Protein AF-A0A9E5UWR7-F1 (afdb_monomer_lite)

Radius of gyration: 69.96 Å; chains: 1; bounding box: 124×101×232 Å

Foldseek 3Di:
DDKDFADDDDPDPPKDKDKDKAKPDVCQWNWDDDPRMIDIGGNDADKIKMKMWIAIPVGDIDIDIDIDGDHDPDPDFDAKEWDEFEAEEEEAFDKDKGFTDIGGPVRADKDKDKDKPDVQAKDWDDPDPTIIMIHGRDFDKIKMKMKIGRVPPHIDIYIHMYGHHHDDPDFDWKDWDADEAEEEAAFDKDKDFTDIAGPVRADKDKAKDKPDVCQKGWGDDPRIIIIHGRDADKIKMKMWIGSPPDIDIYIHMYGYHYDDFDWKDWPDDDEEAEDAAFDKDWAFIDIQGPVRADKWKAKDKPDVQQKNWGGGDPGIMIHGHDADKIKMKMKMGSPPDIDIDIYMYGYDDDDDDDADWKDWPQPADAAEAEAFDKDWAFTDIGGPVGADKFKFKAKPDVCQWGWDGGDPTIMIGGHDFAKIKMWMWMGSPPDIDIYIHIYGYDYDDDFDWKDWPADEEAEEAAFDKDKAAIDIAGPVGADKDWDDKAKPDVQQKGWDDDGRMIIMTGHDADKIKMKTKMGSVPHIDIYIHMYGYHYDDFDWKAWDADAAAEEAAFDKDKDFTDIAGPVGADKWKDFKDKPDVQQKDWGDDTRMIMITGRDADKIWIKIKMGSPPHIDIYIHIYGYHYPDFDEKDKDQPQEAAEEEAFDKDFAAIDIGGPVRADKWKAKDKPDVQQWNWHGTDPRIIIHGRDADKIKMWIWIGSPPDIDIHIHIYGYHYDDDDQFDLVVDDQAFQADLVLQVVLLVVLVVLVADALAEEEAEEALLQDCLALAQDDFQPVPPPQLVVNNCSQVPDVPLRNRHDGQLRYDHQAALVQQQDLPNHVVLVSGRSLLSRCPVSRHQEYEYAYEPNRHLVDDLVVSLVSVVVSCCSCSVSSHAYEFEQHADDLVCPDDSSSSRSNNVSSCCVCCVPNNVGHYNDLRVLAVPADPDPPDDRSSYLVDRHSSSSSNVSVSSNSSSVCVSNPD

pLDDT: mean 85.1, std 9.19, range [42.16, 97.19]

Secondary structure (DSSP, 8-state):
-EEEE-----SSTTPPPEEEEEES-TTTEEEEEETTEEEEEE-SSEEEEEEEEEE-TTS-EEEEEEEEEEPPPPPPPPPPEE-----EEEETT-EEEEE--EE-TT-PPPEEEEEES-TTTEEEEEEETTEEEEEE-SSEEEEEEEEEE-SSS-EEEEEEEEEEEPPPPPPPPPEE-----EEEETT-EEEEE--EE-TT-PPPEEEEEES-TTTEEEEEETTEEEEEE-SSEEEEEEEEEE-SS-EEEEEEEEEEEPPPPPPPEE-PPP--EE--TT-EEEE---EE-TT----EEEEEETTTTTEEE-SBSSSEEEEE-SSEEEEEEEEEE-SS-EEEEEEEEEE-----------EE----PPEEEETT-EEEE---EE-SS-PPPEEEEEES-TTTEEE-SBSSSEEEEE-SSEEEEEEEEEE-SS-EEEEEEEEEEEPPPPPPPPEEPPPPPEEEETT-EEEEE--EE-SS----EEEEEEES-TTTEEEEEETTEEEEEE-SSEEEEEEEEEE-SS-EEEEEEEEEEEPPPPPPPEEPPPPPEEEETT-EEEEE--EE-TT-PPPEEPPPEES-TTTEEEEEETTEEEEEE-SSEEEEEEEEEESSS-EEEEEEEEEEEPPPP---EE-S----EEEETT-EEEE---EE-SS----EEEEEES-TTTEEE-SBSSSEEEEE-SSEEEEEEEEEE-SS-EEEEEEEEEEEPP--PPP--TTS-SS----HHHHHHHHHHHHHTT-EEEEEEEEEESGGGSTTSSPSSPPB-TT-TTHHHHHHHHS-STTT-TTT---TTEETT--GGGGG-TTS-GGGTTS-HHHHHHHHT-EEEEEEE--HHHHTTS-HHHHHHHHHHHHHHHHHTTPEEEEEPPPP-TTSSS-HHHHHHHHHHHHHHHS-TTT---EE-HHHHHHTPPTT---S-TTBTTS-SHHHHHHHHHHHHHHHHHHHH--

Sequence (963 aa):
SVTVGVVATDPDQGDTVTLSATSAAPGIASVSLIGPQLTITGNSQGSTNITVTARDSRGLESSVVFLATVQNPQPQNSPPNAGAISAQTITVGATLDVPIAFSDPDNDPLNITAQSSNNSVVSAVVVNNNAVRLSGVAVGMGNITLTATDGRGGSATTTFAVAVNDPPPDNDPPTLQAINDQTVDVGQALQIALSASDPNGDNVILTAGSGDDFVAAVSVSGTSLNLLGVSAGQTQITVTASDGTDAVTEDFTVTVNPPANNPPVILSEFQQVEVDAGATVQVEVNTSDPEGDPVTVSAFSSDAGVASVNASGTPLIIEGLSGGQAEITVSATDGTSTVSDSFTVVVTEEVAQVNTPPSIDTQFAPQVLEVGQSVALDVSTSDAEGDPVTVSAQSTNPNVVTVNPQGTPLTLTAIGEGSAQIIVTASDGTDSTDAAIEVSVNAPPPNNPPDVAPIGQQNLTTGGSTTVDLNTSDPEGDPITVTEVTSSDPNVATASLNGNQVVINSVGAGTAQITVTVSDGVNTTQTTFTVGVEAPVNNPPNLEPAPEQSLQTGGTVTLNLAASDPEGDPVTFTSPNSGDANVATASLNGNQLTITAVGPGSTQIFVSGTDGTNTSEIAISVNVAAPANVAPSIDSNLGAVALEVGQSVNVDVIVSDPEGDPTGITASSSDPNVASVNPEGAPLVVTGVNPGNAQITVTASDGTDSVNATFDVAVNAPAQQVFDPRPFDEVPVVNFNALSGIYQAGINAGKQNTRFSTAGGGLISSGDFLPSPPYNTGGAQGLENLIGFYDQVEGEDSFERNSRATGGDWSINTLFDPNAVPECSGLAPLQCELEQYAPSVMIIAFSPNNALQTSPEEFNTRLQDVINTVVAAGTIPVLATIPPDPTGAISEAQIAPYNEIIVTKALDPNNNLPLWNAFVSVENTAPGVGGGGPADLTVDNAVNQYNQGALQTLEAVRNSLFP

Structure (mmCIF, N/CA/C/O backbone):
data_AF-A0A9E5UWR7-F1
#
_entry.id   AF-A0A9E5UWR7-F1
#
loop_
_atom_site.group_PDB
_atom_site.id
_atom_site.type_symbol
_atom_site.label_atom_id
_atom_site.label_alt_id
_atom_site.label_comp_id
_atom_site.label_asym_id
_atom_site.label_entity_id
_atom_site.label_seq_id
_atom_site.pdbx_PDB_ins_code
_atom_site.Cartn_x
_atom_site.Cartn_y
_atom_site.Cartn_z
_atom_site.occupancy
_atom_site.B_iso_or_equiv
_atom_site.auth_seq_id
_atom_site.auth_comp_id
_atom_site.auth_asym_id
_atom_site.auth_atom_id
_atom_site.pdbx_PDB_model_num
ATOM 1 N N . SER A 1 1 ? 36.081 11.223 -93.550 1.00 79.69 1 SER A N 1
ATOM 2 C CA . SER A 1 1 ? 36.792 10.922 -94.810 1.00 79.69 1 SER A CA 1
ATOM 3 C C . SER A 1 1 ? 37.952 9.987 -94.507 1.00 79.69 1 SER A C 1
ATOM 5 O O . SER A 1 1 ? 38.389 9.937 -93.364 1.00 79.69 1 SER A O 1
ATOM 7 N N . VAL A 1 2 ? 38.418 9.221 -95.490 1.00 84.50 2 VAL A N 1
ATOM 8 C CA . VAL A 1 2 ? 39.580 8.323 -95.388 1.00 84.50 2 VAL A CA 1
ATOM 9 C C . VAL A 1 2 ? 40.538 8.671 -96.520 1.00 84.50 2 VAL A C 1
ATOM 11 O O . VAL A 1 2 ? 40.094 8.843 -97.653 1.00 84.50 2 VAL A O 1
ATOM 14 N N . THR A 1 3 ? 41.832 8.765 -96.232 1.00 86.19 3 THR A N 1
ATOM 15 C CA . THR A 1 3 ? 42.866 9.016 -97.244 1.00 86.19 3 THR A CA 1
ATOM 16 C C . THR A 1 3 ? 43.785 7.806 -97.342 1.00 86.19 3 THR A C 1
ATOM 18 O O . THR A 1 3 ? 44.256 7.300 -96.326 1.00 86.19 3 THR A O 1
ATOM 21 N N . VAL A 1 4 ? 44.021 7.329 -98.564 1.00 85.12 4 VAL A N 1
ATOM 22 C CA . VAL A 1 4 ? 44.856 6.163 -98.866 1.00 85.12 4 VAL A CA 1
ATOM 23 C C . VAL A 1 4 ? 45.877 6.497 -99.950 1.00 85.12 4 VAL A C 1
ATOM 25 O O . VAL A 1 4 ? 45.586 7.220 -100.904 1.00 85.12 4 VAL A O 1
ATOM 28 N N . GLY A 1 5 ? 47.083 5.949 -99.817 1.00 84.81 5 GLY A N 1
ATOM 29 C CA . GLY A 1 5 ? 48.105 6.037 -100.855 1.00 84.81 5 GLY A CA 1
ATOM 30 C C . GLY A 1 5 ? 47.805 5.077 -102.005 1.00 84.81 5 GLY A C 1
ATOM 31 O O . GLY A 1 5 ? 47.523 3.902 -101.779 1.00 84.81 5 GLY A O 1
ATOM 32 N N . VAL A 1 6 ? 47.898 5.567 -103.235 1.00 86.94 6 VAL A N 1
ATOM 33 C CA . VAL A 1 6 ? 47.793 4.789 -104.469 1.00 86.94 6 VAL A CA 1
ATOM 34 C C . VAL A 1 6 ? 49.177 4.694 -105.096 1.00 86.94 6 VAL A C 1
ATOM 36 O O . VAL A 1 6 ? 49.842 5.705 -105.318 1.00 86.94 6 VAL A O 1
ATOM 39 N N . VAL A 1 7 ? 49.599 3.473 -105.413 1.00 82.81 7 VAL A N 1
ATOM 40 C CA . VAL A 1 7 ? 50.854 3.198 -106.118 1.00 82.81 7 VAL A CA 1
ATOM 41 C C . VAL A 1 7 ? 50.531 2.453 -107.407 1.00 82.81 7 VAL A C 1
ATOM 43 O O . VAL A 1 7 ? 49.766 1.491 -107.389 1.00 82.81 7 VAL A O 1
ATOM 46 N N . ALA A 1 8 ? 51.126 2.885 -108.516 1.00 82.56 8 ALA A N 1
ATOM 47 C CA . ALA A 1 8 ? 51.101 2.171 -109.786 1.00 82.56 8 ALA A CA 1
ATOM 48 C C . ALA A 1 8 ? 52.507 2.157 -110.392 1.00 82.56 8 ALA A C 1
ATOM 50 O O . ALA A 1 8 ? 53.259 3.121 -110.241 1.00 82.56 8 ALA A O 1
ATOM 51 N N . THR A 1 9 ? 52.860 1.064 -111.062 1.00 80.81 9 THR A N 1
ATOM 52 C CA . THR A 1 9 ? 54.164 0.875 -111.706 1.00 80.81 9 THR A CA 1
ATOM 53 C C . THR A 1 9 ? 53.958 0.363 -113.119 1.00 80.81 9 THR A C 1
ATOM 55 O O . THR A 1 9 ? 53.173 -0.567 -113.312 1.00 80.81 9 THR A O 1
ATOM 58 N N . ASP A 1 10 ? 54.683 0.939 -114.073 1.00 81.00 10 ASP A N 1
ATOM 59 C CA . ASP A 1 10 ? 54.779 0.406 -115.427 1.00 81.00 10 ASP A CA 1
ATOM 60 C C . ASP A 1 10 ? 55.935 -0.614 -115.504 1.00 81.00 10 ASP A C 1
ATOM 62 O O . ASP A 1 10 ? 57.022 -0.327 -114.987 1.00 81.00 10 ASP A O 1
ATOM 66 N N . PRO A 1 11 ? 55.729 -1.820 -116.067 1.00 79.25 11 PRO A N 1
ATOM 67 C CA . PRO A 1 11 ? 56.800 -2.799 -116.248 1.00 79.25 11 PRO A CA 1
ATOM 68 C C . PRO A 1 11 ? 57.876 -2.362 -117.260 1.00 79.25 11 PRO A C 1
ATOM 70 O O . PRO A 1 11 ? 58.994 -2.883 -117.201 1.00 79.25 11 PRO A O 1
ATOM 73 N N . ASP A 1 12 ? 57.583 -1.419 -118.158 1.00 80.38 12 ASP A N 1
ATOM 74 C CA . ASP A 1 12 ? 58.528 -0.890 -119.137 1.00 80.38 12 ASP A CA 1
ATOM 75 C C . ASP A 1 12 ? 59.315 0.301 -118.554 1.00 80.38 12 ASP A C 1
ATOM 77 O O . ASP A 1 12 ? 58.775 1.340 -118.167 1.00 80.38 12 ASP A O 1
ATOM 81 N N . GLN A 1 13 ? 60.644 0.161 -118.476 1.00 69.62 13 GLN A N 1
ATOM 82 C CA . GLN A 1 13 ? 61.497 1.198 -117.889 1.00 69.62 13 GLN A CA 1
ATOM 83 C C . GLN A 1 13 ? 61.479 2.494 -118.713 1.00 69.62 13 GLN A C 1
ATOM 85 O O . GLN A 1 13 ? 61.961 2.524 -119.845 1.00 69.62 13 GLN A O 1
ATOM 90 N N . GLY A 1 14 ? 61.021 3.581 -118.085 1.00 69.00 14 GLY A N 1
ATOM 91 C CA . GLY A 1 14 ? 61.051 4.942 -118.633 1.00 69.00 14 GLY A CA 1
ATOM 92 C C . GLY A 1 14 ? 59.676 5.575 -118.846 1.00 69.00 14 GLY A C 1
ATOM 93 O O . GLY A 1 14 ? 59.617 6.785 -119.065 1.00 69.00 14 GLY A O 1
ATOM 94 N N . ASP A 1 15 ? 58.593 4.804 -118.730 1.00 79.75 15 ASP A N 1
ATOM 95 C CA . ASP A 1 15 ? 57.238 5.325 -118.891 1.00 79.75 15 ASP A CA 1
ATOM 96 C C . ASP A 1 15 ? 56.692 5.958 -117.611 1.00 79.75 15 ASP A C 1
ATOM 98 O O . ASP A 1 15 ? 56.887 5.478 -116.492 1.00 79.75 15 ASP A O 1
ATOM 102 N N . THR A 1 16 ? 56.000 7.085 -117.782 1.00 79.31 16 THR A N 1
ATOM 103 C CA . THR A 1 16 ? 55.309 7.774 -116.695 1.00 79.31 16 THR A CA 1
ATOM 104 C C . THR A 1 16 ? 53.863 7.301 -116.612 1.00 79.31 16 THR A C 1
ATOM 106 O O . THR A 1 16 ? 53.172 7.181 -117.623 1.00 79.31 16 THR A O 1
ATOM 109 N N . VAL A 1 17 ? 53.389 7.066 -115.387 1.00 85.19 17 VAL A N 1
ATOM 110 C CA . VAL A 1 17 ? 52.009 6.653 -115.116 1.00 85.19 17 VAL A CA 1
ATOM 111 C C . VAL A 1 17 ? 51.217 7.841 -114.588 1.00 85.19 17 VAL A C 1
ATOM 113 O O . VAL A 1 17 ? 51.623 8.495 -113.626 1.00 85.19 17 VAL A O 1
ATOM 116 N N . THR A 1 18 ? 50.061 8.102 -115.192 1.00 86.81 18 THR A N 1
ATOM 117 C CA . THR A 1 18 ? 49.098 9.094 -114.701 1.00 86.81 18 THR A CA 1
ATOM 118 C C . THR A 1 18 ? 47.947 8.377 -114.005 1.00 86.81 18 THR A C 1
ATOM 120 O O . THR A 1 18 ? 47.408 7.407 -114.535 1.00 86.81 18 THR A O 1
ATOM 123 N N . LEU A 1 19 ? 47.565 8.848 -112.817 1.00 89.69 19 LEU A N 1
ATOM 124 C CA . LEU A 1 19 ? 46.479 8.268 -112.028 1.00 89.69 19 LEU A CA 1
ATOM 125 C C . LEU A 1 19 ? 45.218 9.134 -112.102 1.00 89.69 19 LEU A C 1
ATOM 127 O O . LEU A 1 19 ? 45.288 10.362 -112.077 1.00 89.69 19 LEU A O 1
ATOM 131 N N . SER A 1 20 ? 44.057 8.488 -112.126 1.00 89.44 20 SER A N 1
ATOM 132 C CA . SER A 1 20 ? 42.750 9.128 -111.959 1.00 89.44 20 SER A CA 1
ATOM 133 C C . SER A 1 20 ? 41.855 8.276 -111.061 1.00 89.44 20 SER A C 1
ATOM 135 O O . SER A 1 20 ? 42.035 7.063 -110.969 1.00 89.44 20 SER A O 1
ATOM 137 N N . ALA A 1 21 ? 40.903 8.905 -110.373 1.00 91.19 21 ALA A N 1
ATOM 138 C CA . ALA A 1 21 ? 39.940 8.204 -109.533 1.00 91.19 21 ALA A CA 1
ATOM 139 C C . ALA A 1 21 ? 38.534 8.766 -109.740 1.00 91.19 21 ALA A C 1
ATOM 141 O O . ALA A 1 21 ? 38.351 9.979 -109.848 1.00 91.19 21 ALA A O 1
ATOM 142 N N . THR A 1 22 ? 37.537 7.885 -109.776 1.00 91.75 22 THR A N 1
ATOM 143 C CA . THR A 1 22 ? 36.123 8.247 -109.920 1.00 91.75 22 THR A CA 1
ATOM 144 C C . THR A 1 22 ? 35.256 7.442 -108.957 1.00 91.75 22 THR A C 1
ATOM 146 O O . THR A 1 22 ? 35.579 6.307 -108.609 1.00 91.75 22 THR A O 1
ATOM 149 N N . SER A 1 23 ? 34.152 8.043 -108.513 1.00 92.44 23 SER A N 1
ATOM 150 C CA . SER A 1 23 ? 33.110 7.361 -107.742 1.00 92.44 23 SER A CA 1
ATOM 151 C C . SER A 1 23 ? 31.897 7.134 -108.632 1.00 92.44 23 SER A C 1
ATOM 153 O O . SER A 1 23 ? 31.448 8.071 -109.294 1.00 92.44 23 SER A O 1
ATOM 155 N N . ALA A 1 24 ? 31.352 5.917 -108.628 1.00 90.50 24 ALA A N 1
ATOM 156 C CA . ALA A 1 24 ? 30.146 5.575 -109.383 1.00 90.50 24 ALA A CA 1
ATOM 157 C C . ALA A 1 24 ? 28.897 6.336 -108.890 1.00 90.50 24 ALA A C 1
ATOM 159 O O . ALA A 1 24 ? 27.990 6.608 -109.672 1.00 90.50 24 ALA A O 1
ATOM 160 N N . ALA A 1 25 ? 28.867 6.719 -107.609 1.00 89.62 25 ALA A N 1
ATOM 161 C CA . ALA A 1 25 ? 27.827 7.538 -106.994 1.00 89.62 25 ALA A CA 1
ATOM 162 C C . ALA A 1 25 ? 28.448 8.570 -106.024 1.00 89.62 25 ALA A C 1
ATOM 164 O O . ALA A 1 25 ? 28.524 8.326 -104.814 1.00 89.62 25 ALA A O 1
ATOM 165 N N . PRO A 1 26 ? 28.867 9.753 -106.521 1.00 87.50 26 PRO A N 1
ATOM 166 C CA . PRO A 1 26 ? 29.498 10.797 -105.705 1.00 87.50 26 PRO A CA 1
ATOM 167 C C . PRO A 1 26 ? 28.630 11.309 -104.546 1.00 87.50 26 PRO A C 1
ATOM 169 O O . PRO A 1 26 ? 29.161 11.783 -103.544 1.00 87.50 26 PRO A O 1
ATOM 172 N N . GLY A 1 27 ? 27.302 11.186 -104.664 1.00 81.69 27 GLY A N 1
ATOM 173 C CA . GLY A 1 27 ? 26.355 11.528 -103.599 1.00 81.69 27 GLY A CA 1
ATOM 174 C C . GLY A 1 27 ? 26.425 10.606 -102.376 1.00 81.69 27 GLY A C 1
ATOM 175 O O . GLY A 1 27 ? 26.082 11.048 -101.286 1.00 81.69 27 GLY A O 1
ATOM 176 N N . ILE A 1 28 ? 26.907 9.365 -102.525 1.00 84.94 28 ILE A N 1
ATOM 177 C CA . ILE A 1 28 ? 27.153 8.425 -101.414 1.00 84.94 28 ILE A CA 1
ATOM 178 C C . ILE A 1 28 ? 28.571 8.629 -100.880 1.00 84.94 28 ILE A C 1
ATOM 180 O O . ILE A 1 28 ? 28.747 8.897 -99.695 1.00 84.94 28 ILE A O 1
ATOM 184 N N . ALA A 1 29 ? 29.581 8.596 -101.755 1.00 89.00 29 ALA A N 1
ATOM 185 C CA . ALA A 1 29 ? 30.951 8.970 -101.407 1.00 89.00 29 ALA A CA 1
ATOM 186 C C . ALA A 1 29 ? 31.649 9.672 -102.578 1.00 89.00 29 ALA A C 1
ATOM 188 O O . ALA A 1 29 ? 31.655 9.156 -103.697 1.00 89.00 29 ALA A O 1
ATOM 189 N N . SER A 1 30 ? 32.259 10.829 -102.328 1.00 90.31 30 SER A N 1
ATOM 190 C CA . SER A 1 30 ? 33.063 11.574 -103.301 1.00 90.31 30 SER A CA 1
ATOM 191 C C . SER A 1 30 ? 34.546 11.241 -103.153 1.00 90.31 30 SER A C 1
ATOM 193 O O . SER A 1 30 ? 35.009 10.857 -102.078 1.00 90.31 30 SER A O 1
ATOM 195 N N . VAL A 1 31 ? 35.299 11.375 -104.247 1.00 90.88 31 VAL A N 1
ATOM 196 C CA . VAL A 1 31 ? 36.736 11.081 -104.274 1.00 90.88 31 VAL A CA 1
ATOM 197 C C . VAL A 1 31 ? 37.530 12.234 -104.862 1.00 90.88 31 VAL A C 1
ATOM 199 O O . VAL A 1 31 ? 37.071 12.912 -105.778 1.00 90.88 31 VAL A O 1
ATOM 202 N N . SER A 1 32 ? 38.728 12.441 -104.328 1.00 89.50 32 SER A N 1
ATOM 203 C CA . SER A 1 32 ? 39.707 13.406 -104.821 1.00 89.50 32 SER A CA 1
ATOM 204 C C . SER A 1 32 ? 41.088 12.766 -104.813 1.00 89.50 32 SER A C 1
ATOM 206 O O . SER A 1 32 ? 41.466 12.133 -103.827 1.00 89.50 32 SER A O 1
ATOM 208 N N . LEU A 1 33 ? 41.832 12.917 -105.907 1.00 89.06 33 LEU A N 1
ATOM 209 C CA . LEU A 1 33 ? 43.172 12.363 -106.066 1.00 89.06 33 LEU A CA 1
ATOM 210 C C . LEU A 1 33 ? 44.160 13.502 -106.329 1.00 89.06 33 LEU A C 1
ATOM 212 O O . LEU A 1 33 ? 44.048 14.202 -107.335 1.00 89.06 33 LEU A O 1
ATOM 216 N N . ILE A 1 34 ? 45.122 13.689 -105.425 1.00 85.31 34 ILE A N 1
ATOM 217 C CA . ILE A 1 34 ? 46.173 14.708 -105.541 1.00 85.31 34 ILE A CA 1
ATOM 218 C C . ILE A 1 34 ? 47.524 14.004 -105.408 1.00 85.31 34 ILE A C 1
ATOM 220 O O . ILE A 1 34 ? 47.863 13.474 -104.349 1.00 85.31 34 ILE A O 1
ATOM 224 N N . GLY A 1 35 ? 48.295 13.966 -106.498 1.00 80.88 35 GLY A N 1
ATOM 225 C CA . GLY A 1 35 ? 49.492 13.125 -106.567 1.00 80.88 35 GLY A CA 1
ATOM 226 C C . GLY A 1 35 ? 49.131 11.647 -106.327 1.00 80.88 35 GLY A C 1
ATOM 227 O O . GLY A 1 35 ? 48.157 11.170 -106.907 1.00 80.88 35 GLY A O 1
ATOM 228 N N . PRO A 1 36 ? 49.865 10.912 -105.471 1.00 84.00 36 PRO A N 1
ATOM 229 C CA . PRO A 1 36 ? 49.547 9.524 -105.139 1.00 84.00 36 PRO A CA 1
ATOM 230 C C . PRO A 1 36 ? 48.540 9.373 -103.981 1.00 84.00 36 PRO A C 1
ATOM 232 O O . PRO A 1 36 ? 48.393 8.274 -103.463 1.00 84.00 36 PRO A O 1
ATOM 235 N N . GLN A 1 37 ? 47.880 10.435 -103.504 1.00 88.25 37 GLN A N 1
ATOM 236 C CA . GLN A 1 37 ? 46.974 10.364 -102.345 1.00 88.25 37 GLN A CA 1
ATOM 237 C C . GLN A 1 37 ? 45.510 10.457 -102.779 1.00 88.25 37 GLN A C 1
ATOM 239 O O . GLN A 1 37 ? 45.073 11.487 -103.298 1.00 88.25 37 GLN A O 1
ATOM 244 N N . LEU A 1 38 ? 44.755 9.381 -102.548 1.00 91.44 38 LEU A N 1
ATOM 245 C CA . LEU A 1 38 ? 43.318 9.294 -102.790 1.00 91.44 38 LEU A CA 1
ATOM 246 C C . LEU A 1 38 ? 42.561 9.567 -101.492 1.00 91.44 38 LEU A C 1
ATOM 248 O O . LEU A 1 38 ? 42.632 8.780 -100.552 1.00 91.44 38 LEU A O 1
ATOM 252 N N . THR A 1 39 ? 41.785 10.644 -101.457 1.00 90.25 39 THR A N 1
ATOM 253 C CA . THR A 1 39 ? 40.867 10.953 -100.356 1.00 90.25 39 THR A CA 1
ATOM 254 C C . THR A 1 39 ? 39.440 10.595 -100.750 1.00 90.25 39 THR A C 1
ATOM 256 O O . THR A 1 39 ? 38.950 11.036 -101.789 1.00 90.25 39 THR A O 1
ATOM 259 N N . ILE A 1 40 ? 38.766 9.824 -99.899 1.00 91.25 40 ILE A N 1
ATOM 260 C CA . ILE A 1 40 ? 37.375 9.389 -100.032 1.00 91.25 40 ILE A CA 1
ATOM 261 C C . ILE A 1 40 ? 36.557 10.049 -98.916 1.00 91.25 40 ILE A C 1
ATOM 263 O O . ILE A 1 40 ? 36.835 9.863 -97.727 1.00 91.25 40 ILE A O 1
ATOM 267 N N . THR A 1 41 ? 35.526 10.805 -99.275 1.00 89.12 41 THR A N 1
ATOM 268 C CA . THR A 1 41 ? 34.633 11.485 -98.328 1.00 89.12 41 THR A CA 1
ATOM 269 C C . THR A 1 41 ? 33.234 10.900 -98.445 1.00 89.12 41 THR A C 1
ATOM 271 O O . THR A 1 41 ? 32.634 10.947 -99.514 1.00 89.12 41 THR A O 1
ATOM 274 N N . GLY A 1 42 ? 32.718 10.326 -97.355 1.00 86.38 42 GLY A N 1
ATOM 275 C CA . GLY A 1 42 ? 31.331 9.865 -97.298 1.00 86.38 42 GLY A CA 1
ATOM 276 C C . GLY A 1 42 ? 30.372 11.047 -97.181 1.00 86.38 42 GLY A C 1
ATOM 277 O O . GLY A 1 42 ? 30.596 11.922 -96.350 1.00 86.38 42 GLY A O 1
ATOM 278 N N . ASN A 1 43 ? 29.334 11.065 -98.016 1.00 82.69 43 ASN A N 1
ATOM 279 C CA . ASN A 1 43 ? 28.367 12.160 -98.135 1.00 82.69 43 ASN A CA 1
ATOM 280 C C . ASN A 1 43 ? 26.941 11.726 -97.753 1.00 82.69 43 ASN A C 1
ATOM 282 O O . ASN A 1 43 ? 26.186 12.533 -97.222 1.00 82.69 43 ASN A O 1
ATOM 286 N N . SER A 1 44 ? 26.564 10.466 -97.994 1.00 78.38 44 SER A N 1
ATOM 287 C CA . SER A 1 44 ? 25.283 9.898 -97.549 1.00 78.38 44 SER A CA 1
ATOM 288 C C . SER A 1 44 ? 25.380 8.383 -97.357 1.00 78.38 44 SER A C 1
ATOM 290 O O . SER A 1 44 ? 26.288 7.746 -97.892 1.00 78.38 44 SER A O 1
ATOM 292 N N . GLN A 1 45 ? 24.469 7.809 -96.564 1.00 81.94 45 GLN A N 1
ATOM 293 C CA . GLN A 1 45 ? 24.458 6.377 -96.262 1.00 81.94 45 GLN A CA 1
ATOM 294 C C . GLN A 1 45 ? 24.264 5.537 -97.532 1.00 81.94 45 GLN A C 1
ATOM 296 O O . GLN A 1 45 ? 23.373 5.794 -98.338 1.00 81.94 45 GLN A O 1
ATOM 301 N N . GLY A 1 46 ? 25.070 4.490 -97.681 1.00 80.56 46 GLY A N 1
ATOM 302 C CA . GLY A 1 46 ? 25.013 3.570 -98.811 1.00 80.56 46 GLY A CA 1
ATOM 303 C C . GLY A 1 46 ? 26.391 3.028 -99.161 1.00 80.56 46 GLY A C 1
ATOM 304 O O . GLY A 1 46 ? 27.364 3.250 -98.445 1.00 80.56 46 GLY A O 1
ATOM 305 N N . SER A 1 47 ? 26.499 2.317 -100.276 1.00 85.25 47 SER A N 1
ATOM 306 C CA . SER A 1 47 ? 27.786 1.877 -100.809 1.00 85.25 47 SER A CA 1
ATOM 307 C C . SER A 1 47 ? 27.939 2.286 -102.270 1.00 85.25 47 SER A C 1
ATOM 309 O O . SER A 1 47 ? 26.970 2.356 -103.024 1.00 85.25 47 SER A O 1
ATOM 311 N N . THR A 1 48 ? 29.163 2.621 -102.667 1.00 91.12 48 THR A N 1
ATOM 312 C CA . THR A 1 48 ? 29.508 3.027 -104.032 1.00 91.12 48 THR A CA 1
ATOM 313 C C . THR A 1 48 ? 30.854 2.444 -104.429 1.00 91.12 48 THR A C 1
ATOM 315 O O . THR A 1 48 ? 31.768 2.344 -103.613 1.00 91.12 48 THR A O 1
ATOM 318 N N . ASN A 1 49 ? 30.992 2.060 -105.695 1.00 91.12 49 ASN A N 1
ATOM 319 C CA . ASN A 1 49 ? 32.268 1.608 -106.236 1.00 91.12 49 ASN A CA 1
ATOM 320 C C . ASN A 1 49 ? 33.168 2.808 -106.542 1.00 91.12 49 ASN A C 1
ATOM 322 O O . ASN A 1 49 ? 32.758 3.745 -107.233 1.00 91.12 49 ASN A O 1
ATOM 326 N N . ILE A 1 50 ? 34.408 2.746 -106.067 1.00 92.19 50 ILE A N 1
ATOM 327 C CA . ILE A 1 50 ? 35.483 3.670 -106.409 1.00 92.19 50 ILE A CA 1
ATOM 328 C C . ILE A 1 50 ? 36.404 2.975 -107.404 1.00 92.19 50 ILE A C 1
ATOM 330 O O . ILE A 1 50 ? 36.928 1.897 -107.126 1.00 92.19 50 ILE A O 1
ATOM 334 N N . THR A 1 51 ? 36.589 3.596 -108.565 1.00 90.94 51 THR A N 1
ATOM 335 C CA . THR A 1 51 ? 37.490 3.107 -109.612 1.00 90.94 51 THR A CA 1
ATOM 336 C C . THR A 1 51 ? 38.722 3.990 -109.657 1.00 90.94 51 THR A C 1
ATOM 338 O O . THR A 1 51 ? 38.600 5.205 -109.819 1.00 90.94 51 THR A O 1
ATOM 341 N N . VAL A 1 52 ? 39.897 3.383 -109.531 1.00 91.00 52 VAL A N 1
ATOM 342 C CA . VAL A 1 52 ? 41.193 4.046 -109.681 1.00 91.00 52 VAL A CA 1
ATOM 343 C C . VAL A 1 52 ? 41.859 3.497 -110.932 1.00 91.00 52 VAL A C 1
ATOM 345 O O . VAL A 1 52 ? 42.090 2.293 -111.026 1.00 91.00 52 VAL A O 1
ATOM 348 N N . THR A 1 53 ? 42.167 4.378 -111.878 1.00 89.62 53 THR A N 1
ATOM 349 C CA . THR A 1 53 ? 42.743 4.026 -113.177 1.00 89.62 53 THR A CA 1
ATOM 350 C C . THR A 1 53 ? 44.145 4.598 -113.298 1.00 89.62 53 THR A C 1
ATOM 352 O O . THR A 1 53 ? 44.353 5.801 -113.126 1.00 89.62 53 THR A O 1
ATOM 355 N N . ALA A 1 54 ? 45.097 3.728 -113.618 1.00 88.62 54 ALA A N 1
ATOM 356 C CA . ALA A 1 54 ? 46.457 4.057 -114.005 1.00 88.62 54 ALA A CA 1
ATOM 357 C C . ALA A 1 54 ? 46.577 3.977 -115.530 1.00 88.62 54 ALA A C 1
ATOM 359 O O . ALA A 1 54 ? 46.223 2.953 -116.116 1.00 88.62 54 ALA A O 1
ATOM 360 N N . ARG A 1 55 ? 47.068 5.046 -116.162 1.00 88.19 55 ARG A N 1
ATOM 361 C CA . ARG A 1 55 ? 47.314 5.121 -117.607 1.00 88.19 55 ARG A CA 1
ATOM 362 C C . ARG A 1 55 ? 48.794 5.377 -117.875 1.00 88.19 55 ARG A C 1
ATOM 364 O O . ARG A 1 55 ? 49.351 6.314 -117.299 1.00 88.19 55 ARG A O 1
ATOM 371 N N . ASP A 1 56 ? 49.408 4.573 -118.736 1.00 87.94 56 ASP A N 1
ATOM 372 C CA . ASP A 1 56 ? 50.790 4.785 -119.178 1.00 87.94 56 ASP A CA 1
ATOM 373 C C . ASP A 1 56 ? 50.899 5.934 -120.206 1.00 87.94 56 ASP A C 1
ATOM 375 O O . ASP A 1 56 ? 49.903 6.459 -120.721 1.00 87.94 56 ASP A O 1
ATOM 379 N N . SER A 1 57 ? 52.129 6.333 -120.529 1.00 81.88 57 SER A N 1
ATOM 380 C CA . SER A 1 57 ? 52.423 7.371 -121.529 1.00 81.88 57 SER A CA 1
ATOM 381 C C . SER A 1 57 ? 52.015 6.976 -122.963 1.00 81.88 57 SER A C 1
ATOM 383 O O . SER A 1 57 ? 51.923 7.842 -123.839 1.00 81.88 57 SER A O 1
ATOM 385 N N . ARG A 1 58 ? 51.745 5.687 -123.213 1.00 81.62 58 ARG A N 1
ATOM 386 C CA . ARG A 1 58 ? 51.359 5.094 -124.505 1.00 81.62 58 ARG A CA 1
ATOM 387 C C . ARG A 1 58 ? 49.848 4.863 -124.638 1.00 81.62 58 ARG A C 1
ATOM 389 O O . ARG A 1 58 ? 49.378 4.462 -125.703 1.00 81.62 58 ARG A O 1
ATOM 396 N N . GLY A 1 59 ? 49.078 5.200 -123.607 1.00 78.88 59 GLY A N 1
ATOM 397 C CA . GLY A 1 59 ? 47.625 5.156 -123.576 1.00 78.88 59 GLY A CA 1
ATOM 398 C C . GLY A 1 59 ? 47.009 3.830 -123.118 1.00 78.88 59 GLY A C 1
ATOM 399 O O . GLY A 1 59 ? 45.782 3.735 -123.176 1.00 78.88 59 GLY A O 1
ATOM 400 N N . LEU A 1 60 ? 47.781 2.843 -122.653 1.00 84.00 60 LEU A N 1
ATOM 401 C CA . LEU A 1 60 ? 47.242 1.631 -122.027 1.00 84.00 60 LEU A CA 1
ATOM 402 C C . LEU A 1 60 ? 46.776 1.932 -120.601 1.00 84.00 60 LEU A C 1
ATOM 404 O O . LEU A 1 60 ? 47.382 2.731 -119.890 1.00 84.00 60 LEU A O 1
ATOM 408 N N . GLU A 1 61 ? 45.683 1.294 -120.184 1.00 89.31 61 GLU A N 1
ATOM 409 C CA . GLU A 1 61 ? 45.089 1.499 -118.863 1.00 89.31 61 GLU A CA 1
ATOM 410 C C . GLU A 1 61 ? 44.968 0.204 -118.073 1.00 89.31 61 GLU A C 1
ATOM 412 O O . GLU A 1 61 ? 44.629 -0.850 -118.610 1.00 89.31 61 GLU A O 1
ATOM 417 N N . SER A 1 62 ? 45.167 0.328 -116.765 1.00 87.75 62 SER A N 1
ATOM 418 C CA . SER A 1 62 ? 44.787 -0.665 -115.772 1.00 87.75 62 SER A CA 1
ATOM 419 C C . SER A 1 62 ? 43.955 0.017 -114.696 1.00 87.75 62 SER A C 1
ATOM 421 O O . SER A 1 62 ? 44.300 1.105 -114.232 1.00 87.75 62 SER A O 1
ATOM 423 N N . SER A 1 63 ? 42.849 -0.601 -114.297 1.00 90.25 63 SER A N 1
ATOM 424 C CA . SER A 1 63 ? 41.961 -0.048 -113.278 1.00 90.25 63 SER A CA 1
ATOM 425 C C . SER A 1 63 ? 41.695 -1.053 -112.173 1.00 90.25 63 SER A C 1
ATOM 427 O O . SER A 1 63 ? 41.425 -2.223 -112.447 1.00 90.25 63 SER A O 1
ATOM 429 N N . VAL A 1 64 ? 41.683 -0.573 -110.933 1.00 90.31 64 VAL A N 1
ATOM 430 C CA . VAL A 1 64 ? 41.183 -1.314 -109.776 1.00 90.31 64 VAL A CA 1
ATOM 431 C C . VAL A 1 64 ? 39.871 -0.694 -109.315 1.00 90.31 64 VAL A C 1
ATOM 433 O O . VAL A 1 64 ? 39.729 0.529 -109.273 1.00 90.31 64 VAL A O 1
ATOM 436 N N . VAL A 1 65 ? 38.908 -1.543 -108.969 1.00 90.25 65 VAL A N 1
ATOM 437 C CA . VAL A 1 65 ? 37.625 -1.123 -108.406 1.00 90.25 65 VAL A CA 1
ATOM 438 C C . VAL A 1 65 ? 37.505 -1.701 -107.007 1.00 90.25 65 VAL A C 1
ATOM 440 O O . VAL A 1 65 ? 37.725 -2.896 -106.811 1.00 90.25 65 VAL A O 1
ATOM 443 N N . PHE A 1 66 ? 37.137 -0.868 -106.042 1.00 89.25 66 PHE A N 1
ATOM 444 C CA . PHE A 1 66 ? 36.811 -1.308 -104.690 1.00 89.25 66 PHE A CA 1
ATOM 445 C C . PHE A 1 66 ? 35.537 -0.628 -104.192 1.00 89.25 66 PHE A C 1
ATOM 447 O O . PHE A 1 66 ? 35.179 0.464 -104.633 1.00 89.25 66 PHE A O 1
ATOM 454 N N . LEU A 1 67 ? 34.834 -1.290 -103.276 1.00 88.94 67 LEU A N 1
ATOM 455 C CA . LEU A 1 67 ? 33.584 -0.793 -102.714 1.00 88.94 67 LEU A CA 1
ATOM 456 C C . LEU A 1 67 ? 33.872 0.114 -101.510 1.00 88.94 67 LEU A C 1
ATOM 458 O O . LEU A 1 67 ? 34.537 -0.306 -100.564 1.00 88.94 67 LEU A O 1
ATOM 462 N N . ALA A 1 68 ? 33.347 1.337 -101.526 1.00 84.81 68 ALA A N 1
ATOM 463 C CA . ALA A 1 68 ? 33.314 2.238 -100.380 1.00 84.81 68 ALA A CA 1
ATOM 464 C C . ALA A 1 68 ? 31.902 2.248 -99.779 1.00 84.81 68 ALA A C 1
ATOM 466 O O . ALA A 1 68 ? 30.946 2.631 -100.453 1.00 84.81 68 ALA A O 1
ATOM 467 N N . THR A 1 69 ? 31.771 1.850 -98.513 1.00 81.25 69 THR A N 1
ATOM 468 C CA . THR A 1 69 ? 30.494 1.835 -97.782 1.00 81.25 69 THR A CA 1
ATOM 469 C C . THR A 1 69 ? 30.493 2.925 -96.715 1.00 81.25 69 THR A C 1
ATOM 471 O O . THR A 1 69 ? 31.379 2.967 -95.865 1.00 81.25 69 THR A O 1
ATOM 474 N N . VAL A 1 70 ? 29.488 3.795 -96.754 1.00 80.31 70 VAL A N 1
ATOM 475 C CA . VAL A 1 70 ? 29.225 4.857 -95.780 1.00 80.31 70 VAL A CA 1
ATOM 476 C C . VAL A 1 70 ? 28.031 4.417 -94.939 1.00 80.31 70 VAL A C 1
ATOM 478 O O . VAL A 1 70 ? 26.924 4.257 -95.451 1.00 80.31 70 VAL A O 1
ATOM 481 N N . GLN A 1 71 ? 28.255 4.170 -93.651 1.00 74.88 71 GLN A N 1
ATOM 482 C CA . GLN A 1 71 ? 27.203 3.795 -92.704 1.00 74.88 71 GLN A CA 1
ATOM 483 C C . GLN A 1 71 ? 26.801 5.010 -91.861 1.00 74.88 71 GLN A C 1
ATOM 485 O O . GLN A 1 71 ? 27.645 5.850 -91.553 1.00 74.88 71 GLN A O 1
ATOM 490 N N . ASN A 1 72 ? 25.521 5.097 -91.489 1.00 59.44 72 ASN A N 1
ATOM 491 C CA . ASN A 1 72 ? 25.086 6.004 -90.426 1.00 59.44 72 ASN A CA 1
ATOM 492 C C . ASN A 1 72 ? 25.587 5.431 -89.083 1.00 59.44 72 ASN A C 1
ATOM 494 O O . ASN A 1 72 ? 25.587 4.200 -88.957 1.00 59.44 72 ASN A O 1
ATOM 498 N N . PRO A 1 73 ? 26.000 6.239 -88.087 1.00 56.06 73 PRO A N 1
ATOM 499 C CA . PRO A 1 73 ? 26.230 5.708 -86.748 1.00 56.06 73 PRO A CA 1
ATOM 500 C C . PRO A 1 73 ? 24.937 5.015 -86.300 1.00 56.06 73 PRO A C 1
ATOM 502 O O . PRO A 1 73 ? 23.859 5.598 -86.413 1.00 56.06 73 PRO A O 1
ATOM 505 N N . GLN A 1 74 ? 25.012 3.755 -85.868 1.00 57.31 74 GLN A N 1
ATOM 506 C CA . GLN A 1 74 ? 23.892 3.160 -85.137 1.00 57.31 74 GLN A CA 1
ATOM 507 C C . GLN A 1 74 ? 23.609 4.056 -83.919 1.00 57.31 74 GLN A C 1
ATOM 509 O O . GLN A 1 74 ? 24.585 4.536 -83.330 1.00 57.31 74 GLN A O 1
ATOM 514 N N . PRO A 1 75 ? 22.340 4.307 -83.539 1.00 58.38 75 PRO A N 1
ATOM 515 C CA . PRO A 1 75 ? 22.079 4.941 -82.258 1.00 58.38 75 PRO A CA 1
ATOM 516 C C . PRO A 1 75 ? 22.751 4.081 -81.188 1.00 58.38 75 PRO A C 1
ATOM 518 O O . PRO A 1 75 ? 22.594 2.857 -81.156 1.00 58.38 75 PRO A O 1
ATOM 521 N N . GLN A 1 76 ? 23.612 4.716 -80.404 1.00 67.75 76 GLN A N 1
ATOM 522 C CA . GLN A 1 76 ? 24.211 4.089 -79.243 1.00 67.75 76 GLN A CA 1
ATOM 523 C C . GLN A 1 76 ? 23.061 3.749 -78.292 1.00 67.75 76 GLN A C 1
ATOM 525 O O . GLN A 1 76 ? 22.296 4.643 -77.953 1.00 67.75 76 GLN A O 1
ATOM 530 N N . ASN A 1 77 ? 22.925 2.471 -77.927 1.00 77.75 77 ASN A N 1
ATOM 531 C CA . ASN A 1 77 ? 21.910 2.015 -76.979 1.00 77.75 77 ASN A CA 1
ATOM 532 C C . ASN A 1 77 ? 22.046 2.801 -75.669 1.00 77.75 77 ASN A C 1
ATOM 534 O O . ASN A 1 77 ? 23.121 2.776 -75.057 1.00 77.75 77 ASN A O 1
ATOM 538 N N . SER A 1 78 ? 20.993 3.498 -75.269 1.00 82.06 78 SER A N 1
ATOM 539 C CA . SER A 1 78 ? 20.906 4.221 -74.008 1.00 82.06 78 SER A CA 1
ATOM 540 C C . SER A 1 78 ? 20.298 3.288 -72.967 1.00 82.06 78 SER A C 1
ATOM 542 O O . SER A 1 78 ? 19.274 2.677 -73.243 1.00 82.06 78 SER A O 1
ATOM 544 N N . PRO A 1 79 ? 20.907 3.131 -71.782 1.00 83.19 79 PRO A N 1
ATOM 545 C CA . PRO A 1 79 ? 20.316 2.294 -70.751 1.00 83.19 79 PRO A CA 1
ATOM 546 C C . PRO A 1 79 ? 18.979 2.881 -70.257 1.00 83.19 79 PRO A C 1
ATOM 548 O O . PRO A 1 79 ? 18.768 4.096 -70.361 1.00 83.19 79 PRO A O 1
ATOM 551 N N . PRO A 1 80 ? 18.120 2.051 -69.637 1.00 87.56 80 PRO A N 1
ATOM 552 C CA . PRO A 1 80 ? 16.905 2.517 -68.982 1.00 87.56 80 PRO A CA 1
ATOM 553 C C . PRO A 1 80 ? 17.195 3.567 -67.897 1.00 87.56 80 PRO A C 1
ATOM 555 O O . PRO A 1 80 ? 18.311 3.679 -67.389 1.00 87.56 80 PRO A O 1
ATOM 558 N N . ASN A 1 81 ? 16.164 4.296 -67.481 1.00 86.62 81 ASN A N 1
ATOM 559 C CA . ASN A 1 81 ? 16.167 5.179 -66.319 1.00 86.62 81 ASN A CA 1
ATOM 560 C C . ASN A 1 81 ? 15.226 4.621 -65.239 1.00 86.62 81 ASN A C 1
ATOM 562 O O . ASN A 1 81 ? 14.141 4.125 -65.556 1.00 86.62 81 ASN A O 1
ATOM 566 N N . ALA A 1 82 ? 15.643 4.709 -63.976 1.00 87.12 82 ALA A N 1
ATOM 567 C CA . ALA A 1 82 ? 14.866 4.305 -62.813 1.00 87.12 82 ALA A CA 1
ATOM 568 C C . ALA A 1 82 ? 14.454 5.544 -62.009 1.00 87.12 82 ALA A C 1
ATOM 570 O O . ALA A 1 82 ? 15.306 6.329 -61.598 1.00 87.12 82 ALA A O 1
ATOM 571 N N . GLY A 1 83 ? 13.155 5.712 -61.762 1.00 81.69 83 GLY A N 1
ATOM 572 C CA . GLY A 1 83 ? 12.660 6.724 -60.834 1.00 81.69 83 GLY A CA 1
ATOM 573 C C . GLY A 1 83 ? 13.048 6.408 -59.387 1.00 81.69 83 GLY A C 1
ATOM 574 O O . GLY A 1 83 ? 13.159 5.240 -58.996 1.00 81.69 83 GLY A O 1
ATOM 575 N N . ALA A 1 84 ? 13.239 7.453 -58.582 1.00 81.75 84 ALA A N 1
ATOM 576 C CA . ALA A 1 84 ? 13.373 7.302 -57.138 1.00 81.75 84 ALA A CA 1
ATOM 577 C C . ALA A 1 84 ? 12.054 6.786 -56.544 1.00 81.75 84 ALA A C 1
ATOM 579 O O . ALA A 1 84 ? 10.969 7.156 -56.994 1.00 81.75 84 ALA A O 1
ATOM 580 N N . ILE A 1 85 ? 12.161 5.918 -55.542 1.00 88.62 85 ILE A N 1
ATOM 581 C CA . ILE A 1 85 ? 11.024 5.402 -54.781 1.00 88.62 85 ILE A CA 1
ATOM 582 C C . ILE A 1 85 ? 11.294 5.756 -53.323 1.00 88.62 85 ILE A C 1
ATOM 584 O O . ILE A 1 85 ? 12.347 5.402 -52.793 1.00 88.62 85 ILE A O 1
ATOM 588 N N . SER A 1 86 ? 10.368 6.470 -52.687 1.00 85.69 86 SER A N 1
ATOM 589 C CA . SER A 1 86 ? 10.482 6.817 -51.269 1.00 85.69 86 SER A CA 1
ATOM 590 C C . SER A 1 86 ? 10.422 5.569 -50.390 1.00 85.69 86 SER A C 1
ATOM 592 O O . SER A 1 86 ? 9.836 4.550 -50.777 1.00 85.69 86 SER A O 1
ATOM 594 N N . ALA A 1 87 ? 10.997 5.659 -49.190 1.00 89.00 87 ALA A N 1
ATOM 595 C CA . ALA A 1 87 ? 10.883 4.602 -48.195 1.00 89.00 87 ALA A CA 1
ATOM 596 C C . ALA A 1 87 ? 9.409 4.269 -47.906 1.00 89.00 87 ALA A C 1
ATOM 598 O O . ALA A 1 87 ? 8.536 5.134 -47.981 1.00 89.00 87 ALA A O 1
ATOM 599 N N . GLN A 1 88 ? 9.136 3.002 -47.611 1.00 93.62 88 GLN A N 1
ATOM 600 C CA . GLN A 1 88 ? 7.789 2.497 -47.357 1.00 93.62 88 GLN A CA 1
ATOM 601 C C . GLN A 1 88 ? 7.684 1.967 -45.930 1.00 93.62 88 GLN A C 1
ATOM 603 O O . GLN A 1 88 ? 8.637 1.402 -45.392 1.00 93.62 88 GLN A O 1
ATOM 608 N N . THR A 1 89 ? 6.505 2.094 -45.337 1.00 89.81 89 THR A N 1
ATOM 609 C CA . THR A 1 89 ? 6.167 1.489 -44.047 1.00 89.81 89 THR A CA 1
ATOM 610 C C . THR A 1 89 ? 5.015 0.511 -44.244 1.00 89.81 89 THR A C 1
ATOM 612 O O . THR A 1 89 ? 4.069 0.769 -44.990 1.00 89.81 89 THR A O 1
ATOM 615 N N . ILE A 1 90 ? 5.112 -0.659 -43.622 1.00 91.75 90 ILE A N 1
ATOM 616 C CA . ILE A 1 90 ? 4.086 -1.703 -43.676 1.00 91.75 90 ILE A CA 1
ATOM 617 C C . ILE A 1 90 ? 4.050 -2.446 -42.339 1.00 91.75 90 ILE A C 1
ATOM 619 O O . ILE A 1 90 ? 5.036 -2.445 -41.611 1.00 91.75 90 ILE A O 1
ATOM 623 N N . THR A 1 91 ? 2.935 -3.077 -41.990 1.00 89.62 91 THR A N 1
ATOM 624 C CA . THR A 1 91 ? 2.846 -3.921 -40.791 1.00 89.62 91 THR A CA 1
ATOM 625 C C . THR A 1 91 ? 3.044 -5.400 -41.125 1.00 89.62 91 THR A C 1
ATOM 627 O O . THR A 1 91 ? 2.859 -5.831 -42.271 1.00 89.62 91 THR A O 1
ATOM 630 N N . VAL A 1 92 ? 3.441 -6.203 -40.135 1.00 88.62 92 VAL A N 1
ATOM 631 C CA . VAL A 1 92 ? 3.540 -7.665 -40.283 1.00 88.62 92 VAL A CA 1
ATOM 632 C C . VAL A 1 92 ? 2.199 -8.242 -40.763 1.00 88.62 92 VAL A C 1
ATOM 634 O O . VAL A 1 92 ? 1.145 -7.946 -40.211 1.00 88.62 92 VAL A O 1
ATOM 637 N N . GLY A 1 93 ? 2.229 -9.062 -41.817 1.00 83.12 93 GLY A N 1
ATOM 638 C CA . GLY A 1 93 ? 1.044 -9.692 -42.410 1.00 83.12 93 GLY A CA 1
ATOM 639 C C . GLY A 1 93 ? 0.289 -8.840 -43.440 1.00 83.12 93 GLY A C 1
ATOM 640 O O . GLY A 1 93 ? -0.533 -9.387 -44.178 1.00 83.12 93 GLY A O 1
ATOM 641 N N . ALA A 1 94 ? 0.581 -7.540 -43.555 1.00 87.88 94 ALA A N 1
ATOM 642 C CA . ALA A 1 94 ? -0.025 -6.671 -44.562 1.00 87.88 94 ALA A CA 1
ATOM 643 C C . ALA A 1 94 ? 0.700 -6.746 -45.922 1.00 87.88 94 ALA A C 1
ATOM 645 O O . ALA A 1 94 ? 1.869 -7.135 -46.025 1.00 87.88 94 ALA A O 1
ATOM 646 N N . THR A 1 95 ? -0.000 -6.338 -46.988 1.00 92.12 95 THR A N 1
ATOM 647 C CA . THR A 1 95 ? 0.557 -6.197 -48.345 1.00 92.12 95 THR A CA 1
ATOM 648 C C . THR A 1 95 ? 0.382 -4.776 -48.870 1.00 92.12 95 THR A C 1
ATOM 650 O O . THR A 1 95 ? -0.692 -4.205 -48.698 1.00 92.12 95 THR A O 1
ATOM 653 N N . LEU A 1 96 ? 1.388 -4.244 -49.568 1.00 92.12 96 LEU A N 1
ATOM 654 C CA . LEU A 1 96 ? 1.379 -2.888 -50.131 1.00 92.12 96 LEU A CA 1
ATOM 655 C C . LEU A 1 96 ? 1.836 -2.909 -51.593 1.00 92.12 96 LEU A C 1
ATOM 657 O O . LEU A 1 96 ? 2.913 -3.422 -51.890 1.00 92.12 96 LEU A O 1
ATOM 661 N N . ASP A 1 97 ? 1.039 -2.344 -52.501 1.00 92.94 97 ASP A N 1
ATOM 662 C CA . ASP A 1 97 ? 1.432 -2.148 -53.901 1.00 92.94 97 ASP A CA 1
ATOM 663 C C . ASP A 1 97 ? 2.122 -0.796 -54.064 1.00 92.94 97 ASP A C 1
ATOM 665 O O . ASP A 1 97 ? 1.490 0.255 -53.967 1.00 92.94 97 ASP A O 1
ATOM 669 N N . VAL A 1 98 ? 3.424 -0.831 -54.336 1.00 92.00 98 VAL A N 1
ATOM 670 C CA . VAL A 1 98 ? 4.248 0.358 -54.545 1.00 92.00 98 VAL A CA 1
ATOM 671 C C . VAL A 1 98 ? 4.328 0.642 -56.043 1.00 92.00 98 VAL A C 1
ATOM 673 O O . VAL A 1 98 ? 4.766 -0.234 -56.802 1.00 92.00 98 VAL A O 1
ATOM 676 N N . PRO A 1 99 ? 3.918 1.837 -56.502 1.00 90.62 99 PRO A N 1
ATOM 677 C CA . PRO A 1 99 ? 4.058 2.215 -57.900 1.00 90.62 99 PRO A CA 1
ATOM 678 C C . PRO A 1 99 ? 5.541 2.336 -58.276 1.00 90.62 99 PRO A C 1
ATOM 680 O O . PRO A 1 99 ? 6.341 2.889 -57.525 1.00 90.62 99 PRO A O 1
ATOM 683 N N . ILE A 1 100 ? 5.907 1.829 -59.455 1.00 90.06 100 ILE A N 1
ATOM 684 C CA . ILE A 1 100 ? 7.278 1.881 -59.983 1.00 90.06 100 ILE A CA 1
ATOM 685 C C . ILE A 1 100 ? 7.287 2.600 -61.332 1.00 90.06 100 ILE A C 1
ATOM 687 O O . ILE A 1 100 ? 6.384 2.421 -62.153 1.00 90.06 100 ILE A O 1
ATOM 691 N N . ALA A 1 101 ? 8.319 3.408 -61.568 1.00 85.81 101 ALA A N 1
ATOM 692 C CA . ALA A 1 101 ? 8.488 4.168 -62.800 1.00 85.81 101 ALA A CA 1
ATOM 693 C C . ALA A 1 101 ? 9.864 3.882 -63.407 1.00 85.81 101 ALA A C 1
ATOM 695 O O . ALA A 1 101 ? 10.883 4.389 -62.939 1.00 85.81 101 ALA A O 1
ATOM 696 N N . PHE A 1 102 ? 9.881 3.068 -64.461 1.00 88.88 102 PHE A N 1
ATOM 697 C CA . PHE A 1 102 ? 11.050 2.862 -65.310 1.00 88.88 102 PHE A CA 1
ATOM 698 C C . PHE A 1 102 ? 10.726 3.308 -66.734 1.00 88.88 102 PHE A C 1
ATOM 700 O O . PHE A 1 102 ? 9.632 3.050 -67.237 1.00 88.88 102 PHE A O 1
ATOM 707 N N . SER A 1 103 ? 11.677 3.966 -67.387 1.00 86.06 103 SER A N 1
ATOM 708 C CA . SER A 1 103 ? 11.533 4.448 -68.764 1.00 86.06 103 SER A CA 1
ATOM 709 C C . SER A 1 103 ? 12.793 4.161 -69.557 1.00 86.06 103 SER A C 1
ATOM 711 O O . SER A 1 103 ? 13.885 4.317 -69.021 1.00 86.06 103 SER A O 1
ATOM 713 N N . ASP A 1 104 ? 12.658 3.818 -70.831 1.00 85.19 104 ASP A N 1
ATOM 714 C CA . ASP A 1 104 ? 13.794 3.608 -71.722 1.00 85.19 104 ASP A CA 1
ATOM 715 C C . ASP A 1 104 ? 13.862 4.727 -72.777 1.00 85.19 104 ASP A C 1
ATOM 717 O O . ASP A 1 104 ? 12.860 4.949 -73.463 1.00 85.19 104 ASP A O 1
ATOM 721 N N . PRO A 1 105 ? 14.983 5.460 -72.920 1.00 82.94 105 PRO A N 1
ATOM 722 C CA . PRO A 1 105 ? 15.105 6.537 -73.908 1.00 82.94 105 PRO A CA 1
ATOM 723 C C . PRO A 1 105 ? 14.959 6.079 -75.367 1.00 82.94 105 PRO A C 1
ATOM 725 O O . PRO A 1 105 ? 14.546 6.874 -76.214 1.00 82.94 105 PRO A O 1
ATOM 728 N N . ASP A 1 106 ? 15.272 4.814 -75.657 1.00 83.25 106 ASP A N 1
ATOM 729 C CA . ASP A 1 106 ? 15.129 4.190 -76.973 1.00 83.25 106 ASP A CA 1
ATOM 730 C C . ASP A 1 106 ? 13.773 3.464 -77.126 1.00 83.25 106 ASP A C 1
ATOM 732 O O . ASP A 1 106 ? 13.471 2.916 -78.191 1.00 83.25 106 ASP A O 1
ATOM 736 N N . ASN A 1 107 ? 12.912 3.532 -76.097 1.00 80.06 107 ASN A N 1
ATOM 737 C CA . ASN A 1 107 ? 11.645 2.807 -75.966 1.00 80.06 107 ASN A CA 1
ATOM 738 C C . ASN A 1 107 ? 11.805 1.281 -76.103 1.00 80.06 107 ASN A C 1
ATOM 740 O O . ASN A 1 107 ? 10.890 0.597 -76.581 1.00 80.06 107 ASN A O 1
ATOM 744 N N . ASP A 1 108 ? 12.950 0.738 -75.684 1.00 83.38 108 ASP A N 1
ATOM 745 C CA . ASP A 1 108 ? 13.167 -0.703 -75.654 1.00 83.38 108 ASP A CA 1
ATOM 746 C C . ASP A 1 108 ? 12.292 -1.374 -74.560 1.00 83.38 108 ASP A C 1
ATOM 748 O O . ASP A 1 108 ? 12.030 -0.789 -73.502 1.00 83.38 108 ASP A O 1
ATOM 752 N N . PRO A 1 109 ? 11.768 -2.599 -74.788 1.00 84.25 109 PRO A N 1
ATOM 753 C CA . PRO A 1 109 ? 10.940 -3.289 -73.801 1.00 84.25 109 PRO A CA 1
ATOM 754 C C . PRO A 1 109 ? 11.720 -3.618 -72.524 1.00 84.25 109 PRO A C 1
ATOM 756 O O . PRO A 1 109 ? 12.725 -4.325 -72.567 1.00 84.25 109 PRO A O 1
ATOM 759 N N . LEU A 1 110 ? 11.202 -3.177 -71.376 1.00 88.75 110 LEU A N 1
ATOM 760 C CA . LEU A 1 110 ? 11.854 -3.384 -70.085 1.00 88.75 110 LEU A CA 1
ATOM 761 C C . LEU A 1 110 ? 11.415 -4.679 -69.403 1.00 88.75 110 LEU A C 1
ATOM 763 O O . LEU A 1 110 ? 10.221 -4.954 -69.261 1.00 88.75 110 LEU A O 1
ATOM 767 N N . ASN A 1 111 ? 12.395 -5.433 -68.909 1.00 89.75 111 ASN A N 1
ATOM 768 C CA . ASN A 1 111 ? 12.194 -6.554 -67.999 1.00 89.75 111 ASN A CA 1
ATOM 769 C C . ASN A 1 111 ? 12.619 -6.162 -66.580 1.00 89.75 111 ASN A C 1
ATOM 771 O O . ASN A 1 111 ? 13.792 -5.844 -66.368 1.00 89.75 111 ASN A O 1
ATOM 775 N N . ILE A 1 112 ? 11.674 -6.194 -65.636 1.00 91.69 112 ILE A N 1
ATOM 776 C CA . ILE A 1 112 ? 11.856 -5.718 -64.259 1.00 91.69 112 ILE A CA 1
ATOM 777 C C . ILE A 1 112 ? 11.867 -6.892 -63.278 1.00 91.69 112 ILE A C 1
ATOM 779 O O . ILE A 1 112 ? 10.975 -7.738 -63.289 1.00 91.69 112 ILE A O 1
ATOM 783 N N . THR A 1 113 ? 12.847 -6.910 -62.379 1.00 91.12 113 THR A N 1
ATOM 784 C CA . THR A 1 113 ? 12.948 -7.867 -61.270 1.00 91.12 113 THR A CA 1
ATOM 785 C C . THR A 1 113 ? 13.031 -7.143 -59.933 1.00 91.12 113 THR A C 1
ATOM 787 O O . THR A 1 113 ? 13.655 -6.087 -59.852 1.00 91.12 113 THR A O 1
ATOM 790 N N . ALA A 1 114 ? 12.457 -7.735 -58.884 1.00 93.12 114 ALA A N 1
ATOM 791 C CA . ALA A 1 114 ? 12.546 -7.247 -57.511 1.00 93.12 114 ALA A CA 1
ATOM 792 C C . ALA A 1 114 ? 13.332 -8.232 -56.641 1.00 93.12 114 ALA A C 1
ATOM 794 O O . ALA A 1 114 ? 13.129 -9.444 -56.735 1.00 93.12 114 ALA A O 1
ATOM 795 N N . GLN A 1 115 ? 14.201 -7.709 -55.781 1.00 93.50 115 GLN A N 1
ATOM 796 C CA . GLN A 1 115 ? 14.941 -8.478 -54.790 1.00 93.50 115 GLN A CA 1
ATOM 797 C C . GLN A 1 115 ? 14.852 -7.784 -53.432 1.00 93.50 115 GLN A C 1
ATOM 799 O O . GLN A 1 115 ? 15.088 -6.584 -53.333 1.00 93.50 115 GLN A O 1
ATOM 804 N N . SER A 1 116 ? 14.540 -8.551 -52.388 1.00 94.56 116 SER A N 1
ATOM 805 C CA . SER A 1 116 ? 14.629 -8.080 -51.007 1.00 94.56 116 SER A CA 1
ATOM 806 C C . SER A 1 116 ? 16.004 -8.399 -50.427 1.00 94.56 116 SER A C 1
ATOM 808 O O . SER A 1 116 ? 16.554 -9.473 -50.684 1.00 94.56 116 SER A O 1
ATOM 810 N N . SER A 1 117 ? 16.557 -7.488 -49.626 1.00 90.75 117 SER A N 1
ATOM 811 C CA . SER A 1 117 ? 17.768 -7.737 -48.840 1.00 90.75 117 SER A CA 1
ATOM 812 C C . SER A 1 117 ? 17.527 -8.711 -47.683 1.00 90.75 117 SER A C 1
ATOM 814 O O . SER A 1 117 ? 18.479 -9.312 -47.190 1.00 90.75 117 SER A O 1
ATOM 816 N N . ASN A 1 118 ? 16.273 -8.868 -47.241 1.00 89.31 118 ASN A N 1
ATOM 817 C CA . ASN A 1 118 ? 15.882 -9.790 -46.180 1.00 89.31 118 ASN A CA 1
ATOM 818 C C . ASN A 1 118 ? 14.429 -10.262 -46.364 1.00 89.31 118 ASN A C 1
ATOM 820 O O . ASN A 1 118 ? 13.488 -9.665 -45.841 1.00 89.31 118 ASN A O 1
ATOM 824 N N . ASN A 1 119 ? 14.251 -11.375 -47.081 1.00 90.56 119 ASN A N 1
ATOM 825 C CA . ASN A 1 119 ? 12.939 -11.984 -47.323 1.00 90.56 119 ASN A CA 1
ATOM 826 C C . ASN A 1 119 ? 12.217 -12.462 -46.052 1.00 90.56 119 ASN A C 1
ATOM 828 O O . ASN A 1 119 ? 11.008 -12.677 -46.114 1.00 90.56 119 ASN A O 1
ATOM 832 N N . SER A 1 120 ? 12.926 -12.633 -44.932 1.00 88.00 120 SER A N 1
ATOM 833 C CA . SER A 1 120 ? 12.314 -12.983 -43.644 1.00 88.00 120 SER A CA 1
ATOM 834 C C . SER A 1 120 ? 11.640 -11.787 -42.967 1.00 88.00 120 SER A C 1
ATOM 836 O O . SER A 1 120 ? 10.818 -11.995 -42.086 1.00 88.00 120 SER A O 1
ATOM 838 N N . VAL A 1 121 ? 11.974 -10.557 -43.374 1.00 88.50 121 VAL A N 1
ATOM 839 C CA . VAL A 1 121 ? 11.377 -9.306 -42.872 1.00 88.50 121 VAL A CA 1
ATOM 840 C C . VAL A 1 121 ? 10.350 -8.782 -43.870 1.00 88.50 121 VAL A C 1
ATOM 842 O O . VAL A 1 121 ? 9.191 -8.589 -43.522 1.00 88.50 121 VAL A O 1
ATOM 845 N N . VAL A 1 122 ? 10.737 -8.629 -45.138 1.00 93.62 122 VAL A N 1
ATOM 846 C CA . VAL A 1 122 ? 9.867 -8.132 -46.211 1.00 93.62 122 VAL A CA 1
ATOM 847 C C . VAL A 1 122 ? 10.149 -8.887 -47.503 1.00 93.62 122 VAL A C 1
ATOM 849 O O . VAL A 1 122 ? 11.299 -9.044 -47.911 1.00 93.62 122 VAL A O 1
ATOM 852 N N . SER A 1 123 ? 9.104 -9.347 -48.185 1.00 93.62 123 SER A N 1
ATOM 853 C CA . SER A 1 123 ? 9.221 -9.925 -49.528 1.00 93.62 123 SER A CA 1
ATOM 854 C C . SER A 1 123 ? 8.643 -8.979 -50.578 1.00 93.62 123 SER A C 1
ATOM 856 O O . SER A 1 123 ? 7.740 -8.200 -50.283 1.00 93.62 123 SER A O 1
ATOM 858 N N . ALA A 1 124 ? 9.183 -9.032 -51.796 1.00 93.38 124 ALA A N 1
ATOM 859 C CA . ALA A 1 124 ? 8.759 -8.186 -52.904 1.00 93.38 124 ALA A CA 1
ATOM 860 C C . ALA A 1 124 ? 8.567 -9.015 -54.176 1.00 93.38 124 ALA A C 1
ATOM 862 O O . ALA A 1 124 ? 9.417 -9.836 -54.526 1.00 93.38 124 ALA A O 1
ATOM 863 N N . VAL A 1 125 ? 7.459 -8.786 -54.879 1.00 93.12 125 VAL A N 1
ATOM 864 C CA . VAL A 1 125 ? 7.127 -9.446 -56.147 1.00 93.12 125 VAL A CA 1
ATOM 865 C C . VAL A 1 125 ? 6.662 -8.398 -57.148 1.00 93.12 125 VAL A C 1
ATOM 867 O O . VAL A 1 125 ? 5.760 -7.614 -56.864 1.00 93.12 125 VAL A O 1
ATOM 870 N N . VAL A 1 126 ? 7.257 -8.389 -58.342 1.00 91.81 126 VAL A N 1
ATOM 871 C CA . VAL A 1 126 ? 6.811 -7.510 -59.432 1.00 91.81 126 VAL A CA 1
ATOM 872 C C . VAL A 1 126 ? 5.434 -7.975 -59.903 1.00 91.81 126 VAL A C 1
ATOM 874 O O . VAL A 1 126 ? 5.268 -9.126 -60.305 1.00 91.81 126 VAL A O 1
ATOM 877 N N . VAL A 1 127 ? 4.441 -7.089 -59.838 1.00 86.81 127 VAL A N 1
ATOM 878 C CA . VAL A 1 127 ? 3.053 -7.397 -60.223 1.00 86.81 127 VAL A CA 1
ATOM 879 C C . VAL A 1 127 ? 2.853 -7.153 -61.715 1.00 86.81 127 VAL A C 1
ATOM 881 O O . VAL A 1 127 ? 2.220 -7.947 -62.408 1.00 86.81 127 VAL A O 1
ATOM 884 N N . ASN A 1 128 ? 3.388 -6.037 -62.204 1.00 83.62 128 ASN A N 1
ATOM 885 C CA . ASN A 1 128 ? 3.417 -5.624 -63.604 1.00 83.62 128 ASN A CA 1
ATOM 886 C C . ASN A 1 128 ? 4.542 -4.584 -63.793 1.00 83.62 128 ASN A C 1
ATOM 888 O O . ASN A 1 128 ? 5.250 -4.259 -62.842 1.00 83.62 128 ASN A O 1
ATOM 892 N N . ASN A 1 129 ? 4.690 -4.020 -64.996 1.00 79.81 129 ASN A N 1
ATOM 893 C CA . ASN A 1 129 ? 5.735 -3.025 -65.284 1.00 79.81 129 ASN A CA 1
ATOM 894 C C . ASN A 1 129 ? 5.559 -1.671 -64.556 1.00 79.81 129 ASN A C 1
ATOM 896 O O . ASN A 1 129 ? 6.378 -0.776 -64.739 1.00 79.81 129 ASN A O 1
ATOM 900 N N . ASN A 1 130 ? 4.510 -1.514 -63.745 1.00 83.94 130 ASN A N 1
ATOM 901 C CA . ASN A 1 130 ? 4.128 -0.275 -63.073 1.00 83.94 130 ASN A CA 1
ATOM 902 C C . ASN A 1 130 ? 3.948 -0.430 -61.555 1.00 83.94 130 ASN A C 1
ATOM 904 O O . ASN A 1 130 ? 3.741 0.578 -60.885 1.00 83.94 130 ASN A O 1
ATOM 908 N N . ALA A 1 131 ? 4.035 -1.643 -60.992 1.00 90.75 131 ALA A N 1
ATOM 909 C CA . ALA A 1 131 ? 3.964 -1.847 -59.547 1.00 90.75 131 ALA A CA 1
ATOM 910 C C . ALA A 1 131 ? 4.763 -3.063 -59.052 1.00 90.75 131 ALA A C 1
ATOM 912 O O . ALA A 1 131 ? 4.796 -4.125 -59.688 1.00 90.75 131 ALA A O 1
ATOM 913 N N . VAL A 1 132 ? 5.329 -2.927 -57.852 1.00 94.50 132 VAL A N 1
ATOM 914 C CA . VAL A 1 132 ? 5.866 -4.028 -57.044 1.00 94.50 132 VAL A CA 1
ATOM 915 C C . VAL A 1 132 ? 5.002 -4.202 -55.798 1.00 94.50 132 VAL A C 1
ATOM 917 O O . VAL A 1 132 ? 4.678 -3.231 -55.122 1.00 94.50 132 VAL A O 1
ATOM 920 N N . ARG A 1 133 ? 4.626 -5.441 -55.483 1.00 94.69 133 ARG A N 1
ATOM 921 C CA . ARG A 1 133 ? 3.903 -5.776 -54.256 1.00 94.69 133 ARG A CA 1
ATOM 922 C C . ARG A 1 133 ? 4.881 -6.157 -53.171 1.00 94.69 133 ARG A C 1
ATOM 924 O O . ARG A 1 133 ? 5.679 -7.074 -53.364 1.00 94.69 133 ARG A O 1
ATOM 931 N N . LEU A 1 134 ? 4.765 -5.495 -52.035 1.00 95.69 134 LEU A N 1
ATOM 932 C CA . LEU A 1 134 ? 5.454 -5.822 -50.800 1.00 95.69 134 LEU A CA 1
ATOM 933 C C . LEU A 1 134 ? 4.561 -6.685 -49.914 1.00 95.69 134 LEU A C 1
ATOM 935 O O . LEU A 1 134 ? 3.335 -6.558 -49.934 1.00 95.69 134 LEU A O 1
ATOM 939 N N . SER A 1 135 ? 5.165 -7.557 -49.119 1.00 93.56 135 SER A N 1
ATOM 940 C CA . SER A 1 135 ? 4.480 -8.290 -48.051 1.00 93.56 135 SER A CA 1
ATOM 941 C C . SER A 1 135 ? 5.354 -8.288 -46.803 1.00 93.56 135 SER A C 1
ATOM 943 O O . SER A 1 135 ? 6.493 -8.765 -46.863 1.00 93.56 135 SER A O 1
ATOM 945 N N . GLY A 1 136 ? 4.831 -7.733 -45.706 1.00 90.50 136 GLY A N 1
ATOM 946 C CA . GLY A 1 136 ? 5.497 -7.706 -44.403 1.00 90.50 136 GLY A CA 1
ATOM 947 C C . GLY A 1 136 ? 5.450 -9.087 -43.752 1.00 90.50 136 GLY A C 1
ATOM 948 O O . GLY A 1 136 ? 4.376 -9.671 -43.623 1.00 90.50 136 GLY A O 1
ATOM 949 N N . VAL A 1 137 ? 6.607 -9.631 -43.377 1.00 90.06 137 VAL A N 1
ATOM 950 C CA . VAL A 1 137 ? 6.758 -11.001 -42.853 1.00 90.06 137 VAL A CA 1
ATOM 951 C C . VAL A 1 137 ? 7.135 -10.996 -41.373 1.00 90.06 137 VAL A C 1
ATOM 953 O O . VAL A 1 137 ? 6.561 -11.765 -40.608 1.00 90.06 137 VAL A O 1
ATOM 956 N N . ALA A 1 138 ? 8.063 -10.133 -40.962 1.00 86.56 138 ALA A N 1
ATOM 957 C CA . ALA A 1 138 ? 8.486 -9.978 -39.571 1.00 86.56 138 ALA A CA 1
ATOM 958 C C . ALA A 1 138 ? 8.965 -8.547 -39.317 1.00 86.56 138 ALA A C 1
ATOM 960 O O . ALA A 1 138 ? 9.381 -7.872 -40.258 1.00 86.56 138 ALA A O 1
ATOM 961 N N . VAL A 1 139 ? 8.929 -8.111 -38.056 1.00 87.56 139 VAL A N 1
ATOM 962 C CA . VAL A 1 139 ? 9.365 -6.768 -37.654 1.00 87.56 139 VAL A CA 1
ATOM 963 C C . VAL A 1 139 ? 10.838 -6.549 -38.003 1.00 87.56 139 VAL A C 1
ATOM 965 O O . VAL A 1 139 ? 11.686 -7.409 -37.748 1.00 87.56 139 VAL A O 1
ATOM 968 N N . GLY A 1 140 ? 11.149 -5.394 -38.586 1.00 84.69 140 GLY A N 1
ATOM 969 C CA . GLY A 1 140 ? 12.511 -4.999 -38.925 1.00 84.69 140 GLY A CA 1
ATOM 970 C C . GLY A 1 140 ? 12.604 -4.164 -40.198 1.00 84.69 140 GLY A C 1
ATOM 971 O O . GLY A 1 140 ? 11.609 -3.790 -40.812 1.00 84.69 140 GLY A O 1
ATOM 972 N N . MET A 1 141 ? 13.837 -3.889 -40.612 1.00 87.00 141 MET A N 1
ATOM 973 C CA . MET A 1 141 ? 14.145 -3.107 -41.810 1.00 87.00 141 MET A CA 1
ATOM 974 C C . MET A 1 141 ? 14.637 -4.018 -42.939 1.00 87.00 141 MET A C 1
ATOM 976 O O . MET A 1 141 ? 15.477 -4.897 -42.722 1.00 87.00 141 MET A O 1
ATOM 980 N N . GLY A 1 142 ? 14.158 -3.791 -44.160 1.00 88.69 142 GLY A N 1
ATOM 981 C CA . GLY A 1 142 ? 14.659 -4.450 -45.365 1.00 88.69 142 GLY A CA 1
ATOM 982 C C . GLY A 1 142 ? 14.673 -3.505 -46.561 1.00 88.69 142 GLY A C 1
ATOM 983 O O . GLY A 1 142 ? 13.784 -2.681 -46.717 1.00 88.69 142 GLY A O 1
ATOM 984 N N . ASN A 1 143 ? 15.675 -3.628 -47.426 1.00 92.56 143 ASN A N 1
ATOM 985 C CA . ASN A 1 143 ? 15.772 -2.842 -48.651 1.00 92.56 143 ASN A CA 1
ATOM 986 C C . ASN A 1 143 ? 15.242 -3.654 -49.831 1.00 92.56 143 ASN A C 1
ATOM 988 O O . ASN A 1 143 ? 15.584 -4.830 -49.985 1.00 92.56 143 ASN A O 1
ATOM 992 N N . ILE A 1 144 ? 14.448 -3.018 -50.689 1.00 95.12 144 ILE A N 1
ATOM 993 C CA . ILE A 1 144 ? 13.973 -3.604 -51.940 1.00 95.12 144 ILE A CA 1
ATOM 994 C C . ILE A 1 144 ? 14.738 -2.977 -53.093 1.00 95.12 144 ILE A C 1
ATOM 996 O O . ILE A 1 144 ? 14.635 -1.777 -53.337 1.00 95.12 144 ILE A O 1
ATOM 1000 N N . THR A 1 145 ? 15.479 -3.809 -53.816 1.00 93.12 145 THR A N 1
ATOM 1001 C CA . THR A 1 145 ? 16.192 -3.424 -55.031 1.00 93.12 145 THR A CA 1
ATOM 1002 C C . THR A 1 145 ? 15.382 -3.862 -56.243 1.00 93.12 145 THR A C 1
ATOM 1004 O O . THR A 1 145 ? 15.104 -5.050 -56.430 1.00 93.12 145 THR A O 1
ATOM 1007 N N . LEU A 1 146 ? 15.028 -2.908 -57.097 1.00 93.88 146 LEU A N 1
ATOM 1008 C CA . LEU A 1 146 ? 14.406 -3.150 -58.392 1.00 93.88 146 LEU A CA 1
ATOM 1009 C C . LEU A 1 146 ? 15.443 -2.978 -59.496 1.00 93.88 146 LEU A C 1
ATOM 1011 O O . LEU A 1 146 ? 16.197 -2.010 -59.495 1.00 93.88 146 LEU A O 1
ATOM 1015 N N . THR A 1 147 ? 15.469 -3.903 -60.452 1.00 91.44 147 THR A N 1
ATOM 1016 C CA . THR A 1 147 ? 16.356 -3.851 -61.623 1.00 91.44 147 THR A CA 1
ATOM 1017 C C . THR A 1 147 ? 15.531 -3.954 -62.895 1.00 91.44 147 THR A C 1
ATOM 1019 O O . THR A 1 147 ? 14.812 -4.935 -63.062 1.00 91.44 147 THR A O 1
ATOM 1022 N N . ALA A 1 148 ? 15.657 -2.979 -63.794 1.00 91.31 148 ALA A N 1
ATOM 1023 C CA . ALA A 1 148 ? 15.093 -3.013 -65.139 1.00 91.31 148 ALA A CA 1
ATOM 1024 C C . ALA A 1 148 ? 16.201 -3.219 -66.177 1.00 91.31 148 ALA A C 1
ATOM 1026 O O . ALA A 1 148 ? 17.259 -2.598 -66.086 1.00 91.31 148 ALA A O 1
ATOM 1027 N N . THR A 1 149 ? 15.958 -4.072 -67.171 1.00 90.06 149 THR A N 1
ATOM 1028 C CA . THR A 1 149 ? 16.888 -4.352 -68.280 1.00 90.06 149 THR A CA 1
ATOM 1029 C C . THR A 1 149 ? 16.195 -4.169 -69.626 1.00 90.06 149 THR A C 1
ATOM 1031 O O . THR A 1 149 ? 15.035 -4.553 -69.760 1.00 90.06 149 THR A O 1
ATOM 1034 N N . ASP A 1 150 ? 16.905 -3.614 -70.610 1.00 86.75 150 ASP A N 1
ATOM 1035 C CA . ASP A 1 150 ? 16.399 -3.326 -71.969 1.00 86.75 150 ASP A CA 1
ATOM 1036 C C . ASP A 1 150 ? 16.571 -4.497 -72.963 1.00 86.75 150 ASP A C 1
ATOM 1038 O O . ASP A 1 150 ? 16.192 -4.421 -74.130 1.00 86.75 150 ASP A O 1
ATOM 1042 N N . GLY A 1 151 ? 17.206 -5.594 -72.531 1.00 81.12 151 GLY A N 1
ATOM 1043 C CA . GLY A 1 151 ? 17.522 -6.745 -73.386 1.00 81.12 151 GLY A CA 1
ATOM 1044 C C . GLY A 1 151 ? 18.605 -6.493 -74.449 1.00 81.12 151 GLY A C 1
ATOM 1045 O O . GLY A 1 151 ? 18.928 -7.404 -75.216 1.00 81.12 151 GLY A O 1
ATOM 1046 N N . ARG A 1 152 ? 19.199 -5.296 -74.486 1.00 81.12 152 ARG A N 1
ATOM 1047 C CA . ARG A 1 152 ? 20.251 -4.855 -75.418 1.00 81.12 152 ARG A CA 1
ATOM 1048 C C . ARG A 1 152 ? 21.551 -4.451 -74.718 1.00 81.12 152 ARG A C 1
ATOM 1050 O O . ARG A 1 152 ? 22.526 -4.107 -75.387 1.00 81.12 152 ARG A O 1
ATOM 1057 N N . GLY A 1 153 ? 21.602 -4.615 -73.398 1.00 77.62 153 GLY A N 1
ATOM 1058 C CA . GLY A 1 153 ? 22.804 -4.507 -72.572 1.00 77.62 153 GLY A CA 1
ATOM 1059 C C . GLY A 1 153 ? 22.788 -3.328 -71.600 1.00 77.62 153 GLY A C 1
ATOM 1060 O O . GLY A 1 153 ? 23.758 -3.168 -70.861 1.00 77.62 153 GLY A O 1
ATOM 1061 N N . GLY A 1 154 ? 21.721 -2.527 -71.581 1.00 81.00 154 GLY A N 1
ATOM 1062 C CA . GLY A 1 154 ? 21.475 -1.485 -70.595 1.00 81.00 154 GLY A CA 1
ATOM 1063 C C . GLY A 1 154 ? 20.635 -1.983 -69.418 1.00 81.00 154 GLY A C 1
ATOM 1064 O O . GLY A 1 154 ? 19.739 -2.823 -69.548 1.00 81.00 154 GLY A O 1
ATOM 1065 N N . SER A 1 155 ? 20.936 -1.456 -68.232 1.00 90.25 155 SER A N 1
ATOM 1066 C CA . SER A 1 155 ? 20.192 -1.743 -67.007 1.00 90.25 155 SER A CA 1
ATOM 1067 C C . SER A 1 155 ? 20.111 -0.519 -66.108 1.00 90.25 155 SER A C 1
ATOM 1069 O O . SER A 1 155 ? 21.089 0.221 -66.007 1.00 90.25 155 SER A O 1
ATOM 1071 N N . ALA A 1 156 ? 19.001 -0.374 -65.391 1.00 90.19 156 ALA A N 1
ATOM 1072 C CA . ALA A 1 156 ? 18.828 0.619 -64.339 1.00 90.19 156 ALA A CA 1
ATOM 1073 C C . ALA A 1 156 ? 18.371 -0.047 -63.046 1.00 90.19 156 ALA A C 1
ATOM 1075 O O . ALA A 1 156 ? 17.570 -0.985 -63.075 1.00 90.19 156 ALA A O 1
ATOM 1076 N N . THR A 1 157 ? 18.854 0.455 -61.915 1.00 90.94 157 THR A N 1
ATOM 1077 C CA . THR A 1 157 ? 18.492 -0.049 -60.589 1.00 90.94 157 THR A CA 1
ATOM 1078 C C . THR A 1 157 ? 18.028 1.083 -59.691 1.00 90.94 157 THR A C 1
ATOM 1080 O O . THR A 1 157 ? 18.629 2.153 -59.705 1.00 90.94 157 THR A O 1
ATOM 1083 N N . THR A 1 158 ? 17.011 0.826 -58.876 1.00 92.06 158 THR A N 1
ATOM 1084 C CA . THR A 1 158 ? 16.595 1.708 -57.778 1.00 92.06 158 THR A CA 1
ATOM 1085 C C . THR A 1 158 ? 16.391 0.871 -56.524 1.00 92.06 158 THR A C 1
ATOM 1087 O O . THR A 1 158 ? 15.981 -0.291 -56.615 1.00 92.06 158 THR A O 1
ATOM 1090 N N . THR A 1 159 ? 16.707 1.442 -55.368 1.00 91.75 159 THR A N 1
ATOM 1091 C CA . THR A 1 159 ? 16.605 0.768 -54.075 1.00 91.75 159 THR A CA 1
ATOM 1092 C C . THR A 1 159 ? 15.875 1.677 -53.107 1.00 91.75 159 THR A C 1
ATOM 1094 O O . THR A 1 159 ? 16.190 2.861 -53.033 1.00 91.75 159 THR A O 1
ATOM 1097 N N . PHE A 1 160 ? 14.939 1.120 -52.347 1.00 92.75 160 PHE A N 1
ATOM 1098 C CA . PHE A 1 160 ? 14.219 1.847 -51.307 1.00 92.75 160 PHE A CA 1
ATOM 1099 C C . PHE A 1 160 ? 14.095 1.000 -50.040 1.00 92.75 160 PHE A C 1
ATOM 1101 O O . PHE A 1 160 ? 14.046 -0.233 -50.102 1.00 92.75 160 PHE A O 1
ATOM 1108 N N . ALA A 1 161 ? 14.086 1.670 -48.889 1.00 91.44 161 ALA A N 1
ATOM 1109 C CA . ALA A 1 161 ? 13.935 1.024 -47.594 1.00 91.44 161 ALA A CA 1
ATOM 1110 C C . ALA A 1 161 ? 12.464 0.699 -47.316 1.00 91.44 161 ALA A C 1
ATOM 1112 O O . ALA A 1 161 ? 11.565 1.455 -47.686 1.00 91.44 161 ALA A O 1
ATOM 1113 N N . VAL A 1 162 ? 12.227 -0.420 -46.642 1.00 93.38 162 VAL A N 1
ATOM 1114 C CA . VAL A 1 162 ? 10.920 -0.820 -46.130 1.00 93.38 162 VAL A CA 1
ATOM 1115 C C . VAL A 1 162 ? 11.059 -1.140 -44.648 1.00 93.38 162 VAL A C 1
ATOM 1117 O O . VAL A 1 162 ? 11.781 -2.070 -44.277 1.00 93.38 162 VAL A O 1
ATOM 1120 N N . ALA A 1 163 ? 10.357 -0.378 -43.815 1.00 90.00 163 ALA A N 1
ATOM 1121 C CA . ALA A 1 163 ? 10.195 -0.675 -42.400 1.00 90.00 163 ALA A CA 1
ATOM 1122 C C . ALA A 1 163 ? 8.944 -1.536 -42.215 1.00 90.00 163 ALA A C 1
ATOM 1124 O O . ALA A 1 163 ? 7.843 -1.138 -42.610 1.00 90.00 163 ALA A O 1
ATOM 1125 N N . VAL A 1 164 ? 9.120 -2.722 -41.638 1.00 89.44 164 VAL A N 1
ATOM 1126 C CA . VAL A 1 164 ? 8.023 -3.588 -41.218 1.00 89.44 164 VAL A CA 1
ATOM 1127 C C . VAL A 1 164 ? 7.849 -3.412 -39.720 1.00 89.44 164 VAL A C 1
ATOM 1129 O O . VAL A 1 164 ? 8.702 -3.838 -38.943 1.00 89.44 164 VAL A O 1
ATOM 1132 N N . ASN A 1 165 ? 6.760 -2.767 -39.326 1.00 83.00 165 ASN A N 1
ATOM 1133 C CA . ASN A 1 165 ? 6.425 -2.532 -37.927 1.00 83.00 165 ASN A CA 1
ATOM 1134 C C . ASN A 1 165 ? 5.466 -3.615 -37.425 1.00 83.00 165 ASN A C 1
ATOM 1136 O O . ASN A 1 165 ? 4.787 -4.282 -38.216 1.00 83.00 165 ASN A O 1
ATOM 1140 N N . ASP A 1 166 ? 5.399 -3.791 -36.110 1.00 75.75 166 ASP A N 1
ATOM 1141 C CA . ASP A 1 166 ? 4.308 -4.564 -35.517 1.00 75.75 166 ASP A CA 1
ATOM 1142 C C . ASP A 1 166 ? 2.984 -3.833 -35.819 1.00 75.75 166 ASP A C 1
ATOM 1144 O O . ASP A 1 166 ? 2.970 -2.593 -35.819 1.00 75.75 166 ASP A O 1
ATOM 1148 N N . PRO A 1 167 ? 1.873 -4.525 -36.136 1.00 67.44 167 PRO A N 1
ATOM 1149 C CA . PRO A 1 167 ? 0.564 -3.902 -35.996 1.00 67.44 167 PRO A CA 1
ATOM 1150 C C . PRO A 1 167 ? 0.428 -3.283 -34.592 1.00 67.44 167 PRO A C 1
ATOM 1152 O O . PRO A 1 167 ? 0.911 -3.876 -33.625 1.00 67.44 167 PRO A O 1
ATOM 1155 N N . PRO A 1 168 ? -0.206 -2.102 -34.458 1.00 64.31 168 PRO A N 1
ATOM 1156 C CA . PRO A 1 168 ? -0.558 -1.603 -33.135 1.00 64.31 168 PRO A CA 1
ATOM 1157 C C . PRO A 1 168 ? -1.388 -2.677 -32.411 1.00 64.31 168 PRO A C 1
ATOM 1159 O O . PRO A 1 168 ? -2.213 -3.323 -33.068 1.00 64.31 168 PRO A O 1
ATOM 1162 N N . PRO A 1 169 ? -1.156 -2.917 -31.108 1.00 61.34 169 PRO A N 1
ATOM 1163 C CA . PRO A 1 169 ? -1.998 -3.831 -30.350 1.00 61.34 169 PRO A CA 1
ATOM 1164 C C . PRO A 1 169 ? -3.448 -3.331 -30.407 1.00 61.34 169 PRO A C 1
ATOM 1166 O O . PRO A 1 169 ? -3.691 -2.131 -30.285 1.00 61.34 169 PRO A O 1
ATOM 1169 N N . ASP A 1 170 ? -4.398 -4.238 -30.641 1.00 67.62 170 ASP A N 1
ATOM 1170 C CA . ASP A 1 170 ? -5.825 -3.915 -30.549 1.00 67.62 170 ASP A CA 1
ATOM 1171 C C . ASP A 1 170 ? -6.131 -3.474 -29.107 1.00 67.62 170 ASP A C 1
ATOM 1173 O O . ASP A 1 170 ? -5.785 -4.208 -28.184 1.00 67.62 170 ASP A O 1
ATOM 1177 N N . ASN A 1 171 ? -6.741 -2.297 -28.910 1.00 73.50 171 ASN A N 1
ATOM 1178 C CA . ASN A 1 171 ? -7.223 -1.846 -27.597 1.00 73.50 171 ASN A CA 1
ATOM 1179 C C . ASN A 1 171 ? -8.581 -2.500 -27.317 1.00 73.50 171 ASN A C 1
ATOM 1181 O O . ASN A 1 171 ? -9.541 -2.262 -28.055 1.00 73.50 171 ASN A O 1
ATOM 1185 N N . ASP A 1 172 ? -8.659 -3.335 -26.290 1.00 82.00 172 ASP A N 1
ATOM 1186 C CA . ASP A 1 172 ? -9.903 -3.872 -25.757 1.00 82.00 172 ASP A CA 1
ATOM 1187 C C . ASP A 1 172 ? -10.344 -2.994 -24.577 1.00 82.00 172 ASP A C 1
ATOM 1189 O O . ASP A 1 172 ? -9.528 -2.687 -23.716 1.00 82.00 172 ASP A O 1
ATOM 1193 N N . PRO A 1 173 ? -11.633 -2.620 -24.472 1.00 82.44 173 PRO A N 1
ATOM 1194 C CA . PRO A 1 173 ? -12.093 -1.775 -23.380 1.00 82.44 173 PRO A CA 1
ATOM 1195 C C . PRO A 1 173 ? -11.873 -2.448 -22.016 1.00 82.44 173 PRO A C 1
ATOM 1197 O O . PRO A 1 173 ? -12.014 -3.677 -21.895 1.00 82.44 173 PRO A O 1
ATOM 1200 N N . PRO A 1 174 ? -11.670 -1.658 -20.948 1.00 90.56 174 PRO A N 1
ATOM 1201 C CA . PRO A 1 174 ? -11.511 -2.198 -19.613 1.00 90.56 174 PRO A CA 1
ATOM 1202 C C . PRO A 1 174 ? -12.767 -2.951 -19.173 1.00 90.56 174 PRO A C 1
ATOM 1204 O O . PRO A 1 174 ? -13.900 -2.648 -19.550 1.00 90.56 174 PRO A O 1
ATOM 1207 N N . THR A 1 175 ? -12.569 -3.940 -18.311 1.00 90.31 175 THR A N 1
ATOM 1208 C CA . THR A 1 175 ? -13.647 -4.692 -17.663 1.00 90.31 175 THR A CA 1
ATOM 1209 C C . THR A 1 175 ? -13.899 -4.134 -16.268 1.00 90.31 175 THR A C 1
ATOM 1211 O O . THR A 1 175 ? -12.954 -3.846 -15.537 1.00 90.31 175 THR A O 1
ATOM 1214 N N . LEU A 1 176 ? -15.169 -3.999 -15.882 1.00 92.81 176 LEU A N 1
ATOM 1215 C CA . LEU A 1 176 ? -15.593 -3.561 -14.550 1.00 92.81 176 LEU A CA 1
ATOM 1216 C C . LEU A 1 176 ? -16.497 -4.637 -13.941 1.00 92.81 176 LEU A C 1
ATOM 1218 O O . LEU A 1 176 ? -17.452 -5.089 -14.574 1.00 92.81 176 LEU A O 1
ATOM 1222 N N . GLN A 1 177 ? -16.177 -5.091 -12.729 1.00 92.69 177 GLN A N 1
ATOM 1223 C CA . GLN A 1 177 ? -16.985 -6.089 -12.032 1.00 92.69 177 GLN A CA 1
ATOM 1224 C C . GLN A 1 177 ? -18.328 -5.486 -11.593 1.00 92.69 177 GLN A C 1
ATOM 1226 O O . GLN A 1 177 ? -18.363 -4.382 -11.055 1.00 92.69 177 GLN A O 1
ATOM 1231 N N . ALA A 1 178 ? -19.415 -6.244 -11.774 1.00 90.88 178 ALA A N 1
ATOM 1232 C CA . ALA A 1 178 ? -20.758 -5.824 -11.378 1.00 90.88 178 ALA A CA 1
ATOM 1233 C C . ALA A 1 178 ? -20.844 -5.482 -9.881 1.00 90.88 178 ALA A C 1
ATOM 1235 O O . ALA A 1 178 ? -20.327 -6.216 -9.028 1.00 90.88 178 ALA A O 1
ATOM 1236 N N . ILE A 1 179 ? -21.542 -4.389 -9.573 1.00 93.75 179 ILE A N 1
ATOM 1237 C CA . ILE A 1 179 ? -21.733 -3.876 -8.215 1.00 93.75 179 ILE A CA 1
ATOM 1238 C C . ILE A 1 179 ? -23.194 -4.100 -7.831 1.00 93.75 179 ILE A C 1
ATOM 1240 O O . ILE A 1 179 ? -24.106 -3.706 -8.549 1.00 93.75 179 ILE A O 1
ATOM 1244 N N . ASN A 1 180 ? -23.436 -4.742 -6.690 1.00 93.06 180 ASN A N 1
ATOM 1245 C CA . ASN A 1 180 ? -24.803 -4.942 -6.209 1.00 93.06 180 ASN A CA 1
ATOM 1246 C C . ASN A 1 180 ? -25.379 -3.645 -5.625 1.00 93.06 180 ASN A C 1
ATOM 1248 O O . ASN A 1 180 ? -24.637 -2.827 -5.076 1.00 93.06 180 ASN A O 1
ATOM 1252 N N . ASP A 1 181 ? -26.708 -3.527 -5.644 1.00 95.06 181 ASP A N 1
ATOM 1253 C CA . ASP A 1 181 ? -27.430 -2.465 -4.942 1.00 95.06 181 ASP A CA 1
ATOM 1254 C C . ASP A 1 181 ? -27.027 -2.389 -3.459 1.00 95.06 181 ASP A C 1
ATOM 1256 O O . ASP A 1 181 ? -26.800 -3.407 -2.796 1.00 95.06 181 ASP A O 1
ATOM 1260 N N . GLN A 1 182 ? -26.961 -1.168 -2.933 1.00 95.75 182 GLN A N 1
ATOM 1261 C CA . GLN A 1 182 ? -26.538 -0.881 -1.565 1.00 95.75 182 GLN A CA 1
ATOM 1262 C C . GLN A 1 182 ? -27.669 -0.256 -0.754 1.00 95.75 182 GLN A C 1
ATOM 1264 O O . GLN A 1 182 ? -28.553 0.429 -1.273 1.00 95.75 182 GLN A O 1
ATOM 1269 N N . THR A 1 183 ? -27.640 -0.480 0.556 1.00 93.31 183 THR A N 1
ATOM 1270 C CA . THR A 1 183 ? -28.552 0.163 1.506 1.00 93.31 183 THR A CA 1
ATOM 1271 C C . THR A 1 183 ? -27.746 0.720 2.668 1.00 93.31 183 THR A C 1
ATOM 1273 O O . THR A 1 183 ? -26.932 0.004 3.249 1.00 93.31 183 THR A O 1
ATOM 1276 N N . VAL A 1 184 ? -27.962 1.993 2.989 1.00 93.50 184 VAL A N 1
ATOM 1277 C CA . VAL A 1 184 ? -27.320 2.703 4.105 1.00 93.50 184 VAL A CA 1
ATOM 1278 C C . VAL A 1 184 ? -28.360 3.531 4.856 1.00 93.50 184 VAL A C 1
ATOM 1280 O O . VAL A 1 184 ? -29.439 3.791 4.333 1.00 93.50 184 VAL A O 1
ATOM 1283 N N . ASP A 1 185 ? -28.046 3.975 6.066 1.00 90.75 185 ASP A N 1
ATOM 1284 C CA . ASP A 1 185 ? -28.890 4.923 6.801 1.00 90.75 185 ASP A CA 1
ATOM 1285 C C . ASP A 1 185 ? -28.358 6.356 6.612 1.00 90.75 185 ASP A C 1
ATOM 1287 O O . ASP A 1 185 ? -27.180 6.555 6.293 1.00 90.75 185 ASP A O 1
ATOM 1291 N N . VAL A 1 186 ? -29.206 7.374 6.797 1.00 89.62 186 VAL A N 1
ATOM 1292 C CA . VAL A 1 186 ? -28.774 8.785 6.725 1.00 89.62 186 VAL A CA 1
ATOM 1293 C C . VAL A 1 186 ? -27.574 9.034 7.653 1.00 89.62 186 VAL A C 1
ATOM 1295 O O . VAL A 1 186 ? -27.596 8.692 8.833 1.00 89.62 186 VAL A O 1
ATOM 1298 N N . GLY A 1 187 ? -26.520 9.652 7.117 1.00 84.62 187 GLY A N 1
ATOM 1299 C CA . GLY A 1 187 ? -25.276 9.970 7.819 1.00 84.62 187 GLY A CA 1
ATOM 1300 C C . GLY A 1 187 ? -24.246 8.836 7.870 1.00 84.62 187 GLY A C 1
ATOM 1301 O O . GLY A 1 187 ? -23.124 9.076 8.315 1.00 84.62 187 GLY A O 1
ATOM 1302 N N . GLN A 1 188 ? -24.577 7.623 7.412 1.00 89.75 188 GLN A N 1
ATOM 1303 C CA . GLN A 1 188 ? -23.630 6.507 7.359 1.00 89.75 188 GLN A CA 1
ATOM 1304 C C . GLN A 1 188 ? -22.773 6.552 6.093 1.00 89.75 188 GLN A C 1
ATOM 1306 O O . GLN A 1 188 ? -23.269 6.790 4.988 1.00 89.75 188 GLN A O 1
ATOM 1311 N N . ALA A 1 189 ? -21.479 6.280 6.269 1.00 91.31 189 ALA A N 1
ATOM 1312 C CA . ALA A 1 189 ? -20.541 6.095 5.174 1.00 91.31 189 ALA A CA 1
ATOM 1313 C C . ALA A 1 189 ? -20.331 4.601 4.893 1.00 91.31 189 ALA A C 1
ATOM 1315 O O . ALA A 1 189 ? -20.195 3.800 5.817 1.00 91.31 189 ALA A O 1
ATOM 1316 N N . LEU A 1 190 ? -20.259 4.237 3.617 1.00 92.56 190 LEU A N 1
ATOM 1317 C CA . LEU A 1 190 ? -19.991 2.886 3.142 1.00 92.56 190 LEU A CA 1
ATOM 1318 C C . LEU A 1 190 ? -18.851 2.927 2.127 1.00 92.56 190 LEU A C 1
ATOM 1320 O O . LEU A 1 190 ? -18.862 3.736 1.204 1.00 92.56 190 LEU A O 1
ATOM 1324 N N . GLN A 1 191 ? -17.872 2.041 2.286 1.00 94.44 191 GLN A N 1
ATOM 1325 C CA . GLN A 1 191 ? -16.796 1.876 1.317 1.00 94.44 191 GLN A CA 1
ATOM 1326 C C . GLN A 1 191 ? -17.035 0.614 0.491 1.00 94.44 191 GLN A C 1
ATOM 1328 O O . GLN A 1 191 ? -17.229 -0.469 1.043 1.00 94.44 191 GLN A O 1
ATOM 1333 N N . ILE A 1 192 ? -16.999 0.760 -0.829 1.00 93.25 192 ILE A N 1
ATOM 1334 C CA . ILE A 1 192 ? -17.189 -0.318 -1.797 1.00 93.25 192 ILE A CA 1
ATOM 1335 C C . ILE A 1 192 ? -15.875 -0.496 -2.550 1.00 93.25 192 ILE A C 1
ATOM 1337 O O . ILE A 1 192 ? -15.358 0.453 -3.140 1.00 93.25 192 ILE A O 1
ATOM 1341 N N . ALA A 1 193 ? -15.327 -1.710 -2.529 1.00 92.62 193 ALA A N 1
ATOM 1342 C CA . ALA A 1 193 ? -14.167 -2.044 -3.343 1.00 92.62 193 ALA A CA 1
ATOM 1343 C C . ALA A 1 193 ? -14.595 -2.180 -4.811 1.00 92.62 193 ALA A C 1
ATOM 1345 O O . ALA A 1 193 ? -15.501 -2.948 -5.130 1.00 92.62 193 ALA A O 1
ATOM 1346 N N . LEU A 1 194 ? -13.931 -1.439 -5.689 1.00 93.56 194 LEU A N 1
ATOM 1347 C CA . LEU A 1 194 ? -14.076 -1.516 -7.134 1.00 93.56 194 LEU A CA 1
ATOM 1348 C C . LEU A 1 194 ? -13.001 -2.452 -7.689 1.00 93.56 194 LEU A C 1
ATOM 1350 O O . LEU A 1 194 ? -11.829 -2.362 -7.320 1.00 93.56 194 LEU A O 1
ATOM 1354 N N . SER A 1 195 ? -13.393 -3.340 -8.597 1.00 90.88 195 SER A N 1
ATOM 1355 C CA . SER A 1 195 ? -12.465 -4.197 -9.329 1.00 90.88 195 SER A CA 1
ATOM 1356 C C . SER A 1 195 ? -12.652 -3.956 -10.815 1.00 90.88 195 SER A C 1
ATOM 1358 O O . SER A 1 195 ? -13.714 -4.241 -11.370 1.00 90.88 195 SER A O 1
ATOM 1360 N N . ALA A 1 196 ? -11.617 -3.397 -11.431 1.00 91.06 196 ALA A N 1
ATOM 1361 C CA . ALA A 1 196 ? -11.532 -3.228 -12.865 1.00 91.06 196 ALA A CA 1
ATOM 1362 C C . ALA A 1 196 ? -10.169 -3.709 -13.352 1.00 91.06 196 ALA A C 1
ATOM 1364 O O . ALA A 1 196 ? -9.172 -3.610 -12.632 1.00 91.06 196 ALA A O 1
ATOM 1365 N N . SER A 1 197 ? -10.142 -4.247 -14.560 1.00 89.31 197 SER A N 1
ATOM 1366 C CA . SER A 1 197 ? -8.922 -4.707 -15.210 1.00 89.31 197 SER A CA 1
ATOM 1367 C C . SER A 1 197 ? -9.018 -4.479 -16.698 1.00 89.31 197 SER A C 1
ATOM 1369 O O . SER A 1 197 ? -10.077 -4.701 -17.288 1.00 89.31 197 SER A O 1
ATOM 1371 N N . ASP A 1 198 ? -7.903 -4.094 -17.288 1.00 90.56 198 ASP A N 1
ATOM 1372 C CA . ASP A 1 198 ? -7.791 -3.928 -18.720 1.00 90.56 198 ASP A CA 1
ATOM 1373 C C . ASP A 1 198 ? -7.177 -5.186 -19.366 1.00 90.56 198 ASP A C 1
ATOM 1375 O O . ASP A 1 198 ? -6.143 -5.660 -18.877 1.00 90.56 198 ASP A O 1
ATOM 1379 N N . PRO A 1 199 ? -7.795 -5.782 -20.404 1.00 83.06 199 PRO A N 1
ATOM 1380 C CA . PRO A 1 199 ? -7.250 -6.957 -21.088 1.00 83.06 199 PRO A CA 1
ATOM 1381 C C . PRO A 1 199 ? -5.869 -6.732 -21.722 1.00 83.06 199 PRO A C 1
ATOM 1383 O O . PRO A 1 199 ? -5.093 -7.688 -21.824 1.00 83.06 199 PRO A O 1
ATOM 1386 N N . ASN A 1 200 ? -5.541 -5.494 -22.099 1.00 85.38 200 ASN A N 1
ATOM 1387 C CA . ASN A 1 200 ? -4.251 -5.093 -22.660 1.00 85.38 200 ASN A CA 1
ATOM 1388 C C . ASN A 1 200 ? -3.215 -4.748 -21.585 1.00 85.38 200 ASN A C 1
ATOM 1390 O O . ASN A 1 200 ? -2.027 -4.626 -21.886 1.00 85.38 200 ASN A O 1
ATOM 1394 N N . GLY A 1 201 ? -3.636 -4.679 -20.318 1.00 79.06 201 GLY A N 1
ATOM 1395 C CA . GLY A 1 201 ? -2.783 -4.316 -19.190 1.00 79.06 201 GLY A CA 1
ATOM 1396 C C . GLY A 1 201 ? -2.595 -2.808 -19.031 1.00 79.06 201 GLY A C 1
ATOM 1397 O O . GLY A 1 201 ? -1.720 -2.396 -18.263 1.00 79.06 201 GLY A O 1
ATOM 1398 N N . ASP A 1 202 ? -3.406 -2.003 -19.722 1.00 84.50 202 ASP A N 1
ATOM 1399 C CA . ASP A 1 202 ? -3.403 -0.552 -19.593 1.00 84.50 202 ASP A CA 1
ATOM 1400 C C . ASP A 1 202 ? -3.909 -0.097 -18.217 1.00 84.50 202 ASP A C 1
ATOM 1402 O O . ASP A 1 202 ? -4.617 -0.799 -17.484 1.00 84.50 202 ASP A O 1
ATOM 1406 N N . ASN A 1 203 ? -3.480 1.097 -17.807 1.00 86.69 203 ASN A N 1
ATOM 1407 C CA . ASN A 1 203 ? -3.818 1.618 -16.490 1.00 86.69 203 ASN A CA 1
ATOM 1408 C C . ASN A 1 203 ? -5.260 2.141 -16.461 1.00 86.69 203 ASN A C 1
ATOM 1410 O O . ASN A 1 203 ? -5.574 3.150 -17.087 1.00 86.69 203 ASN A O 1
ATOM 1414 N N . VAL A 1 204 ? -6.110 1.508 -15.650 1.00 90.81 204 VAL A N 1
ATOM 1415 C CA . VAL A 1 204 ? -7.528 1.867 -15.531 1.00 90.81 204 VAL A CA 1
ATOM 1416 C C . VAL A 1 204 ? -7.746 2.997 -14.523 1.00 90.81 204 VAL A C 1
ATOM 1418 O O . VAL A 1 204 ? -7.371 2.908 -13.353 1.00 90.81 204 VAL A O 1
ATOM 1421 N N . ILE A 1 205 ? -8.433 4.048 -14.960 1.00 91.75 205 ILE A N 1
ATOM 1422 C CA . ILE A 1 205 ? -8.899 5.171 -14.149 1.00 91.75 205 ILE A CA 1
ATOM 1423 C C . ILE A 1 205 ? -10.364 4.941 -13.773 1.00 91.75 205 ILE A C 1
ATOM 1425 O O . ILE A 1 205 ? -11.222 4.757 -14.636 1.00 91.75 205 ILE A O 1
ATOM 1429 N N . LEU A 1 206 ? -10.652 4.990 -12.470 1.00 95.12 206 LEU A N 1
ATOM 1430 C CA . LEU A 1 206 ? -11.994 4.821 -11.918 1.00 95.12 206 LEU A CA 1
ATOM 1431 C C . LEU A 1 206 ? -12.587 6.161 -11.485 1.00 95.12 206 LEU A C 1
ATOM 1433 O O . LEU A 1 206 ? -11.967 6.927 -10.747 1.00 95.12 206 LEU A O 1
ATOM 1437 N N . THR A 1 207 ? -13.824 6.418 -11.898 1.00 93.56 207 THR A N 1
ATOM 1438 C CA . THR A 1 207 ? -14.623 7.568 -11.455 1.00 93.56 207 THR A CA 1
ATOM 1439 C C . THR A 1 207 ? -16.031 7.114 -11.087 1.00 93.56 207 THR A C 1
ATOM 1441 O O . THR A 1 207 ? -16.484 6.060 -11.530 1.00 93.56 207 THR A O 1
ATOM 1444 N N . ALA A 1 208 ? -16.726 7.880 -10.248 1.00 94.69 208 ALA A N 1
ATOM 1445 C CA . ALA A 1 208 ? -18.115 7.605 -9.906 1.00 94.69 208 ALA A CA 1
ATOM 1446 C C . ALA A 1 208 ? -18.896 8.906 -9.730 1.00 94.69 208 ALA A C 1
ATOM 1448 O O . ALA A 1 208 ? -18.338 9.904 -9.270 1.00 94.69 208 ALA A O 1
ATOM 1449 N N . GLY A 1 209 ? -20.179 8.874 -10.074 1.00 93.31 209 GLY A N 1
ATOM 1450 C CA . GLY A 1 209 ? -21.115 9.977 -9.877 1.00 93.31 209 GLY A CA 1
ATOM 1451 C C . GLY A 1 209 ? -22.443 9.483 -9.315 1.00 93.31 209 GLY A C 1
ATOM 1452 O O . GLY A 1 209 ? -22.853 8.353 -9.583 1.00 93.31 209 GLY A O 1
ATOM 1453 N N . SER A 1 210 ? -23.104 10.331 -8.529 1.00 95.88 210 SER A N 1
ATOM 1454 C CA . SER A 1 210 ? -24.462 10.084 -8.047 1.00 95.88 210 SER A CA 1
ATOM 1455 C C . SER A 1 210 ? -25.482 10.766 -8.949 1.00 95.88 210 SER A C 1
ATOM 1457 O O . SER A 1 210 ? -25.277 11.895 -9.394 1.00 95.88 210 SER A O 1
ATOM 1459 N N . GLY A 1 211 ? -26.613 10.105 -9.184 1.00 91.69 211 GLY A N 1
ATOM 1460 C CA . GLY A 1 211 ? -27.772 10.705 -9.840 1.00 91.69 211 GLY A CA 1
ATOM 1461 C C . GLY A 1 211 ? -28.479 11.758 -8.978 1.00 91.69 211 GLY A C 1
ATOM 1462 O O . GLY A 1 211 ? -29.232 12.569 -9.514 1.00 91.69 211 GLY A O 1
ATOM 1463 N N . ASP A 1 212 ? -28.234 11.761 -7.661 1.00 93.38 212 ASP A N 1
ATOM 1464 C CA . ASP A 1 212 ? -28.746 12.753 -6.712 1.00 93.38 212 ASP A CA 1
ATOM 1465 C C . ASP A 1 212 ? -27.843 12.821 -5.469 1.00 93.38 212 ASP A C 1
ATOM 1467 O O . ASP A 1 212 ? -27.975 12.027 -4.529 1.00 93.38 212 ASP A O 1
ATOM 1471 N N . ASP A 1 213 ? -26.931 13.796 -5.459 1.00 91.12 213 ASP A N 1
ATOM 1472 C CA . ASP A 1 213 ? -26.004 14.044 -4.349 1.00 91.12 213 ASP A CA 1
ATOM 1473 C C . ASP A 1 213 ? -26.712 14.462 -3.044 1.00 91.12 213 ASP A C 1
ATOM 1475 O O . ASP A 1 213 ? -26.112 14.381 -1.970 1.00 91.12 213 ASP A O 1
ATOM 1479 N N . PHE A 1 214 ? -27.983 14.890 -3.092 1.00 90.19 214 PHE A N 1
ATOM 1480 C CA . PHE A 1 214 ? -28.763 15.179 -1.882 1.00 90.19 214 PHE A CA 1
ATOM 1481 C C . PHE A 1 214 ? -29.288 13.911 -1.205 1.00 90.19 214 PHE A C 1
ATOM 1483 O O . PHE A 1 214 ? -29.612 13.953 -0.018 1.00 90.19 214 PHE A O 1
ATOM 1490 N N . VAL A 1 215 ? -29.361 12.793 -1.931 1.00 91.44 215 VAL A N 1
ATOM 1491 C CA . VAL A 1 215 ? -29.731 11.483 -1.384 1.00 91.44 215 VAL A CA 1
ATOM 1492 C C . VAL A 1 215 ? -28.479 10.719 -0.974 1.00 91.44 215 VAL A C 1
ATOM 1494 O O . VAL A 1 215 ? -28.374 10.319 0.184 1.00 91.44 215 VAL A O 1
ATOM 1497 N N . ALA A 1 216 ? -27.502 10.561 -1.871 1.00 94.19 216 ALA A N 1
ATOM 1498 C CA . ALA A 1 216 ? -26.228 9.913 -1.566 1.00 94.19 216 ALA A CA 1
ATOM 1499 C C . ALA A 1 216 ? -25.075 10.574 -2.328 1.00 94.19 216 ALA A C 1
ATOM 1501 O O . ALA A 1 216 ? -25.152 10.726 -3.544 1.00 94.19 216 ALA A O 1
ATOM 1502 N N . ALA A 1 217 ? -23.997 10.917 -1.625 1.00 92.56 217 ALA A N 1
ATOM 1503 C CA . ALA A 1 217 ? -22.790 11.497 -2.209 1.00 92.56 217 ALA A CA 1
ATOM 1504 C C . ALA A 1 217 ? -21.702 10.428 -2.364 1.00 92.56 217 ALA A C 1
ATOM 1506 O O . ALA A 1 217 ? -21.544 9.572 -1.489 1.00 92.56 217 ALA A O 1
ATOM 1507 N N . VAL A 1 218 ? -20.931 10.484 -3.454 1.00 95.50 218 VAL A N 1
ATOM 1508 C CA . VAL A 1 218 ? -19.883 9.496 -3.757 1.00 95.50 218 VAL A CA 1
ATOM 1509 C C . VAL A 1 218 ? -18.554 10.145 -4.137 1.00 95.50 218 VAL A C 1
ATOM 1511 O O . VAL A 1 218 ? -18.501 11.245 -4.677 1.00 95.50 218 VAL A O 1
ATOM 1514 N N . SER A 1 219 ? -17.456 9.450 -3.853 1.00 93.00 219 SER A N 1
ATOM 1515 C CA . SER A 1 219 ? -16.108 9.796 -4.317 1.00 93.00 219 SER A CA 1
ATOM 1516 C C . SER A 1 219 ? -15.284 8.531 -4.531 1.00 93.00 219 SER A C 1
ATOM 1518 O O . SER A 1 219 ? -15.549 7.509 -3.900 1.00 93.00 219 SER A O 1
ATOM 1520 N N . VAL A 1 220 ? -14.271 8.588 -5.396 1.00 94.38 220 VAL A N 1
ATOM 1521 C CA . VAL A 1 220 ? -13.361 7.459 -5.646 1.00 94.38 220 VAL A CA 1
ATOM 1522 C C . VAL A 1 220 ? -11.955 7.817 -5.176 1.00 94.38 220 VAL A C 1
ATOM 1524 O O . VAL A 1 220 ? -11.460 8.911 -5.442 1.00 94.38 220 VAL A O 1
ATOM 1527 N N . SER A 1 221 ? -11.308 6.896 -4.463 1.00 88.12 221 SER A N 1
ATOM 1528 C CA . SER A 1 221 ? -9.907 6.996 -4.052 1.00 88.12 221 SER A CA 1
ATOM 1529 C C . SER A 1 221 ? -9.200 5.677 -4.350 1.00 88.12 221 SER A C 1
ATOM 1531 O O . SER A 1 221 ? -9.470 4.659 -3.711 1.00 88.12 221 SER A O 1
ATOM 1533 N N . GLY A 1 222 ? -8.322 5.684 -5.356 1.00 87.75 222 GLY A N 1
ATOM 1534 C CA . GLY A 1 222 ? -7.720 4.459 -5.881 1.00 87.75 222 GLY A CA 1
ATOM 1535 C C . GLY A 1 222 ? -8.796 3.509 -6.412 1.00 87.75 222 GLY A C 1
ATOM 1536 O O . GLY A 1 222 ? -9.555 3.871 -7.305 1.00 87.75 222 GLY A O 1
ATOM 1537 N N . THR A 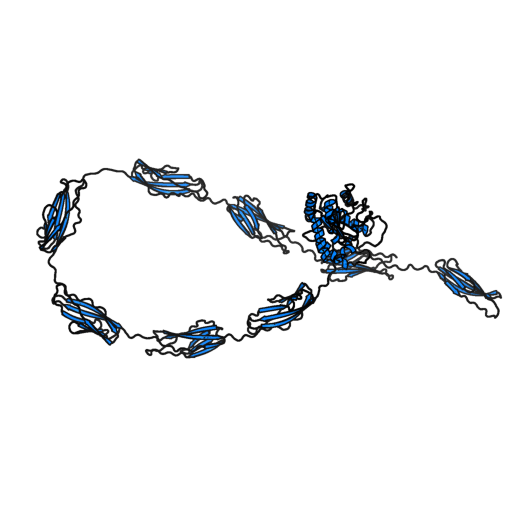1 223 ? -8.884 2.314 -5.829 1.00 90.50 223 THR A N 1
ATOM 1538 C CA . THR A 1 223 ? -9.874 1.281 -6.170 1.00 90.50 223 THR A CA 1
ATOM 1539 C C . THR A 1 223 ? -11.061 1.228 -5.204 1.00 90.50 223 THR A C 1
ATOM 1541 O O . THR A 1 223 ? -11.808 0.257 -5.208 1.00 90.50 223 THR A O 1
ATOM 1544 N N . SER A 1 224 ? -11.265 2.246 -4.366 1.00 91.50 224 SER A N 1
ATOM 1545 C CA . SER A 1 224 ? -12.377 2.284 -3.408 1.00 91.50 224 SER A CA 1
ATOM 1546 C C . SER A 1 224 ? -13.335 3.432 -3.704 1.00 91.50 224 SER A C 1
ATOM 1548 O O . SER A 1 224 ? -12.920 4.589 -3.795 1.00 91.50 224 SER A O 1
ATOM 1550 N N . LEU A 1 225 ? -14.628 3.120 -3.788 1.00 95.50 225 LEU A N 1
ATOM 1551 C CA . LEU A 1 225 ? -15.719 4.090 -3.817 1.00 95.50 225 LEU A CA 1
ATOM 1552 C C . LEU A 1 225 ? -16.185 4.352 -2.384 1.00 95.50 225 LEU A C 1
ATOM 1554 O O . LEU A 1 225 ? -16.629 3.440 -1.691 1.00 95.50 225 LEU A O 1
ATOM 1558 N N . ASN A 1 226 ? -16.091 5.602 -1.941 1.00 94.50 226 ASN A N 1
ATOM 1559 C CA . ASN A 1 226 ? -16.633 6.060 -0.668 1.00 94.50 226 ASN A CA 1
ATOM 1560 C C . ASN A 1 226 ? -18.006 6.685 -0.910 1.00 94.50 226 ASN A C 1
ATOM 1562 O O . ASN A 1 226 ? -18.116 7.676 -1.632 1.00 94.50 226 ASN A O 1
ATOM 1566 N N . LEU A 1 227 ? -19.028 6.108 -0.293 1.00 96.06 227 LEU A N 1
ATOM 1567 C CA . LEU A 1 227 ? -20.422 6.519 -0.366 1.00 96.06 227 LEU A CA 1
ATOM 1568 C C . LEU A 1 227 ? -20.865 7.078 0.985 1.00 96.06 227 LEU A C 1
ATOM 1570 O O . LEU A 1 227 ? -20.519 6.517 2.019 1.00 96.06 227 LEU A O 1
ATOM 1574 N N . LEU A 1 228 ? -21.655 8.149 0.984 1.00 94.38 228 LEU A N 1
ATOM 1575 C CA . LEU A 1 228 ? -22.275 8.732 2.175 1.00 94.38 228 LEU A CA 1
ATOM 1576 C C . LEU A 1 228 ? -23.779 8.902 1.943 1.00 94.38 228 LEU A C 1
ATOM 1578 O O . LEU A 1 228 ? -24.176 9.585 1.000 1.00 94.38 228 LEU A O 1
ATOM 1582 N N . GLY A 1 229 ? -24.611 8.325 2.813 1.00 93.25 229 GLY A N 1
ATOM 1583 C CA . GLY A 1 229 ? -26.050 8.597 2.824 1.00 93.25 229 GLY A CA 1
ATOM 1584 C C . GLY A 1 229 ? -26.320 10.013 3.338 1.00 93.25 229 GLY A C 1
ATOM 1585 O O . GLY A 1 229 ? -25.967 10.332 4.470 1.00 93.25 229 GLY A O 1
ATOM 1586 N N . VAL A 1 230 ? -26.936 10.871 2.525 1.00 90.94 230 VAL A N 1
ATOM 1587 C CA . VAL A 1 230 ? -27.164 12.294 2.840 1.00 90.94 230 VAL A CA 1
ATOM 1588 C C . VAL A 1 230 ? -28.605 12.543 3.283 1.00 90.94 230 VAL A C 1
ATOM 1590 O O . VAL A 1 230 ? -28.829 13.212 4.291 1.00 90.94 230 VAL A O 1
ATOM 1593 N N . SER A 1 231 ? -29.588 11.982 2.578 1.00 89.12 231 SER A N 1
ATOM 1594 C CA . SER A 1 231 ? -31.008 12.111 2.920 1.00 89.12 231 SER A CA 1
ATOM 1595 C C . SER A 1 231 ? -31.781 10.854 2.549 1.00 89.12 231 SER A C 1
ATOM 1597 O O . SER A 1 231 ? -31.386 10.127 1.641 1.00 89.12 231 SER A O 1
ATOM 1599 N N . ALA A 1 232 ? -32.883 10.597 3.255 1.00 89.75 232 ALA A N 1
ATOM 1600 C CA . ALA A 1 232 ? -33.700 9.416 3.021 1.00 89.75 232 ALA A CA 1
ATOM 1601 C C . ALA A 1 232 ? -34.295 9.442 1.604 1.00 89.75 232 ALA A C 1
ATOM 1603 O O . ALA A 1 232 ? -34.916 10.425 1.198 1.00 89.75 232 ALA A O 1
ATOM 1604 N N . GLY A 1 233 ? -34.122 8.357 0.856 1.00 90.94 233 GLY A N 1
ATOM 1605 C CA . GLY A 1 233 ? -34.489 8.303 -0.555 1.00 90.94 233 GLY A CA 1
ATOM 1606 C C . GLY A 1 233 ? -33.747 7.208 -1.308 1.00 90.94 233 GLY A C 1
ATOM 1607 O O . GLY A 1 233 ? -33.087 6.360 -0.712 1.00 90.94 233 GLY A O 1
ATOM 1608 N N . GLN A 1 234 ? -33.863 7.219 -2.631 1.00 93.38 234 GLN A N 1
ATOM 1609 C CA . GLN A 1 234 ? -33.175 6.273 -3.504 1.00 93.38 234 GLN A CA 1
ATOM 1610 C C . GLN A 1 234 ? -32.528 7.032 -4.662 1.00 93.38 234 GLN A C 1
ATOM 1612 O O . GLN A 1 234 ? -33.166 7.906 -5.248 1.00 93.38 234 GLN A O 1
ATOM 1617 N N . THR A 1 235 ? -31.279 6.704 -4.989 1.00 96.06 235 THR A N 1
ATOM 1618 C CA . THR A 1 235 ? -30.554 7.280 -6.129 1.00 96.06 235 THR A CA 1
ATOM 1619 C C . THR A 1 235 ? -29.693 6.227 -6.824 1.00 96.06 235 THR A C 1
ATOM 1621 O O . THR A 1 235 ? -29.369 5.196 -6.233 1.00 96.06 235 THR A O 1
ATOM 1624 N N . GLN A 1 236 ? -29.358 6.459 -8.090 1.00 96.44 236 GLN A N 1
ATOM 1625 C CA . GLN A 1 236 ? -28.484 5.590 -8.877 1.00 96.44 236 GLN A CA 1
ATOM 1626 C C . GLN A 1 236 ? -27.051 6.121 -8.814 1.00 96.44 236 GLN A C 1
ATOM 1628 O O . GLN A 1 236 ? -26.837 7.326 -8.932 1.00 96.44 236 GLN A O 1
ATOM 1633 N N . ILE A 1 237 ? -26.079 5.230 -8.643 1.00 96.88 237 ILE A N 1
ATOM 1634 C CA . ILE A 1 237 ? -24.654 5.546 -8.728 1.00 96.88 237 ILE A CA 1
ATOM 1635 C C . ILE A 1 237 ? -24.102 4.911 -9.997 1.00 96.88 237 ILE A C 1
ATOM 1637 O O . ILE A 1 237 ? -24.260 3.708 -10.195 1.00 96.88 237 ILE A O 1
ATOM 1641 N N . THR A 1 238 ? -23.423 5.715 -10.810 1.00 95.75 238 THR A N 1
ATOM 1642 C CA . THR A 1 238 ? -22.731 5.266 -12.022 1.00 95.75 238 THR A CA 1
ATOM 1643 C C . THR A 1 238 ? -21.234 5.255 -11.763 1.00 95.75 238 THR A C 1
ATOM 1645 O O . THR A 1 238 ? -20.655 6.286 -11.411 1.00 95.75 238 THR A O 1
ATOM 1648 N N . VAL A 1 239 ? -20.595 4.104 -11.951 1.00 96.31 239 VAL A N 1
ATOM 1649 C CA . VAL A 1 239 ? -19.140 3.927 -11.872 1.00 96.31 239 VAL A CA 1
ATOM 1650 C C . VAL A 1 239 ? -18.593 3.750 -13.281 1.00 96.31 239 VAL A C 1
ATOM 1652 O O . VAL A 1 239 ? -19.118 2.954 -14.049 1.00 96.31 239 VAL A O 1
ATOM 1655 N N . THR A 1 240 ? -17.538 4.486 -13.624 1.00 94.06 240 THR A N 1
ATOM 1656 C CA . THR A 1 240 ? -16.869 4.415 -14.930 1.00 94.06 240 THR A CA 1
ATOM 1657 C C . THR A 1 240 ? -15.429 3.949 -14.757 1.00 94.06 240 THR A C 1
ATOM 1659 O O . THR A 1 240 ? -14.694 4.522 -13.951 1.00 94.06 240 THR A O 1
ATOM 1662 N N . ALA A 1 241 ? -15.028 2.948 -15.537 1.00 94.56 241 ALA A N 1
ATOM 1663 C CA . ALA A 1 241 ? -13.648 2.506 -15.708 1.00 94.56 241 ALA A CA 1
ATOM 1664 C C . ALA A 1 241 ? -13.174 2.882 -17.119 1.00 94.56 241 ALA A C 1
ATOM 1666 O O . ALA A 1 241 ? -13.862 2.565 -18.087 1.00 94.56 241 ALA A O 1
ATOM 1667 N N . SER A 1 242 ? -12.030 3.559 -17.243 1.00 92.12 242 SER A N 1
ATOM 1668 C CA . SER A 1 242 ? -11.459 3.970 -18.534 1.00 92.12 242 SER A CA 1
ATOM 1669 C C . SER A 1 242 ? -9.946 3.777 -18.566 1.00 92.12 242 SER A C 1
ATOM 1671 O O . SER A 1 242 ? -9.276 4.072 -17.581 1.00 92.12 242 SER A O 1
ATOM 1673 N N . ASP A 1 243 ? -9.416 3.319 -19.693 1.00 89.50 243 ASP A N 1
ATOM 1674 C CA . ASP A 1 243 ? -7.978 3.184 -19.987 1.00 89.50 243 ASP A CA 1
ATOM 1675 C C . ASP A 1 243 ? -7.379 4.467 -20.624 1.00 89.50 243 ASP A C 1
ATOM 1677 O O . ASP A 1 243 ? -6.186 4.541 -20.910 1.00 89.50 243 ASP A O 1
ATOM 1681 N N . GLY A 1 244 ? -8.200 5.509 -20.824 1.00 81.31 244 GLY A N 1
ATOM 1682 C CA . GLY A 1 244 ? -7.837 6.754 -21.509 1.00 81.31 244 GLY A CA 1
ATOM 1683 C C . GLY A 1 244 ? -8.232 6.815 -22.992 1.00 81.31 244 GLY A C 1
ATOM 1684 O O . GLY A 1 244 ? -8.244 7.912 -23.555 1.00 81.31 244 GLY A O 1
ATOM 1685 N N . THR A 1 245 ? -8.616 5.686 -23.591 1.00 81.88 245 THR A N 1
ATOM 1686 C CA . THR A 1 245 ? -9.087 5.557 -24.980 1.00 81.88 245 THR A CA 1
ATOM 1687 C C . THR A 1 245 ? -10.552 5.120 -25.023 1.00 81.88 245 THR A C 1
ATOM 1689 O O . THR A 1 245 ? -11.379 5.801 -25.633 1.00 81.88 245 THR A O 1
ATOM 1692 N N . ASP A 1 246 ? -10.886 4.041 -24.318 1.00 84.88 246 ASP A N 1
ATOM 1693 C CA . ASP A 1 246 ? -12.213 3.454 -24.187 1.00 84.88 246 ASP A CA 1
ATOM 1694 C C . ASP A 1 246 ? -12.698 3.489 -22.722 1.00 84.88 246 ASP A C 1
ATOM 1696 O O . ASP A 1 246 ? -11.957 3.781 -21.774 1.00 84.88 246 ASP A O 1
ATOM 1700 N N . ALA A 1 247 ? -13.998 3.259 -22.510 1.00 89.50 247 ALA A N 1
ATOM 1701 C CA . ALA A 1 247 ? -14.592 3.256 -21.175 1.00 89.50 247 ALA A CA 1
ATOM 1702 C C . ALA A 1 247 ? -15.797 2.314 -21.066 1.00 89.50 247 ALA A C 1
ATOM 1704 O O . ALA A 1 247 ? -16.600 2.194 -21.994 1.00 89.50 247 ALA A O 1
ATOM 1705 N N . VAL A 1 248 ? -15.964 1.711 -19.888 1.00 94.25 248 VAL A N 1
ATOM 1706 C CA . VAL A 1 248 ? -17.152 0.941 -19.500 1.00 94.25 248 VAL A CA 1
ATOM 1707 C C . VAL A 1 248 ? -17.790 1.552 -18.255 1.00 94.25 248 VAL A C 1
ATOM 1709 O O . VAL A 1 248 ? -17.098 2.054 -17.366 1.00 94.25 248 VAL A O 1
ATOM 1712 N N . THR A 1 249 ? -19.117 1.504 -18.184 1.00 93.12 249 THR A N 1
ATOM 1713 C CA . THR A 1 249 ? -19.894 2.003 -17.045 1.00 93.12 249 THR A CA 1
ATOM 1714 C C . THR A 1 249 ? -20.725 0.894 -16.418 1.00 93.12 249 THR A C 1
ATOM 1716 O O . THR A 1 249 ? -21.291 0.079 -17.145 1.00 93.12 249 THR A O 1
ATOM 1719 N N . GLU A 1 250 ? -20.860 0.920 -15.097 1.00 94.75 250 GLU A N 1
ATOM 1720 C CA . GLU A 1 250 ? -21.774 0.074 -14.328 1.00 94.75 250 GLU A CA 1
ATOM 1721 C C . GLU A 1 250 ? -22.634 0.949 -13.414 1.00 94.75 250 GLU A C 1
ATOM 1723 O O . GLU A 1 250 ? -22.120 1.845 -12.737 1.00 94.75 250 GLU A O 1
ATOM 1728 N N . ASP A 1 251 ? -23.931 0.655 -13.366 1.00 94.44 251 ASP A N 1
ATOM 1729 C CA . ASP A 1 251 ? -24.883 1.349 -12.506 1.00 94.44 251 ASP A CA 1
ATOM 1730 C C . ASP A 1 251 ? -25.380 0.432 -11.388 1.00 94.44 251 ASP A C 1
ATOM 1732 O O . ASP A 1 251 ? -25.762 -0.710 -11.637 1.00 94.44 251 ASP A O 1
ATOM 1736 N N . PHE A 1 252 ? -25.493 0.964 -10.173 1.00 95.94 252 PHE A N 1
ATOM 1737 C CA . PHE A 1 252 ? -26.185 0.296 -9.070 1.00 95.94 252 PHE A CA 1
ATOM 1738 C C . PHE A 1 252 ? -27.032 1.284 -8.273 1.00 95.94 252 PHE A C 1
ATOM 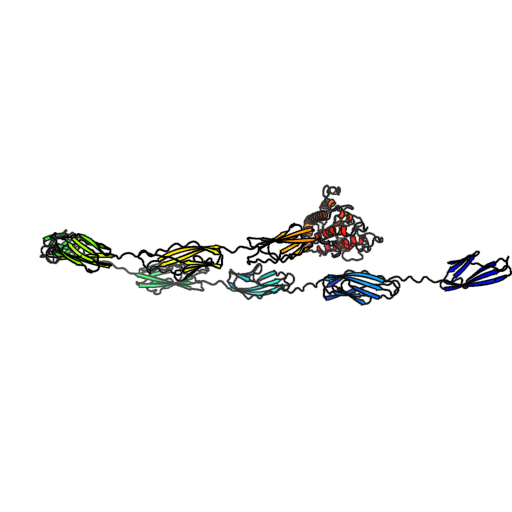1740 O O . PHE A 1 252 ? -26.817 2.499 -8.297 1.00 95.94 252 PHE A O 1
ATOM 1747 N N . THR A 1 253 ? -28.023 0.769 -7.558 1.00 96.00 253 THR A N 1
ATOM 1748 C CA . THR A 1 253 ? -28.963 1.589 -6.800 1.00 96.00 253 THR A CA 1
ATOM 1749 C C . THR A 1 253 ? -28.558 1.684 -5.338 1.00 96.00 253 THR A C 1
ATOM 1751 O O . THR A 1 253 ? -28.194 0.692 -4.709 1.00 96.00 253 THR A O 1
ATOM 1754 N N . VAL A 1 254 ? -28.687 2.875 -4.763 1.00 96.44 254 VAL A N 1
ATOM 1755 C CA . VAL A 1 254 ? -28.461 3.137 -3.342 1.00 96.44 254 VAL A CA 1
ATOM 1756 C C . VAL A 1 254 ? -29.771 3.560 -2.707 1.00 96.44 254 VAL A C 1
ATOM 1758 O O . VAL A 1 254 ? -30.387 4.537 -3.130 1.00 96.44 254 VAL A O 1
ATOM 1761 N N . THR A 1 255 ? -30.183 2.833 -1.671 1.00 95.06 255 THR A N 1
ATOM 1762 C CA . THR A 1 255 ? -31.323 3.195 -0.822 1.00 95.06 255 THR A CA 1
ATOM 1763 C C . THR A 1 255 ? -30.809 3.748 0.499 1.00 95.06 255 THR A C 1
ATOM 1765 O O . THR A 1 255 ? -30.051 3.076 1.196 1.00 95.06 255 THR A O 1
ATOM 1768 N N . VAL A 1 256 ? -31.219 4.965 0.846 1.00 94.00 256 VAL A N 1
ATOM 1769 C CA . VAL A 1 256 ? -30.890 5.612 2.116 1.00 94.00 256 VAL A CA 1
ATOM 1770 C C . VAL A 1 256 ? -32.126 5.590 3.011 1.00 94.00 256 VAL A C 1
ATOM 1772 O O . VAL A 1 256 ? -33.138 6.221 2.693 1.00 94.00 256 VAL A O 1
ATOM 1775 N N . ASN A 1 257 ? -32.071 4.852 4.117 1.00 86.25 257 ASN A N 1
ATOM 1776 C CA . ASN A 1 257 ? -33.183 4.769 5.061 1.00 86.25 257 ASN A CA 1
ATOM 1777 C C . ASN A 1 257 ? -33.230 6.010 5.964 1.00 86.25 257 ASN A C 1
ATOM 1779 O O . ASN A 1 257 ? -32.174 6.533 6.338 1.00 86.25 257 ASN A O 1
ATOM 1783 N N . PRO A 1 258 ? -34.430 6.467 6.369 1.00 79.81 258 PRO A N 1
ATOM 1784 C CA . PRO A 1 258 ? -34.550 7.487 7.403 1.00 79.81 258 PRO A CA 1
ATOM 1785 C C . PRO A 1 258 ? -33.975 6.984 8.739 1.00 79.81 258 PRO A C 1
ATOM 1787 O O . PRO A 1 258 ? -33.973 5.774 8.982 1.00 79.81 258 PRO A O 1
ATOM 1790 N N . PRO A 1 259 ? -33.516 7.890 9.620 1.00 71.12 259 PRO A N 1
ATOM 1791 C CA . PRO A 1 259 ? -33.087 7.510 10.961 1.00 71.12 259 PRO A CA 1
ATOM 1792 C C . PRO A 1 259 ? -34.230 6.826 11.730 1.00 71.12 259 PRO A C 1
ATOM 1794 O O . PRO A 1 259 ? -35.403 7.163 11.556 1.00 71.12 259 PRO A O 1
ATOM 1797 N N . ALA A 1 260 ? -33.888 5.847 12.569 1.00 72.31 260 ALA A N 1
ATOM 1798 C CA . ALA A 1 260 ? -34.850 5.176 13.440 1.00 72.31 260 ALA A CA 1
ATOM 1799 C C . ALA A 1 260 ? -35.310 6.119 14.571 1.00 72.31 260 ALA A C 1
ATOM 1801 O O . ALA A 1 260 ? -34.473 6.770 15.187 1.00 72.31 260 ALA A O 1
ATOM 1802 N N . ASN A 1 261 ? -36.619 6.163 14.850 1.00 75.12 261 ASN A N 1
ATOM 1803 C CA . ASN A 1 261 ? -37.208 6.919 15.965 1.00 75.12 261 ASN A CA 1
ATOM 1804 C C . ASN A 1 261 ? -37.035 6.140 17.278 1.00 75.12 261 ASN A C 1
ATOM 1806 O O . ASN A 1 261 ? -37.504 4.999 17.369 1.00 75.12 261 ASN A O 1
ATOM 1810 N N . ASN A 1 262 ? -36.414 6.729 18.296 1.00 81.88 262 ASN A N 1
ATOM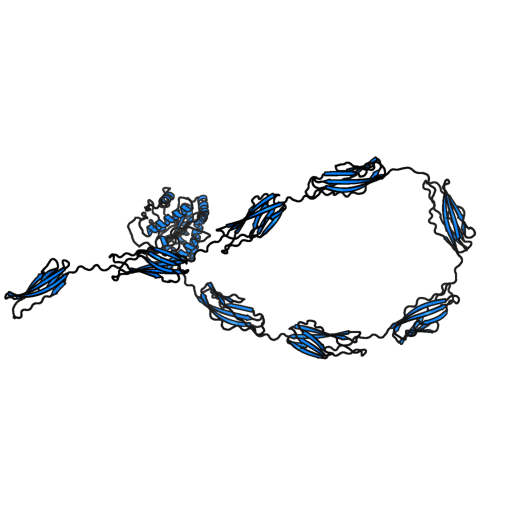 1811 C CA . ASN A 1 262 ? -36.318 6.149 19.631 1.00 81.88 262 ASN A CA 1
ATOM 1812 C C . ASN A 1 262 ? -37.491 6.640 20.501 1.00 81.88 262 ASN A C 1
ATOM 1814 O O . ASN A 1 262 ? -37.918 7.775 20.360 1.00 81.88 262 ASN A O 1
ATOM 1818 N N . PRO A 1 263 ? -38.057 5.809 21.399 1.00 82.06 263 PRO A N 1
ATOM 1819 C CA . PRO A 1 263 ? -39.115 6.270 22.295 1.00 82.06 263 PRO A CA 1
ATOM 1820 C C . PRO A 1 263 ? -38.630 7.367 23.263 1.00 82.06 263 PRO A C 1
ATOM 1822 O O . PRO A 1 263 ? -37.471 7.324 23.694 1.00 82.06 263 PRO A O 1
ATOM 1825 N N . PRO A 1 264 ? -39.527 8.256 23.731 1.00 88.50 264 PRO A N 1
ATOM 1826 C CA . PRO A 1 264 ? -39.194 9.231 24.762 1.00 88.50 264 PRO A CA 1
ATOM 1827 C C . PRO A 1 264 ? -38.899 8.540 26.101 1.00 88.50 264 PRO A C 1
ATOM 1829 O O . PRO A 1 264 ? -39.345 7.424 26.364 1.00 88.50 264 PRO A O 1
ATOM 1832 N N . VAL A 1 265 ? -38.183 9.228 26.989 1.00 90.19 265 VAL A N 1
ATOM 1833 C CA . VAL A 1 265 ? -37.766 8.734 28.310 1.00 90.19 265 VAL A CA 1
ATOM 1834 C C . VAL A 1 265 ? -38.355 9.616 29.411 1.00 90.19 265 VAL A C 1
ATOM 1836 O O . VAL A 1 265 ? -38.287 10.845 29.334 1.00 90.19 265 VAL A O 1
ATOM 1839 N N . ILE A 1 266 ? -38.909 8.997 30.459 1.00 91.31 266 ILE A N 1
ATOM 1840 C CA . ILE A 1 266 ? -39.258 9.676 31.717 1.00 91.31 266 ILE A CA 1
ATOM 1841 C C . ILE A 1 266 ? -38.006 9.674 32.603 1.00 91.31 266 ILE A C 1
ATOM 1843 O O . ILE A 1 266 ? -37.478 8.618 32.930 1.00 91.31 266 ILE A O 1
ATOM 1847 N N . LEU A 1 267 ? -37.512 10.861 32.955 1.00 90.44 267 LEU A N 1
ATOM 1848 C CA . LEU A 1 267 ? -36.302 11.062 33.763 1.00 90.44 267 LEU A CA 1
ATOM 1849 C C . LEU A 1 267 ? -36.605 11.237 35.258 1.00 90.44 267 LEU A C 1
ATOM 1851 O O . LEU A 1 267 ? -35.689 11.206 36.076 1.00 90.44 267 LEU A O 1
ATOM 1855 N N . SER A 1 268 ? -37.868 11.487 35.614 1.00 87.56 268 SER A N 1
ATOM 1856 C CA . SER A 1 268 ? -38.286 11.600 37.012 1.00 87.56 268 SER A CA 1
ATOM 1857 C C . SER A 1 268 ? -38.326 10.226 37.676 1.00 87.56 268 SER A C 1
ATOM 1859 O O . SER A 1 268 ? -39.025 9.340 37.201 1.00 87.56 268 SER A O 1
ATOM 1861 N N . GLU A 1 269 ? -37.640 10.080 38.809 1.00 86.62 269 GLU A N 1
ATOM 1862 C CA . GLU A 1 269 ? -37.826 8.945 39.714 1.00 86.62 269 GLU A CA 1
ATOM 1863 C C . GLU A 1 269 ? -38.989 9.246 40.664 1.00 86.62 269 GLU A C 1
ATOM 1865 O O . GLU A 1 269 ? -38.950 10.224 41.420 1.00 86.62 269 GLU A O 1
ATOM 1870 N N . PHE A 1 270 ? -40.037 8.425 40.631 1.00 87.31 270 PHE A N 1
ATOM 1871 C CA . PHE A 1 270 ? -41.196 8.622 41.492 1.00 87.31 270 PHE A CA 1
ATOM 1872 C C . PHE A 1 270 ? -41.070 7.836 42.802 1.00 87.31 270 PHE A C 1
ATOM 1874 O O . PHE A 1 270 ? -40.782 6.643 42.809 1.00 87.31 270 PHE A O 1
ATOM 1881 N N . GLN A 1 271 ? -41.322 8.515 43.922 1.00 86.12 271 GLN A N 1
ATOM 1882 C CA . GLN A 1 271 ? -41.421 7.908 45.251 1.00 86.12 271 GLN A CA 1
ATOM 1883 C C . GLN A 1 271 ? -42.876 7.895 45.723 1.00 86.12 271 GLN A C 1
ATOM 1885 O O . GLN A 1 271 ? -43.723 8.603 45.176 1.00 86.12 271 GLN A O 1
ATOM 1890 N N . GLN A 1 272 ? -43.166 7.115 46.767 1.00 90.19 272 GLN A N 1
ATOM 1891 C CA . GLN A 1 272 ? -44.467 7.175 47.433 1.00 90.19 272 GLN A CA 1
ATOM 1892 C C . GLN A 1 272 ? -44.736 8.595 47.956 1.00 90.19 272 GLN A C 1
ATOM 1894 O O . GLN A 1 272 ? -43.868 9.212 48.575 1.00 90.19 272 GLN A O 1
ATOM 1899 N N . VAL A 1 273 ? -45.953 9.091 47.731 1.00 90.88 273 VAL A N 1
ATOM 1900 C CA . VAL A 1 273 ? -46.399 10.422 48.157 1.00 90.88 273 VAL A CA 1
ATOM 1901 C C . VAL A 1 273 ? -47.440 10.288 49.267 1.00 90.88 273 VAL A C 1
ATOM 1903 O O . VAL A 1 273 ? -48.422 9.570 49.114 1.00 90.88 273 VAL A O 1
ATOM 1906 N N . GLU A 1 274 ? -47.254 10.989 50.383 1.00 88.75 274 GLU A N 1
ATOM 1907 C CA . GLU A 1 274 ? -48.244 11.070 51.465 1.00 88.75 274 GLU A CA 1
ATOM 1908 C C . GLU A 1 274 ? -48.944 12.432 51.421 1.00 88.75 274 GLU A C 1
ATOM 1910 O O . GLU A 1 274 ? -48.293 13.467 51.257 1.00 88.75 274 GLU A O 1
ATOM 1915 N N . VAL A 1 275 ? -50.272 12.442 51.524 1.00 89.31 275 VAL A N 1
ATOM 1916 C CA . VAL A 1 275 ? -51.080 13.665 51.475 1.00 89.31 275 VAL A CA 1
ATOM 1917 C C . VAL A 1 275 ? -52.296 13.525 52.381 1.00 89.31 275 VAL A C 1
ATOM 1919 O O . VAL A 1 275 ? -53.045 12.569 52.258 1.00 89.31 275 VAL A O 1
ATOM 1922 N N . ASP A 1 276 ? -52.532 14.469 53.286 1.00 85.88 276 ASP A N 1
ATOM 1923 C CA . ASP A 1 276 ? -53.715 14.415 54.152 1.00 85.88 276 ASP A CA 1
ATOM 1924 C C . ASP A 1 276 ? -55.018 14.611 53.366 1.00 85.88 276 ASP A C 1
ATOM 1926 O O . ASP A 1 276 ? -55.049 15.258 52.313 1.00 85.88 276 ASP A O 1
ATOM 1930 N N . ALA A 1 277 ? -56.123 14.074 53.892 1.00 81.75 277 ALA A N 1
ATOM 1931 C CA . ALA A 1 277 ? -57.431 14.256 53.272 1.00 81.75 277 ALA A CA 1
ATOM 1932 C C . ALA A 1 277 ? -57.793 15.756 53.203 1.00 81.75 277 ALA A C 1
ATOM 1934 O O . ALA A 1 277 ? -57.861 16.450 54.218 1.00 81.75 277 ALA A O 1
ATOM 1935 N N . GLY A 1 278 ? -58.033 16.260 51.990 1.00 81.19 278 GLY A N 1
ATOM 1936 C CA . GLY A 1 278 ? -58.294 17.668 51.679 1.00 81.19 278 GLY A CA 1
ATOM 1937 C C . GLY A 1 278 ? -57.059 18.495 51.294 1.00 81.19 278 GLY A C 1
ATOM 1938 O O . GLY A 1 278 ? -57.204 19.694 51.043 1.00 81.19 278 GLY A O 1
ATOM 1939 N N . ALA A 1 279 ? -55.863 17.900 51.243 1.00 88.06 279 ALA A N 1
ATOM 1940 C CA . ALA A 1 279 ? -54.636 18.561 50.800 1.00 88.06 279 ALA A CA 1
ATOM 1941 C C . ALA A 1 279 ? -54.265 18.202 49.347 1.00 88.06 279 ALA A C 1
ATOM 1943 O O . ALA A 1 279 ? -54.653 17.165 48.810 1.00 88.06 279 ALA A O 1
ATOM 1944 N N . THR A 1 280 ? -53.477 19.073 48.709 1.00 89.44 280 THR A N 1
ATOM 1945 C CA . THR A 1 280 ? -52.931 18.862 47.358 1.00 89.44 280 THR A CA 1
ATOM 1946 C C . THR A 1 280 ? -51.408 18.843 47.371 1.00 89.44 280 THR A C 1
ATOM 1948 O O . THR A 1 280 ? -50.792 19.643 48.076 1.00 89.44 280 THR A O 1
ATOM 1951 N N . VAL A 1 281 ? -50.805 18.025 46.514 1.00 91.25 281 VAL A N 1
ATOM 1952 C CA . VAL A 1 281 ? -49.358 17.897 46.310 1.00 91.25 281 VAL A CA 1
ATOM 1953 C C . VAL A 1 281 ? -49.024 17.980 44.819 1.00 91.25 281 VAL A C 1
ATOM 1955 O O . VAL A 1 281 ? -49.787 17.515 43.974 1.00 91.25 281 VAL A O 1
ATOM 1958 N N . GLN A 1 282 ? -47.901 18.616 44.481 1.00 92.19 282 GLN A N 1
ATOM 1959 C CA . GLN A 1 282 ? -47.424 18.737 43.101 1.00 92.19 282 GLN A CA 1
ATOM 1960 C C . GLN A 1 282 ? -46.230 17.810 42.860 1.00 92.19 282 GLN A C 1
ATOM 1962 O O . GLN A 1 282 ? -45.323 17.758 43.687 1.00 92.19 282 GLN A O 1
ATOM 1967 N N . VAL A 1 283 ? -46.216 17.109 41.724 1.00 90.19 283 VAL A N 1
ATOM 1968 C CA . VAL A 1 283 ? -45.141 16.194 41.309 1.00 90.19 283 VAL A CA 1
ATOM 1969 C C . VAL A 1 283 ? -44.614 16.619 39.940 1.00 90.19 283 VAL A C 1
ATOM 1971 O O . VAL A 1 283 ? -45.353 16.640 38.957 1.00 90.19 283 VAL A O 1
ATOM 1974 N N . GLU A 1 284 ? -43.333 16.970 39.852 1.00 89.50 284 GLU A N 1
ATOM 1975 C CA . GLU A 1 284 ? -42.696 17.321 38.579 1.00 89.50 284 GLU A CA 1
ATOM 1976 C C . GLU A 1 284 ? -42.356 16.072 37.753 1.00 89.50 284 GLU A C 1
ATOM 1978 O O . GLU A 1 284 ? -41.769 15.108 38.248 1.00 89.50 284 GLU A O 1
ATOM 1983 N N . VAL A 1 285 ? -42.695 16.110 36.462 1.00 90.56 285 VAL A N 1
ATOM 1984 C CA . VAL A 1 285 ? -42.345 15.060 35.498 1.00 90.56 285 VAL A CA 1
ATOM 1985 C C . VAL A 1 285 ? -41.401 15.658 34.467 1.00 90.56 285 VAL A C 1
ATOM 1987 O O . VAL A 1 285 ? -41.791 16.540 33.702 1.00 90.56 285 VAL A O 1
ATOM 1990 N N . ASN A 1 286 ? -40.165 15.173 34.453 1.00 89.88 286 ASN A N 1
ATOM 1991 C CA . ASN A 1 286 ? -39.166 15.520 33.458 1.00 89.88 286 ASN A CA 1
ATOM 1992 C C . ASN A 1 286 ? -39.114 14.417 32.408 1.00 89.88 286 ASN A C 1
ATOM 1994 O O . ASN A 1 286 ? -38.992 13.239 32.740 1.00 89.88 286 ASN A O 1
ATOM 1998 N N . THR A 1 287 ? -39.194 14.805 31.141 1.00 90.81 287 THR A N 1
ATOM 1999 C CA . THR A 1 287 ? -39.100 13.891 30.002 1.00 90.81 287 THR A CA 1
ATOM 2000 C C . THR A 1 287 ? -38.080 14.404 29.005 1.00 90.81 287 THR A C 1
ATOM 2002 O O . THR A 1 287 ? -37.917 15.614 28.849 1.00 90.81 287 THR A O 1
ATOM 2005 N N . SER A 1 288 ? -37.437 13.492 28.293 1.00 88.81 288 SER A N 1
ATOM 2006 C CA . SER A 1 288 ? -36.559 13.812 27.170 1.00 88.81 288 SER A CA 1
ATOM 2007 C C . SER A 1 288 ? -36.816 12.856 26.023 1.00 88.81 288 SER A C 1
ATOM 2009 O O . SER A 1 288 ? -37.073 11.681 26.266 1.00 88.81 288 SER A O 1
ATOM 2011 N N . ASP A 1 289 ? -36.667 13.341 24.801 1.00 89.06 289 ASP A N 1
ATOM 2012 C CA . ASP A 1 289 ? -36.638 12.506 23.610 1.00 89.06 289 ASP A CA 1
ATOM 2013 C C . ASP A 1 289 ? -35.216 12.500 23.018 1.00 89.06 289 ASP A C 1
ATOM 2015 O O . ASP A 1 289 ? -34.623 13.582 22.917 1.00 89.06 289 ASP A O 1
ATOM 2019 N N . PRO A 1 290 ? -34.626 11.334 22.690 1.00 82.62 290 PRO A N 1
ATOM 2020 C CA . PRO A 1 290 ? -33.268 11.257 22.146 1.00 82.62 290 PRO A CA 1
ATOM 2021 C C . PRO A 1 290 ? -33.074 12.007 20.818 1.00 82.62 290 PRO A C 1
ATOM 2023 O O . PRO A 1 290 ? -31.980 12.524 20.577 1.00 82.62 290 PRO A O 1
ATOM 2026 N N . GLU A 1 291 ? -34.120 12.128 19.998 1.00 85.38 291 GLU A N 1
ATOM 2027 C CA . GLU A 1 291 ? -34.112 12.879 18.737 1.00 85.38 291 GLU A CA 1
ATOM 2028 C C . GLU A 1 291 ? -34.526 14.349 18.925 1.00 85.38 291 GLU A C 1
ATOM 2030 O O . GLU A 1 291 ? -34.367 15.172 18.020 1.00 85.38 291 GLU A O 1
ATOM 2035 N N . GLY A 1 292 ? -34.985 14.711 20.126 1.00 79.88 292 GLY A N 1
ATOM 2036 C CA . GLY A 1 292 ? -35.467 16.049 20.457 1.00 79.88 292 GLY A CA 1
ATOM 2037 C C . GLY A 1 292 ? -36.904 16.304 20.006 1.00 79.88 292 GLY A C 1
ATOM 2038 O O . GLY A 1 292 ? -37.321 17.468 19.959 1.00 79.88 292 GLY A O 1
ATOM 2039 N N . ASP A 1 293 ? -37.656 15.246 19.694 1.00 83.94 293 ASP A N 1
ATOM 2040 C CA . ASP A 1 293 ? -39.053 15.362 19.302 1.00 83.94 293 ASP A CA 1
ATOM 2041 C C . ASP A 1 293 ? -39.928 15.883 20.466 1.00 83.94 293 ASP A C 1
ATOM 2043 O O . ASP A 1 293 ? -39.643 15.642 21.646 1.00 83.94 293 ASP A O 1
ATOM 2047 N N . PRO A 1 294 ? -40.998 16.658 20.189 1.00 86.44 294 PRO A N 1
ATOM 2048 C CA . PRO A 1 294 ? -41.849 17.207 21.241 1.00 86.44 294 PRO A CA 1
ATOM 2049 C C . PRO A 1 294 ? -42.592 16.119 22.036 1.00 86.44 294 PRO A C 1
ATOM 2051 O O . PRO A 1 294 ? -43.491 15.460 21.515 1.00 86.44 294 PRO A O 1
ATOM 2054 N N . VAL A 1 295 ? -42.294 15.997 23.333 1.00 90.19 295 VAL A N 1
ATOM 2055 C CA . VAL A 1 295 ? -42.927 15.007 24.223 1.00 90.19 295 VAL A CA 1
ATOM 2056 C C . VAL A 1 295 ? -44.176 15.565 24.912 1.00 90.19 295 VAL A C 1
ATOM 2058 O O . VAL A 1 295 ? -44.162 16.654 25.489 1.00 90.19 295 VAL A O 1
ATOM 2061 N N . THR A 1 296 ? -45.261 14.790 24.914 1.00 90.50 296 THR A N 1
ATOM 2062 C CA . THR A 1 296 ? -46.511 15.082 25.635 1.00 90.50 296 THR A CA 1
ATOM 2063 C C . THR A 1 296 ? -46.677 14.156 26.844 1.00 90.50 296 THR A C 1
ATOM 2065 O O . THR A 1 296 ? -46.591 12.938 26.697 1.00 90.50 296 THR A O 1
ATOM 2068 N N . VAL A 1 297 ? -46.965 14.721 28.027 1.00 92.38 297 VAL A N 1
ATOM 2069 C CA . VAL A 1 297 ? -47.167 13.981 29.293 1.00 92.38 297 VAL A CA 1
ATOM 2070 C C . VAL A 1 297 ? -48.645 13.923 29.692 1.00 92.38 297 VAL A C 1
ATOM 2072 O O . VAL A 1 297 ? -49.345 14.942 29.689 1.00 92.38 297 VAL A O 1
ATOM 2075 N N . SER A 1 298 ? -49.099 12.738 30.100 1.00 91.75 298 SER A N 1
ATOM 2076 C CA . SER A 1 298 ? -50.432 12.468 30.656 1.00 91.75 298 SER A CA 1
ATOM 2077 C C . SER A 1 298 ? -50.353 11.629 31.932 1.00 91.75 298 SER A C 1
ATOM 2079 O O . SER A 1 298 ? -49.362 10.935 32.148 1.00 91.75 298 SER A O 1
ATOM 2081 N N . ALA A 1 299 ? -51.376 11.696 32.787 1.00 92.19 299 ALA A N 1
ATOM 2082 C CA . ALA A 1 299 ? -51.432 10.913 34.020 1.00 92.19 299 ALA A CA 1
ATOM 2083 C C . ALA A 1 299 ? -52.843 10.401 34.330 1.00 92.19 299 ALA A C 1
ATOM 2085 O O . ALA A 1 299 ? -53.847 11.008 33.954 1.00 92.19 299 ALA A O 1
ATOM 2086 N N . PHE A 1 300 ? -52.912 9.274 35.032 1.00 92.75 300 PHE A N 1
ATOM 2087 C CA . PHE A 1 300 ? -54.147 8.599 35.412 1.00 92.75 300 PHE A CA 1
ATOM 2088 C C . PHE A 1 300 ? -54.057 8.078 36.849 1.00 92.75 300 PHE A C 1
ATOM 2090 O O . PHE A 1 300 ? -53.028 7.535 37.235 1.00 92.75 300 PHE A O 1
ATOM 2097 N N . SER A 1 301 ? -55.138 8.212 37.623 1.00 94.69 301 SER A N 1
ATOM 2098 C CA . SER A 1 301 ? -55.252 7.623 38.963 1.00 94.69 301 SER A CA 1
ATOM 2099 C C . SER A 1 301 ? -56.084 6.346 38.924 1.00 94.69 301 SER A C 1
ATOM 2101 O O . SER A 1 301 ? -57.199 6.345 38.399 1.00 94.69 301 SER A O 1
ATOM 2103 N N . SER A 1 302 ? -55.560 5.280 39.525 1.00 93.81 302 SER A N 1
ATOM 2104 C CA . SER A 1 302 ? -56.251 3.996 39.704 1.00 93.81 302 SER A CA 1
ATOM 2105 C C . SER A 1 302 ? -57.478 4.088 40.618 1.00 93.81 302 SER A C 1
ATOM 2107 O O . SER A 1 302 ? -58.440 3.352 40.399 1.00 93.81 302 SER A O 1
ATOM 2109 N N . ASP A 1 303 ? -57.484 5.012 41.587 1.00 92.94 303 ASP A N 1
ATOM 2110 C CA . ASP A 1 303 ? -58.643 5.327 42.425 1.00 92.94 303 ASP A CA 1
ATOM 2111 C C . ASP A 1 303 ? -58.741 6.839 42.674 1.00 92.94 303 ASP A C 1
ATOM 2113 O O . ASP A 1 303 ? -58.241 7.392 43.658 1.00 92.94 303 ASP A O 1
ATOM 2117 N N . ALA A 1 304 ? -59.439 7.516 41.761 1.00 89.81 304 ALA A N 1
ATOM 2118 C CA . ALA A 1 304 ? -59.694 8.950 41.845 1.00 89.81 304 ALA A CA 1
ATOM 2119 C C . ALA A 1 304 ? -60.585 9.359 43.036 1.00 89.81 304 ALA A C 1
ATOM 2121 O O . ALA A 1 304 ? -60.719 10.555 43.284 1.00 89.81 304 ALA A O 1
ATOM 2122 N N . GLY A 1 305 ? -61.213 8.410 43.746 1.00 86.12 305 GLY A N 1
ATOM 2123 C CA . GLY A 1 305 ? -61.958 8.670 44.979 1.00 86.12 305 GLY A CA 1
ATOM 2124 C C . GLY A 1 305 ? -61.056 8.812 46.206 1.00 86.12 305 GLY A C 1
ATOM 2125 O O . GLY A 1 305 ? -61.438 9.495 47.152 1.00 86.12 305 GLY A O 1
ATOM 2126 N N . VAL A 1 306 ? -59.860 8.219 46.164 1.00 88.31 306 VAL A N 1
ATOM 2127 C CA . VAL A 1 306 ? -58.828 8.322 47.205 1.00 88.31 306 VAL A CA 1
ATOM 2128 C C . VAL A 1 306 ? -57.843 9.444 46.885 1.00 88.31 306 VAL A C 1
ATOM 2130 O O . VAL A 1 306 ? -57.626 10.312 47.731 1.00 88.31 306 VAL A O 1
ATOM 2133 N N . ALA A 1 307 ? -57.293 9.466 45.666 1.00 90.88 307 ALA A N 1
ATOM 2134 C CA . ALA A 1 307 ? -56.441 10.553 45.191 1.00 90.88 307 ALA A CA 1
ATOM 2135 C C . ALA A 1 307 ? -56.709 10.869 43.713 1.00 90.88 307 ALA A C 1
ATOM 2137 O O . ALA A 1 307 ? -56.585 10.000 42.849 1.00 90.88 307 ALA A O 1
ATOM 2138 N N . SER A 1 308 ? -57.059 12.116 43.397 1.00 92.19 308 SER A N 1
ATOM 2139 C CA . SER A 1 308 ? -57.287 12.559 42.011 1.00 92.19 308 SER A CA 1
ATOM 2140 C C . SER A 1 308 ? -56.035 13.220 41.421 1.00 92.19 308 SER A C 1
ATOM 2142 O O . SER A 1 308 ? -55.253 13.791 42.172 1.00 92.19 308 SER A O 1
ATOM 2144 N N . VAL A 1 309 ? -55.831 13.140 40.097 1.00 94.50 309 VAL A N 1
ATOM 2145 C CA . VAL A 1 309 ? -54.687 13.745 39.379 1.00 94.50 309 VAL A CA 1
ATOM 2146 C C . VAL A 1 309 ? -55.150 14.452 38.099 1.00 94.50 309 VAL A C 1
ATOM 2148 O O . VAL A 1 309 ? -56.115 14.018 37.463 1.00 94.50 309 VAL A O 1
ATOM 2151 N N . ASN A 1 310 ? -54.483 15.534 37.688 1.00 89.81 310 ASN A N 1
ATOM 2152 C CA . ASN A 1 310 ? -54.733 16.162 36.385 1.00 89.81 310 ASN A CA 1
ATOM 2153 C C . ASN A 1 310 ? -54.303 15.245 35.224 1.00 89.81 310 ASN A C 1
ATOM 2155 O O . ASN A 1 310 ? -53.218 14.675 35.224 1.00 89.81 310 ASN A O 1
ATOM 2159 N N . ALA A 1 311 ? -55.141 15.160 34.187 1.00 82.31 311 ALA A N 1
ATOM 2160 C CA . ALA A 1 311 ? -54.947 14.215 33.085 1.00 82.31 311 ALA A CA 1
ATOM 2161 C C . ALA A 1 311 ? -53.761 14.538 32.151 1.00 82.31 311 ALA A C 1
ATOM 2163 O O . ALA A 1 311 ? -53.326 13.671 31.396 1.00 82.31 311 ALA A O 1
ATOM 2164 N N . SER A 1 312 ? -53.252 15.775 32.161 1.00 83.94 312 SER A N 1
ATOM 2165 C CA . SER A 1 312 ? -52.164 16.220 31.281 1.00 83.94 312 SER A CA 1
ATOM 2166 C C . SER A 1 312 ? -51.402 17.416 31.844 1.00 83.94 312 SER A C 1
ATOM 2168 O O . SER A 1 312 ? -51.999 18.268 32.513 1.00 83.94 312 SER A O 1
ATOM 2170 N N . GLY A 1 313 ? -50.130 17.535 31.462 1.00 77.31 313 GLY A N 1
ATOM 2171 C CA . GLY A 1 313 ? -49.254 18.659 31.804 1.00 77.31 313 GLY A CA 1
ATOM 2172 C C . GLY A 1 313 ? -48.349 18.387 33.003 1.00 77.31 313 GLY A C 1
ATOM 2173 O O . GLY A 1 313 ? -48.568 17.448 33.762 1.00 77.31 313 GLY A O 1
ATOM 2174 N N . THR A 1 314 ? -47.319 19.216 33.155 1.00 84.38 314 THR A N 1
ATOM 2175 C CA . THR A 1 314 ? -46.340 19.140 34.245 1.00 84.38 314 THR A CA 1
ATOM 2176 C C . THR A 1 314 ? -46.247 20.512 34.940 1.00 84.38 314 THR A C 1
ATOM 2178 O O . THR A 1 314 ? -46.295 21.536 34.249 1.00 84.38 314 THR A O 1
ATOM 2181 N N . PRO A 1 315 ? -46.172 20.585 36.286 1.00 88.75 315 PRO A N 1
ATOM 2182 C CA . PRO A 1 315 ? -46.232 19.473 37.240 1.00 88.75 315 PRO A CA 1
ATOM 2183 C C . PRO A 1 315 ? -47.616 18.801 37.291 1.00 88.75 315 PRO A C 1
ATOM 2185 O O . PRO A 1 315 ? -48.637 19.420 36.986 1.00 88.75 315 PRO A O 1
ATOM 2188 N N . LEU A 1 316 ? -47.645 17.530 37.693 1.00 91.06 316 LEU A N 1
ATOM 2189 C CA . LEU A 1 316 ? -48.869 16.832 38.075 1.00 91.06 316 LEU A CA 1
ATOM 2190 C C . LEU A 1 316 ? -49.380 17.400 39.402 1.00 91.06 316 LEU A C 1
ATOM 2192 O O . LEU A 1 316 ? -48.594 17.670 40.303 1.00 91.06 316 LEU A O 1
ATOM 2196 N N . ILE A 1 317 ? -50.688 17.575 39.532 1.00 91.50 317 ILE A N 1
ATOM 2197 C CA . ILE A 1 317 ? -51.376 18.072 40.722 1.00 91.50 317 ILE A CA 1
ATOM 2198 C C . ILE A 1 317 ? -52.241 16.933 41.242 1.00 91.50 317 ILE A C 1
ATOM 2200 O O . ILE A 1 317 ? -53.172 16.512 40.554 1.00 91.50 317 ILE A O 1
ATOM 2204 N N . ILE A 1 318 ? -51.922 16.452 42.440 1.00 92.88 318 ILE A N 1
ATOM 2205 C CA . ILE A 1 318 ? -52.597 15.338 43.103 1.00 92.88 318 ILE A CA 1
ATOM 2206 C C . ILE A 1 318 ? -53.345 15.864 44.326 1.00 92.88 318 ILE A C 1
ATOM 2208 O O . ILE A 1 318 ? -52.765 16.581 45.136 1.00 92.88 318 ILE A O 1
ATOM 2212 N N . GLU A 1 319 ? -54.617 15.510 44.478 1.00 92.12 319 GLU A N 1
ATOM 2213 C CA . GLU A 1 319 ? -55.458 15.890 45.622 1.00 92.12 319 GLU A CA 1
ATOM 2214 C C . GLU A 1 319 ? -55.863 14.646 46.418 1.00 92.12 319 GLU A C 1
ATOM 2216 O O . GLU A 1 319 ? -56.464 13.735 45.845 1.00 92.12 319 GLU A O 1
ATOM 2221 N N . GLY A 1 320 ? -55.547 14.611 47.717 1.00 89.31 320 GLY A N 1
ATOM 2222 C CA . GLY A 1 320 ? -55.985 13.561 48.639 1.00 89.31 320 GLY A CA 1
ATOM 2223 C C . GLY A 1 320 ? -57.420 13.807 49.088 1.00 89.31 320 GLY A C 1
ATOM 2224 O O . GLY A 1 320 ? -57.725 14.872 49.615 1.00 89.31 320 GLY A O 1
ATOM 2225 N N . LEU A 1 321 ? -58.318 12.843 48.888 1.00 87.69 321 LEU A N 1
ATOM 2226 C CA . LEU A 1 321 ? -59.759 13.033 49.106 1.00 87.69 321 LEU A CA 1
ATOM 2227 C C . LEU A 1 321 ? -60.312 12.216 50.276 1.00 87.69 321 LEU A C 1
ATOM 2229 O O . LEU A 1 321 ? -61.183 12.698 50.999 1.00 87.69 321 LEU A O 1
ATOM 2233 N N . SER A 1 322 ? -59.819 10.997 50.482 1.00 85.38 322 SER A N 1
ATOM 2234 C CA . SER A 1 322 ? -60.248 10.130 51.584 1.00 85.38 322 SER A CA 1
ATOM 2235 C C . SER A 1 322 ? -59.132 9.189 52.002 1.00 85.38 322 SER A C 1
ATOM 2237 O O . SER A 1 322 ? -58.379 8.742 51.138 1.00 85.38 322 SER A O 1
ATOM 2239 N N . GLY A 1 323 ? -59.065 8.839 53.289 1.00 81.62 323 GLY A N 1
ATOM 2240 C CA . GLY A 1 323 ? -58.049 7.922 53.803 1.00 81.62 323 GLY A CA 1
ATOM 2241 C C . GLY A 1 323 ? -57.983 6.602 53.023 1.00 81.62 323 GLY A C 1
ATOM 2242 O O . GLY A 1 323 ? -59.001 5.937 52.827 1.00 81.62 323 GLY A O 1
ATOM 2243 N N . GLY A 1 324 ? -56.791 6.225 52.559 1.00 86.69 324 GLY A N 1
ATOM 2244 C CA . GLY A 1 324 ? -56.601 5.097 51.641 1.00 86.69 324 GLY A CA 1
ATOM 2245 C C . GLY A 1 324 ? -55.309 5.195 50.826 1.00 86.69 324 GLY A C 1
ATOM 2246 O O . GLY A 1 324 ? -54.453 6.025 51.128 1.00 86.69 324 GLY A O 1
ATOM 2247 N N . GLN A 1 325 ? -55.165 4.344 49.802 1.00 91.00 325 GLN A N 1
ATOM 2248 C CA . GLN A 1 325 ? -54.054 4.403 48.839 1.00 91.00 325 GLN A CA 1
ATOM 2249 C C . GLN A 1 325 ? -54.557 4.374 47.388 1.00 91.00 325 GLN A C 1
ATOM 2251 O O . GLN A 1 325 ? -55.495 3.635 47.089 1.00 91.00 325 GLN A O 1
ATOM 2256 N N . ALA A 1 326 ? -53.918 5.135 46.498 1.00 92.06 326 ALA A N 1
ATOM 2257 C CA . ALA A 1 326 ? -54.159 5.121 45.053 1.00 92.06 326 ALA A CA 1
ATOM 2258 C C . ALA A 1 326 ? -52.833 5.159 44.277 1.00 92.06 326 ALA A C 1
ATOM 2260 O O . ALA A 1 326 ? -51.920 5.894 44.636 1.00 92.06 326 ALA A O 1
ATOM 2261 N N . GLU A 1 327 ? -52.724 4.385 43.200 1.00 94.50 327 GLU A N 1
ATOM 2262 C CA . GLU A 1 327 ? -51.592 4.428 42.263 1.00 94.50 327 GLU A CA 1
ATOM 2263 C C . GLU A 1 327 ? -51.845 5.439 41.136 1.00 94.50 327 GLU A C 1
ATOM 2265 O O . GLU A 1 327 ? -52.921 5.428 40.529 1.00 94.50 327 GLU A O 1
ATOM 2270 N N . ILE A 1 328 ? -50.852 6.278 40.842 1.00 94.38 328 ILE A N 1
ATOM 2271 C CA . ILE A 1 328 ? -50.830 7.228 39.729 1.00 94.38 328 ILE A CA 1
ATOM 2272 C C . ILE A 1 328 ? -49.897 6.696 38.639 1.00 94.38 328 ILE A C 1
ATOM 2274 O O . ILE A 1 328 ? -48.711 6.507 38.890 1.00 94.38 328 ILE A O 1
ATOM 2278 N N . THR A 1 329 ? -50.412 6.493 37.426 1.00 93.00 329 THR A N 1
ATOM 2279 C CA . THR A 1 329 ? -49.627 6.130 36.235 1.00 93.00 329 THR A CA 1
ATOM 2280 C C . THR A 1 329 ? -49.387 7.364 35.373 1.00 93.00 329 THR A C 1
ATOM 2282 O O . THR A 1 329 ? -50.336 8.034 34.968 1.00 93.00 329 THR A O 1
ATOM 2285 N N . VAL A 1 330 ? -48.131 7.641 35.046 1.00 93.62 330 VAL A N 1
ATOM 2286 C CA . VAL A 1 330 ? -47.669 8.732 34.182 1.00 93.62 330 VAL A CA 1
ATOM 2287 C C . VAL A 1 330 ? -47.255 8.151 32.834 1.00 93.62 330 VAL A C 1
ATOM 2289 O O . VAL A 1 330 ? -46.603 7.116 32.791 1.00 93.62 330 VAL A O 1
ATOM 2292 N N . SER A 1 331 ? -47.633 8.782 31.723 1.00 91.56 331 SER A N 1
ATOM 2293 C CA . SER A 1 331 ? -47.255 8.367 30.364 1.00 91.56 331 SER A CA 1
ATOM 2294 C C . SER A 1 331 ? -46.693 9.531 29.553 1.00 91.56 331 SER A C 1
ATOM 2296 O O . SER A 1 331 ? -47.254 10.628 29.585 1.00 91.56 331 SER A O 1
ATOM 2298 N N . ALA A 1 332 ? -45.626 9.278 28.796 1.00 92.25 332 ALA A N 1
ATOM 2299 C CA . ALA A 1 332 ? -44.952 10.231 27.918 1.00 92.25 332 ALA A CA 1
ATOM 2300 C C . ALA A 1 332 ? -44.919 9.705 26.473 1.00 92.25 332 ALA A C 1
ATOM 2302 O O . ALA A 1 332 ? -44.580 8.543 26.251 1.00 92.25 332 ALA A O 1
ATOM 2303 N N . THR A 1 333 ? -45.277 10.540 25.493 1.00 90.19 333 THR A N 1
ATOM 2304 C CA . THR A 1 333 ? -45.309 10.171 24.064 1.00 90.19 333 THR A CA 1
ATOM 2305 C C . THR A 1 333 ? -44.750 11.270 23.161 1.00 90.19 333 THR A C 1
ATOM 2307 O O . THR A 1 333 ? -45.022 12.446 23.391 1.00 90.19 333 THR A O 1
ATOM 2310 N N . ASP A 1 334 ? -44.007 10.877 22.127 1.00 88.56 334 ASP A N 1
ATOM 2311 C CA . ASP A 1 334 ? -43.486 11.713 21.027 1.00 88.56 334 ASP A CA 1
ATOM 2312 C C . ASP A 1 334 ? -44.462 11.770 19.820 1.00 88.56 334 ASP A C 1
ATOM 2314 O O . ASP A 1 334 ? -44.197 12.397 18.799 1.00 88.56 334 ASP A O 1
ATOM 2318 N N . GLY A 1 335 ? -45.622 11.105 19.925 1.00 83.12 335 GLY A N 1
ATOM 2319 C CA . GLY A 1 335 ? -46.614 10.962 18.856 1.00 83.12 335 GLY A CA 1
ATOM 2320 C C . GLY A 1 335 ? -46.513 9.666 18.040 1.00 83.12 335 GLY A C 1
ATOM 2321 O O . GLY A 1 335 ? -47.483 9.324 17.358 1.00 83.12 335 GLY A O 1
ATOM 2322 N N . THR A 1 336 ? -45.413 8.914 18.136 1.00 80.94 336 THR A N 1
ATOM 2323 C CA . THR A 1 336 ? -45.228 7.609 17.469 1.00 80.94 336 THR A CA 1
ATOM 2324 C C . THR A 1 336 ? -45.013 6.453 18.454 1.00 80.94 336 THR A C 1
ATOM 2326 O O . THR A 1 336 ? -45.490 5.343 18.212 1.00 80.94 336 THR A O 1
ATOM 2329 N N . SER A 1 337 ? -44.384 6.730 19.595 1.00 82.69 337 SER A N 1
ATOM 2330 C CA . SER A 1 337 ? -44.028 5.812 20.676 1.00 82.69 337 SER A CA 1
ATOM 2331 C C . SER A 1 337 ? -44.504 6.357 22.031 1.00 82.69 337 SER A C 1
ATOM 2333 O O . SER A 1 337 ? -44.735 7.554 22.211 1.00 82.69 337 SER A O 1
ATOM 2335 N N . THR A 1 338 ? -44.733 5.483 23.015 1.00 89.19 338 THR A N 1
ATOM 2336 C CA . THR A 1 338 ? -45.199 5.873 24.362 1.00 89.19 338 THR A CA 1
ATOM 2337 C C . THR A 1 338 ? -44.514 5.030 25.429 1.00 89.19 338 THR A C 1
ATOM 2339 O O . THR A 1 338 ? -44.425 3.811 25.281 1.00 89.19 338 THR A O 1
ATOM 2342 N N . VAL A 1 339 ? -44.087 5.670 26.517 1.00 92.12 339 VAL A N 1
ATOM 2343 C CA . VAL A 1 339 ? -43.571 5.022 27.733 1.00 92.12 339 VAL A CA 1
ATOM 2344 C C . VAL A 1 339 ? -44.413 5.418 28.943 1.00 92.12 339 VAL A C 1
ATOM 2346 O O . VAL A 1 339 ? -45.001 6.502 28.954 1.00 92.12 339 VAL A O 1
ATOM 2349 N N . SER A 1 340 ? -44.469 4.561 29.963 1.00 91.75 340 SER A N 1
ATOM 2350 C CA . SER A 1 340 ? -45.244 4.805 31.184 1.00 91.75 340 SER A CA 1
ATOM 2351 C C . SER A 1 340 ? -44.490 4.357 32.437 1.00 91.75 340 SER A C 1
ATOM 2353 O O . SER A 1 340 ? -43.732 3.392 32.375 1.00 91.75 340 SER A O 1
ATOM 2355 N N . ASP A 1 341 ? -44.744 5.026 33.560 1.00 93.12 341 ASP A N 1
ATOM 2356 C CA . ASP A 1 341 ? -44.245 4.684 34.902 1.00 93.12 341 ASP A CA 1
ATOM 2357 C C . ASP A 1 341 ? -45.318 4.997 35.968 1.00 93.12 341 ASP A C 1
ATOM 2359 O O . ASP A 1 341 ? -46.285 5.702 35.663 1.00 93.12 341 ASP A O 1
ATOM 2363 N N . SER A 1 342 ? -45.217 4.477 37.194 1.00 92.19 342 SER A N 1
ATOM 2364 C CA . SER A 1 342 ? -46.236 4.680 38.238 1.00 92.19 342 SER A CA 1
ATOM 2365 C C . SER A 1 342 ? -45.695 4.828 39.663 1.00 92.19 342 SER A C 1
ATOM 2367 O O . SER A 1 342 ? -44.601 4.382 39.992 1.00 92.19 342 SER A O 1
ATOM 2369 N N . PHE A 1 343 ? -46.482 5.466 40.538 1.00 93.62 343 PHE A N 1
ATOM 2370 C CA . PHE A 1 343 ? -46.185 5.599 41.971 1.00 93.62 343 PHE A CA 1
ATOM 2371 C C . PHE A 1 343 ? -47.440 5.617 42.844 1.00 93.62 343 PHE A C 1
ATOM 2373 O O . PHE A 1 343 ? -48.541 5.893 42.376 1.00 93.62 343 PHE A O 1
ATOM 2380 N N . THR A 1 344 ? -47.278 5.324 44.138 1.00 92.56 344 THR A N 1
ATOM 2381 C CA . THR A 1 344 ? -48.388 5.228 45.105 1.00 92.56 344 THR A CA 1
ATOM 2382 C C . THR A 1 344 ? -48.575 6.521 45.902 1.00 92.56 344 THR A C 1
ATOM 2384 O O . THR A 1 344 ? -47.602 7.136 46.334 1.00 92.56 344 THR A O 1
ATOM 2387 N N . VAL A 1 345 ? -49.830 6.896 46.149 1.00 91.75 345 VAL A N 1
ATOM 2388 C CA . VAL A 1 345 ? -50.257 8.022 46.990 1.00 91.75 345 VAL A CA 1
ATOM 2389 C C . VAL A 1 345 ? -51.043 7.493 48.198 1.00 91.75 345 VAL A C 1
ATOM 2391 O O . VAL A 1 345 ? -51.955 6.689 48.006 1.00 91.75 345 VAL A O 1
ATOM 2394 N N . VAL A 1 346 ? -50.726 7.935 49.423 1.00 90.25 346 VAL A N 1
ATOM 2395 C CA . VAL A 1 346 ? -51.368 7.516 50.694 1.00 90.25 346 VAL A CA 1
ATOM 2396 C C . VAL A 1 346 ? -52.009 8.706 51.420 1.00 90.25 346 VAL A C 1
ATOM 2398 O O . VAL A 1 346 ? -51.393 9.765 51.500 1.00 90.25 346 VAL A O 1
ATOM 2401 N N . VAL A 1 347 ? -53.219 8.523 51.974 1.00 86.81 347 VAL A N 1
ATOM 2402 C CA . VAL A 1 347 ? -54.028 9.586 52.617 1.00 86.81 347 VAL A CA 1
ATOM 2403 C C . VAL A 1 347 ? -54.410 9.266 54.081 1.00 86.81 347 VAL A C 1
ATOM 2405 O O . VAL A 1 347 ? -54.851 8.146 54.348 1.00 86.81 347 VAL A O 1
ATOM 2408 N N . THR A 1 348 ? -54.275 10.227 55.023 1.00 76.69 348 THR A N 1
ATOM 2409 C CA . THR A 1 348 ? -54.429 10.072 56.509 1.00 76.69 348 THR A CA 1
ATOM 2410 C C . THR A 1 348 ? -55.400 11.078 57.210 1.00 76.69 348 THR A C 1
ATOM 2412 O O . THR A 1 348 ? -55.666 12.140 56.652 1.00 76.69 348 THR A O 1
ATOM 2415 N N . GLU A 1 349 ? -55.943 10.754 58.420 1.00 51.56 349 GLU A N 1
ATOM 2416 C CA . GLU A 1 349 ? -56.887 11.565 59.276 1.00 51.56 349 GLU A CA 1
ATOM 2417 C C . GLU A 1 349 ? -56.534 11.542 60.821 1.00 51.56 349 GLU A C 1
ATOM 2419 O O . GLU A 1 349 ? -55.973 10.545 61.273 1.00 51.56 349 GLU A O 1
ATOM 2424 N N . GLU A 1 350 ? -56.875 12.562 61.665 1.00 44.16 350 GLU A N 1
ATOM 2425 C CA . GLU A 1 350 ? -56.362 12.793 63.079 1.00 44.16 350 GLU A CA 1
ATOM 2426 C C . GLU A 1 350 ? -57.425 12.955 64.255 1.00 44.16 350 GLU A C 1
ATOM 2428 O O . GLU A 1 350 ? -58.526 13.445 63.997 1.00 44.16 350 GLU A O 1
ATOM 2433 N N . VAL A 1 351 ? -57.124 12.618 65.561 1.00 42.16 351 VAL A N 1
ATOM 2434 C CA . VAL A 1 351 ? -57.973 12.798 66.824 1.00 42.16 351 VAL A CA 1
ATOM 2435 C C . VAL A 1 351 ? -57.193 12.987 68.204 1.00 42.16 351 VAL A C 1
ATOM 2437 O O . VAL A 1 351 ? -56.046 12.568 68.287 1.00 42.16 351 VAL A O 1
ATOM 2440 N N . ALA A 1 352 ? -57.793 13.546 69.310 1.00 46.03 352 ALA A N 1
ATOM 2441 C CA . ALA A 1 352 ? -57.187 14.065 70.611 1.00 46.03 352 ALA A CA 1
ATOM 2442 C C . ALA A 1 352 ? -57.220 13.183 71.944 1.00 46.03 352 ALA A C 1
ATOM 2444 O O . ALA A 1 352 ? -57.983 12.222 71.989 1.00 46.03 352 ALA A O 1
ATOM 2445 N N . GLN A 1 353 ? -56.462 13.513 73.046 1.00 44.00 353 GLN A N 1
ATOM 2446 C CA . GLN A 1 353 ? -56.038 12.629 74.216 1.00 44.00 353 GLN A CA 1
ATOM 2447 C C . GLN A 1 353 ? -56.603 12.827 75.692 1.00 44.00 353 GLN A C 1
ATOM 2449 O O . GLN A 1 353 ? -57.245 13.836 75.976 1.00 44.00 353 GLN A O 1
ATOM 2454 N N . VAL A 1 354 ? -56.330 11.854 76.624 1.00 55.34 354 VAL A N 1
ATOM 2455 C CA . VAL A 1 354 ? -56.840 11.546 78.024 1.00 55.34 354 VAL A CA 1
ATOM 2456 C C . VAL A 1 354 ? -55.692 11.439 79.098 1.00 55.34 354 VAL A C 1
ATOM 2458 O O . VAL A 1 354 ? -54.575 11.176 78.681 1.00 55.34 354 VAL A O 1
ATOM 2461 N N . ASN A 1 355 ? -55.949 11.593 80.428 1.00 62.94 355 ASN A N 1
ATOM 2462 C CA . ASN A 1 355 ? -54.977 11.501 81.575 1.00 62.94 355 ASN A CA 1
ATOM 2463 C C . ASN A 1 355 ? -54.277 10.130 81.741 1.00 62.94 355 ASN A C 1
ATOM 2465 O O . ASN A 1 355 ? -54.947 9.102 81.605 1.00 62.94 355 ASN A O 1
ATOM 2469 N N . THR A 1 356 ? -52.992 10.116 82.125 1.00 77.25 356 THR A N 1
ATOM 2470 C CA . THR A 1 356 ? -52.131 8.915 82.201 1.00 77.25 356 THR A CA 1
ATOM 2471 C C . THR A 1 356 ? -51.610 8.643 83.628 1.00 77.25 356 THR A C 1
ATOM 2473 O O . THR A 1 356 ? -51.184 9.575 84.289 1.00 77.25 356 THR A O 1
ATOM 2476 N N . PRO A 1 357 ? -51.587 7.388 84.129 1.00 79.88 357 PRO A N 1
ATOM 2477 C CA . PRO A 1 357 ? -51.008 7.064 85.442 1.00 79.88 357 PRO A CA 1
ATOM 2478 C C . PRO A 1 357 ? -49.487 7.317 85.544 1.00 79.88 357 PRO A C 1
ATOM 2480 O O . PRO A 1 357 ? -48.782 7.162 84.538 1.00 79.88 357 PRO A O 1
ATOM 2483 N N . PRO A 1 358 ? -48.940 7.542 86.759 1.00 84.19 358 PRO A N 1
ATOM 2484 C CA . PRO A 1 358 ? -47.504 7.713 86.974 1.00 84.19 358 PRO A CA 1
ATOM 2485 C C . PRO A 1 358 ? -46.731 6.421 86.690 1.00 84.19 358 PRO A C 1
ATOM 2487 O O . PRO A 1 358 ? -47.238 5.311 86.862 1.00 84.19 358 PRO A O 1
ATOM 2490 N N . SER A 1 359 ? -45.461 6.543 86.310 1.00 83.94 359 SER A N 1
ATOM 2491 C CA . SER A 1 359 ? -44.564 5.431 85.989 1.00 83.94 359 SER A CA 1
ATOM 2492 C C . SER A 1 359 ? -43.446 5.249 87.026 1.00 83.94 359 SER A C 1
ATOM 2494 O O . SER A 1 359 ? -42.924 6.211 87.596 1.00 83.94 359 SER A O 1
ATOM 2496 N N . ILE A 1 360 ? -43.074 3.989 87.273 1.00 85.81 360 ILE A N 1
ATOM 2497 C CA . ILE A 1 360 ? -41.906 3.590 88.073 1.00 85.81 360 ILE A CA 1
ATOM 2498 C C . ILE A 1 360 ? -40.802 3.173 87.099 1.00 85.81 360 ILE A C 1
ATOM 2500 O O . ILE A 1 360 ? -41.075 2.416 86.169 1.00 85.81 360 ILE A O 1
ATOM 2504 N N . ASP A 1 361 ? -39.557 3.601 87.321 1.00 81.94 361 ASP A N 1
ATOM 2505 C CA . ASP A 1 361 ? -38.412 3.045 86.588 1.00 81.94 361 ASP A CA 1
ATOM 2506 C C . ASP A 1 361 ? -38.174 1.601 87.053 1.00 81.94 361 ASP A C 1
ATOM 2508 O O . ASP A 1 361 ? -37.658 1.348 88.141 1.00 81.94 361 ASP A O 1
ATOM 2512 N N . THR A 1 362 ? -38.615 0.629 86.256 1.00 67.19 362 THR A N 1
ATOM 2513 C CA . THR A 1 362 ? -38.642 -0.790 86.638 1.00 67.19 362 THR A CA 1
ATOM 2514 C C . THR A 1 362 ? -37.294 -1.501 86.491 1.00 67.19 362 THR A C 1
ATOM 2516 O O . THR A 1 362 ? -37.254 -2.730 86.459 1.00 67.19 362 THR A O 1
ATOM 2519 N N . GLN A 1 363 ? -36.172 -0.783 86.403 1.00 71.75 363 GLN A N 1
ATOM 2520 C CA . GLN A 1 363 ? -34.832 -1.376 86.271 1.00 71.75 363 GLN A CA 1
ATOM 2521 C C . GLN A 1 363 ? -34.256 -1.904 87.599 1.00 71.75 363 GLN A C 1
ATOM 2523 O O . GLN A 1 363 ? -33.076 -1.732 87.904 1.00 71.75 363 GLN A O 1
ATOM 2528 N N . PHE A 1 364 ? -35.071 -2.596 88.394 1.00 74.44 364 PHE A N 1
ATOM 2529 C CA . PHE A 1 364 ? -34.597 -3.295 89.584 1.00 74.44 364 PHE A CA 1
ATOM 2530 C C . PHE A 1 364 ? -34.067 -4.675 89.202 1.00 74.44 364 PHE A C 1
ATOM 2532 O O . PHE A 1 364 ? -34.820 -5.553 88.784 1.00 74.44 364 PHE A O 1
ATOM 2539 N N . ALA A 1 365 ? -32.764 -4.893 89.372 1.00 76.81 365 ALA A N 1
ATOM 2540 C CA . ALA A 1 365 ? -32.202 -6.233 89.258 1.00 76.81 365 ALA A CA 1
ATOM 2541 C C . ALA A 1 365 ? -32.692 -7.118 90.426 1.00 76.81 365 ALA A C 1
ATOM 2543 O O . ALA A 1 365 ? -32.757 -6.625 91.563 1.00 76.81 365 ALA A O 1
ATOM 2544 N N . PRO A 1 366 ? -32.984 -8.414 90.190 1.00 81.75 366 PRO A N 1
ATOM 2545 C CA . PRO A 1 366 ? -33.245 -9.363 91.266 1.00 81.75 366 PRO A CA 1
ATOM 2546 C C . PRO A 1 366 ? -32.116 -9.348 92.301 1.00 81.75 366 PRO A C 1
ATOM 2548 O O . PRO A 1 366 ? -30.937 -9.345 91.945 1.00 81.75 366 PRO A O 1
ATOM 2551 N N . GLN A 1 367 ? -32.469 -9.336 93.582 1.00 84.12 367 GLN A N 1
ATOM 2552 C CA . GLN A 1 367 ? -31.504 -9.316 94.678 1.00 84.12 367 GLN A CA 1
ATOM 2553 C C . GLN A 1 367 ? -31.249 -10.740 95.176 1.00 84.12 367 GLN A C 1
ATOM 2555 O O . GLN A 1 367 ? -32.188 -11.487 95.441 1.00 84.12 367 GLN A O 1
ATOM 2560 N N . VAL A 1 368 ? -29.983 -11.119 95.340 1.00 84.38 368 VAL A N 1
ATOM 2561 C CA . VAL A 1 368 ? -29.606 -12.395 95.964 1.00 84.38 368 VAL A CA 1
ATOM 2562 C C . VAL A 1 368 ? -28.837 -12.093 97.238 1.00 84.38 368 VAL A C 1
ATOM 2564 O O . VAL A 1 368 ? -27.813 -11.418 97.201 1.00 84.38 368 VAL A O 1
ATOM 2567 N N . LEU A 1 369 ? -29.352 -12.573 98.363 1.00 82.44 369 LEU A N 1
ATOM 2568 C CA . LEU A 1 369 ? -28.779 -12.373 99.688 1.00 82.44 369 LEU A CA 1
ATOM 2569 C C . LEU A 1 369 ? -28.463 -13.730 100.325 1.00 82.44 369 LEU A C 1
ATOM 2571 O O . LEU A 1 369 ? -29.022 -14.759 99.956 1.00 82.44 369 LEU A O 1
ATOM 2575 N N . GLU A 1 370 ? -27.581 -13.743 101.312 1.00 82.25 370 GLU A N 1
ATOM 2576 C CA . GLU A 1 370 ? -27.392 -14.899 102.194 1.00 82.25 370 GLU A CA 1
ATOM 2577 C C . GLU A 1 370 ? -28.116 -14.645 103.516 1.00 82.25 370 GLU A C 1
ATOM 2579 O O . GLU A 1 370 ? -28.314 -13.488 103.913 1.00 82.25 370 GLU A O 1
ATOM 2584 N N . VAL A 1 371 ? -28.530 -15.711 104.208 1.00 78.50 371 VAL A N 1
ATOM 2585 C CA . VAL A 1 371 ? -29.214 -15.582 105.505 1.00 78.50 371 VAL A CA 1
ATOM 2586 C C . VAL A 1 371 ? -28.365 -14.734 106.462 1.00 78.50 371 VAL A C 1
ATOM 2588 O O . VAL A 1 371 ? -27.260 -15.121 106.837 1.00 78.50 371 VAL A O 1
ATOM 2591 N N . GLY A 1 372 ? -28.897 -13.575 106.872 1.00 74.50 372 GLY A N 1
ATOM 2592 C CA . GLY A 1 372 ? -28.229 -12.613 107.754 1.00 74.50 372 GLY A CA 1
ATOM 2593 C C . GLY A 1 372 ? -27.709 -11.332 107.083 1.00 74.50 372 GLY A C 1
ATOM 2594 O O . GLY A 1 372 ? -27.237 -10.451 107.804 1.00 74.50 372 GLY A O 1
ATOM 2595 N N . GLN A 1 373 ? -27.803 -11.184 105.754 1.00 80.44 373 GLN A N 1
ATOM 2596 C CA . GLN A 1 373 ? -27.381 -9.972 105.027 1.00 80.44 373 GLN A CA 1
ATOM 2597 C C . GLN A 1 373 ? -28.506 -8.931 104.822 1.00 80.44 373 GLN A C 1
ATOM 2599 O O . GLN A 1 373 ? -29.690 -9.266 104.834 1.00 80.44 373 GLN A O 1
ATOM 2604 N N . SER A 1 374 ? -28.149 -7.655 104.605 1.00 83.62 374 SER A N 1
ATOM 2605 C CA . SER A 1 374 ? -29.087 -6.565 104.267 1.00 83.62 374 SER A CA 1
ATOM 2606 C C . SER A 1 374 ? -28.547 -5.600 103.194 1.00 83.62 374 SER A C 1
ATOM 2608 O O . SER A 1 374 ? -27.337 -5.413 103.081 1.00 83.62 374 SER A O 1
ATOM 2610 N N . VAL A 1 375 ? -29.444 -4.984 102.404 1.00 86.12 375 VAL A N 1
ATOM 2611 C CA . VAL A 1 375 ? -29.145 -4.087 101.261 1.00 86.12 375 VAL A CA 1
ATOM 2612 C C . VAL A 1 375 ? -30.139 -2.913 101.182 1.00 86.12 375 VAL A C 1
ATOM 2614 O O . VAL A 1 375 ? -31.279 -3.060 101.606 1.00 86.12 375 VAL A O 1
ATOM 2617 N N . ALA A 1 376 ? -29.738 -1.750 100.651 1.00 84.88 376 ALA A N 1
ATOM 2618 C CA . ALA A 1 376 ? -30.612 -0.584 100.432 1.00 84.88 376 ALA A CA 1
ATOM 2619 C C . ALA A 1 376 ? -30.733 -0.233 98.934 1.00 84.88 376 ALA A C 1
ATOM 2621 O O . ALA A 1 376 ? -29.739 -0.314 98.216 1.00 84.88 376 ALA A O 1
ATOM 2622 N N . LEU A 1 377 ? -31.929 0.156 98.478 1.00 83.31 377 LEU A N 1
ATOM 2623 C CA . LEU A 1 377 ? -32.296 0.400 97.076 1.00 83.31 377 LEU A CA 1
ATOM 2624 C C . LEU A 1 377 ? -33.031 1.741 96.911 1.00 83.31 377 LEU A C 1
ATOM 2626 O O . LEU A 1 377 ? -34.015 1.994 97.602 1.00 83.31 377 LEU A O 1
ATOM 2630 N N . ASP A 1 378 ? -32.607 2.580 95.969 1.00 81.56 378 ASP A N 1
ATOM 2631 C CA . ASP A 1 378 ? -33.319 3.813 95.602 1.00 81.56 378 ASP A CA 1
ATOM 2632 C C . ASP A 1 378 ? -34.406 3.541 94.548 1.00 81.56 378 ASP A C 1
ATOM 2634 O O . ASP A 1 378 ? -34.217 2.694 93.680 1.00 81.56 378 ASP A O 1
ATOM 2638 N N . VAL A 1 379 ? -35.533 4.267 94.603 1.00 83.12 379 VAL A N 1
ATOM 2639 C CA . VAL A 1 379 ? -36.645 4.157 93.634 1.00 83.12 379 VAL A CA 1
ATOM 2640 C C . VAL A 1 379 ? -36.918 5.515 92.987 1.00 83.12 379 VAL A C 1
ATOM 2642 O O . VAL A 1 379 ? -37.177 6.492 93.691 1.00 83.12 379 VAL A O 1
ATOM 2645 N N . SER A 1 380 ? -36.898 5.570 91.653 1.00 83.06 380 SER A N 1
ATOM 2646 C CA . SER A 1 380 ? -37.266 6.737 90.840 1.00 83.06 380 SER A CA 1
ATOM 2647 C C . SER A 1 380 ? -38.668 6.578 90.240 1.00 83.06 380 SER A C 1
ATOM 2649 O O . SER A 1 380 ? -39.056 5.501 89.788 1.00 83.06 380 SER A O 1
ATOM 2651 N N . THR A 1 381 ? -39.435 7.671 90.233 1.00 87.12 381 THR A N 1
ATOM 2652 C CA . THR A 1 381 ? -40.791 7.735 89.660 1.00 87.12 381 THR A CA 1
ATOM 2653 C C . THR A 1 381 ? -40.959 9.005 88.830 1.00 87.12 381 THR A C 1
ATOM 2655 O O . THR A 1 381 ? -40.269 9.999 89.077 1.00 87.12 381 THR A O 1
ATOM 2658 N N . SER A 1 382 ? -41.850 8.971 87.841 1.00 83.12 382 SER A N 1
ATOM 2659 C CA . SER A 1 382 ? -42.217 10.121 87.006 1.00 83.12 382 SER A CA 1
ATOM 2660 C C . SER A 1 382 ? -43.696 10.080 86.637 1.00 83.12 382 SER A C 1
ATOM 2662 O O . SER A 1 382 ? -44.276 9.006 86.529 1.00 83.12 382 SER A O 1
ATOM 2664 N N . ASP A 1 383 ? -44.286 11.247 86.406 1.00 83.25 383 ASP A N 1
ATOM 2665 C CA . ASP A 1 383 ? -45.675 11.406 85.980 1.00 83.25 383 ASP A CA 1
ATOM 2666 C C . ASP A 1 383 ? -45.717 12.259 84.703 1.00 83.25 383 ASP A C 1
ATOM 2668 O O . ASP A 1 383 ? -44.956 13.228 84.599 1.00 83.25 383 ASP A O 1
ATOM 2672 N N . ALA A 1 384 ? -46.507 11.857 83.701 1.00 78.06 384 ALA A N 1
ATOM 2673 C CA . ALA A 1 384 ? -46.467 12.469 82.368 1.00 78.06 384 ALA A CA 1
ATOM 2674 C C . ALA A 1 384 ? -47.114 13.864 82.352 1.00 78.06 384 ALA A C 1
ATOM 2676 O O . ALA A 1 384 ? -46.693 14.742 81.592 1.00 78.06 384 ALA A O 1
ATOM 2677 N N . GLU A 1 385 ? -48.082 14.081 83.233 1.00 79.69 385 GLU A N 1
ATOM 2678 C CA . GLU A 1 385 ? -48.794 15.331 83.459 1.00 79.69 385 GLU A CA 1
ATOM 2679 C C . GLU A 1 385 ? -48.111 16.198 84.537 1.00 79.69 385 GLU A C 1
ATOM 2681 O O . GLU A 1 385 ? -48.326 17.413 84.598 1.00 79.69 385 GLU A O 1
ATOM 2686 N N . GLY A 1 386 ? -47.190 15.607 85.303 1.00 75.25 386 GLY A N 1
ATOM 2687 C CA . GLY A 1 386 ? -46.321 16.279 86.267 1.00 75.25 386 GLY A CA 1
ATOM 2688 C C . GLY A 1 386 ? -46.889 16.326 87.685 1.00 75.25 386 GLY A C 1
ATOM 2689 O O . GLY A 1 386 ? -46.438 17.149 88.491 1.00 75.25 386 GLY A O 1
ATOM 2690 N N . ASP A 1 387 ? -47.857 15.464 87.993 1.00 80.75 387 ASP A N 1
ATOM 2691 C CA . ASP A 1 387 ? -48.481 15.377 89.305 1.00 80.75 387 ASP A CA 1
ATOM 2692 C C . ASP A 1 387 ? -47.530 14.756 90.361 1.00 80.75 387 ASP A C 1
ATOM 2694 O O . ASP A 1 387 ? -46.635 13.963 90.048 1.00 80.75 387 ASP A O 1
ATOM 2698 N N . PRO A 1 388 ? -47.631 15.157 91.646 1.00 80.12 388 PRO A N 1
ATOM 2699 C CA . PRO A 1 388 ? -46.710 14.709 92.691 1.00 80.12 388 PRO A CA 1
ATOM 2700 C C . PRO A 1 388 ? -46.932 13.241 93.097 1.00 80.12 388 PRO A C 1
ATOM 2702 O O . PRO A 1 388 ? -47.989 12.884 93.610 1.00 80.12 388 PRO A O 1
ATOM 2705 N N . VAL A 1 389 ? -45.886 12.413 92.979 1.00 87.00 389 VAL A N 1
ATOM 2706 C CA . VAL A 1 389 ? -45.946 10.956 93.215 1.00 87.00 389 VAL A CA 1
ATOM 2707 C C . VAL A 1 389 ? -45.477 10.551 94.624 1.00 87.00 389 VAL A C 1
ATOM 2709 O O . VAL A 1 389 ? -44.475 11.051 95.141 1.00 87.00 389 VAL A O 1
ATOM 2712 N N . THR A 1 390 ? -46.174 9.598 95.252 1.00 85.81 390 THR A N 1
ATOM 2713 C CA . THR A 1 390 ? -45.828 8.980 96.550 1.00 85.81 390 THR A CA 1
ATOM 2714 C C . THR A 1 390 ? -45.428 7.509 96.393 1.00 85.81 390 THR A C 1
ATOM 2716 O O . THR A 1 390 ? -46.049 6.805 95.604 1.00 85.81 390 THR A O 1
ATOM 2719 N N . VAL A 1 391 ? -44.412 7.037 97.142 1.00 88.25 391 VAL A N 1
ATOM 2720 C CA . VAL A 1 391 ? -43.845 5.670 97.026 1.00 88.25 391 VAL A CA 1
ATOM 2721 C C . VAL A 1 391 ? -43.958 4.872 98.330 1.00 88.25 391 VAL A C 1
ATOM 2723 O O . VAL A 1 391 ? -43.530 5.333 99.394 1.00 88.25 391 VAL A O 1
ATOM 2726 N N . SER A 1 392 ? -44.459 3.638 98.229 1.00 86.75 392 SER A N 1
ATOM 2727 C CA . SER A 1 392 ? -44.562 2.668 99.331 1.00 86.75 392 SER A CA 1
ATOM 2728 C C . SER A 1 392 ? -44.098 1.272 98.919 1.00 86.75 392 SER A C 1
ATOM 2730 O O . SER A 1 392 ? -44.072 0.977 97.729 1.00 86.75 392 SER A O 1
ATOM 2732 N N . ALA A 1 393 ? -43.720 0.417 99.878 1.00 88.88 393 ALA A N 1
ATOM 2733 C CA . ALA A 1 393 ? -43.261 -0.938 99.570 1.00 88.88 393 ALA A CA 1
ATOM 2734 C C . ALA A 1 393 ? -43.675 -1.994 100.603 1.00 88.88 393 ALA A C 1
ATOM 2736 O O . ALA A 1 393 ? -43.783 -1.718 101.798 1.00 88.88 393 ALA A O 1
ATOM 2737 N N . GLN A 1 394 ? -43.856 -3.239 100.165 1.00 88.50 394 GLN A N 1
ATOM 2738 C CA . GLN A 1 394 ? -44.159 -4.368 101.043 1.00 88.50 394 GLN A CA 1
ATOM 2739 C C . GLN A 1 394 ? -43.520 -5.666 100.542 1.00 88.50 394 GLN A C 1
ATOM 2741 O O . GLN A 1 394 ? -43.555 -5.976 99.356 1.00 88.50 394 GLN A O 1
ATOM 2746 N N . SER A 1 395 ? -42.986 -6.465 101.472 1.00 90.81 395 SER A N 1
ATOM 2747 C CA . SER A 1 395 ? -42.522 -7.823 101.173 1.00 90.81 395 SER A CA 1
ATOM 2748 C C . SER A 1 395 ? -43.681 -8.817 101.156 1.00 90.81 395 SER A C 1
ATOM 2750 O O . SER A 1 395 ? -44.476 -8.872 102.101 1.00 90.81 395 SER A O 1
ATOM 2752 N N . THR A 1 396 ? -43.747 -9.645 100.115 1.00 88.50 396 THR A N 1
ATOM 2753 C CA . THR A 1 396 ? -44.719 -10.737 99.985 1.00 88.50 396 THR A CA 1
ATOM 2754 C C . THR A 1 396 ? -44.420 -11.904 100.924 1.00 88.50 396 THR A C 1
ATOM 2756 O O . THR A 1 396 ? -45.337 -12.645 101.278 1.00 88.50 396 THR A O 1
ATOM 2759 N N . ASN A 1 397 ? -43.173 -12.050 101.390 1.00 86.38 397 ASN A N 1
ATOM 2760 C CA . ASN A 1 397 ? -42.802 -13.029 102.411 1.00 86.38 397 ASN A CA 1
ATOM 2761 C C . ASN A 1 397 ? -41.833 -12.429 103.448 1.00 86.38 397 ASN A C 1
ATOM 2763 O O . ASN A 1 397 ? -40.612 -12.597 103.348 1.00 86.38 397 ASN A O 1
ATOM 2767 N N . PRO A 1 398 ? -42.371 -11.768 104.490 1.00 85.31 398 PRO A N 1
ATOM 2768 C CA . PRO A 1 398 ? -41.570 -11.125 105.527 1.00 85.31 398 PRO A CA 1
ATOM 2769 C C . PRO A 1 398 ? -40.713 -12.082 106.358 1.00 85.31 398 PRO A C 1
ATOM 2771 O O . PRO A 1 398 ? -39.811 -11.605 107.028 1.00 85.31 398 PRO A O 1
ATOM 2774 N N . ASN A 1 399 ? -40.980 -13.398 106.329 1.00 83.25 399 ASN A N 1
ATOM 2775 C CA . ASN A 1 399 ? -40.177 -14.415 107.024 1.00 83.25 399 ASN A CA 1
ATOM 2776 C C . ASN A 1 399 ? -38.894 -14.799 106.263 1.00 83.25 399 ASN A C 1
ATOM 2778 O O . ASN A 1 399 ? -38.072 -15.531 106.805 1.00 83.25 399 ASN A O 1
ATOM 2782 N N . VAL A 1 400 ? -38.745 -14.339 105.018 1.00 84.50 400 VAL A N 1
ATOM 2783 C CA . VAL A 1 400 ? -37.562 -14.551 104.168 1.00 84.50 400 VAL A CA 1
ATOM 2784 C C . VAL A 1 400 ? -36.815 -13.226 104.019 1.00 84.50 400 VAL A C 1
ATOM 2786 O O . VAL A 1 400 ? -35.621 -13.166 104.304 1.00 84.50 400 VAL A O 1
ATOM 2789 N N . VAL A 1 401 ? -37.525 -12.143 103.671 1.00 89.44 401 VAL A N 1
ATOM 2790 C CA . VAL A 1 401 ? -36.958 -10.786 103.560 1.00 89.44 401 VAL A CA 1
ATOM 2791 C C . VAL A 1 401 ? -37.927 -9.741 104.107 1.00 89.44 401 VAL A C 1
ATOM 2793 O O . VAL A 1 401 ? -39.089 -9.705 103.703 1.00 89.44 401 VAL A O 1
ATOM 2796 N N . THR A 1 402 ? -37.460 -8.838 104.968 1.00 88.88 402 THR A N 1
ATOM 2797 C CA . THR A 1 402 ? -38.239 -7.677 105.450 1.00 88.88 402 THR A CA 1
ATOM 2798 C C . THR A 1 402 ? -37.829 -6.382 104.743 1.00 88.88 402 THR A C 1
ATOM 2800 O O . THR A 1 402 ? -36.650 -6.237 104.434 1.00 88.88 402 THR A O 1
ATOM 2803 N N . VAL A 1 403 ? -38.760 -5.429 104.563 1.00 91.25 403 VAL A N 1
ATOM 2804 C CA . VAL A 1 403 ? -38.526 -4.095 103.959 1.00 91.25 403 VAL A CA 1
ATOM 2805 C C . VAL A 1 403 ? -39.163 -2.970 104.791 1.00 91.25 403 VAL A C 1
ATOM 2807 O O . VAL A 1 403 ? -40.159 -3.210 105.480 1.00 91.25 403 VAL A O 1
ATOM 2810 N N . ASN A 1 404 ? -38.630 -1.743 104.740 1.00 84.81 404 ASN A N 1
ATOM 2811 C CA . ASN A 1 404 ? -39.313 -0.560 105.285 1.00 84.81 404 ASN A CA 1
ATOM 2812 C C . ASN A 1 404 ? -40.522 -0.164 104.410 1.00 84.81 404 ASN A C 1
ATOM 2814 O O . ASN A 1 404 ? -40.411 -0.129 103.190 1.00 84.81 404 ASN A O 1
ATOM 2818 N N . PRO A 1 405 ? -41.674 0.181 105.011 1.00 78.75 405 PRO A N 1
ATOM 2819 C CA . PRO A 1 405 ? -42.929 0.258 104.266 1.00 78.75 405 PRO A CA 1
ATOM 2820 C C . PRO A 1 405 ? -43.142 1.539 103.442 1.00 78.75 405 PRO A C 1
ATOM 2822 O O . PRO A 1 405 ? -44.089 1.598 102.662 1.00 78.75 405 PRO A O 1
ATOM 2825 N N . GLN A 1 406 ? -42.344 2.591 103.654 1.00 82.38 406 GLN A N 1
ATOM 2826 C CA . GLN A 1 406 ? -42.547 3.919 103.058 1.00 82.38 406 GLN A CA 1
ATOM 2827 C C . GLN A 1 406 ? -41.213 4.656 102.872 1.00 82.38 406 GLN A C 1
ATOM 2829 O O . GLN A 1 406 ? -40.323 4.543 103.725 1.00 82.38 406 GLN A O 1
ATOM 2834 N N . GLY A 1 407 ? -41.133 5.477 101.821 1.00 73.62 407 GLY A N 1
ATOM 2835 C CA . GLY A 1 407 ? -39.990 6.343 101.517 1.00 73.62 407 GLY A CA 1
ATOM 2836 C C . GLY A 1 407 ? -38.870 5.662 100.726 1.00 73.62 407 GLY A C 1
ATOM 2837 O O . GLY A 1 407 ? -38.882 4.455 100.513 1.00 73.62 407 GLY A O 1
ATOM 2838 N N . THR A 1 408 ? -37.889 6.457 100.300 1.00 79.62 408 THR A N 1
ATOM 2839 C CA . THR A 1 408 ? -36.697 6.010 99.562 1.00 79.62 408 THR A CA 1
ATOM 2840 C C . THR A 1 408 ? -35.425 6.484 100.283 1.00 79.62 408 THR A C 1
ATOM 2842 O O . THR A 1 408 ? -35.413 7.630 100.751 1.00 79.62 408 THR A O 1
ATOM 2845 N N . PRO A 1 409 ? -34.354 5.669 100.385 1.00 83.50 409 PRO A N 1
ATOM 2846 C CA . PRO A 1 409 ? -34.218 4.295 99.879 1.00 83.50 409 PRO A CA 1
ATOM 2847 C C . PRO A 1 409 ? -35.032 3.240 100.658 1.00 83.50 409 PRO A C 1
ATOM 2849 O O . PRO A 1 409 ? -35.346 3.409 101.840 1.00 83.50 409 PRO A O 1
ATOM 2852 N N . LEU A 1 410 ? -35.340 2.127 99.988 1.00 86.62 410 LEU A N 1
ATOM 2853 C CA . LEU A 1 410 ? -35.901 0.897 100.547 1.00 86.62 410 LEU A CA 1
ATOM 2854 C C . LEU A 1 410 ? -34.785 -0.022 101.068 1.00 86.62 410 LEU A C 1
ATOM 2856 O O . LEU A 1 410 ? -33.897 -0.395 100.313 1.00 86.62 410 LEU A O 1
ATOM 2860 N N . THR A 1 411 ? -34.836 -0.448 102.327 1.00 86.56 411 THR A N 1
ATOM 2861 C CA . THR A 1 411 ? -33.849 -1.337 102.960 1.00 86.56 411 THR A CA 1
ATOM 2862 C C . THR A 1 411 ? -34.415 -2.741 103.151 1.00 86.56 411 THR A C 1
ATOM 2864 O O . THR A 1 411 ? -35.377 -2.926 103.895 1.00 86.56 411 THR A O 1
ATOM 2867 N N . LEU A 1 412 ? -33.780 -3.730 102.524 1.00 89.38 412 LEU A N 1
ATOM 2868 C CA . LEU A 1 412 ? -34.112 -5.153 102.542 1.00 89.38 412 LEU A CA 1
ATOM 2869 C C . LEU A 1 412 ? -33.193 -5.920 103.497 1.00 89.38 412 LEU A C 1
ATOM 2871 O O . LEU A 1 412 ? -31.977 -5.767 103.430 1.00 89.38 412 LEU A O 1
ATOM 2875 N N . THR A 1 413 ? -33.750 -6.794 104.335 1.00 86.12 413 THR A N 1
ATOM 2876 C CA . THR A 1 413 ? -32.972 -7.642 105.262 1.00 86.12 413 THR A CA 1
ATOM 2877 C C . THR A 1 413 ? -33.386 -9.102 105.130 1.00 86.12 413 THR A C 1
ATOM 2879 O O . THR A 1 413 ? -34.557 -9.419 105.344 1.00 86.12 413 THR A O 1
ATOM 2882 N N . ALA A 1 414 ? -32.431 -9.978 104.810 1.00 85.94 414 ALA A N 1
ATOM 2883 C CA . ALA A 1 414 ? -32.620 -11.414 104.642 1.00 85.94 414 ALA A CA 1
ATOM 2884 C C . ALA A 1 414 ? -32.557 -12.153 105.982 1.00 85.94 414 ALA A C 1
ATOM 2886 O O . ALA A 1 414 ? -31.560 -12.084 106.705 1.00 85.94 414 ALA A O 1
ATOM 2887 N N . ILE A 1 415 ? -33.618 -12.888 106.305 1.00 81.88 415 ILE A N 1
ATOM 2888 C CA . ILE A 1 415 ? -33.787 -13.536 107.612 1.00 81.88 415 ILE A CA 1
ATOM 2889 C C . ILE A 1 415 ? -34.044 -15.049 107.538 1.00 81.88 415 ILE A C 1
ATOM 2891 O O . ILE A 1 415 ? -33.980 -15.717 108.568 1.00 81.88 415 ILE A O 1
ATOM 2895 N N . GLY A 1 416 ? -34.283 -15.607 106.351 1.00 78.88 416 GLY A N 1
ATOM 2896 C CA . GLY A 1 416 ? -34.458 -17.046 106.148 1.00 78.88 416 GLY A CA 1
ATOM 2897 C C . GLY A 1 416 ? -34.330 -17.428 104.678 1.00 78.88 416 GLY A C 1
ATOM 2898 O O . GLY A 1 416 ? -34.547 -16.584 103.817 1.00 78.88 416 GLY A O 1
ATOM 2899 N N . GLU A 1 417 ? -33.956 -18.678 104.401 1.00 77.19 417 GLU A N 1
ATOM 2900 C CA . GLU A 1 417 ? -33.779 -19.186 103.034 1.00 77.19 417 GLU A CA 1
ATOM 2901 C C . GLU A 1 417 ? -35.104 -19.220 102.260 1.00 77.19 417 GLU A C 1
ATOM 2903 O O . GLU A 1 417 ? -36.169 -19.502 102.820 1.00 77.19 417 GLU A O 1
ATOM 2908 N N . GLY A 1 418 ? -35.030 -18.973 100.955 1.00 80.12 418 GLY A N 1
ATOM 2909 C CA . GLY A 1 418 ? -36.175 -18.962 100.048 1.00 80.12 418 GLY A CA 1
ATOM 2910 C C . GLY A 1 418 ? -36.299 -17.647 99.289 1.00 80.12 418 GLY A C 1
ATOM 2911 O O . GLY A 1 418 ? -35.382 -16.834 99.279 1.00 80.12 418 GLY A O 1
ATOM 2912 N N . SER A 1 419 ? -37.438 -17.421 98.641 1.00 81.56 419 SER A N 1
ATOM 2913 C CA . SER A 1 419 ? -37.671 -16.226 97.826 1.00 81.56 419 SER A CA 1
ATOM 2914 C C . SER A 1 419 ? -38.829 -15.375 98.352 1.00 81.56 419 SER A C 1
ATOM 2916 O O . SER A 1 419 ? -39.828 -15.891 98.863 1.00 81.56 419 SER A O 1
ATOM 2918 N N . ALA A 1 420 ? -38.712 -14.062 98.186 1.00 85.12 420 ALA A N 1
ATOM 2919 C CA . ALA A 1 420 ? -39.747 -13.067 98.436 1.00 85.12 420 ALA A CA 1
ATOM 2920 C C . ALA A 1 420 ? -39.772 -12.055 97.280 1.00 85.12 420 ALA A C 1
ATOM 2922 O O . ALA A 1 420 ? -38.769 -11.855 96.603 1.00 85.12 420 ALA A O 1
ATOM 2923 N N . GLN A 1 421 ? -40.904 -11.393 97.062 1.00 88.81 421 GLN A N 1
ATOM 2924 C CA . GLN A 1 421 ? -40.986 -10.223 96.188 1.00 88.81 421 GLN A CA 1
ATOM 2925 C C . GLN A 1 421 ? -41.259 -8.983 97.029 1.00 88.81 421 GLN A C 1
ATOM 2927 O O . GLN A 1 421 ? -41.993 -9.043 98.015 1.00 88.81 421 GLN A O 1
ATOM 2932 N N . ILE A 1 422 ? -40.688 -7.858 96.629 1.00 89.88 422 ILE A N 1
ATOM 2933 C CA . ILE A 1 422 ? -40.942 -6.555 97.226 1.00 89.88 422 ILE A CA 1
ATOM 2934 C C . ILE A 1 422 ? -41.792 -5.778 96.237 1.00 89.88 422 ILE A C 1
ATOM 2936 O O . ILE A 1 422 ? -41.304 -5.388 95.180 1.00 89.88 422 ILE A O 1
ATOM 2940 N N . ILE A 1 423 ? -43.069 -5.604 96.558 1.00 88.19 423 ILE A N 1
ATOM 2941 C CA . ILE A 1 423 ? -43.991 -4.823 95.737 1.00 88.19 423 ILE A CA 1
ATOM 2942 C C . ILE A 1 423 ? -43.824 -3.362 96.122 1.00 88.19 423 ILE A C 1
ATOM 2944 O O . ILE A 1 423 ? -43.967 -3.029 97.297 1.00 88.19 423 ILE A O 1
ATOM 2948 N N . VAL A 1 424 ? -43.499 -2.527 95.144 1.00 88.69 424 VAL A N 1
ATOM 2949 C CA . VAL A 1 424 ? -43.325 -1.082 95.255 1.00 88.69 424 VAL A CA 1
ATOM 2950 C C . VAL A 1 424 ? -44.456 -0.401 94.492 1.00 88.69 424 VAL A C 1
ATOM 2952 O O . VAL A 1 424 ? -44.634 -0.657 93.306 1.00 88.69 424 VAL A O 1
ATOM 2955 N N . THR A 1 425 ? -45.190 0.479 95.160 1.00 87.94 425 THR A N 1
ATOM 2956 C CA . THR A 1 425 ? -46.336 1.206 94.597 1.00 87.94 425 THR A CA 1
ATOM 2957 C C . THR A 1 425 ? -46.020 2.688 94.500 1.00 87.94 425 THR A C 1
ATOM 2959 O O . THR A 1 425 ? -45.611 3.284 95.502 1.00 87.94 425 THR A O 1
ATOM 2962 N N . ALA A 1 426 ? -46.267 3.281 93.330 1.00 88.81 426 ALA A N 1
ATOM 2963 C CA . ALA A 1 426 ? -46.196 4.713 93.068 1.00 88.81 426 ALA A CA 1
ATOM 2964 C C . ALA A 1 426 ? -47.581 5.264 92.702 1.00 88.81 426 ALA A C 1
ATOM 2966 O O . ALA A 1 426 ? -48.250 4.718 91.827 1.00 88.81 426 ALA A O 1
ATOM 2967 N N . SER A 1 427 ? -48.021 6.338 93.359 1.00 86.94 427 SER A N 1
ATOM 2968 C CA . SER A 1 427 ? -49.334 6.952 93.106 1.00 86.94 427 SER A CA 1
ATOM 2969 C C . SER A 1 427 ? -49.274 8.477 93.117 1.00 86.94 427 SER A C 1
ATOM 2971 O O . SER A 1 427 ? -48.651 9.053 94.014 1.00 86.94 427 SER A O 1
ATOM 2973 N N . ASP A 1 428 ? -49.949 9.102 92.150 1.00 83.88 428 ASP A N 1
ATOM 2974 C CA . ASP A 1 428 ? -50.141 10.556 91.984 1.00 83.88 428 ASP A CA 1
ATOM 2975 C C . ASP A 1 428 ? -51.341 11.094 92.801 1.00 83.88 428 ASP A C 1
ATOM 2977 O O . ASP A 1 428 ? -51.590 12.296 92.883 1.00 83.88 428 ASP A O 1
ATOM 2981 N N . GLY A 1 429 ? -52.079 10.192 93.459 1.00 78.56 429 GLY A N 1
ATOM 2982 C CA . GLY A 1 429 ? -53.285 10.478 94.233 1.00 78.56 429 GLY A CA 1
ATOM 2983 C C . GLY A 1 429 ? -54.603 10.171 93.510 1.00 78.56 429 GLY A C 1
ATOM 2984 O O . GLY A 1 429 ? -55.637 10.116 94.183 1.00 78.56 429 GLY A O 1
ATOM 2985 N N . THR A 1 430 ? -54.583 9.922 92.197 1.00 78.25 430 THR A N 1
ATOM 2986 C CA . THR A 1 430 ? -55.738 9.522 91.373 1.00 78.25 430 THR A CA 1
ATOM 2987 C C . THR A 1 430 ? -55.595 8.126 90.785 1.00 78.25 430 THR A C 1
ATOM 2989 O O . THR A 1 430 ? -56.509 7.318 90.956 1.00 78.25 430 THR A O 1
ATOM 2992 N N . ASP A 1 431 ? -54.454 7.830 90.173 1.00 78.75 431 ASP A N 1
ATOM 2993 C CA . ASP A 1 431 ? -54.089 6.529 89.631 1.00 78.75 431 ASP A CA 1
ATOM 2994 C C . ASP A 1 431 ? -52.769 6.045 90.273 1.00 78.75 431 ASP A C 1
ATOM 2996 O O . ASP A 1 431 ? -52.104 6.730 91.063 1.00 78.75 431 ASP A O 1
ATOM 3000 N N . SER A 1 432 ? -52.409 4.787 90.036 1.00 86.06 432 SER A N 1
ATOM 3001 C CA . SER A 1 432 ? -51.199 4.201 90.616 1.00 86.06 432 SER A CA 1
ATOM 3002 C C . SER A 1 432 ? -50.629 3.090 89.753 1.00 86.06 432 SER A C 1
ATOM 3004 O O . SER A 1 432 ? -51.387 2.333 89.145 1.00 86.06 432 SER A O 1
ATOM 3006 N N . THR A 1 433 ? -49.309 2.936 89.809 1.00 87.69 433 THR A N 1
ATOM 3007 C CA . THR A 1 433 ? -48.563 1.854 89.164 1.00 87.69 433 THR A CA 1
ATOM 3008 C C . THR A 1 433 ? -47.764 1.079 90.208 1.00 87.69 433 THR A C 1
ATOM 3010 O O . THR A 1 433 ? -47.158 1.672 91.099 1.00 87.69 433 THR A O 1
ATOM 3013 N N . ASP A 1 434 ? -47.742 -0.248 90.073 1.00 89.06 434 ASP A N 1
ATOM 3014 C CA . ASP A 1 434 ? -46.956 -1.158 90.909 1.00 89.06 434 ASP A CA 1
ATOM 3015 C C . ASP A 1 434 ? -45.780 -1.753 90.124 1.00 89.06 434 ASP A C 1
ATOM 3017 O O . ASP A 1 434 ? -45.895 -2.062 88.937 1.00 89.06 434 ASP A O 1
ATOM 3021 N N . ALA A 1 435 ? -44.666 -1.990 90.815 1.00 85.75 435 ALA A N 1
ATOM 3022 C CA . ALA A 1 435 ? -43.516 -2.745 90.332 1.00 85.75 435 ALA A CA 1
ATOM 3023 C C . ALA A 1 435 ? -43.068 -3.761 91.393 1.00 85.75 435 ALA A C 1
ATOM 3025 O O . ALA A 1 435 ? -43.141 -3.493 92.588 1.00 85.75 435 ALA A O 1
ATOM 3026 N N . ALA A 1 436 ? -42.589 -4.931 90.976 1.00 85.31 436 ALA A N 1
ATOM 3027 C CA . ALA A 1 436 ? -42.113 -5.972 91.887 1.00 85.31 436 ALA A CA 1
ATOM 3028 C C . ALA A 1 436 ? -40.598 -6.163 91.757 1.00 85.31 436 ALA A C 1
ATOM 3030 O O . ALA A 1 436 ? -40.077 -6.249 90.648 1.00 85.31 436 ALA A O 1
ATOM 3031 N N . ILE A 1 437 ? -39.902 -6.286 92.889 1.00 86.75 437 ILE A N 1
ATOM 3032 C CA . ILE A 1 437 ? -38.478 -6.633 92.958 1.00 86.75 437 ILE A CA 1
ATOM 3033 C C . ILE A 1 437 ? -38.356 -8.050 93.507 1.00 86.75 437 ILE A C 1
ATOM 3035 O O . ILE A 1 437 ? -38.801 -8.322 94.623 1.00 86.75 437 ILE A O 1
ATOM 3039 N N . GLU A 1 438 ? -37.745 -8.958 92.753 1.00 85.69 438 GLU A N 1
ATOM 3040 C CA . GLU A 1 438 ? -37.512 -10.323 93.226 1.00 85.69 438 GLU A CA 1
ATOM 3041 C C . GLU A 1 438 ? -36.296 -10.390 94.152 1.00 85.69 438 GLU A C 1
ATOM 3043 O O . GLU A 1 438 ? -35.247 -9.820 93.854 1.00 85.69 438 GLU A O 1
ATOM 3048 N N . VAL A 1 439 ? -36.423 -11.104 95.273 1.00 85.38 439 VAL A N 1
ATOM 3049 C CA . VAL A 1 439 ? -35.333 -11.334 96.225 1.00 85.38 439 VAL A CA 1
ATOM 3050 C C . VAL A 1 439 ? -35.235 -12.820 96.560 1.00 85.38 439 VAL A C 1
ATOM 3052 O O . VAL A 1 439 ? -36.207 -13.421 97.016 1.00 85.38 439 VAL A O 1
ATOM 3055 N N . SER A 1 440 ? -34.057 -13.411 96.374 1.00 82.25 440 SER A N 1
ATOM 3056 C CA . SER A 1 440 ? -33.738 -14.784 96.782 1.00 82.25 440 SER A CA 1
ATOM 3057 C C . SER A 1 440 ? -32.726 -14.778 97.920 1.00 82.25 440 SER A C 1
ATOM 3059 O O . SER A 1 440 ? -31.759 -14.023 97.887 1.00 82.25 440 SER A O 1
ATOM 3061 N N . VAL A 1 441 ? -32.929 -15.634 98.916 1.00 79.69 441 VAL A N 1
ATOM 3062 C CA . VAL A 1 441 ? -32.041 -15.804 100.066 1.00 79.69 441 VAL A CA 1
ATOM 3063 C C . VAL A 1 441 ? -31.513 -17.238 100.102 1.00 79.69 441 VAL A C 1
ATOM 3065 O O . VAL A 1 441 ? -32.300 -18.181 100.208 1.00 79.69 441 VAL A O 1
ATOM 3068 N N . ASN A 1 442 ? -30.190 -17.401 100.032 1.00 75.06 442 ASN A N 1
ATOM 3069 C CA . ASN A 1 442 ? -29.515 -18.700 99.934 1.00 75.06 442 ASN A CA 1
ATOM 3070 C C . ASN A 1 442 ? -28.853 -19.144 101.259 1.00 75.06 442 ASN A C 1
ATOM 3072 O O . ASN A 1 442 ? -28.541 -18.320 102.124 1.00 75.06 442 ASN A O 1
ATOM 3076 N N . ALA A 1 443 ? -28.619 -20.458 101.378 1.00 60.00 443 ALA A N 1
ATOM 3077 C CA . ALA A 1 443 ? -27.822 -21.115 102.423 1.00 60.00 443 ALA A CA 1
ATOM 3078 C C . ALA A 1 443 ? -26.302 -20.858 102.245 1.00 60.00 443 ALA A C 1
ATOM 3080 O O . ALA A 1 443 ? -25.883 -20.567 101.123 1.00 60.00 443 ALA A O 1
ATOM 3081 N N . PRO A 1 444 ? -25.451 -21.020 103.284 1.00 58.88 444 PRO A N 1
ATOM 3082 C CA . PRO A 1 444 ? -23.991 -20.941 103.128 1.00 58.88 444 PRO A CA 1
ATOM 3083 C C . PRO A 1 444 ? -23.420 -22.070 102.232 1.00 58.88 444 PRO A C 1
ATOM 3085 O O . PRO A 1 444 ? -24.009 -23.154 102.175 1.00 58.88 444 PRO A O 1
ATOM 3088 N N . PRO A 1 445 ? -22.282 -21.847 101.538 1.00 60.97 445 PRO A N 1
ATOM 3089 C CA . PRO A 1 445 ? -21.818 -22.722 100.453 1.00 60.97 445 PRO A CA 1
ATOM 3090 C C . PRO A 1 445 ? -21.187 -24.067 100.907 1.00 60.97 445 PRO A C 1
ATOM 3092 O O . PRO A 1 445 ? -20.681 -24.161 102.027 1.00 60.97 445 PRO A O 1
ATOM 3095 N N . PRO A 1 446 ? -21.210 -25.115 100.048 1.00 64.56 446 PRO A N 1
ATOM 3096 C CA . PRO A 1 446 ? -20.635 -26.453 100.301 1.00 64.56 446 PRO A CA 1
ATOM 3097 C C . PRO A 1 446 ? -19.100 -26.552 100.097 1.00 64.56 446 PRO A C 1
ATOM 3099 O O . PRO A 1 446 ? -18.535 -25.736 99.378 1.00 64.56 446 PRO A O 1
ATOM 3102 N N . ASN A 1 447 ? -18.452 -27.578 100.693 1.00 67.00 447 ASN A N 1
ATOM 3103 C CA . ASN A 1 447 ? -17.007 -27.890 100.561 1.00 67.00 447 ASN A CA 1
ATOM 3104 C C . ASN A 1 447 ? -16.634 -28.294 99.128 1.00 67.00 447 ASN A C 1
ATOM 3106 O O . ASN A 1 447 ? -17.246 -29.225 98.585 1.00 67.00 447 ASN A O 1
ATOM 3110 N N . ASN A 1 448 ? -15.623 -27.657 98.544 1.00 77.50 448 ASN A N 1
ATOM 3111 C CA . ASN A 1 448 ? -15.222 -27.882 97.163 1.00 77.50 448 ASN A CA 1
ATOM 3112 C C . ASN A 1 448 ? -14.099 -28.929 97.076 1.00 77.50 448 ASN A C 1
ATOM 3114 O O . ASN A 1 448 ? -13.442 -29.225 98.064 1.00 77.50 448 ASN A O 1
ATOM 3118 N N . PRO A 1 449 ? -13.942 -29.615 95.933 1.00 77.81 449 PRO A N 1
ATOM 3119 C CA . PRO A 1 449 ? -12.827 -30.531 95.729 1.00 77.81 449 PRO A CA 1
ATOM 3120 C C . PRO A 1 449 ? -11.489 -29.782 95.568 1.00 77.81 449 PRO A C 1
ATOM 3122 O O . PRO A 1 449 ? -11.481 -28.660 95.051 1.00 77.81 449 PRO A O 1
ATOM 3125 N N . PRO A 1 450 ? -10.350 -30.432 95.882 1.00 82.75 450 PRO A N 1
ATOM 3126 C CA . PRO A 1 450 ? -9.027 -29.846 95.686 1.00 82.75 450 PRO A CA 1
ATOM 3127 C C . PRO A 1 450 ? -8.718 -29.666 94.198 1.00 82.75 450 PRO A C 1
ATOM 3129 O O . PRO A 1 450 ? -9.194 -30.425 93.357 1.00 82.75 450 PRO A O 1
ATOM 3132 N N . ASP A 1 451 ? -7.856 -28.719 93.858 1.00 83.44 451 ASP A N 1
ATOM 3133 C CA . ASP A 1 451 ? -7.422 -28.436 92.491 1.00 83.44 451 ASP A CA 1
ATOM 3134 C C . ASP A 1 451 ? -5.964 -28.871 92.246 1.00 83.44 451 ASP A C 1
ATOM 3136 O O . ASP A 1 451 ? -5.098 -28.804 93.127 1.00 83.44 451 ASP A O 1
ATOM 3140 N N . VAL A 1 452 ? -5.681 -29.310 91.018 1.00 84.31 452 VAL A N 1
ATOM 3141 C CA . VAL A 1 452 ? -4.328 -29.607 90.527 1.00 84.31 452 VAL A CA 1
ATOM 3142 C C . VAL A 1 452 ? -4.074 -28.735 89.314 1.00 84.31 452 VAL A C 1
ATOM 3144 O O . VAL A 1 452 ? -4.762 -28.866 88.301 1.00 84.31 452 VAL A O 1
ATOM 3147 N N . ALA A 1 453 ? -3.040 -27.896 89.383 1.00 83.00 453 ALA A N 1
ATOM 3148 C CA . ALA A 1 453 ? -2.685 -27.036 88.265 1.00 83.00 453 ALA A CA 1
ATOM 3149 C C . ALA A 1 453 ? -2.433 -27.871 86.989 1.00 83.00 453 ALA A C 1
ATOM 3151 O O . ALA A 1 453 ? -1.809 -28.937 87.072 1.00 83.00 453 ALA A O 1
ATOM 3152 N N . PRO A 1 454 ? -2.869 -27.403 85.803 1.00 79.56 454 PRO A N 1
ATOM 3153 C CA . PRO A 1 454 ? -2.672 -28.131 84.556 1.00 79.56 454 PRO A CA 1
ATOM 3154 C C . PRO A 1 454 ? -1.196 -28.440 84.300 1.00 79.56 454 PRO A C 1
ATOM 3156 O O . PRO A 1 454 ? -0.335 -27.561 84.370 1.00 79.56 454 PRO A O 1
ATOM 3159 N N . ILE A 1 455 ? -0.912 -29.695 83.959 1.00 83.88 455 ILE A N 1
ATOM 3160 C CA . ILE A 1 455 ? 0.437 -30.163 83.642 1.00 83.88 455 ILE A CA 1
ATOM 3161 C C . ILE A 1 455 ? 0.595 -30.167 82.121 1.00 83.88 455 ILE A C 1
ATOM 3163 O O . ILE A 1 455 ? -0.223 -30.736 81.399 1.00 83.88 455 ILE A O 1
ATOM 3167 N N . GLY A 1 456 ? 1.651 -29.519 81.627 1.00 81.75 456 GLY A N 1
ATOM 3168 C CA . GLY A 1 456 ? 1.956 -29.478 80.197 1.00 81.75 456 GLY A CA 1
ATOM 3169 C C . GLY A 1 456 ? 2.404 -30.832 79.634 1.00 81.75 456 GLY A C 1
ATOM 3170 O O . GLY A 1 456 ? 2.894 -31.699 80.364 1.00 81.75 456 GLY A O 1
ATOM 3171 N N . GLN A 1 457 ? 2.285 -30.993 78.314 1.00 85.25 457 GLN A N 1
ATOM 3172 C CA . GLN A 1 457 ? 2.745 -32.192 77.611 1.00 85.25 457 GLN A CA 1
ATOM 3173 C C . GLN A 1 457 ? 4.252 -32.422 77.802 1.00 85.25 457 GLN A C 1
ATOM 3175 O O . GLN A 1 457 ? 5.045 -31.483 77.739 1.00 85.25 457 GLN A O 1
ATOM 3180 N N . GLN A 1 458 ? 4.639 -33.686 77.982 1.00 89.50 458 GLN A N 1
ATOM 3181 C CA . GLN A 1 458 ? 6.038 -34.114 78.050 1.00 89.50 458 GLN A CA 1
ATOM 3182 C C . GLN A 1 458 ? 6.445 -34.794 76.740 1.00 89.50 458 GLN A C 1
ATOM 3184 O O . GLN A 1 458 ? 5.714 -35.645 76.246 1.00 89.50 458 GLN A O 1
ATOM 3189 N N . ASN A 1 459 ? 7.612 -34.456 76.191 1.00 85.50 459 ASN A N 1
ATOM 3190 C CA . ASN A 1 459 ? 8.122 -35.062 74.957 1.00 85.50 459 ASN A CA 1
ATOM 3191 C C . ASN A 1 459 ? 9.418 -35.824 75.233 1.00 85.50 459 ASN A C 1
ATOM 3193 O O . ASN A 1 459 ? 10.348 -35.280 75.829 1.00 85.50 459 ASN A O 1
ATOM 3197 N N . LEU A 1 460 ? 9.473 -37.078 74.797 1.00 82.25 460 LEU A N 1
ATOM 3198 C CA . LEU A 1 460 ? 10.606 -37.984 74.960 1.00 82.25 460 LEU A CA 1
ATOM 3199 C C . LEU A 1 460 ? 10.927 -38.658 73.618 1.00 82.25 460 LEU A C 1
ATOM 3201 O O . LEU A 1 460 ? 10.089 -38.740 72.729 1.00 82.25 460 LEU A O 1
ATOM 3205 N N . THR A 1 461 ? 12.134 -39.188 73.466 1.00 80.00 461 THR A N 1
ATOM 3206 C CA . THR A 1 461 ? 12.452 -40.152 72.399 1.00 80.00 461 THR A CA 1
ATOM 3207 C C . THR A 1 461 ? 12.388 -41.570 72.964 1.00 80.00 461 THR A C 1
ATOM 3209 O O . THR A 1 461 ? 12.405 -41.759 74.185 1.00 80.00 461 THR A O 1
ATOM 3212 N N . THR A 1 462 ? 12.239 -42.579 72.103 1.00 75.12 462 THR A N 1
ATOM 3213 C CA . THR A 1 462 ? 12.074 -43.982 72.533 1.00 75.12 462 THR A CA 1
ATOM 3214 C C . THR A 1 462 ? 13.248 -44.437 73.427 1.00 75.12 462 THR A C 1
ATOM 3216 O O . THR A 1 462 ? 14.390 -44.467 72.972 1.00 75.12 462 THR A O 1
ATOM 3219 N N . GLY A 1 463 ? 12.974 -44.776 74.699 1.00 74.00 463 GLY A N 1
ATOM 3220 C CA . GLY A 1 463 ? 13.960 -45.207 75.710 1.00 74.00 463 GLY A CA 1
ATOM 3221 C C . GLY A 1 463 ? 14.413 -44.146 76.737 1.00 74.00 463 GLY A C 1
ATOM 3222 O O . GLY A 1 463 ? 15.274 -44.440 77.566 1.00 74.00 463 GLY A O 1
ATOM 3223 N N . GLY A 1 464 ? 13.865 -42.926 76.697 1.00 80.19 464 GLY A N 1
ATOM 3224 C CA . GLY A 1 464 ? 14.124 -41.825 77.643 1.00 80.19 464 GLY A CA 1
ATOM 3225 C C . GLY A 1 464 ? 13.266 -41.834 78.929 1.00 80.19 464 GLY A C 1
ATOM 3226 O O . GLY A 1 464 ? 12.351 -42.637 79.086 1.00 80.19 464 GLY A O 1
ATOM 3227 N N . SER A 1 465 ? 13.549 -40.924 79.875 1.00 86.25 465 SER A N 1
ATOM 3228 C CA . SER A 1 465 ? 12.843 -40.803 81.171 1.00 86.25 465 SER A CA 1
ATOM 3229 C C . SER A 1 465 ? 12.807 -39.355 81.691 1.00 86.25 465 SER A C 1
ATOM 3231 O O . SER A 1 465 ? 13.730 -38.591 81.408 1.00 86.25 465 SER A O 1
ATOM 3233 N N . THR A 1 466 ? 11.764 -38.976 82.445 1.00 87.38 466 THR A N 1
ATOM 3234 C CA . THR A 1 466 ? 11.593 -37.648 83.075 1.00 87.38 466 THR A CA 1
ATOM 3235 C C . THR A 1 466 ? 10.791 -37.704 84.390 1.00 87.38 466 THR A C 1
ATOM 3237 O O . THR A 1 466 ? 10.105 -38.688 84.668 1.00 87.38 466 THR A O 1
ATOM 3240 N N . THR A 1 467 ? 10.848 -36.644 85.201 1.00 87.06 467 THR A N 1
ATOM 3241 C CA . THR A 1 467 ? 10.082 -36.473 86.454 1.00 87.06 467 THR A CA 1
ATOM 3242 C C . THR A 1 467 ? 9.298 -35.165 86.461 1.00 87.06 467 THR A C 1
ATOM 3244 O O . THR A 1 467 ? 9.834 -34.133 86.064 1.00 87.06 467 THR A O 1
ATOM 3247 N N . VAL A 1 468 ? 8.056 -35.203 86.950 1.00 85.44 468 VAL A N 1
ATOM 3248 C CA . VAL A 1 468 ? 7.113 -34.075 86.969 1.00 85.44 468 VAL A CA 1
ATOM 3249 C C . VAL A 1 468 ? 6.632 -33.793 88.397 1.00 85.44 468 VAL A C 1
ATOM 3251 O O . VAL A 1 468 ? 6.161 -34.699 89.089 1.00 85.44 468 VAL A O 1
ATOM 3254 N N . ASP A 1 469 ? 6.728 -32.530 88.820 1.00 82.50 469 ASP A N 1
ATOM 3255 C CA . ASP A 1 469 ? 6.205 -32.023 90.095 1.00 82.50 469 ASP A CA 1
ATOM 3256 C C . ASP A 1 469 ? 4.696 -31.733 90.025 1.00 82.50 469 ASP A C 1
ATOM 3258 O O . ASP A 1 469 ? 4.207 -31.188 89.034 1.00 82.50 469 ASP A O 1
ATOM 3262 N N . LEU A 1 470 ? 3.960 -32.052 91.096 1.00 83.25 470 LEU A N 1
ATOM 3263 C CA . LEU A 1 470 ? 2.525 -31.775 91.213 1.00 83.25 470 LEU A CA 1
ATOM 3264 C C . LEU A 1 470 ? 2.276 -30.537 92.085 1.00 83.25 470 LEU A C 1
ATOM 3266 O O . LEU A 1 470 ? 2.581 -30.545 93.278 1.00 83.25 470 LEU A O 1
ATOM 3270 N N . ASN A 1 471 ? 1.677 -29.496 91.498 1.00 83.31 471 ASN A N 1
ATOM 3271 C CA . ASN A 1 471 ? 1.253 -28.287 92.208 1.00 83.31 471 ASN A CA 1
ATOM 3272 C C . ASN A 1 471 ? -0.250 -28.352 92.497 1.00 83.31 471 ASN A C 1
ATOM 3274 O O . ASN A 1 471 ? -1.063 -28.258 91.578 1.00 83.31 471 ASN A O 1
ATOM 3278 N N . THR A 1 472 ? -0.608 -28.511 93.770 1.00 84.94 472 THR A N 1
ATOM 3279 C CA . THR A 1 472 ? -1.993 -28.713 94.216 1.00 84.94 472 THR A CA 1
ATOM 3280 C C . THR A 1 472 ? -2.425 -27.626 95.198 1.00 84.94 472 THR A C 1
ATOM 3282 O O . THR A 1 472 ? -1.629 -27.228 96.051 1.00 84.94 472 THR A O 1
ATOM 3285 N N . SER A 1 473 ? -3.680 -27.187 95.124 1.00 81.88 473 SER A N 1
ATOM 3286 C CA . SER A 1 473 ? -4.276 -26.193 96.029 1.00 81.88 473 SER A CA 1
ATOM 3287 C C . SER A 1 473 ? -5.741 -26.499 96.285 1.00 81.88 473 SER A C 1
ATOM 3289 O O . SER A 1 473 ? -6.415 -26.977 95.388 1.00 81.88 473 SER A O 1
ATOM 3291 N N . ASP A 1 474 ? -6.241 -26.199 97.475 1.00 82.31 474 ASP A N 1
ATOM 3292 C CA . ASP A 1 474 ? -7.641 -26.416 97.826 1.00 82.31 474 ASP A CA 1
ATOM 3293 C C . ASP A 1 474 ? -8.325 -25.053 98.044 1.00 82.31 474 ASP A C 1
ATOM 3295 O O . ASP A 1 474 ? -7.713 -24.200 98.701 1.00 82.31 474 ASP A O 1
ATOM 3299 N N . PRO A 1 475 ? -9.522 -24.794 97.474 1.00 78.94 475 PRO A N 1
ATOM 3300 C CA . PRO A 1 475 ? -10.190 -23.493 97.578 1.00 78.94 475 PRO A CA 1
ATOM 3301 C C . PRO A 1 475 ? -10.498 -23.063 99.018 1.00 78.94 475 PRO A C 1
ATOM 3303 O O . PRO A 1 475 ? -10.481 -21.865 99.315 1.00 78.94 475 PRO A O 1
ATOM 3306 N N . GLU A 1 476 ? -10.722 -24.022 99.919 1.00 81.06 476 GLU A N 1
ATOM 3307 C CA . GLU A 1 476 ? -10.945 -23.787 101.345 1.00 81.06 476 GLU A CA 1
ATOM 3308 C C . GLU A 1 476 ? -9.648 -23.888 102.173 1.00 81.06 476 GLU A C 1
ATOM 3310 O O . GLU A 1 476 ? -9.589 -23.410 103.310 1.00 81.06 476 GLU A O 1
ATOM 3315 N N . GLY A 1 477 ? -8.573 -24.407 101.574 1.00 73.44 477 GLY A N 1
ATOM 3316 C CA . GLY A 1 477 ? -7.234 -24.496 102.155 1.00 73.44 477 GLY A CA 1
ATOM 3317 C C . GLY A 1 477 ? -6.950 -25.814 102.878 1.00 73.44 477 GLY A C 1
ATOM 3318 O O . GLY A 1 477 ? -6.008 -25.870 103.679 1.00 73.44 477 GLY A O 1
ATOM 3319 N N . ASP A 1 478 ? -7.733 -26.858 102.606 1.00 79.00 478 ASP A N 1
ATOM 3320 C CA . ASP A 1 478 ? -7.586 -28.174 103.228 1.00 79.00 478 ASP A CA 1
ATOM 3321 C C . ASP A 1 478 ? -6.328 -28.948 102.734 1.00 79.00 478 ASP A C 1
ATOM 3323 O O . ASP A 1 478 ? -5.821 -28.705 101.633 1.00 79.00 478 ASP A O 1
ATOM 3327 N N . PRO A 1 479 ? -5.737 -29.869 103.537 1.00 79.38 479 PRO A N 1
ATOM 3328 C CA . PRO A 1 479 ? -4.495 -30.571 103.175 1.00 79.38 479 PRO A CA 1
ATOM 3329 C C . PRO A 1 479 ? -4.676 -31.627 102.069 1.00 79.38 479 PRO A C 1
ATOM 3331 O O . PRO A 1 479 ? -5.488 -32.537 102.210 1.00 79.38 479 PRO A O 1
ATOM 3334 N N . ILE A 1 480 ? -3.832 -31.599 101.026 1.00 84.69 480 ILE A N 1
ATOM 3335 C CA . ILE A 1 480 ? -3.980 -32.455 99.828 1.00 84.69 480 ILE A CA 1
ATOM 3336 C C . ILE A 1 480 ? -2.981 -33.625 99.797 1.00 84.69 480 ILE A C 1
ATOM 3338 O O . ILE A 1 480 ? -1.797 -33.465 100.102 1.00 84.69 480 ILE A O 1
ATOM 3342 N N . THR A 1 481 ? -3.433 -34.804 99.355 1.00 81.19 481 THR A N 1
ATOM 3343 C CA . THR A 1 481 ? -2.609 -36.012 99.140 1.00 81.19 481 THR A CA 1
ATOM 3344 C C . THR A 1 481 ? -2.789 -36.606 97.738 1.00 81.19 481 THR A C 1
ATOM 3346 O O . THR A 1 481 ? -3.893 -36.606 97.199 1.00 81.19 481 THR A O 1
ATOM 3349 N N . VAL A 1 482 ? -1.712 -37.136 97.138 1.00 84.00 482 VAL A N 1
ATOM 3350 C CA . VAL A 1 482 ? -1.753 -37.840 95.839 1.00 84.00 482 VAL A CA 1
ATOM 3351 C C . VAL A 1 482 ? -2.027 -39.318 96.087 1.00 84.00 482 VAL A C 1
ATOM 3353 O O . VAL A 1 482 ? -1.286 -39.971 96.822 1.00 84.00 482 VAL A O 1
ATOM 3356 N N . THR A 1 483 ? -3.090 -39.847 95.490 1.00 79.19 483 THR A N 1
ATOM 3357 C CA . THR A 1 483 ? -3.608 -41.183 95.816 1.00 79.19 483 THR A CA 1
ATOM 3358 C C . THR A 1 483 ? -3.316 -42.223 94.736 1.00 79.19 483 THR A C 1
ATOM 3360 O O . THR A 1 483 ? -3.105 -43.387 95.075 1.00 79.19 483 THR A O 1
ATOM 3363 N N . GLU A 1 484 ? -3.234 -41.831 93.458 1.00 84.19 484 GLU A N 1
ATOM 3364 C CA . GLU A 1 484 ? -3.010 -42.765 92.345 1.00 84.19 484 GLU A CA 1
ATOM 3365 C C . GLU A 1 484 ? -2.341 -42.099 91.127 1.00 84.19 484 GLU A C 1
ATOM 3367 O O . GLU A 1 484 ? -2.601 -40.928 90.836 1.00 84.19 484 GLU A O 1
ATOM 3372 N N . VAL A 1 485 ? -1.514 -42.865 90.394 1.00 88.06 485 VAL A N 1
ATOM 3373 C CA . VAL A 1 485 ? -0.997 -42.492 89.066 1.00 88.06 485 VAL A CA 1
ATOM 3374 C C . VAL A 1 485 ? -1.069 -43.665 88.090 1.00 88.06 485 VAL A C 1
ATOM 3376 O O . VAL A 1 485 ? -0.659 -44.777 88.428 1.00 88.06 485 VAL A O 1
ATOM 3379 N N . THR A 1 486 ? -1.567 -43.432 86.875 1.00 86.19 486 THR A N 1
ATOM 3380 C CA . THR A 1 486 ? -1.717 -44.472 85.841 1.00 86.19 486 THR A CA 1
ATOM 3381 C C . THR A 1 486 ? -1.367 -43.955 84.444 1.00 86.19 486 THR A C 1
ATOM 3383 O O . THR A 1 486 ? -1.472 -42.762 84.167 1.00 86.19 486 THR A O 1
ATOM 3386 N N . SER A 1 487 ? -0.934 -44.861 83.559 1.00 90.56 487 SER A N 1
ATOM 3387 C CA . SER A 1 487 ? -0.724 -44.584 82.131 1.00 90.56 487 SER A CA 1
ATOM 3388 C C . SER A 1 487 ? -1.793 -45.282 81.298 1.00 90.56 487 SER A C 1
ATOM 3390 O O . SER A 1 487 ? -2.088 -46.455 81.530 1.00 90.56 487 SER A O 1
ATOM 3392 N N . SER A 1 488 ? -2.346 -44.567 80.320 1.00 89.69 488 SER A N 1
ATOM 3393 C CA . SER A 1 488 ? -3.336 -45.098 79.372 1.00 89.69 488 SER A CA 1
ATOM 3394 C C . SER A 1 488 ? -2.748 -46.078 78.353 1.00 89.69 488 SER A C 1
ATOM 3396 O O . SER A 1 488 ? -3.461 -46.986 77.931 1.00 89.69 488 SER A O 1
ATOM 3398 N N . ASP A 1 489 ? -1.462 -45.952 78.002 1.00 88.06 489 ASP A N 1
ATOM 3399 C CA . ASP A 1 489 ? -0.746 -46.941 77.187 1.00 88.06 489 ASP A CA 1
ATOM 3400 C C . ASP A 1 489 ? 0.679 -47.184 77.720 1.00 88.06 489 ASP A C 1
ATOM 3402 O O . ASP A 1 489 ? 1.631 -46.477 77.364 1.00 88.06 489 ASP A O 1
ATOM 3406 N N . PRO A 1 490 ? 0.850 -48.213 78.569 1.00 85.81 490 PRO A N 1
ATOM 3407 C CA . PRO A 1 490 ? 2.148 -48.587 79.121 1.00 85.81 490 PRO A CA 1
ATOM 3408 C C . PRO A 1 490 ? 3.190 -49.028 78.081 1.00 85.81 490 PRO A C 1
ATOM 3410 O O . PRO A 1 490 ? 4.376 -49.042 78.409 1.00 85.81 490 PRO A O 1
ATOM 3413 N N . ASN A 1 491 ? 2.793 -49.391 76.853 1.00 83.75 491 ASN A N 1
ATOM 3414 C CA . ASN A 1 491 ? 3.741 -49.759 75.792 1.00 83.75 491 ASN A CA 1
ATOM 3415 C C . ASN A 1 491 ? 4.370 -48.534 75.114 1.00 83.75 491 ASN A C 1
ATOM 3417 O O . ASN A 1 491 ? 5.394 -48.667 74.448 1.00 83.75 491 ASN A O 1
ATOM 3421 N N . VAL A 1 492 ? 3.779 -47.350 75.294 1.00 84.25 492 VAL A N 1
ATOM 3422 C CA . VAL A 1 492 ? 4.313 -46.070 74.815 1.00 84.25 492 VAL A CA 1
ATOM 3423 C C . VAL A 1 492 ? 5.058 -45.358 75.944 1.00 84.25 492 VAL A C 1
ATOM 3425 O O . VAL A 1 492 ? 6.223 -44.999 75.772 1.00 84.25 492 VAL A O 1
ATOM 3428 N N . ALA A 1 493 ? 4.442 -45.209 77.123 1.00 87.31 493 ALA A N 1
ATOM 3429 C CA . ALA A 1 493 ? 5.099 -44.651 78.307 1.00 87.31 493 ALA A CA 1
ATOM 3430 C C . ALA A 1 493 ? 4.531 -45.223 79.617 1.00 87.31 493 ALA A C 1
ATOM 3432 O O . ALA A 1 493 ? 3.324 -45.397 79.772 1.00 87.31 493 ALA A O 1
ATOM 3433 N N . THR A 1 494 ? 5.395 -45.466 80.602 1.00 88.75 494 THR A N 1
ATOM 3434 C CA . THR A 1 494 ? 5.022 -45.930 81.953 1.00 88.75 494 THR A CA 1
ATOM 3435 C C . THR A 1 494 ? 5.170 -44.802 82.973 1.00 88.75 494 THR A C 1
ATOM 3437 O O . THR A 1 494 ? 6.061 -43.970 82.821 1.00 88.75 494 THR A O 1
ATOM 3440 N N . ALA A 1 495 ? 4.329 -44.772 84.015 1.00 88.94 495 ALA A N 1
ATOM 3441 C CA . ALA A 1 495 ? 4.382 -43.761 85.078 1.00 88.94 495 ALA A CA 1
ATOM 3442 C C . ALA A 1 495 ? 4.293 -44.384 86.482 1.00 88.94 495 ALA A C 1
ATOM 3444 O O . ALA A 1 495 ? 3.622 -45.397 86.677 1.00 88.94 495 ALA A O 1
ATOM 3445 N N . SER A 1 496 ? 4.979 -43.782 87.457 1.00 87.81 496 SER A N 1
ATOM 3446 C CA . SER A 1 496 ? 5.002 -44.217 88.863 1.00 87.81 496 SER A CA 1
ATOM 3447 C C . SER A 1 496 ? 5.227 -43.041 89.821 1.00 87.81 496 SER A C 1
ATOM 3449 O O . SER A 1 496 ? 5.713 -41.993 89.402 1.00 87.81 496 SER A O 1
ATOM 3451 N N . LEU A 1 497 ? 4.875 -43.199 91.102 1.00 85.88 497 LEU A N 1
ATOM 3452 C CA . LEU A 1 497 ? 5.030 -42.151 92.120 1.00 85.88 497 LEU A CA 1
ATOM 3453 C C . LEU A 1 497 ? 6.338 -42.292 92.905 1.00 85.88 497 LEU A C 1
ATOM 3455 O O . LEU A 1 497 ? 6.717 -43.391 93.314 1.00 85.88 497 LEU A O 1
ATOM 3459 N N . ASN A 1 498 ? 6.978 -41.158 93.188 1.00 80.88 498 ASN A N 1
ATOM 3460 C CA . ASN A 1 498 ? 8.074 -41.047 94.145 1.00 80.88 498 ASN A CA 1
ATOM 3461 C C . ASN A 1 498 ? 7.857 -39.803 95.025 1.00 80.88 498 ASN A C 1
ATOM 3463 O O . ASN A 1 498 ? 8.186 -38.682 94.641 1.00 80.88 498 ASN A O 1
ATOM 3467 N N . GLY A 1 499 ? 7.228 -39.990 96.190 1.00 74.81 499 GLY A N 1
ATOM 3468 C CA . GLY A 1 499 ? 6.752 -38.874 97.017 1.00 74.81 499 GLY A CA 1
ATOM 3469 C C . GLY A 1 499 ? 5.596 -38.124 96.341 1.00 74.81 499 GLY A C 1
ATOM 3470 O O . GLY A 1 499 ? 4.643 -38.755 95.893 1.00 74.81 499 GLY A O 1
ATOM 3471 N N . ASN A 1 500 ? 5.692 -36.793 96.247 1.00 72.50 500 ASN A N 1
ATOM 3472 C CA . ASN A 1 500 ? 4.718 -35.933 95.554 1.00 72.50 500 ASN A CA 1
ATOM 3473 C C . ASN A 1 500 ? 5.047 -35.708 94.057 1.00 72.50 500 ASN A C 1
ATOM 3475 O O . ASN A 1 500 ? 4.444 -34.841 93.428 1.00 72.50 500 ASN A O 1
ATOM 3479 N N . GLN A 1 501 ? 5.992 -36.466 93.485 1.00 81.25 501 GLN A N 1
ATOM 3480 C CA . GLN A 1 501 ? 6.396 -36.371 92.075 1.00 81.25 501 GLN A CA 1
ATOM 3481 C C . GLN A 1 501 ? 5.999 -37.613 91.273 1.00 81.25 501 GLN A C 1
ATOM 3483 O O . GLN A 1 501 ? 6.009 -38.737 91.788 1.00 81.25 501 GLN A O 1
ATOM 3488 N N . VAL A 1 502 ? 5.720 -37.411 89.982 1.00 88.25 502 VAL A N 1
ATOM 3489 C CA . VAL A 1 502 ? 5.437 -38.474 89.007 1.00 88.25 502 VAL A CA 1
ATOM 3490 C C . VAL A 1 502 ? 6.670 -38.722 88.137 1.00 88.25 502 VAL A C 1
ATOM 3492 O O . VAL A 1 502 ? 7.150 -37.817 87.460 1.00 88.25 502 VAL A O 1
ATOM 3495 N N . VAL A 1 503 ? 7.173 -39.957 88.119 1.00 89.31 503 VAL A N 1
ATOM 3496 C CA . VAL A 1 503 ? 8.294 -40.405 87.273 1.00 89.31 503 VAL A CA 1
ATOM 3497 C C . VAL A 1 503 ? 7.757 -41.136 86.046 1.00 89.31 503 VAL A C 1
ATOM 3499 O O . VAL A 1 503 ? 6.964 -42.066 86.199 1.00 89.31 503 VAL A O 1
ATOM 3502 N N . ILE A 1 504 ? 8.215 -40.760 84.849 1.00 90.12 504 ILE A N 1
ATOM 3503 C CA . ILE A 1 504 ? 7.732 -41.256 83.553 1.00 90.12 504 ILE A CA 1
ATOM 3504 C C . ILE A 1 504 ? 8.895 -41.824 82.734 1.00 90.12 504 ILE A C 1
ATOM 3506 O O . ILE A 1 504 ? 9.913 -41.159 82.572 1.00 90.12 504 ILE A O 1
ATOM 3510 N N . ASN A 1 505 ? 8.733 -43.019 82.159 1.00 88.69 505 ASN A N 1
ATOM 3511 C CA . ASN A 1 505 ? 9.711 -43.637 81.253 1.00 88.69 505 ASN A CA 1
ATOM 3512 C C . ASN A 1 505 ? 9.064 -43.969 79.903 1.00 88.69 505 ASN A C 1
ATOM 3514 O O . ASN A 1 505 ? 8.001 -44.594 79.886 1.00 88.69 505 ASN A O 1
ATOM 3518 N N . SER A 1 506 ? 9.700 -43.600 78.789 1.00 83.25 506 SER A N 1
ATOM 3519 C CA . SER A 1 506 ? 9.224 -43.922 77.441 1.00 83.25 506 SER A CA 1
ATOM 3520 C C . SER A 1 506 ? 9.668 -45.317 76.994 1.00 83.25 506 SER A C 1
ATOM 3522 O O . SER A 1 506 ? 10.764 -45.779 77.314 1.00 83.25 506 SER A O 1
ATOM 3524 N N . VAL A 1 507 ? 8.799 -45.997 76.246 1.00 83.81 507 VAL A N 1
ATOM 3525 C CA . VAL A 1 507 ? 8.953 -47.407 75.849 1.00 83.81 507 VAL A CA 1
ATOM 3526 C C . VAL A 1 507 ? 8.847 -47.586 74.331 1.00 83.81 507 VAL A C 1
ATOM 3528 O O . VAL A 1 507 ? 9.653 -48.316 73.760 1.00 83.81 507 VAL A O 1
ATOM 3531 N N . GLY A 1 508 ? 7.929 -46.887 73.658 1.00 77.56 508 GLY A N 1
ATOM 3532 C CA . GLY A 1 508 ? 7.719 -46.987 72.210 1.00 77.56 508 GLY A CA 1
ATOM 3533 C C . GLY A 1 508 ? 7.161 -45.694 71.622 1.00 77.56 508 GLY A C 1
ATOM 3534 O O . GLY A 1 508 ? 6.553 -44.910 72.346 1.00 77.56 508 GLY A O 1
ATOM 3535 N N . ALA A 1 509 ? 7.385 -45.458 70.327 1.00 76.25 509 ALA A N 1
ATOM 3536 C CA . ALA A 1 509 ? 6.924 -44.241 69.666 1.00 76.25 509 ALA A CA 1
ATOM 3537 C C . ALA A 1 509 ? 5.388 -44.177 69.607 1.00 76.25 509 ALA A C 1
ATOM 3539 O O . ALA A 1 509 ? 4.726 -45.161 69.273 1.00 76.25 509 ALA A O 1
ATOM 3540 N N . GLY A 1 510 ? 4.821 -43.019 69.932 1.00 78.81 510 GLY A N 1
ATOM 3541 C CA . GLY A 1 510 ? 3.382 -42.817 70.059 1.00 78.81 510 GLY A CA 1
ATOM 3542 C C . GLY A 1 510 ? 3.041 -41.746 71.089 1.00 78.81 510 GLY A C 1
ATOM 3543 O O . GLY A 1 510 ? 3.900 -40.990 71.534 1.00 78.81 510 GLY A O 1
ATOM 3544 N N . THR A 1 511 ? 1.774 -41.674 71.487 1.00 82.75 511 THR A N 1
ATOM 3545 C CA . THR A 1 511 ? 1.327 -40.765 72.553 1.00 82.75 511 THR A CA 1
ATOM 3546 C C . THR A 1 511 ? 0.578 -41.549 73.623 1.00 82.75 511 THR A C 1
ATOM 3548 O O . THR A 1 511 ? -0.238 -42.409 73.302 1.00 82.75 511 THR A O 1
ATOM 3551 N N . ALA A 1 512 ? 0.864 -41.268 74.893 1.00 86.50 512 ALA A N 1
ATOM 3552 C CA . ALA A 1 512 ? 0.166 -41.841 76.042 1.00 86.50 512 ALA A CA 1
ATOM 3553 C C . ALA A 1 512 ? -0.262 -40.725 76.995 1.00 86.50 512 ALA A C 1
ATOM 3555 O O . ALA A 1 512 ? 0.482 -39.777 77.218 1.00 86.50 512 ALA A O 1
ATOM 3556 N N . GLN A 1 513 ? -1.450 -40.828 77.583 1.00 90.25 513 GLN A N 1
ATOM 3557 C CA . GLN A 1 513 ? -1.881 -39.935 78.661 1.00 90.25 513 GLN A CA 1
ATOM 3558 C C . GLN A 1 513 ? -1.579 -40.537 80.031 1.00 90.25 513 GLN A C 1
ATOM 3560 O O . GLN A 1 513 ? -1.881 -41.711 80.270 1.00 90.25 513 GLN A O 1
ATOM 3565 N N . ILE A 1 514 ? -1.036 -39.714 80.926 1.00 91.38 514 ILE A N 1
ATOM 3566 C CA . ILE A 1 514 ? -0.809 -40.028 82.334 1.00 91.38 514 ILE A CA 1
ATOM 3567 C C . ILE A 1 514 ? -1.884 -39.338 83.167 1.00 91.38 514 ILE A C 1
ATOM 3569 O O . ILE A 1 514 ? -2.060 -38.126 83.062 1.00 91.38 514 ILE A O 1
ATOM 3573 N N . THR A 1 515 ? -2.593 -40.112 83.989 1.00 88.62 515 THR A N 1
ATOM 3574 C CA . THR A 1 515 ? -3.648 -39.628 84.891 1.00 88.62 515 THR A CA 1
ATOM 3575 C C . THR A 1 515 ? -3.157 -39.648 86.330 1.00 88.62 515 THR A C 1
ATOM 3577 O O . THR A 1 515 ? -2.607 -40.654 86.780 1.00 88.62 515 THR A O 1
ATOM 3580 N N . VAL A 1 516 ? -3.382 -38.554 87.054 1.00 88.88 516 VAL A N 1
ATOM 3581 C CA . VAL A 1 516 ? -3.011 -38.368 88.459 1.00 88.88 516 VAL A CA 1
ATOM 3582 C C . VAL A 1 516 ? -4.253 -38.016 89.275 1.00 88.88 516 VAL A C 1
ATOM 3584 O O . VAL A 1 516 ? -5.010 -37.133 88.877 1.00 88.88 516 VAL A O 1
ATOM 3587 N N . THR A 1 517 ? -4.441 -38.662 90.428 1.00 86.44 517 THR A N 1
ATOM 3588 C CA . THR A 1 517 ? -5.567 -38.402 91.347 1.00 86.44 517 THR A CA 1
ATOM 3589 C C . THR A 1 517 ? -5.085 -37.813 92.668 1.00 86.44 517 THR A C 1
ATOM 3591 O O . THR A 1 517 ? -4.174 -38.367 93.291 1.00 86.44 517 THR A O 1
ATOM 3594 N N . VAL A 1 518 ? -5.725 -36.739 93.141 1.00 86.75 518 VAL A N 1
ATOM 3595 C CA . VAL A 1 518 ? -5.448 -36.091 94.437 1.00 86.75 518 VAL A CA 1
ATOM 3596 C C . VAL A 1 518 ? -6.718 -35.931 95.284 1.00 86.75 518 VAL A C 1
ATOM 3598 O O . VAL A 1 518 ? -7.821 -35.930 94.743 1.00 86.75 518 VAL A O 1
ATOM 3601 N N . SER A 1 519 ? -6.581 -35.812 96.608 1.00 84.56 519 SER A N 1
ATOM 3602 C CA . SER A 1 519 ? -7.703 -35.700 97.558 1.00 84.56 519 SER A CA 1
ATOM 3603 C C . SER A 1 519 ? -7.390 -34.807 98.766 1.00 84.56 519 SER A C 1
ATOM 3605 O O . SER A 1 519 ? -6.271 -34.872 99.277 1.00 84.56 519 SER A O 1
ATOM 3607 N N . ASP A 1 520 ? -8.387 -34.044 99.236 1.00 81.56 520 ASP A N 1
ATOM 3608 C CA . ASP A 1 520 ? -8.398 -33.219 100.468 1.00 81.56 520 ASP A CA 1
ATOM 3609 C C . ASP A 1 520 ? -8.842 -34.023 101.720 1.00 81.56 520 ASP A C 1
ATOM 3611 O O . ASP A 1 520 ? -8.873 -33.522 102.842 1.00 81.56 520 ASP A O 1
ATOM 3615 N N . GLY A 1 521 ? -9.184 -35.305 101.535 1.00 76.56 521 GLY A N 1
ATOM 3616 C CA . GLY A 1 521 ? -9.717 -36.199 102.564 1.00 76.56 521 GLY A CA 1
ATOM 3617 C C . GLY A 1 521 ? -11.242 -36.379 102.543 1.00 76.56 521 GLY A C 1
ATOM 3618 O O . GLY A 1 521 ? -11.731 -37.305 103.195 1.00 76.56 521 GLY A O 1
ATOM 3619 N N . VAL A 1 522 ? -11.984 -35.569 101.779 1.00 77.94 522 VAL A N 1
ATOM 3620 C CA . VAL A 1 522 ? -13.444 -35.673 101.580 1.00 77.94 522 VAL A CA 1
ATOM 3621 C C . VAL A 1 522 ? -13.784 -35.845 100.100 1.00 77.94 522 VAL A C 1
ATOM 3623 O O . VAL A 1 522 ? -14.491 -36.781 99.725 1.00 77.94 522 VAL A O 1
ATOM 3626 N N . ASN A 1 523 ? -13.246 -34.970 99.262 1.00 78.94 523 ASN A N 1
ATOM 3627 C CA . ASN A 1 523 ? -13.412 -34.926 97.826 1.00 78.94 523 ASN A CA 1
ATOM 3628 C C . ASN A 1 523 ? -12.107 -35.335 97.108 1.00 78.94 523 ASN A C 1
ATOM 3630 O O . ASN A 1 523 ? -11.002 -35.310 97.661 1.00 78.94 523 ASN A O 1
ATOM 3634 N N . THR A 1 524 ? -12.219 -35.742 95.843 1.00 83.62 524 THR A N 1
ATOM 3635 C CA . THR A 1 524 ? -11.066 -36.105 95.002 1.00 83.62 524 THR A CA 1
ATOM 3636 C C . THR A 1 524 ? -11.137 -35.424 93.645 1.00 83.62 524 THR A C 1
ATOM 3638 O O . THR A 1 524 ? -12.224 -35.348 93.071 1.00 83.62 524 THR A O 1
ATOM 3641 N N . THR A 1 525 ? -9.980 -35.068 93.091 1.00 86.06 525 THR A N 1
ATOM 3642 C CA . THR A 1 525 ? -9.833 -34.511 91.739 1.00 86.06 525 THR A CA 1
ATOM 3643 C C . THR A 1 525 ? -8.799 -35.292 90.944 1.00 86.06 525 THR A C 1
ATOM 3645 O O . THR A 1 525 ? -7.768 -35.707 91.476 1.00 86.06 525 THR A O 1
ATOM 3648 N N . GLN A 1 526 ? -9.069 -35.495 89.655 1.00 87.38 526 GLN A N 1
ATOM 3649 C CA . GLN A 1 526 ? -8.142 -36.118 88.713 1.00 87.38 526 GLN A CA 1
ATOM 3650 C C . GLN A 1 526 ? -7.694 -35.115 87.657 1.00 87.38 526 GLN A C 1
ATOM 3652 O O . GLN A 1 526 ? -8.502 -34.337 87.157 1.00 87.38 526 GLN A O 1
ATOM 3657 N N . THR A 1 527 ? -6.418 -35.178 87.285 1.00 86.88 527 THR A N 1
ATOM 3658 C CA . THR A 1 527 ? -5.875 -34.459 86.131 1.00 86.88 527 THR A CA 1
ATOM 3659 C C . THR A 1 527 ? -5.126 -35.417 85.218 1.00 86.88 527 THR A C 1
ATOM 3661 O O . THR A 1 527 ? -4.557 -36.413 85.671 1.00 86.88 527 THR A O 1
ATOM 3664 N N . THR A 1 528 ? -5.123 -35.123 83.924 1.00 88.25 528 THR A N 1
ATOM 3665 C CA . THR A 1 528 ? -4.455 -35.936 82.906 1.00 88.25 528 THR A CA 1
ATOM 3666 C C . THR A 1 528 ? -3.561 -35.065 82.043 1.00 88.25 528 THR A C 1
ATOM 3668 O O . THR A 1 528 ? -3.975 -33.976 81.650 1.00 88.25 528 THR A O 1
ATOM 3671 N N . PHE A 1 529 ? -2.380 -35.557 81.678 1.00 89.62 529 PHE A N 1
ATOM 3672 C CA . PHE A 1 529 ? -1.503 -34.883 80.721 1.00 89.62 529 PHE A CA 1
ATOM 3673 C C . PHE A 1 529 ? -0.850 -35.869 79.756 1.00 89.62 529 PHE A C 1
ATOM 3675 O O . PHE A 1 529 ? -0.681 -37.053 80.052 1.00 89.62 529 PHE A O 1
ATOM 3682 N N . THR A 1 530 ? -0.494 -35.373 78.574 1.00 88.00 530 THR A N 1
ATOM 3683 C CA . THR A 1 530 ? 0.018 -36.201 77.478 1.00 88.00 530 THR A CA 1
ATOM 3684 C C . THR A 1 530 ? 1.536 -36.351 77.547 1.00 88.00 530 THR A C 1
ATOM 3686 O O . THR A 1 530 ? 2.260 -35.412 77.878 1.00 88.00 530 THR A O 1
ATOM 3689 N N . VAL A 1 531 ? 2.022 -37.527 77.167 1.00 86.44 531 VAL A N 1
ATOM 3690 C CA . VAL A 1 531 ? 3.427 -37.842 76.925 1.00 86.44 531 VAL A CA 1
ATOM 3691 C C . VAL A 1 531 ? 3.563 -38.280 75.470 1.00 86.44 531 VAL A C 1
ATOM 3693 O O . VAL A 1 531 ? 2.989 -39.294 75.070 1.00 86.44 531 VAL A O 1
ATOM 3696 N N . GLY A 1 532 ? 4.291 -37.502 74.675 1.00 82.69 532 GLY A N 1
ATOM 3697 C CA . GLY A 1 532 ? 4.661 -37.843 73.305 1.00 82.69 532 GLY A CA 1
ATOM 3698 C C . GLY A 1 532 ? 6.021 -38.529 73.267 1.00 82.69 532 GLY A C 1
ATOM 3699 O O . GLY A 1 532 ? 6.967 -38.065 73.901 1.00 82.69 532 GLY A O 1
ATOM 3700 N N . VAL A 1 533 ? 6.119 -39.632 72.531 1.00 78.19 533 VAL A N 1
ATOM 3701 C CA . VAL A 1 533 ? 7.360 -40.374 72.314 1.00 78.19 533 VAL A CA 1
ATOM 3702 C C . VAL A 1 533 ? 7.633 -40.457 70.816 1.00 78.19 533 VAL A C 1
ATOM 3704 O O . VAL A 1 533 ? 6.859 -41.059 70.077 1.00 78.19 533 VAL A O 1
ATOM 3707 N N . GLU A 1 534 ? 8.725 -39.857 70.354 1.00 73.25 534 GLU A N 1
ATOM 3708 C CA . GLU A 1 534 ? 9.081 -39.837 68.930 1.00 73.25 534 GLU A CA 1
ATOM 3709 C C . GLU A 1 534 ? 10.001 -41.014 68.534 1.00 73.25 534 GLU A C 1
ATOM 3711 O O . GLU A 1 534 ? 10.785 -41.536 69.344 1.00 73.25 534 GLU A O 1
ATOM 3716 N N . ALA A 1 535 ? 9.874 -41.449 67.274 1.00 60.56 535 ALA A N 1
ATOM 3717 C CA . ALA A 1 535 ? 10.734 -42.443 66.621 1.00 60.56 535 ALA A CA 1
ATOM 3718 C C . ALA A 1 535 ? 12.001 -41.774 66.036 1.00 60.56 535 ALA A C 1
ATOM 3720 O O . ALA A 1 535 ? 11.968 -40.575 65.761 1.00 60.56 535 ALA A O 1
ATOM 3721 N N . PRO A 1 536 ? 13.120 -42.499 65.837 1.00 61.59 536 PRO A N 1
ATOM 3722 C CA . PRO A 1 536 ? 14.310 -41.931 65.196 1.00 61.59 536 PRO A CA 1
ATOM 3723 C C . PRO A 1 536 ? 14.042 -41.511 63.735 1.00 61.59 536 PRO A C 1
ATOM 3725 O O . PRO A 1 536 ? 13.249 -42.144 63.041 1.00 61.59 536 PRO A O 1
ATOM 3728 N N . VAL A 1 537 ? 14.696 -40.432 63.287 1.00 66.31 537 VAL A N 1
ATOM 3729 C CA . VAL A 1 537 ? 14.517 -39.798 61.963 1.00 66.31 537 VAL A CA 1
ATOM 3730 C C . VAL A 1 537 ? 15.335 -40.533 60.889 1.00 66.31 537 VAL A C 1
ATOM 3732 O O . VAL A 1 537 ? 16.512 -40.790 61.125 1.00 66.31 537 VAL A O 1
ATOM 3735 N N . ASN A 1 538 ? 14.731 -40.826 59.727 1.00 69.31 538 ASN A N 1
ATOM 3736 C CA . ASN A 1 538 ? 15.418 -41.372 58.543 1.00 69.31 538 ASN A CA 1
ATOM 3737 C C . ASN A 1 538 ? 16.030 -40.242 57.690 1.00 69.31 538 ASN A C 1
ATOM 3739 O O . ASN A 1 538 ? 15.312 -39.286 57.373 1.00 69.31 538 ASN A O 1
ATOM 3743 N N . ASN A 1 539 ? 17.312 -40.324 57.317 1.00 79.69 539 ASN A N 1
ATOM 3744 C CA . ASN A 1 539 ? 17.996 -39.311 56.504 1.00 79.69 539 ASN A CA 1
ATOM 3745 C C . ASN A 1 539 ? 17.959 -39.691 55.010 1.00 79.69 539 ASN A C 1
ATOM 3747 O O . ASN A 1 539 ? 17.808 -40.856 54.683 1.00 79.69 539 ASN A O 1
ATOM 3751 N N . PRO A 1 540 ? 18.058 -38.729 54.072 1.00 81.88 540 PRO A N 1
ATOM 3752 C CA . PRO A 1 540 ? 18.120 -39.045 52.646 1.00 81.88 540 PRO A CA 1
ATOM 3753 C C . PRO A 1 540 ? 19.437 -39.742 52.246 1.00 81.88 540 PRO A C 1
ATOM 3755 O O . PRO A 1 540 ? 20.492 -39.441 52.819 1.00 81.88 540 PRO A O 1
ATOM 3758 N N . PRO A 1 541 ? 19.427 -40.556 51.172 1.00 86.81 541 PRO A N 1
ATOM 3759 C CA . PRO A 1 541 ? 20.624 -41.227 50.675 1.00 86.81 541 PRO A CA 1
ATOM 3760 C C . PRO A 1 541 ? 21.637 -40.238 50.081 1.00 86.81 541 PRO A C 1
ATOM 3762 O O . PRO A 1 541 ? 21.269 -39.241 49.469 1.00 86.81 541 PRO A O 1
ATOM 3765 N N . ASN A 1 542 ? 22.933 -40.519 50.189 1.00 88.06 542 ASN A N 1
ATOM 3766 C CA . ASN A 1 542 ? 24.009 -39.715 49.604 1.00 88.06 542 ASN A CA 1
ATOM 3767 C C . ASN A 1 542 ? 24.422 -40.251 48.220 1.00 88.06 542 ASN A C 1
ATOM 3769 O O . ASN A 1 542 ? 24.758 -41.430 48.095 1.00 88.06 542 ASN A O 1
ATOM 3773 N N . LEU A 1 543 ? 24.433 -39.393 47.192 1.00 89.56 543 LEU A N 1
ATOM 3774 C CA . LEU A 1 543 ? 24.850 -39.731 45.823 1.00 89.56 543 LEU A CA 1
ATOM 3775 C C . LEU A 1 543 ? 26.264 -39.200 45.540 1.00 89.56 543 LEU A C 1
ATOM 3777 O O . LEU A 1 543 ? 26.542 -38.025 45.776 1.00 89.56 543 LEU A O 1
ATOM 3781 N N . GLU A 1 544 ? 27.149 -40.036 44.992 1.00 86.56 544 GLU A N 1
ATOM 3782 C CA . GLU A 1 544 ? 28.510 -39.610 44.634 1.00 86.56 544 GLU A CA 1
ATOM 3783 C C . GLU A 1 544 ? 28.507 -38.683 43.397 1.00 86.56 544 GLU A C 1
ATOM 3785 O O . GLU A 1 544 ? 27.843 -38.999 42.403 1.00 86.56 544 GLU A O 1
ATOM 3790 N N . PRO A 1 545 ? 29.263 -37.565 43.396 1.00 82.50 545 PRO A N 1
ATOM 3791 C CA . PRO A 1 545 ? 29.341 -36.667 42.244 1.00 82.50 545 PRO A CA 1
ATOM 3792 C C . PRO A 1 545 ? 29.929 -37.356 41.005 1.00 82.50 545 PRO A C 1
ATOM 3794 O O . PRO A 1 545 ? 30.971 -38.011 41.080 1.00 82.50 545 PRO A O 1
ATOM 3797 N N . ALA A 1 546 ? 29.310 -37.157 39.839 1.00 84.19 546 ALA A N 1
ATOM 3798 C CA . ALA A 1 546 ? 29.846 -37.639 38.566 1.00 84.19 546 ALA A CA 1
ATOM 3799 C C . ALA A 1 546 ? 30.693 -36.555 37.862 1.00 84.19 546 ALA A C 1
ATOM 3801 O O . ALA A 1 546 ? 30.387 -35.367 37.979 1.00 84.19 546 ALA A O 1
ATOM 3802 N N . PRO A 1 547 ? 31.747 -36.934 37.113 1.00 82.62 547 PRO A N 1
ATOM 3803 C CA . PRO A 1 547 ? 32.577 -35.978 36.384 1.00 82.62 547 PRO A CA 1
ATOM 3804 C C . PRO A 1 547 ? 31.845 -35.378 35.177 1.00 82.62 547 PRO A C 1
ATOM 3806 O O . PRO A 1 547 ? 30.979 -36.019 34.576 1.00 82.62 547 PRO A O 1
ATOM 3809 N N . GLU A 1 548 ? 32.254 -34.176 34.774 1.00 86.69 548 GLU A N 1
ATOM 3810 C CA . GLU A 1 548 ? 31.749 -33.512 33.566 1.00 86.69 548 GLU A CA 1
ATOM 3811 C C . GLU A 1 548 ? 32.078 -34.310 32.294 1.00 86.69 548 GLU A C 1
ATOM 3813 O O . GLU A 1 548 ? 33.138 -34.936 32.191 1.00 86.69 548 GLU A O 1
ATOM 3818 N N . GLN A 1 549 ? 31.172 -34.280 31.313 1.00 91.19 549 GLN A N 1
ATOM 3819 C CA . GLN A 1 549 ? 31.297 -35.003 30.046 1.00 91.19 549 GLN A CA 1
ATOM 3820 C C . GLN A 1 549 ? 31.473 -34.034 28.875 1.00 91.19 549 GLN A C 1
ATOM 3822 O O . GLN A 1 549 ? 30.747 -33.051 28.761 1.00 91.19 549 GLN A O 1
ATOM 3827 N N . SER A 1 550 ? 32.412 -34.338 27.977 1.00 87.62 550 SER A N 1
ATOM 3828 C CA . SER A 1 550 ? 32.630 -33.590 26.735 1.00 87.62 550 SER A CA 1
ATOM 3829 C C . SER A 1 550 ? 32.457 -34.525 25.542 1.00 87.62 550 SER A C 1
ATOM 3831 O O . SER A 1 550 ? 33.170 -35.525 25.433 1.00 87.62 550 SER A O 1
ATOM 3833 N N . LEU A 1 551 ? 31.484 -34.232 24.680 1.00 86.06 551 LEU A N 1
ATOM 3834 C CA . LEU A 1 551 ? 31.070 -35.071 23.555 1.00 86.06 551 LEU A CA 1
ATOM 3835 C C . LEU A 1 551 ? 31.006 -34.258 22.256 1.00 86.06 551 LEU A C 1
ATOM 3837 O O . LEU A 1 551 ? 30.960 -33.033 22.262 1.00 86.06 551 LEU A O 1
ATOM 3841 N N . GLN A 1 552 ? 31.001 -34.956 21.126 1.00 84.75 552 GLN A N 1
ATOM 3842 C CA . GLN A 1 552 ? 30.643 -34.398 19.819 1.00 84.75 552 GLN A CA 1
ATOM 3843 C C . GLN A 1 552 ? 29.197 -34.791 19.505 1.00 84.75 552 GLN A C 1
ATOM 3845 O O . GLN A 1 552 ? 28.722 -35.810 20.015 1.00 84.75 552 GLN A O 1
ATOM 3850 N N . THR A 1 553 ? 28.508 -34.012 18.672 1.00 82.88 553 THR A N 1
ATOM 3851 C CA . THR A 1 553 ? 27.128 -34.315 18.246 1.00 82.88 553 THR A CA 1
ATOM 3852 C C . THR A 1 553 ? 27.025 -35.756 17.710 1.00 82.88 553 THR A C 1
ATOM 3854 O O . THR A 1 553 ? 27.830 -36.169 16.877 1.00 82.88 553 THR A O 1
ATOM 3857 N N . GLY A 1 554 ? 26.082 -36.551 18.235 1.00 81.69 554 GLY A N 1
ATOM 3858 C CA . GLY A 1 554 ? 25.920 -37.983 17.931 1.00 81.69 554 GLY A CA 1
ATOM 3859 C C . GLY A 1 554 ? 26.766 -38.953 18.778 1.00 81.69 554 GLY A C 1
ATOM 3860 O O . GLY A 1 554 ? 26.600 -40.168 18.665 1.00 81.69 554 GLY A O 1
ATOM 3861 N N . GLY A 1 555 ? 27.666 -38.457 19.633 1.00 86.50 555 GLY A N 1
ATOM 3862 C CA . GLY A 1 555 ? 28.478 -39.275 20.541 1.00 86.50 555 GLY A CA 1
ATOM 3863 C C . GLY A 1 555 ? 27.711 -39.786 21.769 1.00 86.50 555 GLY A C 1
ATOM 3864 O O . GLY A 1 555 ? 26.755 -39.165 22.225 1.00 86.50 555 GLY A O 1
ATOM 3865 N N . THR A 1 556 ? 28.161 -40.900 22.356 1.00 89.94 556 THR A N 1
ATOM 3866 C CA . THR A 1 556 ? 27.558 -41.490 23.569 1.00 89.94 556 THR A CA 1
ATOM 3867 C C . THR A 1 556 ? 28.604 -41.800 24.637 1.00 89.94 556 THR A C 1
ATOM 3869 O O . THR A 1 556 ? 29.681 -42.298 24.306 1.00 89.94 556 THR A O 1
ATOM 3872 N N . VAL A 1 557 ? 28.269 -41.614 25.915 1.00 91.25 557 VAL A N 1
ATOM 3873 C CA . VAL A 1 557 ? 29.087 -42.039 27.066 1.00 91.25 557 VAL A CA 1
ATOM 3874 C C . VAL A 1 557 ? 28.243 -42.785 28.091 1.00 91.25 557 VAL A C 1
ATOM 3876 O O . VAL A 1 557 ? 27.046 -42.548 28.216 1.00 91.25 557 VAL A O 1
ATOM 3879 N N . THR A 1 558 ? 28.855 -43.719 28.815 1.00 90.81 558 THR A N 1
ATOM 3880 C CA . THR A 1 558 ? 28.183 -44.510 29.850 1.00 90.81 558 THR A CA 1
ATOM 3881 C C . THR A 1 558 ? 28.915 -44.379 31.183 1.00 90.81 558 THR A C 1
ATOM 3883 O O . THR A 1 558 ? 30.134 -44.535 31.236 1.00 90.81 558 THR A O 1
ATOM 3886 N N . LEU A 1 559 ? 28.166 -44.103 32.250 1.00 89.44 559 LEU A N 1
ATOM 3887 C CA . LEU A 1 559 ? 28.641 -43.870 33.612 1.00 89.44 559 LEU A CA 1
ATOM 3888 C C . LEU A 1 559 ? 27.963 -44.852 34.576 1.00 89.44 559 LEU A C 1
ATOM 3890 O O . LEU A 1 559 ? 26.777 -45.138 34.441 1.00 89.44 559 LEU A O 1
ATOM 3894 N N . ASN A 1 560 ? 28.699 -45.347 35.570 1.00 89.12 560 ASN A N 1
ATOM 3895 C CA . ASN A 1 560 ? 28.121 -46.133 36.662 1.00 89.12 560 ASN A CA 1
ATOM 3896 C C . ASN A 1 560 ? 27.918 -45.220 37.873 1.00 89.12 560 ASN A C 1
ATOM 3898 O O . ASN A 1 560 ? 28.882 -44.634 38.364 1.00 89.12 560 ASN A O 1
ATOM 3902 N N . LEU A 1 561 ? 26.681 -45.115 38.348 1.00 89.31 561 LEU A N 1
ATOM 3903 C CA . LEU A 1 561 ? 26.315 -44.294 39.497 1.00 89.31 561 LEU A CA 1
ATOM 3904 C C . LEU A 1 561 ? 26.554 -45.058 40.805 1.00 89.31 561 LEU A C 1
ATOM 3906 O O . LEU A 1 561 ? 26.440 -46.287 40.842 1.00 89.31 561 LEU A O 1
ATOM 3910 N N . ALA A 1 562 ? 26.876 -44.339 41.880 1.00 87.00 562 ALA A N 1
ATOM 3911 C CA . ALA A 1 562 ? 27.078 -44.895 43.216 1.00 87.00 562 ALA A CA 1
ATOM 3912 C C . ALA A 1 562 ? 26.340 -44.054 44.266 1.00 87.00 562 ALA A C 1
ATOM 3914 O O . ALA A 1 562 ? 26.288 -42.829 44.160 1.00 87.00 562 ALA A O 1
ATOM 3915 N N . ALA A 1 563 ? 25.765 -44.729 45.261 1.00 87.75 563 ALA A N 1
ATOM 3916 C CA . ALA A 1 563 ? 25.039 -44.113 46.363 1.00 87.75 563 ALA A CA 1
ATOM 3917 C C . ALA A 1 563 ? 25.231 -44.907 47.659 1.00 87.75 563 ALA A C 1
ATOM 3919 O O . ALA A 1 563 ? 25.468 -46.118 47.617 1.00 87.75 563 ALA A O 1
ATOM 3920 N N . SER A 1 564 ? 25.091 -44.231 48.795 1.00 86.00 564 SER A N 1
ATOM 3921 C CA . SER A 1 564 ? 25.106 -44.825 50.133 1.00 86.00 564 SER A CA 1
ATOM 3922 C C . SER A 1 564 ? 24.083 -44.141 51.026 1.00 86.00 564 SER A C 1
ATOM 3924 O O . SER A 1 564 ? 24.013 -42.917 51.017 1.00 86.00 564 SER A O 1
ATOM 3926 N N . ASP A 1 565 ? 23.366 -44.900 51.841 1.00 86.75 565 ASP A N 1
ATOM 3927 C CA . ASP A 1 565 ? 22.427 -44.356 52.815 1.00 86.75 565 ASP A CA 1
ATOM 3928 C C . ASP A 1 565 ? 23.024 -44.371 54.242 1.00 86.75 565 ASP A C 1
ATOM 3930 O O . ASP A 1 565 ? 23.639 -45.382 54.609 1.00 86.75 565 ASP A O 1
ATOM 3934 N N . PRO A 1 566 ? 22.916 -43.284 55.038 1.00 79.75 566 PRO A N 1
ATOM 3935 C CA . PRO A 1 566 ? 23.473 -43.222 56.395 1.00 79.75 566 PRO A CA 1
ATOM 3936 C C . PRO A 1 566 ? 22.914 -44.277 57.359 1.00 79.75 566 PRO A C 1
ATOM 3938 O O . PRO A 1 566 ? 23.650 -44.757 58.228 1.00 79.75 566 PRO A O 1
ATOM 3941 N N . GLU A 1 567 ? 21.651 -44.669 57.192 1.00 84.25 567 GLU A N 1
ATOM 3942 C CA . GLU A 1 567 ? 20.982 -45.710 57.973 1.00 84.25 567 GLU A CA 1
ATOM 3943 C C . GLU A 1 567 ? 21.187 -47.113 57.368 1.00 84.25 567 GLU A C 1
ATOM 3945 O O . GLU A 1 567 ? 20.943 -48.128 58.028 1.00 84.25 567 GLU A O 1
ATOM 3950 N N . GLY A 1 568 ? 21.752 -47.183 56.159 1.00 76.00 568 GLY A N 1
ATOM 3951 C CA . GLY A 1 568 ? 22.073 -48.417 55.445 1.00 76.00 568 GLY A CA 1
ATOM 3952 C C . GLY A 1 568 ? 20.928 -48.948 54.583 1.00 76.00 568 GLY A C 1
ATOM 3953 O O . GLY A 1 568 ? 20.997 -50.100 54.138 1.00 76.00 568 GLY A O 1
ATOM 3954 N N . ASP A 1 569 ? 19.906 -48.127 54.340 1.00 83.19 569 ASP A N 1
ATOM 3955 C CA . ASP A 1 569 ? 18.760 -48.483 53.512 1.00 83.19 569 ASP A CA 1
ATOM 3956 C C . ASP A 1 569 ? 19.134 -48.606 52.013 1.00 83.19 569 ASP A C 1
ATOM 3958 O O . ASP A 1 569 ? 20.055 -47.946 51.515 1.00 83.19 569 ASP A O 1
ATOM 3962 N N . PRO A 1 570 ? 18.485 -49.512 51.251 1.00 82.38 570 PRO A N 1
ATOM 3963 C CA . PRO A 1 570 ? 18.830 -49.760 49.853 1.00 82.38 570 PRO A CA 1
ATOM 3964 C C . PRO A 1 570 ? 18.385 -48.614 48.930 1.00 82.38 570 PRO A C 1
ATOM 3966 O O . PRO A 1 570 ? 17.197 -48.334 48.798 1.00 82.38 570 PRO A O 1
ATOM 3969 N N . VAL A 1 571 ? 19.336 -48.019 48.200 1.00 88.69 571 VAL A N 1
ATOM 3970 C CA . VAL A 1 571 ? 19.071 -46.891 47.289 1.00 88.69 571 VAL A CA 1
ATOM 3971 C C . VAL A 1 571 ? 18.684 -47.365 45.884 1.00 88.69 571 VAL A C 1
ATOM 3973 O O . VAL A 1 571 ? 19.394 -48.158 45.263 1.00 88.69 571 VAL A O 1
ATOM 3976 N N . THR A 1 572 ? 17.588 -46.829 45.346 1.00 87.69 572 THR A N 1
ATOM 3977 C CA . THR A 1 572 ? 17.112 -47.049 43.970 1.00 87.69 572 THR A CA 1
ATOM 3978 C C . THR A 1 572 ? 17.175 -45.750 43.166 1.00 87.69 572 THR A C 1
ATOM 3980 O O . THR A 1 572 ? 16.701 -44.719 43.633 1.00 87.69 572 THR A O 1
ATOM 3983 N N . PHE A 1 573 ? 17.727 -45.783 41.949 1.00 90.19 573 PHE A N 1
ATOM 3984 C CA . PHE A 1 573 ? 17.807 -44.609 41.068 1.00 90.19 573 PHE A CA 1
ATOM 3985 C C . PHE A 1 573 ? 16.563 -44.464 40.188 1.00 90.19 573 PHE A C 1
ATOM 3987 O O . PHE A 1 573 ? 16.002 -45.452 39.706 1.00 90.19 573 PHE A O 1
ATOM 3994 N N . THR A 1 574 ? 16.140 -43.223 39.962 1.00 85.44 574 THR A N 1
ATOM 3995 C CA . THR A 1 574 ? 14.986 -42.880 39.125 1.00 85.44 574 THR A CA 1
ATOM 3996 C C . THR A 1 574 ? 15.409 -42.493 37.710 1.00 85.44 574 THR A C 1
ATOM 3998 O O . THR A 1 574 ? 16.587 -42.287 37.422 1.00 85.44 574 THR A O 1
ATOM 4001 N N . SER A 1 575 ? 14.439 -42.430 36.791 1.00 86.12 575 SER A N 1
ATOM 4002 C CA . SER A 1 575 ? 14.721 -42.090 35.390 1.00 86.12 575 SER A CA 1
ATOM 4003 C C . SER A 1 575 ? 15.389 -40.712 35.282 1.00 86.12 575 SER A C 1
ATOM 4005 O O . SER A 1 575 ? 14.908 -39.771 35.915 1.00 86.12 575 SER A O 1
ATOM 4007 N N . PRO A 1 576 ? 16.475 -40.585 34.499 1.00 89.81 576 PRO A N 1
ATOM 4008 C CA . PRO A 1 576 ? 17.226 -39.346 34.391 1.00 89.81 576 PRO A CA 1
ATOM 4009 C C . PRO A 1 576 ? 16.428 -38.309 33.601 1.00 89.81 576 PRO A C 1
ATOM 4011 O O . PRO A 1 576 ? 15.693 -38.655 32.673 1.00 89.81 576 PRO A O 1
ATOM 4014 N N . ASN A 1 577 ? 16.609 -37.038 33.940 1.00 89.56 577 ASN A N 1
ATOM 4015 C CA . ASN A 1 577 ? 16.019 -35.916 33.220 1.00 89.56 577 ASN A CA 1
ATOM 4016 C C . ASN A 1 577 ? 17.121 -35.051 32.600 1.00 89.56 577 ASN A C 1
ATOM 4018 O O . ASN A 1 577 ? 18.147 -34.807 33.231 1.00 89.56 577 ASN A O 1
ATOM 4022 N N . SER A 1 578 ? 16.914 -34.582 31.372 1.00 91.62 578 SER A N 1
ATOM 4023 C CA . SER A 1 578 ? 17.829 -33.641 30.730 1.00 91.62 578 SER A CA 1
ATOM 4024 C C . SER A 1 578 ? 17.317 -32.217 30.889 1.00 91.62 578 SER A C 1
ATOM 4026 O O . SER A 1 578 ? 16.151 -31.945 30.606 1.00 91.62 578 SER A O 1
ATOM 4028 N N . GLY A 1 579 ? 18.197 -31.300 31.291 1.00 86.94 579 GLY A N 1
ATOM 4029 C CA . GLY A 1 579 ? 17.907 -29.866 31.297 1.00 86.94 579 GLY A CA 1
ATOM 4030 C C . GLY A 1 579 ? 17.652 -29.302 29.894 1.00 86.94 579 GLY A C 1
ATOM 4031 O O . GLY A 1 579 ? 16.935 -28.317 29.762 1.00 86.94 579 GLY A O 1
ATOM 4032 N N . ASP A 1 580 ? 18.189 -29.952 28.855 1.00 89.62 580 ASP A N 1
ATOM 4033 C CA . ASP A 1 580 ? 17.889 -29.674 27.450 1.00 89.62 580 ASP A CA 1
ATOM 4034 C C . ASP A 1 580 ? 18.098 -30.941 26.609 1.00 89.62 580 ASP A C 1
ATOM 4036 O O . ASP A 1 580 ? 19.222 -31.316 26.253 1.00 89.62 580 ASP A O 1
ATOM 4040 N N . ALA A 1 581 ? 16.988 -31.605 26.288 1.00 86.88 581 ALA A N 1
ATOM 4041 C CA . ALA A 1 581 ? 16.980 -32.825 25.490 1.00 86.88 581 ALA A CA 1
ATOM 4042 C C . ALA A 1 581 ? 17.454 -32.610 24.039 1.00 86.88 581 ALA A C 1
ATOM 4044 O O . ALA A 1 581 ? 17.829 -33.585 23.387 1.00 86.88 581 ALA A O 1
ATOM 4045 N N . ASN A 1 582 ? 17.474 -31.368 23.539 1.00 85.44 582 ASN A N 1
ATOM 4046 C CA . ASN A 1 582 ? 18.005 -31.057 22.210 1.00 85.44 582 ASN A CA 1
ATOM 4047 C C . ASN A 1 582 ? 19.539 -31.026 22.192 1.00 85.44 582 ASN A C 1
ATOM 4049 O O . ASN A 1 582 ? 20.132 -31.183 21.129 1.00 85.44 582 ASN A O 1
ATOM 4053 N N . VAL A 1 583 ? 20.186 -30.864 23.352 1.00 87.81 583 VAL A N 1
ATOM 4054 C CA . VAL A 1 583 ? 21.651 -30.884 23.488 1.00 87.81 583 VAL A CA 1
ATOM 4055 C C . VAL A 1 583 ? 22.137 -32.284 23.856 1.00 87.81 583 VAL A C 1
ATOM 4057 O O . VAL A 1 583 ? 23.006 -32.839 23.185 1.00 87.81 583 VAL A O 1
ATOM 4060 N N . ALA A 1 584 ? 21.558 -32.908 24.884 1.00 90.75 584 ALA A N 1
ATOM 4061 C CA . ALA A 1 584 ? 21.872 -34.287 25.253 1.00 90.75 584 ALA A CA 1
ATOM 4062 C C . ALA A 1 584 ? 20.669 -34.987 25.892 1.00 90.75 584 ALA A C 1
ATOM 4064 O O . ALA A 1 584 ? 19.904 -34.389 26.643 1.00 90.75 584 ALA A O 1
ATOM 4065 N N . THR A 1 585 ? 20.525 -36.284 25.643 1.00 91.88 585 THR A N 1
ATOM 4066 C CA . THR A 1 585 ? 19.533 -37.150 26.297 1.00 91.88 585 THR A CA 1
ATOM 4067 C C . THR A 1 585 ? 20.232 -38.192 27.156 1.00 91.88 585 THR A C 1
ATOM 4069 O O . THR A 1 585 ? 21.407 -38.496 26.948 1.00 91.88 585 THR A O 1
ATOM 4072 N N . ALA A 1 586 ? 19.523 -38.755 28.131 1.00 90.81 586 ALA A N 1
ATOM 4073 C CA . ALA A 1 586 ? 20.063 -39.808 28.974 1.00 90.81 586 ALA A CA 1
ATOM 4074 C C . ALA A 1 586 ? 19.037 -40.911 29.226 1.00 90.81 586 ALA A C 1
ATOM 4076 O O . ALA A 1 586 ? 17.831 -40.675 29.247 1.00 90.81 586 ALA A O 1
ATOM 4077 N N . SER A 1 587 ? 19.529 -42.129 29.425 1.00 90.56 587 SER A N 1
ATOM 4078 C CA . SER A 1 587 ? 18.727 -43.290 29.805 1.00 90.56 587 SER A CA 1
ATOM 4079 C C . SER A 1 587 ? 19.438 -44.077 30.897 1.00 90.56 587 SER A C 1
ATOM 4081 O O . SER A 1 587 ? 20.664 -44.026 31.008 1.00 90.56 587 SER A O 1
ATOM 4083 N N . LEU A 1 588 ? 18.667 -44.787 31.717 1.00 91.06 588 LEU A N 1
ATOM 4084 C CA . LEU A 1 588 ? 19.183 -45.524 32.863 1.00 91.06 588 LEU A CA 1
ATOM 4085 C C . LEU A 1 588 ? 18.773 -46.995 32.782 1.00 91.06 588 LEU A C 1
ATOM 4087 O O . LEU A 1 588 ? 17.607 -47.317 32.550 1.00 91.06 588 LEU A O 1
ATOM 4091 N N . ASN A 1 589 ? 19.735 -47.888 33.005 1.00 89.00 589 ASN A N 1
ATOM 4092 C CA . ASN A 1 589 ? 19.510 -49.319 33.168 1.00 89.00 589 ASN A CA 1
ATOM 4093 C C . ASN A 1 589 ? 20.160 -49.779 34.483 1.00 89.00 589 ASN A C 1
ATOM 4095 O O . ASN A 1 589 ? 21.383 -49.903 34.581 1.00 89.00 589 ASN A O 1
ATOM 4099 N N . GLY A 1 590 ? 19.346 -49.968 35.525 1.00 84.94 590 GLY A N 1
ATOM 4100 C CA . GLY A 1 590 ? 19.852 -50.182 36.883 1.00 84.94 590 GLY A CA 1
ATOM 4101 C C . GLY A 1 590 ? 20.630 -48.957 37.379 1.00 84.94 590 GLY A C 1
ATOM 4102 O O . GLY A 1 590 ? 20.069 -47.873 37.448 1.00 84.94 590 GLY A O 1
ATOM 4103 N N . ASN A 1 591 ? 21.924 -49.122 37.677 1.00 87.50 591 ASN A N 1
ATOM 4104 C CA . ASN A 1 591 ? 22.830 -48.028 38.074 1.00 87.50 591 ASN A CA 1
ATOM 4105 C C . ASN A 1 591 ? 23.684 -47.469 36.927 1.00 87.50 591 ASN A C 1
ATOM 4107 O O . ASN A 1 591 ? 24.586 -46.666 37.169 1.00 87.50 591 ASN A O 1
ATOM 4111 N N . GLN A 1 592 ? 23.465 -47.922 35.694 1.00 89.94 592 GLN A N 1
ATOM 4112 C CA . GLN A 1 592 ? 24.251 -47.495 34.546 1.00 89.94 592 GLN A CA 1
ATOM 4113 C C . GLN A 1 592 ? 23.500 -46.425 33.754 1.00 89.94 592 GLN A C 1
ATOM 4115 O O . GLN A 1 592 ? 22.442 -46.693 33.183 1.00 89.94 592 GLN A O 1
ATOM 4120 N N . LEU A 1 593 ? 24.062 -45.219 33.729 1.00 92.44 593 LEU A N 1
ATOM 4121 C CA . LEU A 1 593 ? 23.555 -44.061 33.006 1.00 92.44 593 LEU A CA 1
ATOM 4122 C C . LEU A 1 593 ? 24.247 -43.958 31.646 1.00 92.44 593 LEU A C 1
ATOM 4124 O O . LEU A 1 593 ? 25.467 -43.813 31.587 1.00 92.44 593 LEU A O 1
ATOM 4128 N N . THR A 1 594 ? 23.485 -43.971 30.558 1.00 92.25 594 THR A N 1
ATOM 4129 C CA . THR A 1 594 ? 23.994 -43.719 29.203 1.00 92.25 594 THR A CA 1
ATOM 4130 C C . THR A 1 594 ? 23.509 -42.360 28.719 1.00 92.25 594 THR A C 1
ATOM 4132 O O . THR A 1 594 ? 22.304 -42.141 28.615 1.00 92.25 594 THR A O 1
ATOM 4135 N N . ILE A 1 595 ? 24.446 -41.468 28.402 1.00 93.19 595 ILE A N 1
ATOM 4136 C CA . ILE A 1 595 ? 24.209 -40.117 27.882 1.00 93.19 595 ILE A CA 1
ATOM 4137 C C . ILE A 1 595 ? 24.517 -40.109 26.381 1.00 93.19 595 ILE A C 1
ATOM 4139 O O . ILE A 1 595 ? 25.566 -40.601 25.963 1.00 93.19 595 ILE A O 1
ATOM 4143 N N . THR A 1 596 ? 23.619 -39.538 25.581 1.00 91.69 596 THR A N 1
ATOM 4144 C CA . THR A 1 596 ? 23.738 -39.388 24.123 1.00 91.69 596 THR A CA 1
ATOM 4145 C C . THR A 1 596 ? 23.680 -37.911 23.753 1.00 91.69 596 THR A C 1
ATOM 4147 O O . THR A 1 596 ? 22.722 -37.226 24.102 1.00 91.69 596 THR A O 1
ATOM 4150 N N . ALA A 1 597 ? 24.691 -37.422 23.041 1.00 89.12 597 ALA A N 1
ATOM 4151 C CA . ALA A 1 597 ? 24.744 -36.064 22.521 1.00 89.12 597 ALA A CA 1
ATOM 4152 C C . ALA A 1 597 ? 23.835 -35.918 21.291 1.00 89.12 597 ALA A C 1
ATOM 4154 O O . ALA A 1 597 ? 23.951 -36.691 20.339 1.00 89.12 597 ALA A O 1
ATOM 4155 N N . VAL A 1 598 ? 22.953 -34.921 21.311 1.00 87.50 598 VAL A N 1
ATOM 4156 C CA . VAL A 1 598 ? 21.920 -34.678 20.289 1.00 87.50 598 VAL A CA 1
ATOM 4157 C C . VAL A 1 598 ? 22.234 -33.437 19.453 1.00 87.50 598 VAL A C 1
ATOM 4159 O O . VAL A 1 598 ? 22.098 -33.497 18.235 1.00 87.50 598 VAL A O 1
ATOM 4162 N N . GLY A 1 599 ? 22.717 -32.357 20.068 1.00 81.75 599 GLY A N 1
ATOM 4163 C CA . GLY A 1 599 ? 23.017 -31.095 19.388 1.00 81.75 599 GLY A CA 1
ATOM 4164 C C . GLY A 1 599 ? 24.074 -30.275 20.132 1.00 81.75 599 GLY A C 1
ATOM 4165 O O . GLY A 1 599 ? 24.322 -30.534 21.312 1.00 81.75 599 GLY A O 1
ATOM 4166 N N . PRO A 1 600 ? 24.737 -29.318 19.460 1.00 81.38 600 PRO A N 1
ATOM 4167 C CA . PRO A 1 600 ? 25.810 -28.537 20.059 1.00 81.38 600 PRO A CA 1
ATOM 4168 C C . PRO A 1 600 ? 25.284 -27.602 21.154 1.00 81.38 600 PRO A C 1
ATOM 4170 O O . PRO A 1 600 ? 24.228 -26.989 21.014 1.00 81.38 600 PRO A O 1
ATOM 4173 N N . GLY A 1 601 ? 26.040 -27.470 22.240 1.00 83.19 601 GLY A N 1
ATOM 4174 C CA . GLY A 1 601 ? 25.663 -26.672 23.404 1.00 83.19 601 GLY A CA 1
ATOM 4175 C C . GLY A 1 601 ? 26.075 -27.333 24.715 1.00 83.19 601 GLY A C 1
ATOM 4176 O O . GLY A 1 601 ? 26.704 -28.389 24.728 1.00 83.19 601 GLY A O 1
ATOM 4177 N N . SER A 1 602 ? 25.714 -26.718 25.837 1.00 86.56 602 SER A N 1
ATOM 4178 C CA . SER A 1 602 ? 25.930 -27.285 27.168 1.00 86.56 602 SER A CA 1
ATOM 4179 C C . SER A 1 602 ? 24.599 -27.525 27.875 1.00 86.56 602 SER A C 1
ATOM 4181 O O . SER A 1 602 ? 23.687 -26.705 27.815 1.00 86.56 602 SER A O 1
ATOM 4183 N N . THR A 1 603 ? 24.476 -28.670 28.539 1.00 92.81 603 THR A N 1
ATOM 4184 C CA . THR A 1 603 ? 23.297 -29.030 29.333 1.00 92.81 603 THR A CA 1
ATOM 4185 C C . THR A 1 603 ? 23.696 -29.840 30.564 1.00 92.81 603 THR A C 1
ATOM 4187 O O . THR A 1 603 ? 24.858 -30.215 30.728 1.00 92.81 603 THR A O 1
ATOM 4190 N N . GLN A 1 604 ? 22.745 -30.101 31.455 1.00 92.94 604 GLN A N 1
ATOM 4191 C CA . GLN A 1 604 ? 22.934 -30.946 32.630 1.00 92.94 604 GLN A CA 1
ATOM 4192 C C . GLN A 1 604 ? 21.964 -32.125 32.604 1.00 92.94 604 GLN A C 1
ATOM 4194 O O . GLN A 1 604 ? 20.792 -31.967 32.267 1.00 92.94 604 GLN A O 1
ATOM 4199 N N . ILE A 1 605 ? 22.452 -33.306 32.986 1.00 93.25 605 ILE A N 1
ATOM 4200 C CA . ILE A 1 605 ? 21.623 -34.487 33.237 1.00 93.25 605 ILE A CA 1
ATOM 4201 C C . ILE A 1 605 ? 21.415 -34.624 34.742 1.00 93.25 605 ILE A C 1
ATOM 4203 O O . ILE A 1 605 ? 22.382 -34.770 35.490 1.00 93.25 605 ILE A O 1
ATOM 4207 N N . PHE A 1 606 ? 20.158 -34.600 35.169 1.00 91.81 606 PHE A N 1
ATOM 4208 C CA . PHE A 1 606 ? 19.742 -34.775 36.555 1.00 91.81 606 PHE A CA 1
ATOM 4209 C C . PHE A 1 606 ? 19.396 -36.238 36.808 1.00 91.81 606 PHE A C 1
ATOM 4211 O O . PHE A 1 606 ? 18.636 -36.846 36.047 1.00 91.81 606 PHE A O 1
ATOM 4218 N N . VAL A 1 607 ? 19.959 -36.811 37.872 1.00 92.50 607 VAL A N 1
ATOM 4219 C CA . VAL A 1 607 ? 19.641 -38.171 38.314 1.00 92.50 607 VAL A CA 1
ATOM 4220 C C . VAL A 1 607 ? 19.392 -38.179 39.811 1.00 92.50 607 VAL A C 1
ATOM 4222 O O . VAL A 1 607 ? 20.249 -37.753 40.588 1.00 92.50 607 VAL A O 1
ATOM 4225 N N . SER A 1 608 ? 18.238 -38.709 40.206 1.00 90.31 608 SER A N 1
ATOM 4226 C CA . SER A 1 608 ? 17.837 -38.827 41.603 1.00 90.31 608 SER A CA 1
ATOM 4227 C C . SER A 1 608 ? 17.926 -40.279 42.097 1.00 90.31 608 SER A C 1
ATOM 4229 O O . SER A 1 608 ? 17.796 -41.233 41.326 1.00 90.31 608 SER A O 1
ATOM 4231 N N . GLY A 1 609 ? 18.170 -40.454 43.394 1.00 90.75 609 GLY A N 1
ATOM 4232 C CA . GLY A 1 609 ? 18.179 -41.741 44.088 1.00 90.75 609 GLY A CA 1
ATOM 4233 C C . GLY A 1 609 ? 17.364 -41.672 45.376 1.00 90.75 609 GLY A C 1
ATOM 4234 O O . GLY A 1 609 ? 17.342 -40.640 46.044 1.00 90.75 609 GLY A O 1
ATOM 4235 N N . THR A 1 610 ? 16.668 -42.759 45.705 1.00 87.69 610 THR A N 1
ATOM 4236 C CA . THR A 1 610 ? 15.735 -42.839 46.836 1.00 87.69 610 THR A CA 1
ATOM 4237 C C . THR A 1 610 ? 15.935 -44.096 47.670 1.00 87.69 610 THR A C 1
ATOM 4239 O O . THR A 1 610 ? 16.181 -45.164 47.113 1.00 87.69 610 THR A O 1
ATOM 4242 N N . ASP A 1 611 ? 15.791 -43.976 48.988 1.00 85.06 611 ASP A N 1
ATOM 4243 C CA . ASP A 1 611 ? 15.748 -45.098 49.943 1.00 85.06 611 ASP A CA 1
ATOM 4244 C C . ASP A 1 611 ? 14.327 -45.702 50.092 1.00 85.06 611 ASP A C 1
ATOM 4246 O O . ASP A 1 611 ? 14.107 -46.650 50.841 1.00 85.06 611 ASP A O 1
ATOM 4250 N N . GLY A 1 612 ? 13.343 -45.163 49.354 1.00 79.38 612 GLY A N 1
ATOM 4251 C CA . GLY A 1 612 ? 11.924 -45.520 49.444 1.00 79.38 612 GLY A CA 1
ATOM 4252 C C . GLY A 1 612 ? 11.068 -44.530 50.244 1.00 79.38 612 GLY A C 1
ATOM 4253 O O . GLY A 1 612 ? 9.841 -44.593 50.161 1.00 79.38 612 GLY A O 1
ATOM 4254 N N . THR A 1 613 ? 11.686 -43.593 50.966 1.00 78.06 613 THR A N 1
ATOM 4255 C CA . THR A 1 613 ? 11.022 -42.544 51.759 1.00 78.06 613 THR A CA 1
ATOM 4256 C C . THR A 1 613 ? 11.564 -41.142 51.479 1.00 78.06 613 THR A C 1
ATOM 4258 O O . THR A 1 613 ? 10.776 -40.209 51.333 1.00 78.06 613 THR A O 1
ATOM 4261 N N . ASN A 1 614 ? 12.881 -40.999 51.331 1.00 81.19 614 ASN A N 1
ATOM 4262 C CA . ASN A 1 614 ? 13.585 -39.758 51.045 1.00 81.19 614 ASN A CA 1
ATOM 4263 C C . ASN A 1 614 ? 14.338 -39.853 49.707 1.00 81.19 614 ASN A C 1
ATOM 4265 O O . ASN A 1 614 ? 14.618 -40.942 49.196 1.00 81.19 614 ASN A O 1
ATOM 4269 N N . THR A 1 615 ? 14.667 -38.706 49.110 1.00 86.56 615 THR A N 1
ATOM 4270 C CA . THR A 1 615 ? 15.308 -38.616 47.786 1.00 86.56 615 THR A CA 1
ATOM 4271 C C . THR A 1 615 ? 16.466 -37.622 47.787 1.00 86.56 615 THR A C 1
ATOM 4273 O O . THR A 1 615 ? 16.336 -36.546 48.368 1.00 86.56 615 THR A O 1
ATOM 4276 N N . SER A 1 616 ? 17.524 -37.925 47.037 1.00 87.38 616 SER A N 1
ATOM 4277 C CA . SER A 1 616 ? 18.628 -37.008 46.717 1.00 87.38 616 SER A CA 1
ATOM 4278 C C . SER A 1 616 ? 18.858 -36.943 45.212 1.00 87.38 616 SER A C 1
ATOM 4280 O O . SER A 1 616 ? 18.518 -37.888 44.505 1.00 87.38 616 SER A O 1
ATOM 4282 N N . GLU A 1 617 ? 19.448 -35.858 44.709 1.00 90.62 617 GLU A N 1
ATOM 4283 C CA . GLU A 1 617 ? 19.687 -35.637 43.276 1.00 90.62 617 GLU A CA 1
ATOM 4284 C C . GLU A 1 617 ? 21.088 -35.078 43.004 1.00 90.62 617 GLU A C 1
ATOM 4286 O O . GLU A 1 617 ? 21.606 -34.270 43.775 1.00 90.62 617 GLU A O 1
ATOM 4291 N N . ILE A 1 618 ? 21.690 -35.506 41.891 1.00 90.69 618 ILE A N 1
ATOM 4292 C CA . ILE A 1 618 ? 22.933 -34.953 41.340 1.00 90.69 618 ILE A CA 1
ATOM 4293 C C . ILE A 1 618 ? 22.713 -34.448 39.914 1.00 90.69 618 ILE A C 1
ATOM 4295 O O . ILE A 1 618 ? 21.903 -34.999 39.168 1.00 90.69 618 ILE A O 1
ATOM 4299 N N . ALA A 1 619 ? 23.485 -33.433 39.525 1.00 89.94 619 ALA A N 1
ATOM 4300 C CA . ALA A 1 619 ? 23.524 -32.897 38.169 1.00 89.94 619 ALA A CA 1
ATOM 4301 C C . ALA A 1 619 ? 24.885 -33.186 37.519 1.00 89.94 619 ALA A C 1
ATOM 4303 O O . ALA A 1 619 ? 25.932 -32.959 38.125 1.00 89.94 619 ALA A O 1
ATOM 4304 N N . ILE A 1 620 ? 24.869 -33.670 36.278 1.00 92.19 620 ILE A N 1
ATOM 4305 C CA . ILE A 1 620 ? 26.060 -34.016 35.495 1.00 92.19 620 ILE A CA 1
ATOM 4306 C C . ILE A 1 620 ? 26.149 -33.061 34.309 1.00 92.19 620 ILE A C 1
ATOM 4308 O O . ILE A 1 620 ? 25.305 -33.116 33.417 1.00 92.19 620 ILE A O 1
ATOM 4312 N N . SER A 1 621 ? 27.166 -32.198 34.282 1.00 90.69 621 SER A N 1
ATOM 4313 C CA . SER A 1 621 ? 27.388 -31.276 33.162 1.00 90.69 621 SER A CA 1
ATOM 4314 C C . SER A 1 621 ? 27.847 -32.026 31.909 1.00 90.69 621 SER A C 1
ATOM 4316 O O . SER A 1 621 ? 28.790 -32.820 31.960 1.00 90.69 621 SER A O 1
ATOM 4318 N N . VAL A 1 622 ? 27.208 -31.740 30.777 1.00 90.62 622 VAL A N 1
ATOM 4319 C CA . VAL A 1 622 ? 27.520 -32.286 29.453 1.00 90.62 622 VAL A CA 1
ATOM 4320 C C . VAL A 1 622 ? 27.740 -31.125 28.491 1.00 90.62 622 VAL A C 1
ATOM 4322 O O . VAL A 1 622 ? 26.842 -30.314 28.279 1.00 90.62 622 VAL A O 1
ATOM 4325 N N . ASN A 1 623 ? 28.926 -31.051 27.896 1.00 86.94 623 ASN A N 1
ATOM 4326 C CA . ASN A 1 623 ? 29.246 -30.100 26.839 1.00 86.94 623 ASN A CA 1
ATOM 4327 C C . ASN A 1 623 ? 29.359 -30.842 25.504 1.00 86.94 623 ASN A C 1
ATOM 4329 O O . ASN A 1 623 ? 30.171 -31.758 25.368 1.00 86.94 623 ASN A O 1
ATOM 4333 N N . VAL A 1 624 ? 28.548 -30.453 24.527 1.00 83.38 624 VAL A N 1
ATOM 4334 C CA . VAL A 1 624 ? 28.503 -31.044 23.192 1.00 83.38 624 VAL A CA 1
ATOM 4335 C C . VAL A 1 624 ? 29.047 -30.033 22.192 1.00 83.38 624 VAL A C 1
ATOM 4337 O O . VAL A 1 624 ? 28.480 -28.961 21.997 1.00 83.38 624 VAL A O 1
ATOM 4340 N N . ALA A 1 625 ? 30.161 -30.365 21.552 1.00 74.56 625 ALA A N 1
ATOM 4341 C CA . ALA A 1 625 ? 30.731 -29.546 20.493 1.00 74.56 625 ALA A CA 1
ATOM 4342 C C . ALA A 1 625 ? 30.085 -29.859 19.130 1.00 74.56 625 ALA A C 1
ATOM 4344 O O . ALA A 1 625 ? 29.672 -30.995 18.852 1.00 74.56 625 ALA A O 1
ATOM 4345 N N . ALA A 1 626 ? 30.002 -28.826 18.289 1.00 62.41 626 ALA A N 1
ATOM 4346 C CA . ALA A 1 626 ? 29.644 -28.954 16.881 1.00 62.41 626 ALA A CA 1
ATOM 4347 C C . ALA A 1 626 ? 30.780 -29.651 16.100 1.00 62.41 626 ALA A C 1
ATOM 4349 O O . ALA A 1 626 ? 31.947 -29.508 16.487 1.00 62.41 626 ALA A O 1
ATOM 4350 N N . PRO A 1 627 ? 30.467 -30.391 15.018 1.00 59.31 627 PRO A N 1
ATOM 4351 C CA . PRO A 1 627 ? 31.487 -30.872 14.086 1.00 59.31 627 PRO A CA 1
ATOM 4352 C C . PRO A 1 627 ? 32.279 -29.695 13.479 1.00 59.31 627 PRO A C 1
ATOM 4354 O O . PRO A 1 627 ? 31.808 -28.561 13.468 1.00 59.31 627 PRO A O 1
ATOM 4357 N N . ALA A 1 628 ? 33.510 -29.945 13.021 1.00 62.22 628 ALA A N 1
ATOM 4358 C CA . ALA A 1 628 ? 34.340 -28.907 12.404 1.00 62.22 628 ALA A CA 1
ATOM 4359 C C . ALA A 1 628 ? 33.770 -28.485 11.036 1.00 62.22 628 ALA A C 1
ATOM 4361 O O . ALA A 1 628 ? 33.504 -29.362 10.219 1.00 62.22 628 ALA A O 1
ATOM 4362 N N . ASN A 1 629 ? 33.630 -27.173 10.814 1.00 65.25 629 ASN A N 1
ATOM 4363 C CA . ASN A 1 629 ? 33.162 -26.559 9.565 1.00 65.25 629 ASN A CA 1
ATOM 4364 C C . ASN A 1 629 ? 34.147 -26.787 8.399 1.00 65.25 629 ASN A C 1
ATOM 4366 O O . ASN A 1 629 ? 35.365 -26.761 8.623 1.00 65.25 629 ASN A O 1
ATOM 4370 N N . VAL A 1 630 ? 33.652 -26.985 7.172 1.00 73.19 630 VAL A N 1
ATOM 4371 C CA . VAL A 1 630 ? 34.463 -27.036 5.944 1.00 73.19 630 VAL A CA 1
ATOM 4372 C C . VAL A 1 630 ? 33.959 -25.969 4.976 1.00 73.19 630 VAL A C 1
ATOM 4374 O O . VAL A 1 630 ? 32.788 -25.939 4.644 1.00 73.19 630 VAL A O 1
ATOM 4377 N N . ALA A 1 631 ? 34.869 -25.125 4.478 1.00 67.69 631 ALA A N 1
ATOM 4378 C CA . ALA A 1 631 ? 34.508 -24.040 3.567 1.00 67.69 631 ALA A CA 1
ATOM 4379 C C . ALA A 1 631 ? 33.722 -24.529 2.325 1.00 67.69 631 ALA A C 1
ATOM 4381 O O . ALA A 1 631 ? 34.094 -25.558 1.737 1.00 67.69 631 ALA A O 1
ATOM 4382 N N . PRO A 1 632 ? 32.738 -23.750 1.834 1.00 78.75 632 PRO A N 1
ATOM 4383 C CA . PRO A 1 632 ? 31.974 -24.087 0.640 1.00 78.75 632 PRO A CA 1
ATOM 4384 C C . PRO A 1 632 ? 32.849 -24.077 -0.621 1.00 78.75 632 PRO A C 1
ATOM 4386 O O . PRO A 1 632 ? 33.928 -23.485 -0.659 1.00 78.75 632 PRO A O 1
ATOM 4389 N N . SER A 1 633 ? 32.371 -24.700 -1.700 1.00 78.50 633 SER A N 1
ATOM 4390 C CA . SER A 1 633 ? 33.025 -24.706 -3.014 1.00 78.50 633 SER A CA 1
ATOM 4391 C C . SER A 1 633 ? 32.174 -24.024 -4.085 1.00 78.50 633 SER A C 1
ATOM 4393 O O . SER A 1 633 ? 30.983 -24.311 -4.201 1.00 78.50 633 SER A O 1
ATOM 4395 N N . ILE A 1 634 ? 32.798 -23.180 -4.912 1.00 82.38 634 ILE A N 1
ATOM 4396 C CA . ILE A 1 634 ? 32.186 -22.565 -6.103 1.00 82.38 634 ILE A CA 1
ATOM 4397 C C . ILE A 1 634 ? 32.538 -23.411 -7.335 1.00 82.38 634 ILE A C 1
ATOM 4399 O O . ILE A 1 634 ? 33.710 -23.751 -7.526 1.00 82.38 634 ILE A O 1
ATOM 4403 N N . ASP A 1 635 ? 31.557 -23.730 -8.185 1.00 75.38 635 ASP A N 1
ATOM 4404 C CA . ASP A 1 635 ? 31.826 -24.385 -9.472 1.00 75.38 635 ASP A CA 1
ATOM 4405 C C . ASP A 1 635 ? 32.700 -23.484 -10.368 1.00 75.38 635 ASP A C 1
ATOM 4407 O O . ASP A 1 635 ? 32.364 -22.345 -10.685 1.00 75.38 635 ASP A O 1
ATOM 4411 N N . SER A 1 636 ? 33.855 -24.006 -10.777 1.00 58.69 636 SER A N 1
ATOM 4412 C CA . SER A 1 636 ? 34.947 -23.270 -11.428 1.00 58.69 636 SER A CA 1
ATOM 4413 C C . SER A 1 636 ? 34.700 -22.834 -12.886 1.00 58.69 636 SER A C 1
ATOM 4415 O O . SER A 1 636 ? 35.616 -22.320 -13.524 1.00 58.69 636 SER A O 1
ATOM 4417 N N . ASN A 1 637 ? 33.496 -23.021 -13.437 1.00 63.62 637 ASN A N 1
ATOM 4418 C CA . ASN A 1 637 ? 33.167 -22.724 -14.841 1.00 63.62 637 ASN A CA 1
ATOM 4419 C C . ASN A 1 637 ? 32.540 -21.332 -15.070 1.00 63.62 637 ASN A C 1
ATOM 4421 O O . ASN A 1 637 ? 31.690 -21.169 -15.947 1.00 63.62 637 ASN A O 1
ATOM 4425 N N . LEU A 1 638 ? 32.965 -20.311 -14.324 1.00 69.69 638 LEU A N 1
ATOM 4426 C CA . LEU A 1 638 ? 32.555 -18.926 -14.581 1.00 69.69 638 LEU A CA 1
ATOM 4427 C C . LEU A 1 638 ? 33.294 -18.406 -15.832 1.00 69.69 638 LEU A C 1
ATOM 4429 O O . LEU A 1 638 ? 34.459 -18.015 -15.774 1.00 69.69 638 LEU A O 1
ATOM 4433 N N . GLY A 1 639 ? 32.650 -18.499 -16.999 1.00 72.56 639 GLY A N 1
ATOM 4434 C CA . GLY A 1 639 ? 33.205 -18.036 -18.275 1.00 72.56 639 GLY A CA 1
ATOM 4435 C C . GLY A 1 639 ? 33.352 -16.511 -18.348 1.00 72.56 639 GLY A C 1
ATOM 4436 O O . GLY A 1 639 ? 32.673 -15.778 -17.634 1.00 72.56 639 GLY A O 1
ATOM 4437 N N . ALA A 1 640 ? 34.225 -16.024 -19.236 1.00 81.44 640 ALA A N 1
ATOM 4438 C CA . ALA A 1 640 ? 34.348 -14.589 -19.490 1.00 81.44 640 ALA A CA 1
ATOM 4439 C C . ALA A 1 640 ? 33.063 -14.024 -20.122 1.00 81.44 640 ALA A C 1
ATOM 4441 O O . ALA A 1 640 ? 32.470 -14.648 -21.006 1.00 81.44 640 ALA A O 1
ATOM 4442 N N . VAL A 1 641 ? 32.665 -12.827 -19.695 1.00 85.00 641 VAL A N 1
ATOM 4443 C CA . VAL A 1 641 ? 31.441 -12.139 -20.120 1.00 85.00 641 VAL A CA 1
ATOM 4444 C C . VAL A 1 641 ? 31.806 -10.938 -20.997 1.00 85.00 641 VAL A C 1
ATOM 4446 O O . VAL A 1 641 ? 32.695 -10.161 -20.658 1.00 85.00 641 VAL A O 1
ATOM 4449 N N . ALA A 1 642 ? 31.116 -10.762 -22.124 1.00 85.19 642 ALA A N 1
ATOM 4450 C CA . ALA A 1 642 ? 31.246 -9.580 -22.977 1.00 85.19 642 ALA A CA 1
ATOM 4451 C C . ALA A 1 642 ? 29.910 -8.826 -23.026 1.00 85.19 642 ALA A C 1
ATOM 4453 O O . ALA A 1 642 ? 28.888 -9.436 -23.333 1.00 85.19 642 ALA A O 1
ATOM 4454 N N . LEU A 1 643 ? 29.925 -7.525 -22.728 1.00 84.38 643 LEU A N 1
ATOM 4455 C CA . LEU A 1 643 ? 28.753 -6.643 -22.674 1.00 84.38 643 LEU A CA 1
ATOM 4456 C C . LEU A 1 643 ? 28.982 -5.383 -23.515 1.00 84.38 643 LEU A C 1
ATOM 4458 O O . LEU A 1 643 ? 30.118 -5.003 -23.796 1.00 84.38 643 LEU A O 1
ATOM 4462 N N . GLU A 1 644 ? 27.902 -4.705 -23.882 1.00 83.75 644 GLU A N 1
ATOM 4463 C CA . GLU A 1 644 ? 27.934 -3.304 -24.317 1.00 83.75 644 GLU A CA 1
ATOM 4464 C C . GLU A 1 644 ? 27.587 -2.382 -23.136 1.00 83.75 644 GLU A C 1
ATOM 4466 O O . GLU A 1 644 ? 26.982 -2.823 -22.155 1.00 83.75 644 GLU A O 1
ATOM 4471 N N . VAL A 1 645 ? 27.972 -1.102 -23.199 1.00 82.06 645 VAL A N 1
ATOM 4472 C CA . VAL A 1 645 ? 27.574 -0.116 -22.173 1.00 82.06 645 VAL A CA 1
ATOM 4473 C C . VAL A 1 645 ? 26.045 -0.081 -22.056 1.00 82.06 645 VAL A C 1
ATOM 4475 O O . VAL A 1 645 ? 25.352 0.151 -23.042 1.00 82.06 645 VAL A O 1
ATOM 4478 N N . GLY A 1 646 ? 25.526 -0.310 -20.848 1.00 77.56 646 GLY A N 1
ATOM 4479 C CA . GLY A 1 646 ? 24.097 -0.380 -20.542 1.00 77.56 646 GLY A CA 1
ATOM 4480 C C . GLY A 1 646 ? 23.478 -1.781 -20.623 1.00 77.56 646 GLY A C 1
ATOM 4481 O O . GLY A 1 646 ? 22.345 -1.948 -20.177 1.00 77.56 646 GLY A O 1
ATOM 4482 N N . GLN A 1 647 ? 24.185 -2.798 -21.138 1.00 83.44 647 GLN A N 1
ATOM 4483 C CA . GLN A 1 647 ? 23.706 -4.184 -21.089 1.00 83.44 647 GLN A CA 1
ATOM 4484 C C . GLN A 1 647 ? 23.956 -4.830 -19.726 1.00 83.44 647 GLN A C 1
ATOM 4486 O O . GLN A 1 647 ? 25.010 -4.634 -19.116 1.00 83.44 647 GLN A O 1
ATOM 4491 N N . SER A 1 648 ? 23.018 -5.680 -19.309 1.00 88.25 648 SER A N 1
ATOM 4492 C CA . SER A 1 648 ? 23.137 -6.525 -18.121 1.00 88.25 648 SER A CA 1
ATOM 4493 C C . SER A 1 648 ? 22.972 -8.001 -18.478 1.00 88.25 648 SER A C 1
ATOM 4495 O O . SER A 1 648 ? 22.205 -8.346 -19.377 1.00 88.25 648 SER A O 1
ATOM 4497 N N . VAL A 1 649 ? 23.660 -8.883 -17.753 1.00 86.94 649 VAL A N 1
ATOM 4498 C CA . VAL A 1 649 ? 23.514 -10.340 -17.867 1.00 86.94 649 VAL A CA 1
ATOM 4499 C C . VAL A 1 649 ? 23.422 -10.986 -16.490 1.00 86.94 649 VAL A C 1
ATOM 4501 O O . VAL A 1 649 ? 24.081 -10.553 -15.543 1.00 86.94 649 VAL A O 1
ATOM 4504 N N . ASN A 1 650 ? 22.629 -12.052 -16.404 1.00 87.12 650 ASN A N 1
ATOM 4505 C CA . ASN A 1 650 ? 22.555 -12.901 -15.224 1.00 87.12 650 ASN A CA 1
ATOM 4506 C C . ASN A 1 650 ? 23.642 -13.980 -15.305 1.00 87.12 650 ASN A C 1
ATOM 4508 O O . ASN A 1 650 ? 23.695 -14.744 -16.269 1.00 87.12 650 ASN A O 1
ATOM 4512 N N . VAL A 1 651 ? 24.499 -14.039 -14.292 1.00 82.62 651 VAL A N 1
ATOM 4513 C CA . VAL A 1 651 ? 25.519 -15.067 -14.098 1.00 82.62 651 VAL A CA 1
ATOM 4514 C C . VAL A 1 651 ? 25.052 -15.979 -12.970 1.00 82.62 651 VAL A C 1
ATOM 4516 O O . VAL A 1 651 ? 25.011 -15.586 -11.800 1.00 82.62 651 VAL A O 1
ATOM 4519 N N . ASP A 1 652 ? 24.688 -17.204 -13.333 1.00 79.44 652 ASP A N 1
ATOM 4520 C CA . ASP A 1 652 ? 24.348 -18.243 -12.368 1.00 79.44 652 ASP A CA 1
ATOM 4521 C C . ASP A 1 652 ? 25.626 -18.759 -11.697 1.00 79.44 652 ASP A C 1
ATOM 4523 O O . ASP A 1 652 ? 26.559 -19.212 -12.364 1.00 79.44 652 ASP A O 1
ATOM 4527 N N . VAL A 1 653 ? 25.666 -18.702 -10.365 1.00 77.56 653 VAL A N 1
ATOM 4528 C CA . VAL A 1 653 ? 26.767 -19.237 -9.556 1.00 77.56 653 VAL A CA 1
ATOM 4529 C C . VAL A 1 653 ? 26.250 -20.431 -8.771 1.00 77.56 653 VAL A C 1
ATOM 4531 O O . VAL A 1 653 ? 25.349 -20.295 -7.944 1.00 77.56 653 VAL A O 1
ATOM 4534 N N . ILE A 1 654 ? 26.834 -21.603 -9.018 1.00 78.31 654 ILE A N 1
ATOM 4535 C CA . ILE A 1 654 ? 26.530 -22.822 -8.268 1.00 78.31 654 ILE A CA 1
ATOM 4536 C C . ILE A 1 654 ? 27.539 -22.943 -7.128 1.00 78.31 654 ILE A C 1
ATOM 4538 O O . ILE A 1 654 ? 28.749 -23.017 -7.359 1.00 78.31 654 ILE A O 1
ATOM 4542 N N . VAL A 1 655 ? 27.025 -22.972 -5.902 1.00 77.69 655 VAL A N 1
ATOM 4543 C CA . VAL A 1 655 ? 27.799 -23.170 -4.677 1.00 77.69 655 VAL A CA 1
ATOM 4544 C C . VAL A 1 655 ? 27.320 -24.452 -4.015 1.00 77.69 655 VAL A C 1
ATOM 4546 O O . VAL A 1 655 ? 26.120 -24.722 -3.969 1.00 77.69 655 VAL A O 1
ATOM 4549 N N . SER A 1 656 ? 28.257 -25.257 -3.527 1.00 78.44 656 SER A N 1
ATOM 4550 C CA . SER A 1 656 ? 27.958 -26.439 -2.726 1.00 78.44 656 SER A CA 1
ATOM 4551 C C . SER A 1 656 ? 28.755 -26.413 -1.437 1.00 78.44 656 SER A C 1
ATOM 4553 O O . SER A 1 656 ? 29.958 -26.156 -1.462 1.00 78.44 656 SER A O 1
ATOM 4555 N N . ASP A 1 657 ? 28.083 -26.738 -0.346 1.00 76.25 657 ASP A N 1
ATOM 4556 C CA . ASP A 1 657 ? 28.661 -26.859 0.982 1.00 76.25 657 ASP A CA 1
ATOM 4557 C C . ASP A 1 657 ? 28.582 -28.336 1.425 1.00 76.25 657 ASP A C 1
ATOM 4559 O O . ASP A 1 657 ? 27.504 -28.933 1.302 1.00 76.25 657 ASP A O 1
ATOM 4563 N N . PRO A 1 658 ? 29.693 -28.979 1.832 1.00 71.25 658 PRO A N 1
ATOM 4564 C CA . PRO A 1 658 ? 29.693 -30.390 2.225 1.00 71.25 658 PRO A CA 1
ATOM 4565 C C . PRO A 1 658 ? 28.816 -30.699 3.450 1.00 71.25 658 PRO A C 1
ATOM 4567 O O . PRO A 1 658 ? 28.314 -31.823 3.565 1.00 71.25 658 PRO A O 1
ATOM 4570 N N . GLU A 1 659 ? 28.619 -29.725 4.335 1.00 73.75 659 GLU A N 1
ATOM 4571 C CA . GLU A 1 659 ? 27.836 -29.800 5.568 1.00 73.75 659 GLU A CA 1
ATOM 4572 C C . GLU A 1 659 ? 26.390 -29.318 5.364 1.00 73.75 659 GLU A C 1
ATOM 4574 O O . GLU A 1 659 ? 25.498 -29.675 6.138 1.00 73.75 659 GLU A O 1
ATOM 4579 N N . GLY A 1 660 ? 26.132 -28.608 4.263 1.00 60.94 660 GLY A N 1
ATOM 4580 C CA . GLY A 1 660 ? 24.811 -28.116 3.881 1.00 60.94 660 GLY A CA 1
ATOM 4581 C C . GLY A 1 660 ? 24.425 -26.817 4.584 1.00 60.94 660 GLY A C 1
ATOM 4582 O O . GLY A 1 660 ? 23.231 -26.510 4.664 1.00 60.94 660 GLY A O 1
ATOM 4583 N N . ASP A 1 661 ? 25.413 -26.073 5.088 1.00 66.50 661 ASP A N 1
ATOM 4584 C CA . ASP A 1 661 ? 25.207 -24.779 5.728 1.00 66.50 661 ASP A CA 1
ATOM 4585 C C . ASP A 1 661 ? 24.708 -23.724 4.718 1.00 66.50 661 ASP A C 1
ATOM 4587 O O . ASP A 1 661 ? 24.995 -23.798 3.516 1.00 66.50 661 ASP A O 1
ATOM 4591 N N . PRO A 1 662 ? 23.889 -22.745 5.154 1.00 55.91 662 PRO A N 1
ATOM 4592 C CA . PRO A 1 662 ? 23.347 -21.728 4.263 1.00 55.91 662 PRO A CA 1
ATOM 4593 C C . PRO A 1 662 ? 24.470 -20.830 3.727 1.00 55.91 662 PRO A C 1
ATOM 4595 O O . PRO A 1 662 ? 24.992 -19.969 4.431 1.00 55.91 662 PRO A O 1
ATOM 4598 N N . THR A 1 663 ? 24.810 -20.997 2.450 1.00 63.31 663 THR A N 1
ATOM 4599 C CA . THR A 1 663 ? 25.879 -20.233 1.798 1.00 63.31 663 THR A CA 1
ATOM 4600 C C . THR A 1 663 ? 25.404 -18.838 1.391 1.00 63.31 663 THR A C 1
ATOM 4602 O O . THR A 1 663 ? 24.530 -18.698 0.530 1.00 63.31 663 THR A O 1
ATOM 4605 N N . GLY A 1 664 ? 26.012 -17.795 1.951 1.00 70.75 664 GLY A N 1
ATOM 4606 C CA . GLY A 1 664 ? 25.918 -16.432 1.435 1.00 70.75 664 GLY A CA 1
ATOM 4607 C C . GLY A 1 664 ? 26.828 -16.252 0.219 1.00 70.75 664 GLY A C 1
ATOM 4608 O O . GLY A 1 664 ? 28.011 -16.591 0.274 1.00 70.75 664 GLY A O 1
ATOM 4609 N N . ILE A 1 665 ? 26.286 -15.709 -0.874 1.00 81.56 665 ILE A N 1
ATOM 4610 C CA . ILE A 1 665 ? 27.052 -15.345 -2.074 1.00 81.56 665 ILE A CA 1
ATOM 4611 C C . ILE A 1 665 ? 27.133 -13.826 -2.144 1.00 81.56 665 ILE A C 1
ATOM 4613 O O . ILE A 1 665 ? 26.101 -13.153 -2.201 1.00 81.56 665 ILE A O 1
ATOM 4617 N N . THR A 1 666 ? 28.357 -13.303 -2.174 1.00 83.75 666 THR A N 1
ATOM 4618 C CA . THR A 1 666 ? 28.622 -11.887 -2.442 1.00 83.75 666 THR A CA 1
ATOM 4619 C C . THR A 1 666 ? 29.477 -11.725 -3.690 1.00 83.75 666 THR A C 1
ATOM 4621 O O . THR A 1 666 ? 30.238 -12.624 -4.052 1.00 83.75 666 THR A O 1
ATOM 4624 N N . ALA A 1 667 ? 29.352 -10.594 -4.377 1.00 87.06 667 ALA A N 1
ATOM 4625 C CA . ALA A 1 667 ? 30.155 -10.296 -5.555 1.00 87.06 667 ALA A CA 1
ATOM 4626 C C . ALA A 1 667 ? 30.661 -8.855 -5.537 1.00 87.06 667 ALA A C 1
ATOM 4628 O O . ALA A 1 667 ? 30.005 -7.937 -5.052 1.00 87.06 667 ALA A O 1
ATOM 4629 N N . SER A 1 668 ? 31.854 -8.645 -6.079 1.00 88.50 668 SER A N 1
ATOM 4630 C CA . SER A 1 668 ? 32.450 -7.318 -6.205 1.00 88.50 668 SER A CA 1
ATOM 4631 C C . SER A 1 668 ? 33.178 -7.179 -7.531 1.00 88.50 668 SER A C 1
ATOM 4633 O O . SER A 1 668 ? 33.751 -8.139 -8.044 1.00 88.50 668 SER A O 1
ATOM 4635 N N . SER A 1 669 ? 33.149 -5.974 -8.091 1.00 92.06 669 SER A N 1
ATOM 4636 C CA . SER A 1 669 ? 33.885 -5.647 -9.308 1.00 92.06 669 SER A CA 1
ATOM 4637 C C . SER A 1 669 ? 35.216 -4.988 -8.972 1.00 92.06 669 SER A C 1
ATOM 4639 O O . SER A 1 669 ? 35.278 -4.116 -8.103 1.00 92.06 669 SER A O 1
ATOM 4641 N N . SER A 1 670 ? 36.274 -5.363 -9.693 1.00 90.88 670 SER A N 1
ATOM 4642 C CA . SER A 1 670 ? 37.577 -4.698 -9.617 1.00 90.88 670 SER A CA 1
ATOM 4643 C C . SER A 1 670 ? 37.528 -3.244 -10.096 1.00 90.88 670 SER A C 1
ATOM 4645 O O . SER A 1 670 ? 38.366 -2.444 -9.689 1.00 90.88 670 SER A O 1
ATOM 4647 N N . ASP A 1 671 ? 36.574 -2.912 -10.971 1.00 90.19 671 ASP A N 1
ATOM 4648 C CA . ASP A 1 671 ? 36.281 -1.545 -11.400 1.00 90.19 671 ASP A CA 1
ATOM 4649 C C . ASP A 1 671 ? 34.767 -1.380 -11.649 1.00 90.19 671 ASP A C 1
ATOM 4651 O O . ASP A 1 671 ? 34.279 -1.640 -12.756 1.00 90.19 671 ASP A O 1
ATOM 4655 N N . PRO A 1 672 ? 34.004 -0.940 -10.629 1.00 87.25 672 PRO A N 1
ATOM 4656 C CA . PRO A 1 672 ? 32.565 -0.708 -10.741 1.00 87.25 672 PRO A CA 1
ATOM 4657 C C . PRO A 1 672 ? 32.179 0.363 -11.766 1.00 87.25 672 PRO A C 1
ATOM 4659 O O . PRO A 1 672 ? 31.025 0.400 -12.189 1.00 87.25 672 PRO A O 1
ATOM 4662 N N . ASN A 1 673 ? 33.117 1.231 -12.169 1.00 85.06 673 ASN A N 1
ATOM 4663 C CA . ASN A 1 673 ? 32.860 2.216 -13.216 1.00 85.06 673 ASN A CA 1
ATOM 4664 C C . ASN A 1 673 ? 32.896 1.581 -14.605 1.00 85.06 673 ASN A C 1
ATOM 4666 O O . ASN A 1 673 ? 32.349 2.169 -15.526 1.00 85.06 673 ASN A O 1
ATOM 4670 N N . VAL A 1 674 ? 33.526 0.416 -14.772 1.00 85.81 674 VAL A N 1
ATOM 4671 C CA . VAL A 1 674 ? 33.566 -0.328 -16.036 1.00 85.81 674 VAL A CA 1
ATOM 4672 C C . VAL A 1 674 ? 32.461 -1.375 -16.067 1.00 85.81 674 VAL A C 1
ATOM 4674 O O . VAL A 1 674 ? 31.641 -1.347 -16.977 1.00 85.81 674 VAL A O 1
ATOM 4677 N N . ALA A 1 675 ? 32.379 -2.247 -15.060 1.00 88.00 675 ALA A N 1
ATOM 4678 C CA . ALA A 1 675 ? 31.281 -3.201 -14.910 1.00 88.00 675 ALA A CA 1
ATOM 4679 C C . ALA A 1 675 ? 30.823 -3.245 -13.453 1.00 88.00 675 ALA A C 1
ATOM 4681 O O . ALA A 1 675 ? 31.643 -3.449 -12.558 1.00 88.00 675 ALA A O 1
ATOM 4682 N N . SER A 1 676 ? 29.531 -3.073 -13.200 1.00 89.88 676 SER A N 1
ATOM 4683 C CA . SER A 1 676 ? 28.941 -3.189 -11.866 1.00 89.88 676 SER A CA 1
ATOM 4684 C C . SER A 1 676 ? 28.293 -4.561 -11.680 1.00 89.88 676 SER A C 1
ATOM 4686 O O . SER A 1 676 ? 27.899 -5.214 -12.643 1.00 89.88 676 SER A O 1
ATOM 4688 N N . VAL A 1 677 ? 28.206 -5.020 -10.435 1.00 91.19 677 VAL A N 1
ATOM 4689 C CA . VAL A 1 677 ? 27.545 -6.276 -10.060 1.00 91.19 677 VAL A CA 1
ATOM 4690 C C . VAL A 1 677 ? 26.745 -6.043 -8.783 1.00 91.19 677 VAL A C 1
ATOM 4692 O O . VAL A 1 677 ? 27.159 -5.237 -7.944 1.00 91.19 677 VAL A O 1
ATOM 4695 N N . ASN A 1 678 ? 25.598 -6.705 -8.628 1.00 86.38 678 ASN A N 1
ATOM 4696 C CA . ASN A 1 678 ? 24.885 -6.698 -7.353 1.00 86.38 678 ASN A CA 1
ATOM 4697 C C . ASN A 1 678 ? 25.765 -7.335 -6.258 1.00 86.38 678 ASN A C 1
ATOM 4699 O O . ASN A 1 678 ? 26.352 -8.394 -6.479 1.00 86.38 678 ASN A O 1
ATOM 4703 N N . PRO A 1 679 ? 25.866 -6.710 -5.074 1.00 76.88 679 PRO A N 1
ATOM 4704 C CA . PRO A 1 679 ? 26.787 -7.165 -4.042 1.00 76.88 679 PRO A CA 1
ATOM 4705 C C . PRO A 1 679 ? 26.364 -8.488 -3.398 1.00 76.88 679 PRO A C 1
ATOM 4707 O O . PRO A 1 679 ? 27.220 -9.162 -2.837 1.00 76.88 679 PRO A O 1
ATOM 4710 N N . GLU A 1 680 ? 25.080 -8.859 -3.478 1.00 77.25 680 GLU A N 1
ATOM 4711 C CA . GLU A 1 680 ? 24.499 -10.037 -2.824 1.00 77.25 680 GLU A CA 1
ATOM 4712 C C . GLU A 1 680 ? 23.356 -10.638 -3.669 1.00 77.25 680 GLU A C 1
ATOM 4714 O O . GLU A 1 680 ? 22.625 -9.906 -4.346 1.00 77.25 680 GLU A O 1
ATOM 4719 N N . GLY A 1 681 ? 23.177 -11.964 -3.593 1.00 61.25 681 GLY A N 1
ATOM 4720 C CA . GLY A 1 681 ? 22.058 -12.707 -4.200 1.00 61.25 681 GLY A CA 1
ATOM 4721 C C . GLY A 1 681 ? 22.396 -13.451 -5.501 1.00 61.25 681 GLY A C 1
ATOM 4722 O O . GLY A 1 681 ? 23.293 -13.058 -6.237 1.00 61.25 681 GLY A O 1
ATOM 4723 N N . ALA A 1 682 ? 21.666 -14.536 -5.787 1.00 65.56 682 ALA A N 1
ATOM 4724 C CA . ALA A 1 682 ? 21.766 -15.310 -7.029 1.00 65.56 682 ALA A CA 1
ATOM 4725 C C . ALA A 1 682 ? 20.425 -15.259 -7.800 1.00 65.56 682 ALA A C 1
ATOM 4727 O O . ALA A 1 682 ? 19.378 -15.427 -7.167 1.00 65.56 682 ALA A O 1
ATOM 4728 N N . PRO A 1 683 ? 20.423 -15.055 -9.133 1.00 72.31 683 PRO A N 1
ATOM 4729 C CA . PRO A 1 683 ? 21.594 -14.905 -10.004 1.00 72.31 683 PRO A CA 1
ATOM 4730 C C . PRO A 1 683 ? 22.329 -13.570 -9.800 1.00 72.31 683 PRO A C 1
ATOM 4732 O O . PRO A 1 683 ? 21.717 -12.566 -9.437 1.00 72.31 683 PRO A O 1
ATOM 4735 N N . LEU A 1 684 ? 23.644 -13.556 -10.046 1.00 83.12 684 LEU A N 1
ATOM 4736 C CA . LEU A 1 684 ? 24.422 -12.316 -10.052 1.00 83.12 684 LEU A CA 1
ATOM 4737 C C . LEU A 1 684 ? 24.095 -11.526 -11.319 1.00 83.12 684 LEU A C 1
ATOM 4739 O O . LEU A 1 684 ? 24.223 -12.046 -12.421 1.00 83.12 684 LEU A O 1
ATOM 4743 N N . VAL A 1 685 ? 23.712 -10.265 -11.185 1.00 86.94 685 VAL A N 1
ATOM 4744 C CA . VAL A 1 685 ? 23.429 -9.360 -12.298 1.00 86.94 685 VAL A CA 1
ATOM 4745 C C . VAL A 1 685 ? 24.653 -8.486 -12.537 1.00 86.94 685 VAL A C 1
ATOM 4747 O O . VAL A 1 685 ? 24.953 -7.596 -11.739 1.00 86.94 685 VAL A O 1
ATOM 4750 N N . VAL A 1 686 ? 25.361 -8.727 -13.640 1.00 89.00 686 VAL A N 1
ATOM 4751 C CA . VAL A 1 686 ? 26.525 -7.936 -14.067 1.00 89.00 686 VAL A CA 1
ATOM 4752 C C . VAL A 1 686 ? 26.090 -6.949 -15.143 1.00 89.00 686 VAL A C 1
ATOM 4754 O O . VAL A 1 686 ? 25.497 -7.362 -16.134 1.00 89.00 686 VAL A O 1
ATOM 4757 N N . THR A 1 687 ? 26.401 -5.664 -14.975 1.00 88.38 687 THR A N 1
ATOM 4758 C CA . THR A 1 687 ? 26.019 -4.579 -15.893 1.00 88.38 687 THR A CA 1
ATOM 4759 C C . THR A 1 687 ? 27.247 -3.849 -16.424 1.00 88.38 687 THR A C 1
ATOM 4761 O O . THR A 1 687 ? 28.117 -3.453 -15.650 1.00 88.38 687 THR A O 1
ATOM 4764 N N . GLY A 1 688 ? 27.321 -3.632 -17.738 1.00 88.88 688 GLY A N 1
ATOM 4765 C CA . GLY A 1 688 ? 28.357 -2.809 -18.358 1.00 88.88 688 GLY A CA 1
ATOM 4766 C C . GLY A 1 688 ? 28.087 -1.320 -18.138 1.00 88.88 688 GLY A C 1
ATOM 4767 O O . GLY A 1 688 ? 27.033 -0.826 -18.523 1.00 88.88 688 GLY A O 1
ATOM 4768 N N . VAL A 1 689 ? 29.026 -0.595 -17.531 1.00 86.44 689 VAL A N 1
ATOM 4769 C CA . VAL A 1 689 ? 28.872 0.820 -17.140 1.00 86.44 689 VAL A CA 1
ATOM 4770 C C . VAL A 1 689 ? 29.693 1.751 -18.032 1.00 86.44 689 VAL A C 1
ATOM 4772 O O . VAL A 1 689 ? 29.156 2.728 -18.540 1.00 86.44 689 VAL A O 1
ATOM 4775 N N . ASN A 1 690 ? 30.972 1.452 -18.266 1.00 81.12 690 ASN A N 1
ATOM 4776 C CA . ASN A 1 690 ? 31.820 2.192 -19.206 1.00 81.12 690 ASN A CA 1
ATOM 4777 C C . ASN A 1 690 ? 32.715 1.231 -19.993 1.00 81.12 690 ASN A C 1
ATOM 4779 O O . ASN A 1 690 ? 33.000 0.137 -19.505 1.00 81.12 690 ASN A O 1
ATOM 4783 N N . PRO A 1 691 ? 33.207 1.629 -21.181 1.00 81.31 691 PRO A N 1
ATOM 4784 C CA . PRO A 1 691 ? 34.086 0.781 -21.968 1.00 81.31 691 PRO A CA 1
ATOM 4785 C C . PRO A 1 691 ? 35.377 0.442 -21.216 1.00 81.31 691 PRO A C 1
ATOM 4787 O O . PRO A 1 691 ? 36.044 1.327 -20.678 1.00 81.31 691 PRO A O 1
ATOM 4790 N N . GLY A 1 692 ? 35.758 -0.831 -21.214 1.00 85.00 692 GLY A N 1
ATOM 4791 C CA . GLY A 1 692 ? 36.940 -1.309 -20.504 1.00 85.00 692 GLY A CA 1
ATOM 4792 C C . GLY A 1 692 ? 36.821 -2.767 -20.081 1.00 85.00 692 GLY A C 1
ATOM 4793 O O . GLY A 1 692 ? 35.859 -3.450 -20.423 1.00 85.00 692 GLY A O 1
ATOM 4794 N N . ASN A 1 693 ? 37.800 -3.233 -19.307 1.00 88.06 693 ASN A N 1
ATOM 4795 C CA . ASN A 1 693 ? 37.786 -4.574 -18.728 1.00 88.06 693 ASN A CA 1
ATOM 4796 C C . ASN A 1 693 ? 37.727 -4.472 -17.202 1.00 88.06 693 ASN A C 1
ATOM 4798 O O . ASN A 1 693 ? 38.516 -3.739 -16.605 1.00 88.06 693 ASN A O 1
ATOM 4802 N N . ALA A 1 694 ? 36.836 -5.236 -16.584 1.00 89.69 694 ALA A N 1
ATOM 4803 C CA . ALA A 1 694 ? 36.749 -5.414 -15.141 1.00 89.69 694 ALA A CA 1
ATOM 4804 C C . ALA A 1 694 ? 36.742 -6.910 -14.810 1.00 89.69 694 ALA A C 1
ATOM 4806 O O . ALA A 1 694 ? 36.367 -7.733 -15.637 1.00 89.69 694 ALA A O 1
ATOM 4807 N N . GLN A 1 695 ? 37.158 -7.274 -13.604 1.00 91.12 695 GLN A N 1
ATOM 4808 C CA . GLN A 1 695 ? 37.074 -8.637 -13.096 1.00 91.12 695 GLN A CA 1
ATOM 4809 C C . GLN A 1 695 ? 36.051 -8.682 -11.967 1.00 91.12 695 GLN A C 1
ATOM 4811 O O . GLN A 1 695 ? 36.115 -7.874 -11.038 1.00 91.12 695 GLN A O 1
ATOM 4816 N N . ILE A 1 696 ? 35.121 -9.630 -12.032 1.00 90.75 696 ILE A N 1
ATOM 4817 C CA . ILE A 1 696 ? 34.164 -9.880 -10.957 1.00 90.75 696 ILE A CA 1
ATOM 4818 C C . ILE A 1 696 ? 34.742 -10.954 -10.045 1.00 90.75 696 ILE A C 1
ATOM 4820 O O . ILE A 1 696 ? 35.117 -12.031 -10.504 1.00 90.75 696 ILE A O 1
ATOM 4824 N N . THR A 1 697 ? 34.822 -10.648 -8.752 1.00 89.12 697 THR A N 1
ATOM 4825 C CA . THR A 1 697 ? 35.162 -11.601 -7.693 1.00 89.12 697 THR A CA 1
ATOM 4826 C C . THR A 1 697 ? 33.890 -12.015 -6.982 1.00 89.12 697 THR A C 1
ATOM 4828 O O . THR A 1 697 ? 33.209 -11.169 -6.405 1.00 89.12 697 THR A O 1
ATOM 4831 N N . VAL A 1 698 ? 33.593 -13.307 -7.019 1.00 88.38 698 VAL A N 1
ATOM 4832 C CA . VAL A 1 698 ? 32.484 -13.942 -6.313 1.00 88.38 698 VAL A CA 1
ATOM 4833 C C . VAL A 1 698 ? 33.032 -14.634 -5.074 1.00 88.38 698 VAL A C 1
ATOM 4835 O O . VAL A 1 698 ? 33.977 -15.414 -5.176 1.00 88.38 698 VAL A O 1
ATOM 4838 N N . THR A 1 699 ? 32.422 -14.371 -3.927 1.00 86.19 699 THR A N 1
ATOM 4839 C CA . THR A 1 699 ? 32.768 -14.959 -2.635 1.00 86.19 699 THR A CA 1
ATOM 4840 C C . THR A 1 699 ? 31.586 -15.775 -2.132 1.00 86.19 699 THR A C 1
ATOM 4842 O O . THR A 1 699 ? 30.495 -15.233 -1.954 1.00 86.19 699 THR A O 1
ATOM 4845 N N . ALA A 1 700 ? 31.806 -17.059 -1.867 1.00 85.56 700 ALA A N 1
ATOM 4846 C CA . ALA A 1 700 ? 30.863 -17.913 -1.156 1.00 85.56 700 ALA A CA 1
ATOM 4847 C C . ALA A 1 700 ? 31.342 -18.099 0.287 1.00 85.56 700 ALA A C 1
ATOM 4849 O O . ALA A 1 700 ? 32.521 -18.384 0.506 1.00 85.56 700 ALA A O 1
ATOM 4850 N N . SER A 1 701 ? 30.448 -17.935 1.260 1.00 83.06 701 SER A N 1
ATOM 4851 C CA . SER A 1 701 ? 30.751 -18.118 2.682 1.00 83.06 701 SER A CA 1
ATOM 4852 C C . SER A 1 701 ? 29.600 -18.794 3.416 1.00 83.06 701 SER A C 1
ATOM 4854 O O . SER A 1 701 ? 28.441 -18.460 3.187 1.00 83.06 701 SER A O 1
AT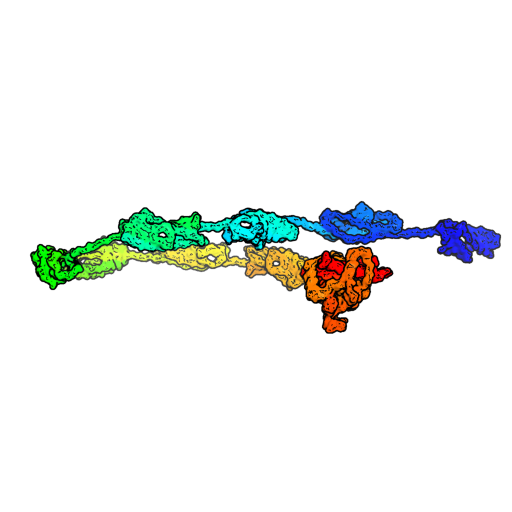OM 4856 N N . ASP A 1 702 ? 29.934 -19.702 4.326 1.00 80.19 702 ASP A N 1
ATOM 4857 C CA . ASP A 1 702 ? 29.017 -20.338 5.286 1.00 80.19 702 ASP A CA 1
ATOM 4858 C C . ASP A 1 702 ? 28.856 -19.511 6.587 1.00 80.19 702 ASP A C 1
ATOM 4860 O O . ASP A 1 702 ? 28.187 -19.917 7.533 1.00 80.19 702 ASP A O 1
ATOM 4864 N N . GLY A 1 703 ? 29.465 -18.317 6.646 1.00 71.38 703 GLY A N 1
ATOM 4865 C CA . GLY A 1 703 ? 29.498 -17.445 7.825 1.00 71.38 703 GLY A CA 1
ATOM 4866 C C . GLY A 1 703 ? 30.719 -17.643 8.732 1.00 71.38 703 GLY A C 1
ATOM 4867 O O . GLY A 1 703 ? 30.990 -16.783 9.574 1.00 71.38 703 GLY A O 1
ATOM 4868 N N . THR A 1 704 ? 31.491 -18.711 8.536 1.00 70.94 704 THR A N 1
ATOM 4869 C CA . THR A 1 704 ? 32.720 -19.029 9.278 1.00 70.94 704 THR A CA 1
ATOM 4870 C C . THR A 1 704 ? 33.961 -19.118 8.392 1.00 70.94 704 THR A C 1
ATOM 4872 O O . THR A 1 704 ? 34.981 -18.518 8.735 1.00 70.94 704 THR A O 1
ATOM 4875 N N . ASP A 1 705 ? 33.871 -19.771 7.236 1.00 74.06 705 ASP A N 1
ATOM 4876 C CA . ASP A 1 705 ? 34.912 -19.855 6.215 1.00 74.06 705 ASP A CA 1
ATOM 4877 C C . ASP A 1 705 ? 34.402 -19.305 4.867 1.00 74.06 705 ASP A C 1
ATOM 4879 O O . ASP A 1 705 ? 33.211 -19.038 4.670 1.00 74.06 705 ASP A O 1
ATOM 4883 N N . SER A 1 706 ? 35.315 -19.032 3.928 1.00 82.62 706 SER A N 1
ATOM 4884 C CA . SER A 1 706 ? 34.947 -18.494 2.610 1.00 82.62 706 SER A CA 1
ATOM 4885 C C . SER A 1 706 ? 35.898 -18.921 1.496 1.00 82.62 706 SER A C 1
ATOM 4887 O O . SER A 1 706 ? 37.084 -19.172 1.727 1.00 82.62 706 SER A O 1
ATOM 4889 N N . VAL A 1 707 ? 35.373 -18.967 0.271 1.00 85.88 707 VAL A N 1
ATOM 4890 C CA . VAL A 1 707 ? 36.129 -19.210 -0.961 1.00 85.88 707 VAL A CA 1
ATOM 4891 C C . VAL A 1 707 ? 35.794 -18.149 -2.006 1.00 85.88 707 VAL A C 1
ATOM 4893 O O . VAL A 1 707 ? 34.647 -17.716 -2.114 1.00 85.88 707 VAL A O 1
ATOM 4896 N N . ASN A 1 708 ? 36.792 -17.772 -2.811 1.00 86.50 708 ASN A N 1
ATOM 4897 C CA . ASN A 1 708 ? 36.628 -16.803 -3.891 1.00 86.50 708 ASN A CA 1
ATOM 4898 C C . ASN A 1 708 ? 36.845 -17.461 -5.259 1.00 86.50 708 ASN A C 1
ATOM 4900 O O . ASN A 1 708 ? 37.776 -18.250 -5.434 1.00 86.50 708 ASN A O 1
ATOM 4904 N N . ALA A 1 709 ? 36.046 -17.060 -6.243 1.00 86.19 709 ALA A N 1
ATOM 4905 C CA . ALA A 1 709 ? 36.241 -17.330 -7.664 1.00 86.19 709 ALA A CA 1
ATOM 4906 C C . ALA A 1 709 ? 36.180 -16.014 -8.450 1.00 86.19 709 ALA A C 1
ATOM 4908 O O . ALA A 1 709 ? 35.510 -15.072 -8.032 1.00 86.19 709 ALA A O 1
ATOM 4909 N N . THR A 1 710 ? 36.875 -15.928 -9.584 1.00 87.12 710 THR A N 1
ATOM 4910 C CA . THR A 1 710 ? 36.873 -14.721 -10.421 1.00 87.12 710 THR A CA 1
ATOM 4911 C C . THR A 1 710 ? 36.560 -15.036 -11.880 1.00 87.12 710 THR A C 1
ATOM 4913 O O . THR A 1 710 ? 36.893 -16.117 -12.366 1.00 87.12 710 THR A O 1
ATOM 4916 N N . PHE A 1 711 ? 35.934 -14.088 -12.581 1.00 89.12 711 PHE A N 1
ATOM 4917 C CA . PHE A 1 711 ? 35.765 -14.114 -14.038 1.00 89.12 711 PHE A CA 1
ATOM 4918 C C . PHE A 1 711 ? 35.879 -12.706 -14.632 1.00 89.12 711 PHE A C 1
ATOM 4920 O O . PHE A 1 711 ? 35.591 -11.706 -13.969 1.00 89.12 711 PHE A O 1
ATOM 4927 N N . ASP A 1 712 ? 36.323 -12.628 -15.885 1.00 90.19 712 ASP A N 1
ATOM 4928 C CA . ASP A 1 712 ? 36.575 -11.358 -16.568 1.00 90.19 712 ASP A CA 1
ATOM 4929 C C . ASP A 1 712 ? 35.327 -10.860 -17.314 1.00 90.19 712 ASP A C 1
ATOM 4931 O O . ASP A 1 712 ? 34.602 -11.641 -17.935 1.00 90.19 712 ASP A O 1
ATOM 4935 N N . VAL A 1 713 ? 35.110 -9.544 -17.289 1.00 88.88 713 VAL A N 1
ATOM 4936 C CA . VAL A 1 713 ? 34.039 -8.824 -17.986 1.00 88.88 713 VAL A CA 1
ATOM 4937 C C . VAL A 1 713 ? 34.658 -7.774 -18.904 1.00 88.88 713 VAL A C 1
ATOM 4939 O O . VAL A 1 713 ? 35.358 -6.871 -18.443 1.00 88.88 713 VAL A O 1
ATOM 4942 N N . ALA A 1 714 ? 34.386 -7.869 -20.203 1.00 87.81 714 ALA A N 1
ATOM 4943 C CA . ALA A 1 714 ? 34.763 -6.864 -21.193 1.00 87.81 714 ALA A CA 1
ATOM 4944 C C . ALA A 1 714 ? 33.529 -6.058 -21.615 1.00 87.81 714 ALA A C 1
ATOM 4946 O O . ALA A 1 714 ? 32.552 -6.631 -22.095 1.00 87.81 714 ALA A O 1
ATOM 4947 N N . VAL A 1 715 ? 33.575 -4.737 -21.457 1.00 85.69 715 VAL A N 1
ATOM 4948 C CA . VAL A 1 715 ? 32.495 -3.815 -21.827 1.00 85.69 715 VAL A CA 1
ATOM 4949 C C . VAL A 1 715 ? 32.932 -3.014 -23.048 1.00 85.69 715 VAL A C 1
ATOM 4951 O O . VAL A 1 715 ? 33.919 -2.278 -23.008 1.00 85.69 715 VAL A O 1
ATOM 4954 N N . ASN A 1 716 ? 32.208 -3.168 -24.152 1.00 81.00 716 ASN A N 1
ATOM 4955 C CA . ASN A 1 716 ? 32.459 -2.471 -25.408 1.00 81.00 716 ASN A CA 1
ATOM 4956 C C . ASN A 1 716 ? 31.624 -1.188 -25.499 1.00 81.00 716 ASN A C 1
ATOM 4958 O O . ASN A 1 716 ? 30.499 -1.123 -25.002 1.00 81.00 716 ASN A O 1
ATOM 4962 N N . ALA A 1 717 ? 32.166 -0.166 -26.165 1.00 61.69 717 ALA A N 1
ATOM 4963 C CA . ALA A 1 717 ? 31.402 1.032 -26.498 1.00 61.69 717 ALA A CA 1
ATOM 4964 C C . ALA A 1 717 ? 30.308 0.692 -27.532 1.00 61.69 717 ALA A C 1
ATOM 4966 O O . ALA A 1 717 ? 30.609 -0.024 -28.492 1.00 61.69 717 ALA A O 1
ATOM 4967 N N . PRO A 1 718 ? 29.075 1.207 -27.379 1.00 48.25 718 PRO A N 1
ATOM 4968 C CA . PRO A 1 718 ? 28.031 1.014 -28.373 1.00 48.25 718 PRO A CA 1
ATOM 4969 C C . PRO A 1 718 ? 28.419 1.722 -29.677 1.00 48.25 718 PRO A C 1
ATOM 4971 O O . PRO A 1 718 ? 29.027 2.797 -29.664 1.00 48.25 718 PRO A O 1
ATOM 4974 N N . ALA A 1 719 ? 28.075 1.127 -30.819 1.00 45.84 719 ALA A N 1
ATOM 4975 C CA . ALA A 1 719 ? 28.200 1.801 -32.105 1.00 45.84 719 ALA A CA 1
ATOM 4976 C C . ALA A 1 719 ? 27.229 2.992 -32.124 1.00 45.84 719 ALA A C 1
ATOM 4978 O O . ALA A 1 719 ? 26.017 2.794 -32.068 1.00 45.84 719 ALA A O 1
ATOM 4979 N N . GLN A 1 720 ? 27.741 4.226 -32.175 1.00 45.81 720 GLN A N 1
ATOM 4980 C CA . GLN A 1 720 ? 26.876 5.403 -32.265 1.00 45.81 720 GLN A CA 1
ATOM 4981 C C . GLN A 1 720 ? 26.075 5.357 -33.572 1.00 45.81 720 GLN A C 1
ATOM 4983 O O . GLN A 1 720 ? 26.649 5.433 -34.661 1.00 45.81 720 GLN A O 1
ATOM 4988 N N . GLN A 1 721 ? 24.749 5.235 -33.467 1.00 52.75 721 GLN A N 1
ATOM 4989 C CA . GLN A 1 721 ? 23.862 5.597 -34.566 1.00 52.75 721 GLN A CA 1
ATOM 4990 C C . GLN A 1 721 ? 23.977 7.108 -34.775 1.00 52.75 721 GLN A C 1
ATOM 4992 O O . GLN A 1 721 ? 23.796 7.885 -33.843 1.00 52.75 721 GLN A O 1
ATOM 4997 N N . VAL A 1 722 ? 24.320 7.523 -35.992 1.00 70.00 722 VAL A N 1
ATOM 4998 C CA . VAL A 1 722 ? 24.289 8.935 -36.385 1.00 70.00 722 VAL A CA 1
ATOM 4999 C C . VAL A 1 722 ? 22.823 9.369 -36.405 1.00 70.00 722 VAL A C 1
ATOM 5001 O O . VAL A 1 722 ? 22.023 8.731 -37.086 1.00 70.00 722 VAL A O 1
ATOM 5004 N N . PHE A 1 723 ? 22.473 10.415 -35.653 1.00 82.88 723 PHE A N 1
ATOM 5005 C CA . PHE A 1 723 ? 21.113 10.956 -35.624 1.00 82.88 723 PHE A CA 1
ATOM 5006 C C . PHE A 1 723 ? 20.647 11.363 -37.032 1.00 82.88 723 PHE A C 1
ATOM 5008 O O . PHE A 1 723 ? 21.341 12.112 -37.724 1.00 82.88 723 PHE A O 1
ATOM 5015 N N . ASP A 1 724 ? 19.472 10.878 -37.441 1.00 84.31 724 ASP A N 1
ATOM 5016 C CA . ASP A 1 724 ? 18.862 11.158 -38.744 1.00 84.31 724 ASP A CA 1
ATOM 5017 C C . ASP A 1 724 ? 17.582 11.994 -38.556 1.00 84.31 724 ASP A C 1
ATOM 5019 O O . ASP A 1 724 ? 16.626 11.497 -37.958 1.00 84.31 724 ASP A O 1
ATOM 5023 N N . PRO A 1 725 ? 17.531 13.250 -39.042 1.00 85.81 725 PRO A N 1
ATOM 5024 C CA . PRO A 1 725 ? 16.341 14.090 -38.942 1.00 85.81 725 PRO A CA 1
ATOM 5025 C C . PRO A 1 725 ? 15.248 13.751 -39.975 1.00 85.81 725 PRO A C 1
ATOM 5027 O O . PRO A 1 725 ? 14.157 14.305 -39.894 1.00 85.81 725 PRO A O 1
ATOM 5030 N N . ARG A 1 726 ? 15.485 12.866 -40.952 1.00 89.94 726 ARG A N 1
ATOM 5031 C CA . ARG A 1 726 ? 14.510 12.547 -42.022 1.00 89.94 726 ARG A CA 1
ATOM 5032 C C . ARG A 1 726 ? 13.171 11.941 -41.575 1.00 89.94 726 ARG A C 1
ATOM 5034 O O . ARG A 1 726 ? 12.192 12.148 -42.286 1.00 89.94 726 ARG A O 1
ATOM 5041 N N . PRO A 1 727 ? 13.069 11.200 -40.455 1.00 90.31 727 PRO A N 1
ATOM 5042 C CA . PRO A 1 727 ? 11.784 10.680 -39.985 1.00 90.31 727 PRO A CA 1
ATOM 5043 C C . PRO A 1 727 ? 10.816 11.745 -39.447 1.00 90.31 727 PRO A C 1
ATOM 5045 O O . PRO A 1 727 ? 9.652 11.421 -39.232 1.00 90.31 727 PRO A O 1
ATOM 5048 N N . PHE A 1 728 ? 11.278 12.975 -39.186 1.00 88.50 728 PHE A N 1
ATOM 5049 C CA . PHE A 1 728 ? 10.440 14.055 -38.658 1.00 88.50 728 PHE A CA 1
ATOM 5050 C C . PHE A 1 728 ? 9.768 14.840 -39.787 1.00 88.50 728 PHE A C 1
ATOM 5052 O O . PHE A 1 728 ? 10.389 15.098 -40.819 1.00 88.50 728 PHE A O 1
ATOM 5059 N N . ASP A 1 729 ? 8.524 15.267 -39.564 1.00 88.19 729 ASP A N 1
ATOM 5060 C CA . ASP A 1 729 ? 7.749 16.020 -40.552 1.00 88.19 729 ASP A CA 1
ATOM 5061 C C . ASP A 1 729 ? 8.451 17.321 -40.969 1.00 88.19 729 ASP A C 1
ATOM 5063 O O . ASP A 1 729 ? 9.021 18.035 -40.142 1.00 88.19 729 ASP A O 1
ATOM 5067 N N . GLU A 1 730 ? 8.387 17.643 -42.265 1.00 87.25 730 GLU A N 1
ATOM 5068 C CA . GLU A 1 730 ? 8.956 18.879 -42.816 1.00 87.25 730 GLU A CA 1
ATOM 5069 C C . GLU A 1 730 ? 8.351 20.125 -42.151 1.00 87.25 730 GLU A C 1
ATOM 5071 O O . GLU A 1 730 ? 9.065 21.041 -41.743 1.00 87.25 730 GLU A O 1
ATOM 5076 N N . VAL A 1 731 ? 7.027 20.122 -41.997 1.00 88.69 731 VAL A N 1
ATOM 5077 C CA . VAL A 1 731 ? 6.237 21.171 -41.349 1.00 88.69 731 VAL A CA 1
ATOM 5078 C C . VAL A 1 731 ? 5.701 20.611 -40.030 1.00 88.69 731 VAL A C 1
ATOM 5080 O O . VAL A 1 731 ? 5.126 19.522 -40.039 1.00 88.69 731 VAL A O 1
ATOM 5083 N N . PRO A 1 732 ? 5.833 21.325 -38.899 1.00 88.12 732 PRO A N 1
ATOM 5084 C CA . PRO A 1 732 ? 5.452 20.779 -37.604 1.00 88.12 732 PRO A CA 1
ATOM 5085 C C . PRO A 1 732 ? 3.951 20.527 -37.483 1.00 88.12 732 PRO A C 1
ATOM 5087 O O . PRO A 1 732 ? 3.128 21.375 -37.839 1.00 88.12 732 PRO A O 1
ATOM 5090 N N . VAL A 1 733 ? 3.598 19.417 -36.833 1.00 81.25 733 VAL A N 1
ATOM 5091 C CA . VAL A 1 733 ? 2.269 19.230 -36.244 1.00 81.25 733 VAL A CA 1
ATOM 5092 C C . VAL A 1 733 ? 2.205 20.034 -34.947 1.00 81.25 733 VAL A C 1
ATOM 5094 O O . VAL A 1 733 ? 2.846 19.704 -33.951 1.00 81.25 733 VAL A O 1
ATOM 5097 N N . VAL A 1 734 ? 1.444 21.127 -34.962 1.00 84.12 734 VAL A N 1
ATOM 5098 C CA . VAL A 1 734 ? 1.389 22.074 -33.844 1.00 84.12 734 VAL A CA 1
ATOM 5099 C C . VAL A 1 734 ? 0.270 21.705 -32.869 1.00 84.12 734 VAL A C 1
ATOM 5101 O O . VAL A 1 734 ? -0.897 21.616 -33.246 1.00 84.12 734 VAL A O 1
ATOM 5104 N N . ASN A 1 735 ? 0.612 21.528 -31.590 1.00 79.38 735 ASN A N 1
ATOM 5105 C CA . ASN A 1 735 ? -0.359 21.281 -30.526 1.00 79.38 735 ASN A CA 1
ATOM 5106 C C . ASN A 1 735 ? -0.841 22.602 -29.899 1.00 79.38 735 ASN A C 1
ATOM 5108 O O . ASN A 1 735 ? -0.092 23.283 -29.194 1.00 79.38 735 ASN A O 1
ATOM 5112 N N . PHE A 1 736 ? -2.121 22.934 -30.091 1.00 78.44 736 PHE A N 1
ATOM 5113 C CA . PHE A 1 736 ? -2.723 24.161 -29.559 1.00 78.44 736 PHE A CA 1
ATOM 5114 C C . PHE A 1 736 ? -2.607 24.301 -28.035 1.00 78.44 736 PHE A C 1
ATOM 5116 O O . PHE A 1 736 ? -2.307 25.386 -27.529 1.00 78.44 736 PHE A O 1
ATOM 5123 N N . ASN A 1 737 ? -2.813 23.213 -27.290 1.00 76.44 737 ASN A N 1
ATOM 5124 C CA . ASN A 1 737 ? -2.808 23.251 -25.827 1.00 76.44 737 ASN A CA 1
ATOM 5125 C C . ASN A 1 737 ? -1.418 23.583 -25.269 1.00 76.44 737 ASN A C 1
ATOM 5127 O O . ASN A 1 737 ? -1.326 24.212 -24.219 1.00 76.44 737 ASN A O 1
ATOM 5131 N N . ALA A 1 738 ? -0.354 23.222 -25.990 1.00 72.88 738 ALA A N 1
ATOM 5132 C CA . ALA A 1 738 ? 1.016 23.522 -25.589 1.00 72.88 738 ALA A CA 1
ATOM 5133 C C . ALA A 1 738 ? 1.401 24.993 -25.812 1.00 72.88 738 ALA A C 1
ATOM 5135 O O . ALA A 1 738 ? 2.123 25.574 -25.005 1.00 72.88 738 ALA A O 1
ATOM 5136 N N . LEU A 1 739 ? 0.900 25.622 -26.881 1.00 86.06 739 LEU A N 1
ATOM 5137 C CA . LEU A 1 739 ? 1.324 26.974 -27.270 1.00 86.06 739 LEU A CA 1
ATOM 5138 C C . LEU A 1 739 ? 0.388 28.088 -26.804 1.00 86.06 739 LEU A C 1
ATOM 5140 O O . LEU A 1 739 ? 0.827 29.234 -26.670 1.00 86.06 739 LEU A O 1
ATOM 5144 N N . SER A 1 740 ? -0.883 27.777 -26.535 1.00 85.81 740 SER A N 1
ATOM 5145 C CA . SER A 1 740 ? -1.893 28.771 -26.146 1.00 85.81 740 SER A CA 1
ATOM 5146 C C . SER A 1 740 ? -1.499 29.555 -24.887 1.00 85.81 740 SER A C 1
ATOM 5148 O O . SER A 1 740 ? -1.727 30.764 -24.822 1.00 85.81 740 SER A O 1
ATOM 5150 N N . GLY A 1 741 ? -0.831 28.906 -23.926 1.00 88.19 741 GLY A N 1
ATOM 5151 C CA . GLY A 1 741 ? -0.326 29.548 -22.710 1.00 88.19 741 GLY A CA 1
ATOM 5152 C C . GLY A 1 741 ? 0.753 30.601 -22.984 1.00 88.19 741 GLY A C 1
ATOM 5153 O O . GLY A 1 741 ? 0.654 31.725 -22.488 1.00 88.19 741 GLY A O 1
ATOM 5154 N N . ILE A 1 742 ? 1.746 30.266 -23.817 1.00 91.06 742 ILE A N 1
ATOM 5155 C CA . ILE A 1 742 ? 2.837 31.177 -24.208 1.00 91.06 742 ILE A CA 1
ATOM 5156 C C . ILE A 1 742 ? 2.266 32.354 -24.999 1.00 91.06 742 ILE A C 1
ATOM 5158 O O . ILE A 1 742 ? 2.537 33.513 -24.681 1.00 91.06 742 ILE A O 1
ATOM 5162 N N . TYR A 1 743 ? 1.424 32.054 -25.989 1.00 91.12 743 TYR A N 1
ATOM 5163 C CA . TYR A 1 743 ? 0.797 33.051 -26.846 1.00 91.12 743 TYR A CA 1
ATOM 5164 C C . TYR A 1 743 ? -0.047 34.048 -26.044 1.00 91.12 743 TYR A C 1
ATOM 5166 O O . TYR A 1 743 ? 0.149 35.259 -26.150 1.00 91.12 743 TYR A O 1
ATOM 5174 N N . GLN A 1 744 ? -0.946 33.564 -25.181 1.00 90.31 744 GLN A N 1
ATOM 5175 C CA . GLN A 1 744 ? -1.819 34.436 -24.396 1.00 90.31 744 GLN A CA 1
ATOM 5176 C C . GLN A 1 744 ? -1.029 35.286 -23.393 1.00 90.31 744 GLN A C 1
ATOM 5178 O O . GLN A 1 744 ? -1.347 36.464 -23.203 1.00 90.31 744 GLN A O 1
ATOM 5183 N N . ALA A 1 745 ? 0.015 34.722 -22.776 1.00 89.94 745 ALA A N 1
ATOM 5184 C CA . ALA A 1 745 ? 0.927 35.472 -21.916 1.00 89.94 745 ALA A CA 1
ATOM 5185 C C . ALA A 1 745 ? 1.638 36.594 -22.692 1.00 89.94 745 ALA A C 1
ATOM 5187 O O . ALA A 1 745 ? 1.707 37.722 -22.204 1.00 89.94 745 ALA A O 1
ATOM 5188 N N . GLY A 1 746 ? 2.083 36.318 -23.920 1.00 92.50 746 GLY A N 1
ATOM 5189 C CA . GLY A 1 746 ? 2.683 37.296 -24.824 1.00 92.50 746 GLY A CA 1
ATOM 5190 C C . GLY A 1 746 ? 1.761 38.446 -25.189 1.00 92.50 746 GLY A C 1
ATOM 5191 O O . GLY A 1 746 ? 2.142 39.606 -25.040 1.00 92.50 746 GLY A O 1
ATOM 5192 N N . ILE A 1 747 ? 0.533 38.149 -25.617 1.00 92.56 747 ILE A N 1
ATOM 5193 C CA . ILE A 1 747 ? -0.457 39.186 -25.949 1.00 92.56 747 ILE A CA 1
ATOM 5194 C C . ILE A 1 747 ? -0.746 40.067 -24.728 1.00 92.56 747 ILE A C 1
ATOM 5196 O O . ILE A 1 747 ? -0.763 41.294 -24.840 1.00 92.56 747 ILE A O 1
ATOM 5200 N N . ASN A 1 748 ? -0.874 39.470 -23.539 1.00 92.00 748 ASN A N 1
ATOM 5201 C CA . ASN A 1 748 ? -1.046 40.216 -22.289 1.00 92.00 748 ASN A CA 1
ATOM 5202 C C . ASN A 1 748 ? 0.182 41.078 -21.937 1.00 92.00 748 ASN A C 1
ATOM 5204 O O . ASN A 1 748 ? 0.037 42.137 -21.327 1.00 92.00 748 ASN A O 1
ATOM 5208 N N . ALA A 1 749 ? 1.379 40.642 -22.335 1.00 88.75 749 ALA A N 1
ATOM 5209 C CA . ALA A 1 749 ? 2.640 41.364 -22.178 1.00 88.75 749 ALA A CA 1
ATOM 5210 C C . ALA A 1 749 ? 2.927 42.367 -23.317 1.00 88.75 749 ALA A C 1
ATOM 5212 O O . ALA A 1 749 ? 3.994 42.983 -23.338 1.00 88.75 749 ALA A O 1
ATOM 5213 N N . GLY A 1 750 ? 1.991 42.562 -24.253 1.00 91.81 750 GLY A N 1
ATOM 5214 C CA . GLY A 1 750 ? 2.095 43.547 -25.333 1.00 91.81 750 GLY A CA 1
ATOM 5215 C C . GLY A 1 750 ? 2.783 43.055 -26.610 1.00 91.81 750 GLY A C 1
ATOM 5216 O O . GLY A 1 750 ? 3.094 43.880 -27.475 1.00 91.81 750 GLY A O 1
ATOM 5217 N N . LYS A 1 751 ? 3.014 41.742 -26.762 1.00 93.69 751 LYS A N 1
ATOM 5218 C CA . LYS A 1 751 ? 3.441 41.163 -28.046 1.00 93.69 751 LYS A CA 1
ATOM 5219 C C . LYS A 1 751 ? 2.366 41.364 -29.107 1.00 93.69 751 LYS A C 1
ATOM 5221 O O . LYS A 1 751 ? 1.172 41.321 -28.820 1.00 93.69 751 LYS A O 1
ATOM 5226 N N . GLN A 1 752 ? 2.805 41.592 -30.337 1.00 91.06 752 GLN A N 1
ATOM 5227 C CA . GLN A 1 752 ? 1.928 41.842 -31.472 1.00 91.06 752 GLN A CA 1
ATOM 5228 C C . GLN A 1 752 ? 1.669 40.530 -32.207 1.00 91.06 752 GLN A C 1
ATOM 5230 O O . GLN A 1 752 ? 2.592 39.875 -32.697 1.00 91.06 752 GLN A O 1
ATOM 5235 N N . ASN A 1 753 ? 0.398 40.143 -32.279 1.00 88.62 753 ASN A N 1
ATOM 5236 C CA . ASN A 1 753 ? -0.029 38.916 -32.946 1.00 88.62 753 ASN A CA 1
ATOM 5237 C C . ASN A 1 753 ? 0.290 38.916 -34.449 1.00 88.62 753 ASN A C 1
ATOM 5239 O O . ASN A 1 753 ? 0.599 37.867 -34.995 1.00 88.62 753 ASN A O 1
ATOM 5243 N N . THR A 1 754 ? 0.296 40.082 -35.094 1.00 89.25 754 THR A N 1
ATOM 5244 C CA . THR A 1 754 ? 0.635 40.272 -36.514 1.00 89.25 754 THR A CA 1
ATOM 5245 C C . THR A 1 754 ? 2.133 40.476 -36.756 1.00 89.25 754 THR A C 1
ATOM 5247 O O . THR A 1 754 ? 2.510 41.102 -37.741 1.00 89.25 754 THR A O 1
ATOM 5250 N N . ARG A 1 755 ? 3.012 40.009 -35.857 1.00 91.12 755 ARG A N 1
ATOM 5251 C CA . ARG A 1 755 ? 4.472 40.105 -36.035 1.00 91.12 755 ARG A CA 1
ATOM 5252 C C . ARG A 1 755 ? 5.168 38.783 -35.748 1.00 91.12 755 ARG A C 1
ATOM 5254 O O . ARG A 1 755 ? 4.984 38.217 -34.665 1.00 91.12 755 ARG A O 1
ATOM 5261 N N . PHE A 1 756 ? 6.021 38.347 -36.669 1.00 93.69 756 PHE A N 1
ATOM 5262 C CA . PHE A 1 756 ? 7.024 37.313 -36.422 1.00 93.69 756 PHE A CA 1
ATOM 5263 C C . PHE A 1 756 ? 8.431 37.895 -36.575 1.00 93.69 756 PHE A C 1
ATOM 5265 O O . PHE A 1 756 ? 8.628 38.920 -37.214 1.00 93.69 756 PHE A O 1
ATOM 5272 N N . SER A 1 757 ? 9.427 37.251 -35.978 1.00 94.31 757 SER A N 1
ATOM 5273 C CA . SER A 1 757 ? 10.833 37.633 -36.135 1.00 94.31 757 SER A CA 1
ATOM 5274 C C . SER A 1 757 ? 11.710 36.400 -36.328 1.00 94.31 757 SER A C 1
ATOM 5276 O O . SER A 1 757 ? 11.267 35.269 -36.150 1.00 94.31 757 SER A O 1
ATOM 5278 N N . THR A 1 758 ? 12.978 36.607 -36.653 1.00 94.81 758 THR A N 1
ATOM 5279 C CA . THR A 1 758 ? 13.997 35.554 -36.726 1.00 94.81 758 THR A CA 1
ATOM 5280 C C . THR A 1 758 ? 15.069 35.754 -35.662 1.00 94.81 758 THR A C 1
ATOM 5282 O O . THR A 1 758 ? 15.290 36.879 -35.206 1.00 94.81 758 THR A O 1
ATOM 5285 N N . ALA A 1 759 ? 15.761 34.691 -35.271 1.00 95.81 759 ALA A N 1
ATOM 5286 C CA . ALA A 1 759 ? 16.971 34.752 -34.465 1.00 95.81 759 ALA A CA 1
ATOM 5287 C C . ALA A 1 759 ? 17.972 33.678 -34.907 1.00 95.81 759 ALA A C 1
ATOM 5289 O O . ALA A 1 759 ? 17.603 32.527 -35.125 1.00 95.81 759 ALA A O 1
ATOM 5290 N N . GLY A 1 760 ? 19.248 34.048 -35.011 1.00 93.31 760 GLY A N 1
ATOM 5291 C CA . GLY A 1 760 ? 20.333 33.126 -35.349 1.00 93.31 760 GLY A CA 1
ATOM 5292 C C . GLY A 1 760 ? 21.206 33.620 -36.499 1.00 93.31 760 GLY A C 1
ATOM 5293 O O . GLY A 1 760 ? 21.526 34.809 -36.574 1.00 93.31 760 GLY A O 1
ATOM 5294 N N . GLY A 1 761 ? 21.627 32.714 -37.380 1.00 87.88 761 GLY A N 1
ATOM 5295 C CA . GLY A 1 761 ? 22.574 33.047 -38.445 1.00 87.88 761 GLY A CA 1
ATOM 5296 C C . GLY A 1 761 ? 22.467 32.186 -39.696 1.00 87.88 761 GLY A C 1
ATOM 5297 O O . GLY A 1 761 ? 21.750 31.187 -39.736 1.00 87.88 761 GLY A O 1
ATOM 5298 N N . GLY A 1 762 ? 23.182 32.584 -40.746 1.00 84.44 762 GLY A N 1
ATOM 5299 C CA . GLY A 1 762 ? 23.167 31.878 -42.027 1.00 84.44 762 GLY A CA 1
ATOM 5300 C C . GLY A 1 762 ? 22.060 32.362 -42.960 1.00 84.44 762 GLY A C 1
ATOM 5301 O O . GLY A 1 762 ? 21.888 33.568 -43.128 1.00 84.44 762 GLY A O 1
ATOM 5302 N N . LEU A 1 763 ? 21.312 31.445 -43.588 1.00 78.25 763 LEU A N 1
ATOM 5303 C CA . LEU A 1 763 ? 20.327 31.796 -44.624 1.00 78.25 763 LEU A CA 1
ATOM 5304 C C . LEU A 1 763 ? 19.266 32.782 -44.125 1.00 78.25 763 LEU A C 1
ATOM 5306 O O . LEU A 1 763 ? 18.955 33.721 -44.850 1.00 78.25 763 LEU A O 1
ATOM 5310 N N . ILE A 1 764 ? 18.820 32.664 -42.870 1.00 87.00 764 ILE A N 1
ATOM 5311 C CA . ILE A 1 764 ? 17.835 33.582 -42.271 1.00 87.00 764 ILE A CA 1
ATOM 5312 C C . ILE A 1 764 ? 18.300 35.040 -42.152 1.00 87.00 764 ILE A C 1
ATOM 5314 O O . ILE A 1 764 ? 17.492 35.926 -41.908 1.00 87.00 764 ILE A O 1
ATOM 5318 N N . SER A 1 765 ? 19.603 35.294 -42.303 1.00 82.75 765 SER A N 1
ATOM 5319 C CA . SER A 1 765 ? 20.188 36.641 -42.299 1.00 82.75 765 SER A CA 1
ATOM 5320 C C . SER A 1 765 ? 20.352 37.245 -43.695 1.00 82.75 765 SER A C 1
ATOM 5322 O O . SER A 1 765 ? 20.764 38.399 -43.827 1.00 82.75 765 SER A O 1
ATOM 5324 N N . SER A 1 766 ? 20.092 36.456 -44.740 1.00 76.25 766 SER A N 1
ATOM 5325 C CA . SER A 1 766 ? 20.191 36.900 -46.125 1.00 76.25 766 SER A CA 1
ATOM 5326 C C . SER A 1 766 ? 18.943 37.682 -46.531 1.00 76.25 766 SER A C 1
ATOM 5328 O O . SER A 1 766 ? 17.846 37.383 -46.071 1.00 76.25 766 SER A O 1
ATOM 5330 N N . GLY A 1 767 ? 19.089 38.630 -47.462 1.00 72.19 767 GLY A N 1
ATOM 5331 C CA . GLY A 1 767 ? 17.935 39.290 -48.094 1.00 72.19 767 GLY A CA 1
ATOM 5332 C C . GLY A 1 767 ? 17.104 38.360 -48.989 1.00 72.19 767 GLY A C 1
ATOM 5333 O O . GLY A 1 767 ? 16.115 38.798 -49.569 1.00 72.19 767 GLY A O 1
ATOM 5334 N N . ASP A 1 768 ? 17.523 37.099 -49.113 1.00 78.81 768 ASP A N 1
ATOM 5335 C CA . ASP A 1 768 ? 16.830 36.051 -49.849 1.00 78.81 768 ASP A CA 1
ATOM 5336 C C . ASP A 1 768 ? 15.942 35.188 -48.935 1.00 78.81 768 ASP A C 1
ATOM 5338 O O . ASP A 1 768 ? 15.160 34.391 -49.451 1.00 78.81 768 ASP A O 1
ATOM 5342 N N . PHE A 1 769 ? 16.029 35.328 -47.603 1.00 87.25 769 PHE A N 1
ATOM 5343 C CA . PHE A 1 769 ? 15.130 34.649 -46.668 1.00 87.25 769 PHE A CA 1
ATOM 5344 C C . PHE A 1 769 ? 13.860 35.463 -46.455 1.00 87.25 769 PHE A C 1
ATOM 5346 O O . PHE A 1 769 ? 13.932 36.597 -45.992 1.00 87.25 769 PHE A O 1
ATOM 5353 N N . LEU A 1 770 ? 12.710 34.867 -46.783 1.00 87.75 770 LEU A N 1
ATOM 5354 C CA . LEU A 1 770 ? 11.389 35.501 -46.698 1.00 87.75 770 LEU A CA 1
ATOM 5355 C C . LEU A 1 770 ? 11.374 36.956 -47.235 1.00 87.75 770 LEU A C 1
ATOM 5357 O O . LEU A 1 770 ? 10.982 37.866 -46.506 1.00 87.75 770 LEU A O 1
ATOM 5361 N N . PRO A 1 771 ? 11.778 37.208 -48.501 1.00 84.06 771 PRO A N 1
ATOM 5362 C CA . PRO A 1 771 ? 11.826 38.563 -49.066 1.00 84.06 771 PRO A CA 1
ATOM 5363 C C . PRO A 1 771 ? 10.442 39.222 -49.110 1.00 84.06 771 PRO A C 1
ATOM 5365 O O . PRO A 1 771 ? 9.437 38.522 -49.129 1.00 84.06 771 PRO A O 1
ATOM 5368 N N . SER A 1 772 ? 10.362 40.548 -49.208 1.00 82.25 772 SER A N 1
ATOM 5369 C CA . SER A 1 772 ? 9.075 41.262 -49.223 1.00 82.25 772 SER A CA 1
ATOM 5370 C C . SER A 1 772 ? 8.097 40.751 -50.304 1.00 82.25 772 SER A C 1
ATOM 5372 O O . SER A 1 772 ? 8.516 40.510 -51.445 1.00 82.25 772 SER A O 1
ATOM 5374 N N . PRO A 1 773 ? 6.796 40.606 -49.979 1.00 76.31 773 PRO A N 1
ATOM 5375 C CA . PRO A 1 773 ? 5.766 40.164 -50.922 1.00 76.31 773 PRO A CA 1
ATOM 5376 C C . PRO A 1 773 ? 5.578 41.153 -52.097 1.00 76.31 773 PRO A C 1
ATOM 5378 O O . PRO A 1 773 ? 6.000 42.308 -52.022 1.00 76.31 773 PRO A O 1
ATOM 5381 N N . PRO A 1 774 ? 4.937 40.749 -53.216 1.00 75.62 774 PRO A N 1
ATOM 5382 C CA . PRO A 1 774 ? 4.149 39.530 -53.406 1.00 75.62 774 PRO A CA 1
ATOM 5383 C C . PRO A 1 774 ? 4.990 38.291 -53.733 1.00 75.62 774 PRO A C 1
ATOM 5385 O O . PRO A 1 774 ? 5.825 38.312 -54.637 1.00 75.62 774 PRO A O 1
ATOM 5388 N N . TYR A 1 775 ? 4.686 37.181 -53.057 1.00 79.06 775 TYR A N 1
ATOM 5389 C CA . TYR A 1 775 ? 5.206 35.861 -53.409 1.00 79.06 775 TYR A CA 1
ATOM 5390 C C . TYR A 1 775 ? 4.351 35.208 -54.499 1.00 79.06 775 TYR A C 1
ATOM 5392 O O . TYR A 1 775 ? 3.121 35.267 -54.452 1.00 79.06 775 TYR A O 1
ATOM 5400 N N . ASN A 1 776 ? 4.977 34.509 -55.444 1.00 78.25 776 ASN A N 1
ATOM 5401 C CA . ASN A 1 776 ? 4.264 33.568 -56.305 1.00 78.25 776 ASN A CA 1
ATOM 5402 C C . ASN A 1 776 ? 4.134 32.228 -55.569 1.00 78.25 776 ASN A C 1
ATOM 5404 O O . ASN A 1 776 ? 5.044 31.404 -55.593 1.00 78.25 776 ASN A O 1
ATOM 5408 N N . THR A 1 777 ? 3.008 32.027 -54.888 1.00 75.75 777 THR A N 1
ATOM 5409 C CA . THR A 1 777 ? 2.725 30.839 -54.060 1.00 75.75 777 THR A CA 1
ATOM 5410 C C . THR A 1 777 ? 2.240 29.631 -54.870 1.00 75.75 777 THR A C 1
ATOM 5412 O O . THR A 1 777 ? 1.892 28.603 -54.292 1.00 75.75 777 THR A O 1
ATOM 5415 N N . GLY A 1 778 ? 2.135 29.746 -56.201 1.00 69.56 778 GLY A N 1
ATOM 5416 C CA . GLY A 1 778 ? 1.609 28.680 -57.060 1.00 69.56 778 GLY A CA 1
ATOM 5417 C C . GLY A 1 778 ? 0.136 28.328 -56.812 1.00 69.56 778 GLY A C 1
ATOM 5418 O O . GLY A 1 778 ? -0.311 27.267 -57.241 1.00 69.56 778 GLY A O 1
ATOM 5419 N N . GLY A 1 779 ? -0.624 29.193 -56.127 1.00 64.44 779 GLY A N 1
ATOM 5420 C CA . GLY A 1 779 ? -2.029 28.957 -55.780 1.00 64.44 779 GLY A CA 1
ATOM 5421 C C . GLY A 1 779 ? -2.247 28.142 -54.500 1.00 64.44 779 GLY A C 1
ATOM 5422 O O . GLY A 1 779 ? -3.354 27.640 -54.292 1.00 64.44 779 GLY A O 1
ATOM 5423 N N . ALA A 1 780 ? -1.227 27.999 -53.645 1.00 66.25 780 ALA A N 1
ATOM 5424 C CA . ALA A 1 780 ? -1.359 27.381 -52.327 1.00 66.25 780 ALA A CA 1
ATOM 5425 C C . ALA A 1 780 ? -2.321 28.195 -51.437 1.00 66.25 780 ALA A C 1
ATOM 5427 O O . ALA A 1 780 ? -1.961 29.235 -50.880 1.00 66.25 780 ALA A O 1
ATOM 5428 N N . GLN A 1 781 ? -3.565 27.719 -51.313 1.00 58.78 781 GLN A N 1
ATOM 5429 C CA . GLN A 1 781 ? -4.580 28.321 -50.446 1.00 58.78 781 GLN A CA 1
ATOM 5430 C C . GLN A 1 781 ? -4.117 28.226 -48.984 1.00 58.78 781 GLN A C 1
ATOM 5432 O O . GLN A 1 781 ? -3.981 27.129 -48.454 1.00 58.78 781 GLN A O 1
ATOM 5437 N N . GLY A 1 782 ? -3.838 29.369 -48.353 1.00 67.25 782 GLY A N 1
ATOM 5438 C CA . GLY A 1 782 ? -3.360 29.458 -46.964 1.00 67.25 782 GLY A CA 1
ATOM 5439 C C . GLY A 1 782 ? -2.202 30.441 -46.809 1.00 67.25 782 GLY A C 1
ATOM 5440 O O . GLY A 1 782 ? -2.302 31.397 -46.043 1.00 67.25 782 GLY A O 1
ATOM 5441 N N . LEU A 1 783 ? -1.161 30.305 -47.639 1.00 82.00 783 LEU A N 1
ATOM 5442 C CA . LEU A 1 783 ? 0.030 31.161 -47.553 1.00 82.00 783 LEU A CA 1
ATOM 5443 C C . LEU A 1 783 ? -0.270 32.625 -47.905 1.00 82.00 783 LEU A C 1
ATOM 5445 O O . LEU A 1 783 ? 0.254 33.523 -47.259 1.00 82.00 783 LEU A O 1
ATOM 5449 N N . GLU A 1 784 ? -1.166 32.895 -48.860 1.00 79.69 784 GLU A N 1
ATOM 5450 C CA . GLU A 1 784 ? -1.584 34.274 -49.186 1.00 79.69 784 GLU A CA 1
ATOM 5451 C C . GLU A 1 784 ? -2.252 34.984 -47.995 1.00 79.69 784 GLU A C 1
ATOM 5453 O O . GLU A 1 784 ? -2.022 36.173 -47.774 1.00 79.69 784 GLU A O 1
ATOM 5458 N N . ASN A 1 785 ? -3.019 34.248 -47.181 1.00 81.25 785 ASN A N 1
ATOM 5459 C CA . ASN A 1 785 ? -3.626 34.782 -45.961 1.00 81.25 785 ASN A CA 1
ATOM 5460 C C . ASN A 1 785 ? -2.576 35.022 -44.868 1.00 81.25 785 ASN A C 1
ATOM 5462 O O . ASN A 1 785 ? -2.711 35.972 -44.101 1.00 81.25 785 ASN A O 1
ATOM 5466 N N . LEU A 1 786 ? -1.530 34.188 -44.802 1.00 88.38 786 LEU A N 1
ATOM 5467 C CA . LEU A 1 786 ? -0.402 34.374 -43.882 1.00 88.38 786 LEU A CA 1
ATOM 5468 C C . LEU A 1 786 ? 0.349 35.651 -44.184 1.00 88.38 786 LEU A C 1
ATOM 5470 O O . LEU A 1 786 ? 0.616 36.444 -43.286 1.00 88.38 786 LEU A O 1
ATOM 5474 N N . ILE A 1 787 ? 0.665 35.831 -45.463 1.00 86.00 787 ILE A N 1
ATOM 5475 C CA . ILE A 1 787 ? 1.386 36.989 -45.960 1.00 86.00 787 ILE A CA 1
ATOM 5476 C C . ILE A 1 787 ? 0.585 38.236 -45.593 1.00 86.00 787 ILE A C 1
ATOM 5478 O O . ILE A 1 787 ? 1.085 39.081 -44.864 1.00 86.00 787 ILE A O 1
ATOM 5482 N N . GLY A 1 788 ? -0.706 38.277 -45.940 1.00 83.75 788 GLY A N 1
ATOM 5483 C CA . GLY A 1 788 ? -1.587 39.384 -45.564 1.00 83.75 788 GLY A CA 1
ATOM 5484 C C . GLY A 1 788 ? -1.853 39.535 -44.058 1.00 83.75 788 GLY A C 1
ATOM 5485 O O . GLY A 1 788 ? -2.408 40.552 -43.654 1.00 83.75 788 GLY A O 1
ATOM 5486 N N . PHE A 1 789 ? -1.509 38.558 -43.214 1.00 87.56 789 PHE A N 1
ATOM 5487 C CA . PHE A 1 789 ? -1.612 38.661 -41.753 1.00 87.56 789 PHE A CA 1
ATOM 5488 C C . PHE A 1 789 ? -0.381 39.334 -41.131 1.00 87.56 789 PHE A C 1
ATOM 5490 O O . PHE A 1 789 ? -0.529 40.100 -40.180 1.00 87.56 789 PHE A O 1
ATOM 5497 N N . TYR A 1 790 ? 0.808 39.085 -41.680 1.00 88.75 790 TYR A N 1
ATOM 5498 C CA . TYR A 1 790 ? 2.063 39.684 -41.213 1.00 88.75 790 TYR A CA 1
ATOM 5499 C C . TYR A 1 790 ? 2.455 40.978 -41.964 1.00 88.75 790 TYR A C 1
ATOM 5501 O O . TYR A 1 790 ? 3.209 41.777 -41.417 1.00 88.75 790 TYR A O 1
ATOM 5509 N N . ASP A 1 791 ? 1.855 41.245 -43.131 1.00 83.44 791 ASP A N 1
ATOM 5510 C CA . ASP A 1 791 ? 2.059 42.430 -43.996 1.00 83.44 791 ASP A CA 1
ATOM 5511 C C . ASP A 1 791 ? 0.977 43.526 -43.791 1.00 83.44 791 ASP A C 1
ATOM 5513 O O . ASP A 1 791 ? 0.481 44.156 -44.724 1.00 83.44 791 ASP A O 1
ATOM 5517 N N . GLN A 1 792 ? 0.486 43.723 -42.559 1.00 70.44 792 GLN A N 1
ATOM 5518 C CA . GLN A 1 792 ? -0.668 44.619 -42.319 1.00 70.44 792 GLN A CA 1
ATOM 5519 C C . GLN A 1 792 ? -0.321 46.086 -42.050 1.00 70.44 792 GLN A C 1
ATOM 5521 O O . GLN A 1 792 ? -1.208 46.941 -42.138 1.00 70.44 792 GLN A O 1
ATOM 5526 N N . VAL A 1 793 ? 0.924 46.399 -41.681 1.00 70.25 793 VAL A N 1
ATOM 5527 C CA . VAL A 1 793 ? 1.301 47.732 -41.189 1.00 70.25 793 VAL A CA 1
ATOM 5528 C C . VAL A 1 793 ? 2.580 48.220 -41.867 1.00 70.25 793 VAL A C 1
ATOM 5530 O O . VAL A 1 793 ? 3.667 47.703 -41.622 1.00 70.25 793 VAL A O 1
ATOM 5533 N N . GLU A 1 794 ? 2.446 49.270 -42.682 1.00 61.66 794 GLU A N 1
ATOM 5534 C CA . GLU A 1 794 ? 3.554 49.926 -43.389 1.00 61.66 794 GLU A CA 1
ATOM 5535 C C . GLU A 1 794 ? 4.633 50.399 -42.391 1.00 61.66 794 GLU A C 1
ATOM 5537 O O . GLU A 1 794 ? 4.369 51.223 -41.510 1.00 61.66 794 GLU A O 1
ATOM 5542 N N . GLY A 1 795 ? 5.850 49.856 -42.511 1.00 62.28 795 GLY A N 1
ATOM 5543 C CA . GLY A 1 795 ? 6.979 50.125 -41.609 1.00 62.28 795 GLY A CA 1
ATOM 5544 C C . GLY A 1 795 ? 7.093 49.211 -40.378 1.00 62.28 795 GLY A C 1
ATOM 5545 O O . GLY A 1 795 ? 8.063 49.340 -39.629 1.00 62.28 795 GLY A O 1
ATOM 5546 N N . GLU A 1 796 ? 6.152 48.287 -40.166 1.00 67.94 796 GLU A N 1
ATOM 5547 C CA . GLU A 1 796 ? 6.204 47.261 -39.109 1.00 67.94 796 GLU A CA 1
ATOM 5548 C C . GLU A 1 796 ? 6.046 45.823 -39.642 1.00 67.94 796 GLU A C 1
ATOM 5550 O O . GLU A 1 796 ? 6.025 44.883 -38.842 1.00 67.94 796 GLU A O 1
ATOM 5555 N N . ASP A 1 797 ? 5.988 45.660 -40.967 1.00 81.62 797 ASP A N 1
ATOM 5556 C CA . ASP A 1 797 ? 5.946 44.380 -41.678 1.00 81.62 797 ASP A CA 1
ATOM 5557 C C . ASP A 1 797 ? 7.148 43.485 -41.318 1.00 81.62 797 ASP A C 1
ATOM 5559 O O . ASP A 1 797 ? 8.308 43.915 -41.297 1.00 81.62 797 ASP A O 1
ATOM 5563 N N . SER A 1 798 ? 6.848 42.225 -41.001 1.00 89.00 798 SER A N 1
ATOM 5564 C CA . SER A 1 798 ? 7.839 41.203 -40.663 1.00 89.00 798 SER A CA 1
ATOM 5565 C C . SER A 1 798 ? 8.666 40.741 -41.870 1.00 89.00 798 SER A C 1
ATOM 5567 O O . SER A 1 798 ? 9.761 40.226 -41.659 1.00 89.00 798 SER A O 1
ATOM 5569 N N . PHE A 1 799 ? 8.200 40.951 -43.108 1.00 87.69 799 PHE A N 1
ATOM 5570 C CA . PHE A 1 799 ? 8.923 40.582 -44.336 1.00 87.69 799 PHE A CA 1
ATOM 5571 C C . PHE A 1 799 ? 9.874 41.675 -44.850 1.00 87.69 799 PHE A C 1
ATOM 5573 O O . PHE A 1 799 ? 10.888 41.380 -45.476 1.00 87.69 799 PHE A O 1
ATOM 5580 N N . GLU A 1 800 ? 9.588 42.951 -44.593 1.00 82.44 800 GLU A N 1
ATOM 5581 C CA . GLU A 1 800 ? 10.456 44.077 -44.981 1.00 82.44 800 GLU A CA 1
ATOM 5582 C C . GLU A 1 800 ? 11.593 44.368 -43.986 1.00 82.44 800 GLU A C 1
ATOM 5584 O O . GLU A 1 800 ? 12.533 45.112 -44.299 1.00 82.44 800 GLU A O 1
ATOM 5589 N N . ARG A 1 801 ? 11.530 43.811 -42.772 1.00 82.75 801 ARG A N 1
ATOM 5590 C CA . ARG A 1 801 ? 12.438 44.165 -41.677 1.00 82.75 801 ARG A CA 1
ATOM 5591 C C . ARG A 1 801 ? 13.504 43.102 -41.411 1.00 82.75 801 ARG A C 1
ATOM 5593 O O . ARG A 1 801 ? 13.213 41.950 -41.125 1.00 82.75 801 ARG A O 1
ATOM 5600 N N . ASN A 1 802 ? 14.752 43.555 -41.292 1.00 83.00 802 ASN A N 1
ATOM 5601 C CA . ASN A 1 802 ? 15.839 42.731 -40.762 1.00 83.00 802 ASN A CA 1
ATOM 5602 C C . ASN A 1 802 ? 15.757 42.620 -39.230 1.00 83.00 802 ASN A C 1
ATOM 5604 O O . ASN A 1 802 ? 15.824 43.634 -38.524 1.00 83.00 802 ASN A O 1
ATOM 5608 N N . SER A 1 803 ? 15.657 41.392 -38.716 1.00 91.25 803 SER A N 1
ATOM 5609 C CA . SER A 1 803 ? 15.741 41.111 -37.280 1.00 91.25 803 SER A CA 1
ATOM 5610 C C . SER A 1 803 ? 17.092 41.537 -36.705 1.00 91.25 803 SER A C 1
ATOM 5612 O O . SER A 1 803 ? 18.149 41.199 -37.239 1.00 91.25 803 SER A O 1
ATOM 5614 N N . ARG A 1 804 ? 17.072 42.216 -35.555 1.00 91.19 804 ARG A N 1
ATOM 5615 C CA . ARG A 1 804 ? 18.287 42.562 -34.807 1.00 91.19 804 ARG A CA 1
ATOM 5616 C C . ARG A 1 804 ? 18.897 41.364 -34.104 1.00 91.19 804 ARG A C 1
ATOM 5618 O O . ARG A 1 804 ? 20.046 41.446 -33.704 1.00 91.19 804 ARG A O 1
ATOM 5625 N N . ALA A 1 805 ? 18.162 40.265 -33.966 1.00 94.62 805 ALA A N 1
ATOM 5626 C CA . ALA A 1 805 ? 18.657 39.006 -33.425 1.00 94.62 805 ALA A CA 1
ATOM 5627 C C . ALA A 1 805 ? 19.259 38.092 -34.511 1.00 94.62 805 ALA A C 1
ATOM 5629 O O . ALA A 1 805 ? 19.443 36.904 -34.268 1.00 94.62 805 ALA A O 1
ATOM 5630 N N . THR A 1 806 ? 19.539 38.607 -35.712 1.00 92.81 806 THR A N 1
ATOM 5631 C CA . THR A 1 806 ? 20.020 37.799 -36.838 1.00 92.81 806 THR A CA 1
ATOM 5632 C C . THR A 1 806 ? 21.271 38.402 -37.484 1.00 92.81 806 THR A C 1
ATOM 5634 O O . THR A 1 806 ? 21.335 39.607 -37.715 1.00 92.81 806 THR A O 1
ATOM 5637 N N . GLY A 1 807 ? 22.258 37.565 -37.825 1.00 88.25 807 GLY A N 1
ATOM 5638 C CA . GLY A 1 807 ? 23.459 37.995 -38.550 1.00 88.25 807 GLY A CA 1
ATOM 5639 C C . GLY A 1 807 ? 24.177 36.865 -39.296 1.00 88.25 807 GLY A C 1
ATOM 5640 O O . GLY A 1 807 ? 24.106 35.708 -38.898 1.00 88.25 807 GLY A O 1
ATOM 5641 N N . GLY A 1 808 ? 24.884 37.202 -40.383 1.00 84.31 808 GLY A N 1
ATOM 5642 C CA . GLY A 1 808 ? 25.507 36.229 -41.303 1.00 84.31 808 GLY A CA 1
ATOM 5643 C C . GLY A 1 808 ? 26.406 35.196 -40.631 1.00 84.31 808 GLY A C 1
ATOM 5644 O O . GLY A 1 808 ? 26.176 33.993 -40.747 1.00 84.31 808 GLY A O 1
ATOM 5645 N N . ASP A 1 809 ? 27.387 35.669 -39.866 1.00 85.44 809 ASP A N 1
ATOM 5646 C CA . ASP A 1 809 ? 28.397 34.817 -39.224 1.00 85.44 809 ASP A CA 1
ATOM 5647 C C . ASP A 1 809 ? 28.076 34.499 -37.755 1.00 85.44 809 ASP A C 1
ATOM 5649 O O . ASP A 1 809 ? 28.924 33.986 -37.025 1.00 85.44 809 ASP A O 1
ATOM 5653 N N . TRP A 1 810 ? 26.864 34.807 -37.293 1.00 92.81 810 TRP A N 1
ATOM 5654 C CA . TRP A 1 810 ? 26.520 34.714 -35.877 1.00 92.81 810 TRP A CA 1
ATOM 5655 C C . TRP A 1 810 ? 26.384 33.270 -35.413 1.00 92.81 810 TRP A C 1
ATOM 5657 O O . TRP A 1 810 ? 25.692 32.470 -36.037 1.00 92.81 810 TRP A O 1
ATOM 5667 N N . SER A 1 811 ? 27.020 32.957 -34.287 1.00 93.81 811 SER A N 1
ATOM 5668 C CA . SER A 1 811 ? 26.778 31.715 -33.554 1.00 93.81 811 SER A CA 1
ATOM 5669 C C . SER A 1 811 ? 25.646 31.914 -32.548 1.00 93.81 811 SER A C 1
ATOM 5671 O O . SER A 1 811 ? 25.213 33.038 -32.280 1.00 93.81 811 SER A O 1
ATOM 5673 N N . ILE A 1 812 ? 25.201 30.827 -31.922 1.00 94.94 812 ILE A N 1
ATOM 5674 C CA . ILE A 1 812 ? 24.180 30.891 -30.874 1.00 94.94 812 ILE A CA 1
ATOM 5675 C C . ILE A 1 812 ? 24.600 31.760 -29.674 1.00 94.94 812 ILE A C 1
ATOM 5677 O O . ILE A 1 812 ? 23.761 32.405 -29.052 1.00 94.94 812 ILE A O 1
ATOM 5681 N N . ASN A 1 813 ? 25.905 31.860 -29.394 1.00 94.94 813 ASN A N 1
ATOM 5682 C CA . ASN A 1 813 ? 26.441 32.726 -28.341 1.00 94.94 813 ASN A CA 1
ATOM 5683 C C . ASN A 1 813 ? 26.286 34.221 -28.664 1.00 94.94 813 ASN A C 1
ATOM 5685 O O . ASN A 1 813 ? 26.095 35.029 -27.756 1.00 94.94 813 ASN A O 1
ATOM 5689 N N . THR A 1 814 ? 26.342 34.602 -29.943 1.00 94.56 814 THR A N 1
ATOM 5690 C CA . THR A 1 814 ? 26.252 36.007 -30.374 1.00 94.56 814 THR A CA 1
ATOM 5691 C C . THR A 1 814 ? 24.898 36.632 -30.022 1.00 94.56 814 THR A C 1
ATOM 5693 O O . THR A 1 814 ? 24.828 37.828 -29.749 1.00 94.56 814 THR A O 1
ATOM 5696 N N . LEU A 1 815 ? 23.837 35.823 -29.924 1.00 95.38 815 LEU A N 1
ATOM 5697 C CA . LEU A 1 815 ? 22.495 36.262 -29.521 1.00 95.38 815 LEU A CA 1
ATOM 5698 C C . LEU A 1 815 ? 22.445 36.903 -28.126 1.00 95.38 815 LEU A C 1
ATOM 5700 O O . LEU A 1 815 ? 21.543 37.699 -27.854 1.00 95.38 815 LEU A O 1
ATOM 5704 N N . PHE A 1 816 ? 23.421 36.580 -27.273 1.00 95.12 816 PHE A N 1
ATOM 5705 C CA . PHE A 1 816 ? 23.537 37.058 -25.897 1.00 95.12 816 PHE A CA 1
ATOM 5706 C C . PHE A 1 816 ? 24.646 38.106 -25.696 1.00 95.12 816 PHE A C 1
ATOM 5708 O O . PHE A 1 816 ? 24.855 38.545 -24.566 1.00 95.12 816 PHE A O 1
ATOM 5715 N N . ASP A 1 817 ? 25.351 38.538 -26.751 1.00 93.56 817 ASP A N 1
ATOM 5716 C CA . ASP A 1 817 ? 26.405 39.557 -26.643 1.00 93.56 817 ASP A CA 1
ATOM 5717 C C . ASP A 1 817 ? 25.827 40.980 -26.795 1.00 93.56 817 ASP A C 1
ATOM 5719 O O . ASP A 1 817 ? 25.499 41.384 -27.911 1.00 93.56 817 ASP A O 1
ATOM 5723 N N . PRO A 1 818 ? 25.749 41.796 -25.722 1.00 89.88 818 PRO A N 1
ATOM 5724 C CA . PRO A 1 818 ? 25.199 43.156 -25.779 1.00 89.88 818 PRO A CA 1
ATOM 5725 C C . PRO A 1 818 ? 25.998 44.126 -26.660 1.00 89.88 818 PRO A C 1
ATOM 5727 O O . PRO A 1 818 ? 25.534 45.235 -26.923 1.00 89.88 818 PRO A O 1
ATOM 5730 N N . ASN A 1 819 ? 27.191 43.737 -27.120 1.00 89.81 819 ASN A N 1
ATOM 5731 C CA . ASN A 1 819 ? 28.013 44.540 -28.023 1.00 89.81 819 ASN A CA 1
ATOM 5732 C C . ASN A 1 819 ? 27.835 44.160 -29.498 1.00 89.81 819 ASN A C 1
ATOM 5734 O O . ASN A 1 819 ? 28.351 44.873 -30.359 1.00 89.81 819 ASN A O 1
ATOM 5738 N N . ALA A 1 820 ? 27.124 43.069 -29.801 1.00 87.75 820 ALA A N 1
ATOM 5739 C CA . ALA A 1 820 ? 26.960 42.590 -31.170 1.00 87.75 820 ALA A CA 1
ATOM 5740 C C . ALA A 1 820 ? 26.112 43.541 -32.035 1.00 87.75 820 ALA A C 1
ATOM 5742 O O . ALA A 1 820 ? 26.338 43.622 -33.242 1.00 87.75 820 ALA A O 1
ATOM 5743 N N . VAL A 1 821 ? 25.182 44.293 -31.428 1.00 88.31 821 VAL A N 1
ATOM 5744 C CA . VAL A 1 821 ? 24.318 45.271 -32.118 1.00 88.31 821 VAL A CA 1
ATOM 5745 C C . VAL A 1 821 ? 24.274 46.595 -31.344 1.00 88.31 821 VAL A C 1
ATOM 5747 O O . VAL A 1 821 ? 23.545 46.710 -30.355 1.00 88.31 821 VAL A O 1
ATOM 5750 N N . PRO A 1 822 ? 25.023 47.628 -31.772 1.00 85.44 822 PRO A N 1
ATOM 5751 C CA . PRO A 1 822 ? 25.064 48.931 -31.098 1.00 85.44 822 PRO A CA 1
ATOM 5752 C C . PRO A 1 822 ? 23.695 49.618 -30.948 1.00 85.44 822 PRO A C 1
ATOM 5754 O O . PRO A 1 822 ? 23.454 50.336 -29.976 1.00 85.44 822 PRO A O 1
ATOM 5757 N N . GLU A 1 823 ? 22.773 49.378 -31.881 1.00 84.88 823 GLU A N 1
ATOM 5758 C CA . GLU A 1 823 ? 21.409 49.918 -31.911 1.00 84.88 823 GLU A CA 1
ATOM 5759 C C . GLU A 1 823 ? 20.540 49.406 -30.748 1.00 84.88 823 GLU A C 1
ATOM 5761 O O . GLU A 1 823 ? 19.498 49.987 -30.437 1.00 84.88 823 GLU A O 1
ATOM 5766 N N . CYS A 1 824 ? 20.981 48.349 -30.061 1.00 86.81 824 CYS A N 1
ATOM 5767 C CA . CYS A 1 824 ? 20.284 47.744 -28.932 1.00 86.81 824 CYS A CA 1
ATOM 5768 C C . CYS A 1 824 ? 20.566 48.408 -27.580 1.00 86.81 824 CYS A C 1
ATOM 5770 O O . CYS A 1 824 ? 20.055 47.954 -26.560 1.00 86.81 824 CYS A O 1
ATOM 5772 N N . SER A 1 825 ? 21.313 49.520 -27.556 1.00 84.44 825 SER A N 1
ATOM 5773 C CA . SER A 1 825 ? 21.491 50.372 -26.366 1.00 84.44 825 SER A CA 1
ATOM 5774 C C . SER A 1 825 ? 21.942 49.609 -25.104 1.00 84.44 825 SER A C 1
ATOM 5776 O O . SER A 1 825 ? 21.556 49.962 -23.992 1.00 84.44 825 SER A O 1
ATOM 5778 N N . GLY A 1 826 ? 22.770 48.570 -25.274 1.00 83.94 826 GLY A N 1
ATOM 5779 C CA . GLY A 1 826 ? 23.315 47.743 -24.189 1.00 83.94 826 GLY A CA 1
ATOM 5780 C C . GLY A 1 826 ? 22.532 46.463 -23.874 1.00 83.94 826 GLY A C 1
ATOM 5781 O O . GLY A 1 826 ? 22.966 45.704 -23.010 1.00 83.94 826 GLY A O 1
ATOM 5782 N N . LEU A 1 827 ? 21.416 46.200 -24.562 1.00 91.88 827 LEU A N 1
ATOM 5783 C CA . LEU A 1 827 ? 20.737 44.902 -24.534 1.00 91.88 827 LEU A CA 1
ATOM 5784 C C . LEU A 1 827 ? 21.383 43.924 -25.517 1.00 91.88 827 LEU A C 1
ATOM 5786 O O . LEU A 1 827 ? 21.840 44.317 -26.590 1.00 91.88 827 LEU A O 1
ATOM 5790 N N . ALA A 1 828 ? 21.352 42.638 -25.169 1.00 94.88 828 ALA A N 1
ATOM 5791 C CA . ALA A 1 828 ? 21.707 41.571 -26.094 1.00 94.88 828 ALA A CA 1
ATOM 5792 C C . ALA A 1 828 ? 20.754 41.543 -27.311 1.00 94.88 828 ALA A C 1
ATOM 5794 O O . ALA A 1 828 ? 19.567 41.841 -27.146 1.00 94.88 828 ALA A O 1
ATOM 5795 N N . PRO A 1 829 ? 21.228 41.157 -28.510 1.00 95.12 829 PRO A N 1
ATOM 5796 C CA . PRO A 1 829 ? 20.447 41.134 -29.747 1.00 95.12 829 PRO A CA 1
ATOM 5797 C C . PRO A 1 829 ? 19.090 40.434 -29.630 1.00 95.12 829 PRO A C 1
ATOM 5799 O O . PRO A 1 829 ? 18.076 40.991 -30.048 1.00 95.12 829 PRO A O 1
ATOM 5802 N N . LEU A 1 830 ? 19.052 39.253 -29.002 1.00 96.88 830 LEU A N 1
ATOM 5803 C CA . LEU A 1 830 ? 17.818 38.489 -28.804 1.00 96.88 830 LEU A CA 1
ATOM 5804 C C . LEU A 1 830 ? 16.809 39.249 -27.936 1.00 96.88 830 LEU A C 1
ATOM 5806 O O . LEU A 1 830 ? 15.646 39.396 -28.303 1.00 96.88 830 LEU A O 1
ATOM 5810 N N . GLN A 1 831 ? 17.266 39.780 -26.803 1.00 95.00 831 GLN A N 1
ATOM 5811 C CA . GLN A 1 831 ? 16.419 40.532 -25.878 1.00 95.00 831 GLN A CA 1
ATOM 5812 C C . GLN A 1 831 ? 15.939 41.853 -26.493 1.00 95.00 831 GLN A C 1
ATOM 5814 O O . GLN A 1 831 ? 14.769 42.206 -26.391 1.00 95.00 831 GLN A O 1
ATOM 5819 N N . CYS A 1 832 ? 16.829 42.559 -27.185 1.00 94.56 832 CYS A N 1
ATOM 5820 C CA . CYS A 1 832 ? 16.532 43.787 -27.907 1.00 94.56 832 CYS A CA 1
ATOM 5821 C C . CYS A 1 832 ? 15.430 43.597 -28.954 1.00 94.56 832 CYS A C 1
ATOM 5823 O O . CYS A 1 832 ? 14.524 44.426 -29.052 1.00 94.56 832 CYS A O 1
ATOM 5825 N N . GLU A 1 833 ? 15.490 42.505 -29.714 1.00 94.94 833 GLU A N 1
ATOM 5826 C CA . GLU A 1 833 ? 14.480 42.161 -30.710 1.00 94.94 833 GLU A CA 1
ATOM 5827 C C . GLU A 1 833 ? 13.130 41.850 -30.051 1.00 94.94 833 GLU A C 1
ATOM 5829 O O . GLU A 1 833 ? 12.104 42.427 -30.418 1.00 94.94 833 GLU A O 1
ATOM 5834 N N . LEU A 1 834 ? 13.142 41.007 -29.013 1.00 95.88 834 LEU A N 1
ATOM 5835 C CA . LEU A 1 834 ? 11.942 40.643 -28.264 1.00 95.88 834 LEU A CA 1
ATOM 5836 C C . LEU A 1 834 ? 11.276 41.864 -27.618 1.00 95.88 834 LEU A C 1
ATOM 5838 O O . LEU A 1 834 ? 10.051 41.949 -27.627 1.00 95.88 834 LEU A O 1
ATOM 5842 N N . GLU A 1 835 ? 12.037 42.802 -27.059 1.00 92.75 835 GLU A N 1
ATOM 5843 C CA . GLU A 1 835 ? 11.494 43.978 -26.369 1.00 92.75 835 GLU A CA 1
ATOM 5844 C C . GLU A 1 835 ? 11.035 45.080 -27.327 1.00 92.75 835 GLU A C 1
ATOM 5846 O O . GLU A 1 835 ? 9.972 45.660 -27.120 1.00 92.75 835 GLU A O 1
ATOM 5851 N N . GLN A 1 836 ? 11.815 45.383 -28.368 1.00 90.25 836 GLN A N 1
ATOM 5852 C CA . GLN A 1 836 ? 11.542 46.545 -29.219 1.00 90.25 836 GLN A CA 1
ATOM 5853 C C . GLN A 1 836 ? 10.604 46.235 -30.381 1.00 90.25 836 GLN A C 1
ATOM 5855 O O . GLN A 1 836 ? 9.797 47.088 -30.748 1.00 90.25 836 GLN A O 1
ATOM 5860 N N . TYR A 1 837 ? 10.705 45.043 -30.975 1.00 91.81 837 TYR A N 1
ATOM 5861 C CA . TYR A 1 837 ? 9.827 44.646 -32.077 1.00 91.81 837 TYR A CA 1
ATOM 5862 C C . TYR A 1 837 ? 8.596 43.873 -31.588 1.00 91.81 837 TYR A C 1
ATOM 5864 O O . TYR A 1 837 ? 7.544 43.925 -32.227 1.00 91.81 837 TYR A O 1
ATOM 5872 N N . ALA A 1 838 ? 8.697 43.245 -30.410 1.00 93.56 838 ALA A N 1
ATOM 5873 C CA . ALA A 1 838 ? 7.606 42.552 -29.730 1.00 93.56 838 ALA A CA 1
ATOM 5874 C C . ALA A 1 838 ? 6.878 41.500 -30.601 1.00 93.56 838 ALA A C 1
ATOM 5876 O O . ALA A 1 838 ? 5.648 41.536 -30.687 1.00 93.56 838 ALA A O 1
ATOM 5877 N N . PRO A 1 839 ? 7.602 40.551 -31.228 1.00 94.62 839 PRO A N 1
ATOM 5878 C CA . PRO A 1 839 ? 6.994 39.517 -32.063 1.00 94.62 839 PRO A CA 1
ATOM 5879 C C . PRO A 1 839 ? 6.208 38.493 -31.229 1.00 94.62 839 PRO A C 1
ATOM 5881 O O . PRO A 1 839 ? 6.569 38.198 -30.087 1.00 94.62 839 PRO A O 1
ATOM 5884 N N . SER A 1 840 ? 5.158 37.910 -31.806 1.00 93.31 840 SER A N 1
ATOM 5885 C CA . SER A 1 840 ? 4.409 36.796 -31.198 1.00 93.31 840 SER A CA 1
ATOM 5886 C C . SER A 1 840 ? 4.993 35.424 -31.545 1.00 93.31 840 SER A C 1
ATOM 5888 O O . SER A 1 840 ? 4.846 34.486 -30.764 1.00 93.31 840 SER A O 1
ATOM 5890 N N . VAL A 1 841 ? 5.719 35.318 -32.661 1.00 95.12 841 VAL A N 1
ATOM 5891 C CA . VAL A 1 841 ? 6.407 34.097 -33.112 1.00 95.12 841 VAL A CA 1
ATOM 5892 C C . VAL A 1 841 ? 7.854 34.428 -33.484 1.00 95.12 841 VAL A C 1
ATOM 5894 O O . VAL A 1 841 ? 8.119 35.488 -34.050 1.00 95.12 841 VAL A O 1
ATOM 5897 N N . MET A 1 842 ? 8.804 33.547 -33.173 1.00 96.69 842 MET A N 1
ATOM 5898 C CA . MET A 1 842 ? 10.212 33.721 -33.529 1.00 96.69 842 MET A CA 1
ATOM 5899 C C . MET A 1 842 ? 10.822 32.441 -34.104 1.00 96.69 842 MET A C 1
ATOM 5901 O O . MET A 1 842 ? 10.869 31.424 -33.420 1.00 96.69 842 MET A O 1
ATOM 5905 N N . ILE A 1 843 ? 11.335 32.506 -35.335 1.00 97.06 843 ILE A N 1
ATOM 5906 C CA . ILE A 1 843 ? 12.065 31.400 -35.974 1.00 97.06 843 ILE A CA 1
ATOM 5907 C C . ILE A 1 843 ? 13.522 31.425 -35.520 1.00 97.06 843 ILE A C 1
ATOM 5909 O O . ILE A 1 843 ? 14.209 32.430 -35.700 1.00 97.06 843 ILE A O 1
ATOM 5913 N N . ILE A 1 844 ? 14.003 30.315 -34.969 1.00 97.19 844 ILE A N 1
ATOM 5914 C CA . ILE A 1 844 ? 15.382 30.135 -34.519 1.00 97.19 844 ILE A CA 1
ATOM 5915 C C . ILE A 1 844 ? 16.071 29.156 -35.464 1.00 97.19 844 ILE A C 1
ATOM 5917 O O . ILE A 1 844 ? 15.735 27.971 -35.485 1.00 97.19 844 ILE A O 1
ATOM 5921 N N . ALA A 1 845 ? 17.036 29.645 -36.242 1.00 95.56 845 ALA A N 1
ATOM 5922 C CA . ALA A 1 845 ? 17.719 28.841 -37.251 1.00 95.56 845 ALA A CA 1
ATOM 5923 C C . ALA A 1 845 ? 19.203 29.201 -37.384 1.00 95.56 845 ALA A C 1
ATOM 5925 O O . ALA A 1 845 ? 19.609 30.354 -37.227 1.00 95.56 845 ALA A O 1
ATOM 5926 N N . PHE A 1 846 ? 20.014 28.198 -37.720 1.00 94.31 846 PHE A N 1
ATOM 5927 C CA . PHE A 1 846 ? 21.452 28.340 -37.933 1.00 94.31 846 PHE A CA 1
ATOM 5928 C C . PHE A 1 846 ? 21.881 27.556 -39.174 1.00 94.31 846 PHE A C 1
ATOM 5930 O O . PHE A 1 846 ? 21.362 26.473 -39.439 1.00 94.31 846 PHE A O 1
ATOM 5937 N N . SER A 1 847 ? 22.861 28.071 -39.921 1.00 90.31 847 SER A N 1
ATOM 5938 C CA . SER A 1 847 ? 23.546 27.262 -40.938 1.00 90.31 847 SER A CA 1
ATOM 5939 C C . SER A 1 847 ? 24.587 26.328 -40.302 1.00 90.31 847 SER A C 1
ATOM 5941 O O . SER A 1 847 ? 25.022 26.584 -39.171 1.00 90.31 847 SER A O 1
ATOM 5943 N N . PRO A 1 848 ? 25.068 25.304 -41.034 1.00 91.31 848 PRO A N 1
ATOM 5944 C CA . PRO A 1 848 ? 26.149 24.435 -40.567 1.00 91.31 848 PRO A CA 1
ATOM 5945 C C . PRO A 1 848 ? 27.359 25.213 -40.032 1.00 91.31 848 PRO A C 1
ATOM 5947 O O . PRO A 1 848 ? 27.804 24.987 -38.910 1.00 91.31 848 PRO A O 1
ATOM 5950 N N . ASN A 1 849 ? 27.841 26.212 -40.778 1.00 90.06 849 ASN A N 1
ATOM 5951 C CA . ASN A 1 849 ? 29.006 27.011 -40.379 1.00 90.06 849 ASN A CA 1
ATOM 5952 C C . ASN A 1 849 ? 28.774 27.845 -39.111 1.00 90.06 849 ASN A C 1
ATOM 5954 O O . ASN A 1 849 ? 29.736 28.200 -38.437 1.00 90.06 849 ASN A O 1
ATOM 5958 N N . ASN A 1 850 ? 27.525 28.189 -38.791 1.00 91.75 850 ASN A N 1
ATOM 5959 C CA . ASN A 1 850 ? 27.190 28.980 -37.609 1.00 91.75 850 ASN A CA 1
ATOM 5960 C C . ASN A 1 850 ? 27.049 28.108 -36.358 1.00 91.75 850 ASN A C 1
ATOM 5962 O O . ASN A 1 850 ? 27.546 28.480 -35.296 1.00 91.75 850 ASN A O 1
ATOM 5966 N N . ALA A 1 851 ? 26.400 26.948 -36.485 1.00 91.25 851 ALA A N 1
ATOM 5967 C CA . ALA A 1 851 ? 26.197 26.020 -35.376 1.00 91.25 851 ALA A CA 1
ATOM 5968 C C . ALA A 1 851 ? 27.519 25.393 -34.901 1.00 91.25 851 ALA A C 1
ATOM 5970 O O . ALA A 1 851 ? 27.785 25.332 -33.699 1.00 91.25 851 ALA A O 1
ATOM 5971 N N . LEU A 1 852 ? 28.394 25.022 -35.843 1.00 92.94 852 LEU A N 1
ATOM 5972 C CA . LEU A 1 852 ? 29.680 24.376 -35.557 1.00 92.94 852 LEU A CA 1
ATOM 5973 C C . LEU A 1 852 ? 30.725 25.305 -34.905 1.00 92.94 852 LEU A C 1
ATOM 5975 O O . LEU A 1 852 ? 31.808 24.846 -34.546 1.00 92.94 852 LEU A O 1
ATOM 5979 N N . GLN A 1 853 ? 30.431 26.598 -34.721 1.00 92.81 853 GLN A N 1
ATOM 5980 C CA . GLN A 1 853 ? 31.312 27.506 -33.968 1.00 92.81 853 GLN A CA 1
ATOM 5981 C C . GLN A 1 853 ? 31.321 27.213 -32.459 1.00 92.81 853 GLN A C 1
ATOM 5983 O O . GLN A 1 853 ? 32.228 27.649 -31.754 1.00 92.81 853 GLN A O 1
ATOM 5988 N N . THR A 1 854 ? 30.320 26.483 -31.969 1.00 93.25 854 THR A N 1
ATOM 5989 C CA . THR A 1 854 ? 30.184 26.029 -30.577 1.00 93.25 854 THR A CA 1
ATOM 5990 C C . THR A 1 854 ? 30.159 24.510 -30.538 1.00 93.25 854 THR A C 1
ATOM 5992 O O . THR A 1 854 ? 29.653 23.909 -31.482 1.00 93.25 854 THR A O 1
ATOM 5995 N N . SER A 1 855 ? 30.654 23.866 -29.475 1.00 93.50 855 SER A N 1
ATOM 5996 C CA . SER A 1 855 ? 30.508 22.404 -29.349 1.00 93.50 855 SER A CA 1
ATOM 5997 C C . SER A 1 855 ? 29.027 22.010 -29.220 1.00 93.50 855 SER A C 1
ATOM 5999 O O . SER A 1 855 ? 28.221 22.855 -28.819 1.00 93.50 855 SER A O 1
ATOM 6001 N N . PRO A 1 856 ? 28.636 20.758 -29.517 1.00 93.19 856 PRO A N 1
ATOM 6002 C CA . PRO A 1 856 ? 27.261 20.301 -29.310 1.00 93.19 856 PRO A CA 1
ATOM 6003 C C . PRO A 1 856 ? 26.758 20.531 -27.874 1.00 93.19 856 PRO A C 1
ATOM 6005 O O . PRO A 1 856 ? 25.639 20.992 -27.678 1.00 93.19 856 PRO A O 1
ATOM 6008 N N . GLU A 1 857 ? 27.584 20.306 -26.851 1.00 90.31 857 GLU A N 1
ATOM 6009 C CA . GLU A 1 857 ? 27.199 20.498 -25.443 1.00 90.31 857 GLU A CA 1
ATOM 6010 C C . GLU A 1 857 ? 26.927 21.972 -25.111 1.00 90.31 857 GLU A C 1
ATOM 6012 O O . GLU A 1 857 ? 25.957 22.307 -24.418 1.00 90.31 857 GLU A O 1
ATOM 6017 N N . GLU A 1 858 ? 27.774 22.868 -25.621 1.00 93.06 858 GLU A N 1
ATOM 6018 C CA . GLU A 1 858 ? 27.590 24.308 -25.463 1.00 93.06 858 GLU A CA 1
ATOM 6019 C C . GLU A 1 858 ? 26.367 24.792 -26.248 1.00 93.06 858 GLU A C 1
ATOM 6021 O O . GLU A 1 858 ? 25.548 25.538 -25.710 1.00 93.06 858 GLU A O 1
ATOM 6026 N N . PHE A 1 859 ? 26.193 24.312 -27.480 1.00 95.94 859 PHE A N 1
ATOM 6027 C CA . PHE A 1 859 ? 25.037 24.609 -28.318 1.00 95.94 859 PHE A CA 1
ATOM 6028 C C . PHE A 1 859 ? 23.729 24.155 -27.662 1.00 95.94 859 PHE A C 1
ATOM 6030 O O . PHE A 1 859 ? 22.779 24.926 -27.624 1.00 95.94 859 PHE A O 1
ATOM 6037 N N . ASN A 1 860 ? 23.687 22.959 -27.067 1.00 95.81 860 ASN A N 1
ATOM 6038 C CA . ASN A 1 860 ? 22.538 22.450 -26.312 1.00 95.81 860 ASN A CA 1
ATOM 6039 C C . ASN A 1 860 ? 22.156 23.363 -25.145 1.00 95.81 860 ASN A C 1
ATOM 6041 O O . ASN A 1 860 ? 20.993 23.739 -24.983 1.00 95.81 860 ASN A O 1
ATOM 6045 N N . THR A 1 861 ? 23.154 23.756 -24.352 1.00 93.81 861 THR A N 1
ATOM 6046 C CA . THR A 1 861 ? 22.953 24.654 -23.210 1.00 93.81 861 THR A CA 1
ATOM 6047 C C . THR A 1 861 ? 22.422 26.006 -23.680 1.00 93.81 861 THR A C 1
ATOM 6049 O O . THR A 1 861 ? 21.422 26.506 -23.170 1.00 93.81 861 THR A O 1
ATOM 6052 N N . ARG A 1 862 ? 23.048 26.580 -24.709 1.00 95.62 862 ARG A N 1
ATOM 6053 C CA . ARG A 1 862 ? 22.677 27.893 -25.237 1.00 95.62 862 ARG A CA 1
ATOM 6054 C C . ARG A 1 862 ? 21.347 27.892 -25.963 1.00 95.62 862 ARG A C 1
ATOM 6056 O O . ARG A 1 862 ? 20.617 28.868 -25.854 1.00 95.62 862 ARG A O 1
ATOM 6063 N N . LEU A 1 863 ? 20.994 26.814 -26.652 1.00 96.75 863 LEU A N 1
ATOM 6064 C CA . LEU A 1 863 ? 19.688 26.682 -27.283 1.00 96.75 863 LEU A CA 1
ATOM 6065 C C . LEU A 1 863 ? 18.580 26.646 -26.236 1.00 96.75 863 LEU A C 1
ATOM 6067 O O . LEU A 1 863 ? 17.566 27.314 -26.418 1.00 96.75 863 LEU A O 1
ATOM 6071 N N . GLN A 1 864 ? 18.800 25.974 -25.102 1.00 96.00 864 GLN A N 1
ATOM 6072 C CA . GLN A 1 864 ? 17.871 26.058 -23.977 1.00 96.00 864 GLN A CA 1
ATOM 6073 C C . GLN A 1 864 ? 17.756 27.491 -23.433 1.00 96.00 864 GLN A C 1
ATOM 6075 O O . GLN A 1 864 ? 16.644 27.941 -23.163 1.00 96.00 864 GLN A O 1
ATOM 6080 N N . ASP A 1 865 ? 18.864 28.229 -23.307 1.00 96.44 865 ASP A N 1
ATOM 6081 C CA . ASP A 1 865 ? 18.832 29.638 -22.884 1.00 96.44 865 ASP A CA 1
ATOM 6082 C C . ASP A 1 865 ? 18.024 30.508 -23.866 1.00 96.44 865 ASP A C 1
ATOM 6084 O O . ASP A 1 865 ? 17.243 31.364 -23.437 1.00 96.44 865 ASP A O 1
ATOM 6088 N N . VAL A 1 866 ? 18.170 30.281 -25.180 1.00 97.00 866 VAL A N 1
ATOM 6089 C CA . VAL A 1 866 ? 17.383 30.968 -26.221 1.00 97.00 866 VAL A CA 1
ATOM 6090 C C . VAL A 1 866 ? 15.901 30.647 -26.051 1.00 97.00 866 VAL A C 1
ATOM 6092 O O . VAL A 1 866 ? 15.099 31.575 -25.955 1.00 97.00 866 VAL A O 1
ATOM 6095 N N . ILE A 1 867 ? 15.536 29.363 -25.955 1.00 96.31 867 ILE A N 1
ATOM 6096 C CA . ILE A 1 867 ? 14.147 28.918 -25.752 1.00 96.31 867 ILE A CA 1
ATOM 6097 C C . ILE A 1 867 ? 13.554 29.591 -24.516 1.00 96.31 867 ILE A C 1
ATOM 6099 O O . ILE A 1 867 ? 12.513 30.236 -24.609 1.00 96.31 867 ILE A O 1
ATOM 6103 N N . ASN A 1 868 ? 14.245 29.507 -23.378 1.00 95.62 868 ASN A N 1
ATOM 6104 C CA . ASN A 1 868 ? 13.782 30.082 -22.119 1.00 95.62 868 ASN A CA 1
ATOM 6105 C C . ASN A 1 868 ? 13.559 31.594 -22.243 1.00 95.62 868 ASN A C 1
ATOM 6107 O O . ASN A 1 868 ? 12.555 32.108 -21.760 1.00 95.62 868 ASN A O 1
ATOM 6111 N N . THR A 1 869 ? 14.468 32.304 -22.915 1.00 96.31 869 THR A N 1
ATOM 6112 C CA . THR A 1 869 ? 14.373 33.757 -23.115 1.00 96.31 869 THR A CA 1
ATOM 6113 C C . THR A 1 869 ? 13.185 34.131 -24.005 1.00 96.31 869 THR A C 1
ATOM 6115 O O . THR A 1 869 ? 12.439 35.057 -23.685 1.00 96.31 869 THR A O 1
ATOM 6118 N N . VAL A 1 870 ? 12.976 33.401 -25.103 1.00 96.62 870 VAL A N 1
ATOM 6119 C CA . VAL A 1 870 ? 11.890 33.645 -26.066 1.00 96.62 870 VAL A CA 1
ATOM 6120 C C . VAL A 1 870 ? 10.526 33.317 -25.447 1.00 96.62 870 VAL A C 1
ATOM 6122 O O . VAL A 1 870 ? 9.618 34.150 -25.492 1.00 96.62 870 VAL A O 1
ATOM 6125 N N . VAL A 1 871 ? 10.407 32.169 -24.772 1.00 94.75 871 VAL A N 1
ATOM 6126 C CA . VAL A 1 871 ? 9.181 31.749 -24.074 1.00 94.75 871 VAL A CA 1
ATOM 6127 C C . VAL A 1 871 ? 8.847 32.688 -22.916 1.00 94.75 871 VAL A C 1
ATOM 6129 O O . VAL A 1 871 ? 7.696 33.097 -22.781 1.00 94.75 871 VAL A O 1
ATOM 6132 N N . ALA A 1 872 ? 9.832 33.092 -22.106 1.00 94.12 872 ALA A N 1
ATOM 6133 C CA . ALA A 1 872 ? 9.615 34.023 -20.995 1.00 94.12 872 ALA A CA 1
ATOM 6134 C C . ALA A 1 872 ? 9.179 35.417 -21.468 1.00 94.12 872 ALA A C 1
ATOM 6136 O O . ALA A 1 872 ? 8.441 36.106 -20.765 1.00 94.12 872 ALA A O 1
ATOM 6137 N N . ALA A 1 873 ? 9.594 35.825 -22.670 1.00 94.00 873 ALA A N 1
ATOM 6138 C CA . ALA A 1 873 ? 9.083 37.033 -23.301 1.00 94.00 873 ALA A CA 1
ATOM 6139 C C . ALA A 1 873 ? 7.625 36.883 -23.780 1.00 94.00 873 ALA A C 1
ATOM 6141 O O . ALA A 1 873 ? 7.014 37.886 -24.131 1.00 94.00 873 ALA A O 1
ATOM 6142 N N . GLY A 1 874 ? 7.049 35.677 -23.789 1.00 93.69 874 GLY A N 1
ATOM 6143 C CA . GLY A 1 874 ? 5.719 35.396 -24.336 1.00 93.69 874 GLY A CA 1
ATOM 6144 C C . GLY A 1 874 ? 5.705 35.302 -25.865 1.00 93.69 874 GLY A C 1
ATOM 6145 O O . GLY A 1 874 ? 4.681 35.538 -26.497 1.00 93.69 874 GLY A O 1
ATOM 6146 N N . THR A 1 875 ? 6.846 35.000 -26.477 1.00 95.88 875 THR A N 1
ATOM 6147 C CA . THR A 1 875 ? 6.975 34.755 -27.917 1.00 95.88 875 THR A CA 1
ATOM 6148 C C . THR A 1 875 ? 7.101 33.247 -28.138 1.00 95.88 875 THR A C 1
ATOM 6150 O O . THR A 1 875 ? 7.782 32.569 -27.373 1.00 95.88 875 THR A O 1
ATOM 6153 N N . ILE A 1 876 ? 6.455 32.693 -29.165 1.00 95.94 876 ILE A N 1
ATOM 6154 C CA . ILE A 1 876 ? 6.555 31.261 -29.485 1.00 95.94 876 ILE A CA 1
ATOM 6155 C C . ILE A 1 876 ? 7.852 31.000 -30.264 1.00 95.94 876 ILE A C 1
ATOM 6157 O O . ILE A 1 876 ? 7.991 31.536 -31.367 1.00 95.94 876 ILE A O 1
ATOM 6161 N N . PRO A 1 877 ? 8.789 30.182 -29.748 1.00 96.38 877 PRO A N 1
ATOM 6162 C CA . PRO A 1 877 ? 9.961 29.770 -30.509 1.00 96.38 877 PRO A CA 1
ATOM 6163 C C . PRO A 1 877 ? 9.602 28.658 -31.501 1.00 96.38 877 PRO A C 1
ATOM 6165 O O . PRO A 1 877 ? 9.016 27.647 -31.125 1.00 96.38 877 PRO A O 1
ATOM 6168 N N . VAL A 1 878 ? 10.004 28.825 -32.756 1.00 97.12 878 VAL A N 1
ATOM 6169 C CA . VAL A 1 878 ? 10.007 27.778 -33.782 1.00 97.12 878 VAL A CA 1
ATOM 6170 C C . VAL A 1 878 ? 11.454 27.363 -33.991 1.00 97.12 878 VAL A C 1
ATOM 6172 O O . VAL A 1 878 ? 12.269 28.185 -34.412 1.00 97.12 878 VAL A O 1
ATOM 6175 N N . LEU A 1 879 ? 11.792 26.115 -33.682 1.00 96.81 879 LEU A N 1
ATOM 6176 C CA . LEU A 1 879 ? 13.153 25.617 -33.851 1.00 96.81 879 LEU A CA 1
ATOM 6177 C C . LEU A 1 879 ? 13.322 25.009 -35.239 1.00 96.81 879 LEU A C 1
ATOM 6179 O O . LEU A 1 879 ? 12.513 24.181 -35.643 1.00 96.81 879 LEU A O 1
ATOM 6183 N N . ALA A 1 880 ? 14.373 25.400 -35.956 1.00 96.50 880 ALA A N 1
ATOM 6184 C CA . ALA A 1 880 ? 14.690 24.848 -37.267 1.00 96.50 880 ALA A CA 1
ATOM 6185 C C . ALA A 1 880 ? 15.899 23.911 -37.192 1.00 96.50 880 ALA A C 1
ATOM 6187 O O . ALA A 1 880 ? 16.958 24.315 -36.706 1.00 96.50 880 ALA A O 1
ATOM 6188 N N . THR A 1 881 ? 15.777 22.685 -37.709 1.00 96.44 881 THR A N 1
ATOM 6189 C CA . THR A 1 881 ? 16.946 21.813 -37.918 1.00 96.44 881 THR A CA 1
ATOM 6190 C C . THR A 1 881 ? 17.935 22.485 -38.872 1.00 96.44 881 THR A C 1
ATOM 6192 O O . THR A 1 881 ? 17.538 23.163 -39.817 1.00 96.44 881 THR A O 1
ATOM 6195 N N . ILE A 1 882 ? 19.225 22.266 -38.671 1.00 94.25 882 ILE A N 1
ATOM 6196 C CA . ILE A 1 882 ? 20.287 22.785 -39.528 1.00 94.25 882 ILE A CA 1
ATOM 6197 C C . ILE A 1 882 ? 20.277 22.018 -40.855 1.00 94.25 882 ILE A C 1
ATOM 6199 O O . ILE A 1 882 ? 20.376 20.792 -40.812 1.00 94.25 882 ILE A O 1
ATOM 6203 N N . PRO A 1 883 ? 20.199 22.694 -42.015 1.00 90.88 883 PRO A N 1
ATOM 6204 C CA . PRO A 1 883 ? 20.176 22.037 -43.318 1.00 90.88 883 PRO A CA 1
ATOM 6205 C C . PRO A 1 883 ? 21.531 21.450 -43.739 1.00 90.88 883 PRO A C 1
ATOM 6207 O O . PRO A 1 883 ? 22.562 21.871 -43.208 1.00 90.88 883 PRO A O 1
ATOM 6210 N N . PRO A 1 884 ? 21.564 20.526 -44.723 1.00 88.31 884 PRO A N 1
ATOM 6211 C CA . PRO A 1 884 ? 22.811 20.081 -45.340 1.00 88.31 884 PRO A CA 1
ATOM 6212 C C . PRO A 1 884 ? 23.641 21.260 -45.865 1.00 88.31 884 PRO A C 1
ATOM 6214 O O . PRO A 1 884 ? 23.097 22.241 -46.377 1.00 88.31 884 PRO A O 1
ATOM 6217 N N . ASP A 1 885 ? 24.969 21.166 -45.770 1.00 85.38 885 ASP A N 1
ATOM 6218 C CA . ASP A 1 885 ? 25.853 22.174 -46.356 1.00 85.38 885 ASP A CA 1
ATOM 6219 C C . ASP A 1 885 ? 25.814 22.077 -47.893 1.00 85.38 885 ASP A C 1
ATOM 6221 O O . ASP A 1 885 ? 26.284 21.079 -48.451 1.00 85.38 885 ASP A O 1
ATOM 6225 N N . PRO A 1 886 ? 25.329 23.112 -48.608 1.00 74.25 886 PRO A N 1
ATOM 6226 C CA . PRO A 1 886 ? 25.204 23.076 -50.064 1.00 74.25 886 PRO A CA 1
ATOM 6227 C C . PRO A 1 886 ? 26.558 22.980 -50.784 1.00 74.25 886 PRO A C 1
ATOM 6229 O O . PRO A 1 886 ? 26.605 22.666 -51.973 1.00 74.25 886 PRO A O 1
ATOM 6232 N N . THR A 1 887 ? 27.668 23.260 -50.091 1.00 78.56 887 THR A N 1
ATOM 6233 C CA . THR A 1 887 ? 29.028 23.134 -50.631 1.00 78.56 887 THR A CA 1
ATOM 6234 C C . THR A 1 887 ? 29.655 21.759 -50.382 1.00 78.56 887 THR A C 1
ATOM 6236 O O . THR A 1 887 ? 30.675 21.437 -50.996 1.00 78.56 887 THR A O 1
ATOM 6239 N N . GLY A 1 888 ? 29.056 20.948 -49.501 1.00 78.00 888 GLY A N 1
ATOM 6240 C CA . GLY A 1 888 ? 29.578 19.653 -49.060 1.00 78.00 888 GLY A CA 1
ATOM 6241 C C . GLY A 1 888 ? 30.853 19.730 -48.210 1.00 78.00 888 GLY A C 1
ATOM 6242 O O . GLY A 1 888 ? 31.511 18.707 -48.021 1.00 78.00 888 GLY A O 1
ATOM 6243 N N . ALA A 1 889 ? 31.241 20.915 -47.724 1.00 84.25 889 ALA A N 1
ATOM 6244 C CA . ALA A 1 889 ? 32.431 21.105 -46.897 1.00 84.25 889 ALA A CA 1
ATOM 6245 C C . ALA A 1 889 ? 32.226 20.614 -45.453 1.00 84.25 889 ALA A C 1
ATOM 6247 O O . ALA A 1 889 ? 33.180 20.156 -44.821 1.00 84.25 889 ALA A O 1
ATOM 6248 N N . ILE A 1 890 ? 30.993 20.676 -44.947 1.00 87.50 890 ILE A N 1
ATOM 6249 C CA . ILE A 1 890 ? 30.565 20.106 -43.668 1.00 87.50 890 ILE A CA 1
ATOM 6250 C C . ILE A 1 890 ? 29.695 18.878 -43.943 1.00 87.50 890 ILE A C 1
ATOM 6252 O O . ILE A 1 890 ? 28.678 18.957 -44.630 1.00 87.50 890 ILE A O 1
ATOM 6256 N N . SER A 1 891 ? 30.095 17.730 -43.397 1.00 89.19 891 SER A N 1
ATOM 6257 C CA . SER A 1 891 ? 29.344 16.479 -43.556 1.00 89.19 891 SER A CA 1
ATOM 6258 C C . SER A 1 891 ? 28.097 16.429 -42.670 1.00 89.19 891 SER A C 1
ATOM 6260 O O . SER A 1 891 ? 28.083 16.988 -41.574 1.00 89.19 891 SER A O 1
ATOM 6262 N N . GLU A 1 892 ? 27.078 15.673 -43.091 1.00 88.25 892 GLU A N 1
ATOM 6263 C CA . GLU A 1 892 ? 25.872 15.430 -42.282 1.00 88.25 892 GLU A CA 1
ATOM 6264 C C . GLU A 1 892 ? 26.202 14.845 -40.903 1.00 88.25 892 GLU A C 1
ATOM 6266 O O . GLU A 1 892 ? 25.602 15.242 -39.912 1.00 88.25 892 GLU A O 1
ATOM 6271 N N . ALA A 1 893 ? 27.221 13.984 -40.803 1.00 85.31 893 ALA A N 1
ATOM 6272 C CA . ALA A 1 893 ? 27.662 13.417 -39.528 1.00 85.31 893 ALA A CA 1
ATOM 6273 C C . ALA A 1 893 ? 28.177 14.479 -38.537 1.00 85.31 893 ALA A C 1
ATOM 6275 O O . ALA A 1 893 ? 28.084 14.284 -37.329 1.00 85.31 893 ALA A O 1
ATOM 6276 N N . GLN A 1 894 ? 28.705 15.607 -39.027 1.00 90.88 894 GLN A N 1
ATOM 6277 C CA . GLN A 1 894 ? 29.108 16.732 -38.175 1.00 90.88 894 GLN A CA 1
ATOM 6278 C C . GLN A 1 894 ? 27.918 17.605 -37.755 1.00 90.88 894 GLN A C 1
ATOM 6280 O O . GLN A 1 894 ? 28.001 18.287 -36.738 1.00 90.88 894 GLN A O 1
ATOM 6285 N N . ILE A 1 895 ? 26.824 17.588 -38.521 1.00 92.50 895 ILE A N 1
ATOM 6286 C CA . ILE A 1 895 ? 25.589 18.334 -38.242 1.00 92.50 895 ILE A CA 1
ATOM 6287 C C . ILE A 1 895 ? 24.661 17.524 -37.322 1.00 92.50 895 ILE A C 1
ATOM 6289 O O . ILE A 1 895 ? 23.973 18.103 -36.483 1.00 92.50 895 ILE A O 1
ATOM 6293 N N . ALA A 1 896 ? 24.676 16.193 -37.435 1.00 91.50 896 ALA A N 1
ATOM 6294 C CA . ALA A 1 896 ? 23.779 15.271 -36.742 1.00 91.50 896 ALA A CA 1
ATOM 6295 C C . ALA A 1 896 ? 23.645 15.523 -35.225 1.00 91.50 896 ALA A C 1
ATOM 6297 O O . ALA A 1 896 ? 22.505 15.620 -34.775 1.00 91.50 896 ALA A O 1
ATOM 6298 N N . PRO A 1 897 ? 24.726 15.749 -34.443 1.00 92.81 897 PRO A N 1
ATOM 6299 C CA . PRO A 1 897 ? 24.593 16.038 -33.011 1.00 92.81 897 PRO A CA 1
ATOM 6300 C C . PRO A 1 897 ? 23.797 17.318 -32.717 1.00 92.81 897 PRO A C 1
ATOM 6302 O O . PRO A 1 897 ? 23.073 17.402 -31.731 1.00 92.81 897 PRO A O 1
ATOM 6305 N N . TYR A 1 898 ? 23.903 18.331 -33.578 1.00 95.31 898 TYR A N 1
ATOM 6306 C CA . TYR A 1 898 ? 23.174 19.589 -33.415 1.00 95.31 898 TYR A CA 1
ATOM 6307 C C . TYR A 1 898 ? 21.700 19.436 -33.793 1.00 95.31 898 TYR A C 1
ATOM 6309 O O . TYR A 1 898 ? 20.838 19.988 -33.113 1.00 95.31 898 TYR A O 1
ATOM 6317 N N . ASN A 1 899 ? 21.400 18.659 -34.837 1.00 95.81 899 ASN A N 1
ATOM 6318 C CA . ASN A 1 899 ? 20.019 18.329 -35.188 1.00 95.81 899 ASN A CA 1
ATOM 6319 C C . ASN A 1 899 ? 19.356 17.463 -34.113 1.00 95.81 899 ASN A C 1
ATOM 6321 O O . ASN A 1 899 ? 18.209 17.729 -33.771 1.00 95.81 899 ASN A O 1
ATOM 6325 N N . GLU A 1 900 ? 20.082 16.524 -33.503 1.00 94.94 900 GLU A N 1
ATOM 6326 C CA . GLU A 1 900 ? 19.596 15.750 -32.353 1.00 94.94 900 GLU A CA 1
ATOM 6327 C C . GLU A 1 900 ? 19.189 16.668 -31.199 1.00 94.94 900 GLU A C 1
ATOM 6329 O O . GLU A 1 900 ? 18.092 16.546 -30.655 1.00 94.94 900 GLU A O 1
ATOM 6334 N N . ILE A 1 901 ? 20.039 17.644 -30.870 1.00 95.50 901 ILE A N 1
ATOM 6335 C CA . ILE A 1 901 ? 19.764 18.653 -29.845 1.00 95.50 901 ILE A CA 1
ATOM 6336 C C . ILE A 1 901 ? 18.515 19.469 -30.193 1.00 95.50 901 ILE A C 1
ATOM 6338 O O . ILE A 1 901 ? 17.635 19.623 -29.349 1.00 95.50 901 ILE A O 1
ATOM 6342 N N . ILE A 1 902 ? 18.427 19.996 -31.417 1.00 95.88 902 ILE A N 1
ATOM 6343 C CA . ILE A 1 902 ? 17.306 20.838 -31.861 1.00 95.88 902 ILE A CA 1
ATOM 6344 C C . ILE A 1 902 ? 15.988 20.072 -31.762 1.00 95.88 902 ILE A C 1
ATOM 6346 O O . ILE A 1 902 ? 15.026 20.575 -31.181 1.00 95.88 902 ILE A O 1
ATOM 6350 N N . VAL A 1 903 ? 15.963 18.846 -32.282 1.00 94.12 903 VAL A N 1
ATOM 6351 C CA . VAL A 1 903 ? 14.776 17.992 -32.280 1.00 94.12 903 VAL A CA 1
ATOM 6352 C C . VAL A 1 903 ? 14.390 17.603 -30.857 1.00 94.12 903 VAL A C 1
ATOM 6354 O O . VAL A 1 903 ? 13.234 17.767 -30.478 1.00 94.12 903 VAL A O 1
ATOM 6357 N N . THR A 1 904 ? 15.353 17.176 -30.037 1.00 93.00 904 THR A N 1
ATOM 6358 C CA . THR A 1 904 ? 15.104 16.812 -28.633 1.00 93.00 904 THR A CA 1
ATOM 6359 C C . THR A 1 904 ? 14.537 17.990 -27.845 1.00 93.00 904 THR A C 1
ATOM 6361 O O . THR A 1 904 ? 13.637 17.814 -27.032 1.00 93.00 904 THR A O 1
ATOM 6364 N N . LYS A 1 905 ? 15.031 19.209 -28.085 1.00 93.06 905 LYS A N 1
ATOM 6365 C CA . LYS A 1 905 ? 14.558 20.419 -27.400 1.00 93.06 905 LYS A CA 1
ATOM 6366 C C . LYS A 1 905 ? 13.180 20.868 -27.864 1.00 93.06 905 LYS A C 1
ATOM 6368 O O . LYS A 1 905 ? 12.401 21.344 -27.039 1.00 93.06 905 LYS A O 1
ATOM 6373 N N . ALA A 1 906 ? 12.889 20.727 -29.155 1.00 91.81 906 ALA A N 1
ATOM 6374 C CA . ALA A 1 906 ? 11.587 21.070 -29.706 1.00 91.81 906 ALA A CA 1
ATOM 6375 C C . ALA A 1 906 ? 10.505 20.092 -29.230 1.00 91.81 906 ALA A C 1
ATOM 6377 O O . ALA A 1 906 ? 9.456 20.519 -28.755 1.00 91.81 906 ALA A O 1
ATOM 6378 N N . LEU A 1 907 ? 10.795 18.790 -29.297 1.00 89.38 907 LEU A N 1
ATOM 6379 C CA . LEU A 1 907 ? 9.856 17.711 -28.982 1.00 89.38 907 LEU A CA 1
ATOM 6380 C C . LEU A 1 907 ? 9.871 17.285 -27.506 1.00 89.38 907 LEU A C 1
ATOM 6382 O O . LEU A 1 907 ? 9.187 16.330 -27.143 1.00 89.38 907 LEU A O 1
ATOM 6386 N N . ASP A 1 908 ? 10.629 17.977 -26.648 1.00 85.44 908 ASP A N 1
ATOM 6387 C CA . ASP A 1 908 ? 10.570 17.787 -25.196 1.00 85.44 908 ASP A CA 1
ATOM 6388 C C . ASP A 1 908 ? 9.106 17.934 -24.740 1.00 85.44 908 ASP A C 1
ATOM 6390 O O . ASP A 1 908 ? 8.520 19.000 -24.966 1.00 85.44 908 ASP A O 1
ATOM 6394 N N . PRO A 1 909 ? 8.505 16.921 -24.084 1.00 76.19 909 PRO A N 1
ATOM 6395 C CA . PRO A 1 909 ? 7.107 16.964 -23.655 1.00 76.19 909 PRO A CA 1
ATOM 6396 C C . PRO A 1 909 ? 6.752 18.178 -22.788 1.00 76.19 909 PRO A C 1
ATOM 6398 O O . PRO A 1 909 ? 5.589 18.573 -22.734 1.00 76.19 909 PRO A O 1
ATOM 6401 N N . ASN A 1 910 ? 7.739 18.783 -22.118 1.00 74.25 910 ASN A N 1
ATOM 6402 C CA . ASN A 1 910 ? 7.544 19.966 -21.281 1.00 74.25 910 ASN A CA 1
ATOM 6403 C C . ASN A 1 910 ? 7.466 21.274 -22.081 1.00 74.25 910 ASN A C 1
ATOM 6405 O O . ASN A 1 910 ? 6.886 22.241 -21.592 1.00 74.25 910 ASN A O 1
ATOM 6409 N N . ASN A 1 911 ? 8.056 21.319 -23.281 1.00 68.06 911 ASN A N 1
ATOM 6410 C CA . ASN A 1 911 ? 8.105 22.522 -24.115 1.00 68.06 911 ASN A CA 1
ATOM 6411 C C . ASN A 1 911 ? 7.169 22.415 -25.330 1.00 68.06 911 ASN A C 1
ATOM 6413 O O . ASN A 1 911 ? 6.510 23.397 -25.661 1.00 68.06 911 ASN A O 1
ATOM 6417 N N . ASN A 1 912 ? 7.113 21.238 -25.970 1.00 84.00 912 ASN A N 1
ATOM 6418 C CA . ASN A 1 912 ? 6.274 20.885 -27.121 1.00 84.00 912 ASN A CA 1
ATOM 6419 C C . ASN A 1 912 ? 6.190 22.008 -28.178 1.00 84.00 912 ASN A C 1
ATOM 6421 O O . ASN A 1 912 ? 5.118 22.519 -28.516 1.00 84.00 912 ASN A O 1
ATOM 6425 N N . LEU A 1 913 ? 7.368 22.441 -28.629 1.00 92.31 913 LEU A N 1
ATOM 6426 C CA . LEU A 1 913 ? 7.568 23.588 -29.507 1.00 92.31 913 LEU A CA 1
ATOM 6427 C C . LEU A 1 913 ? 7.469 23.175 -30.981 1.00 92.31 913 LEU A C 1
ATOM 6429 O O . LEU A 1 913 ? 7.857 22.060 -31.333 1.00 92.31 913 LEU A O 1
ATOM 6433 N N . PRO A 1 914 ? 7.041 24.081 -31.878 1.00 94.94 914 PRO A N 1
ATOM 6434 C CA . PRO A 1 914 ? 7.089 23.830 -33.312 1.00 94.94 914 PRO A CA 1
ATOM 6435 C C . PRO A 1 914 ? 8.520 23.552 -33.790 1.00 94.94 914 PRO A C 1
ATOM 6437 O O . PRO A 1 914 ? 9.421 24.377 -33.613 1.00 94.94 914 PRO A O 1
ATOM 6440 N N . LEU A 1 915 ? 8.699 22.404 -34.440 1.00 95.19 915 LEU A N 1
ATOM 6441 C CA . LEU A 1 915 ? 9.930 21.997 -35.106 1.00 95.19 915 LEU A CA 1
ATOM 6442 C C . LEU A 1 915 ? 9.768 22.132 -36.623 1.00 95.19 915 LEU A C 1
ATOM 6444 O O . LEU A 1 915 ? 9.037 21.367 -37.241 1.00 95.19 915 LEU A O 1
ATOM 6448 N N . TRP A 1 916 ? 10.478 23.075 -37.230 1.00 95.88 916 TRP A N 1
ATOM 6449 C CA . TRP A 1 916 ? 10.636 23.119 -38.679 1.00 95.88 916 TRP A CA 1
ATOM 6450 C C . TRP A 1 916 ? 11.815 22.232 -39.089 1.00 95.88 916 TRP A C 1
ATOM 6452 O O . TRP A 1 916 ? 12.972 22.529 -38.771 1.00 95.88 916 TRP A O 1
ATOM 6462 N N . ASN A 1 917 ? 11.554 21.152 -39.822 1.00 94.50 917 ASN A N 1
ATOM 6463 C CA . ASN A 1 917 ? 12.617 20.292 -40.332 1.00 94.50 917 ASN A CA 1
ATOM 6464 C C . ASN A 1 917 ? 13.216 20.870 -41.623 1.00 94.50 917 ASN A C 1
ATOM 6466 O O . ASN A 1 917 ? 13.073 20.336 -42.723 1.00 94.50 917 ASN A O 1
ATOM 6470 N N . ALA A 1 918 ? 13.922 21.992 -41.474 1.00 91.81 918 ALA A N 1
ATOM 6471 C CA . ALA A 1 918 ? 14.574 22.681 -42.578 1.00 91.81 918 ALA A CA 1
ATOM 6472 C C . ALA A 1 918 ? 15.681 21.849 -43.259 1.00 91.81 918 ALA A C 1
ATOM 6474 O O . ALA A 1 918 ? 16.121 22.208 -44.350 1.00 91.81 918 ALA A O 1
ATOM 6475 N N . PHE A 1 919 ? 16.131 20.748 -42.641 1.00 91.81 919 PHE A N 1
ATOM 6476 C CA . PHE A 1 919 ? 17.036 19.784 -43.265 1.00 91.81 919 PHE A CA 1
ATOM 6477 C C . PHE A 1 919 ? 16.351 19.077 -44.427 1.00 91.81 919 PHE A C 1
ATOM 6479 O O . PHE A 1 919 ? 16.860 19.119 -45.548 1.00 91.81 919 PHE A O 1
ATOM 6486 N N . VAL A 1 920 ? 15.165 18.520 -44.184 1.00 88.56 920 VAL A N 1
ATOM 6487 C CA . VAL A 1 920 ? 14.358 17.868 -45.221 1.00 88.56 920 VAL A CA 1
ATOM 6488 C C . VAL A 1 920 ? 13.886 18.875 -46.271 1.00 88.56 920 VAL A C 1
ATOM 6490 O O . VAL A 1 920 ? 13.911 18.551 -47.458 1.00 88.56 920 VAL A O 1
ATOM 6493 N N . SER A 1 921 ? 13.581 20.121 -45.878 1.00 86.00 921 SER A N 1
ATOM 6494 C CA . SER A 1 921 ? 13.163 21.161 -46.834 1.00 86.00 921 SER A CA 1
ATOM 6495 C C . SER A 1 921 ? 14.161 21.404 -47.967 1.00 86.00 921 SER A C 1
ATOM 6497 O O . SER A 1 921 ? 13.759 21.821 -49.044 1.00 86.00 921 SER A O 1
ATOM 6499 N N . VAL A 1 922 ? 15.463 21.159 -47.784 1.00 83.06 922 VAL A N 1
ATOM 6500 C CA . VAL A 1 922 ? 16.458 21.454 -48.835 1.00 83.06 922 VAL A CA 1
ATOM 6501 C C . VAL A 1 922 ? 17.318 20.265 -49.261 1.00 83.06 922 VAL A C 1
ATOM 6503 O O . VAL A 1 922 ? 18.055 20.398 -50.240 1.00 83.06 922 VAL A O 1
ATOM 6506 N N . GLU A 1 923 ? 17.215 19.098 -48.613 1.00 79.44 923 GLU A N 1
ATOM 6507 C CA . GLU A 1 923 ? 18.076 17.933 -48.902 1.00 79.44 923 GLU A CA 1
ATOM 6508 C C . GLU A 1 923 ? 17.940 17.403 -50.339 1.00 79.44 923 GLU A C 1
ATOM 6510 O O . GLU A 1 923 ? 18.910 16.913 -50.916 1.00 79.44 923 GLU A O 1
ATOM 6515 N N . ASN A 1 924 ? 16.759 17.548 -50.947 1.00 67.19 924 ASN A N 1
ATOM 6516 C CA . ASN A 1 924 ? 16.468 17.036 -52.289 1.00 67.19 924 ASN A CA 1
ATOM 6517 C C . ASN A 1 924 ? 16.706 18.072 -53.404 1.00 67.19 924 ASN A C 1
ATOM 6519 O O . ASN A 1 924 ? 16.415 17.805 -54.572 1.00 67.19 924 ASN A O 1
ATOM 6523 N N . THR A 1 925 ? 17.245 19.251 -53.075 1.00 65.50 925 THR A N 1
ATOM 6524 C CA . THR A 1 925 ? 17.397 20.348 -54.041 1.00 65.50 925 THR A CA 1
ATOM 6525 C C . THR A 1 925 ? 18.756 20.324 -54.746 1.00 65.50 925 THR A C 1
ATOM 6527 O O . THR A 1 925 ? 19.819 20.256 -54.130 1.00 65.50 925 THR A O 1
ATOM 6530 N N . ALA A 1 926 ? 18.743 20.389 -56.081 1.00 55.06 926 ALA A N 1
ATOM 6531 C CA . ALA A 1 926 ? 19.968 20.420 -56.877 1.00 55.06 926 ALA A CA 1
ATOM 6532 C C . ALA A 1 926 ? 20.671 21.796 -56.774 1.00 55.06 926 ALA A C 1
ATOM 6534 O O . ALA A 1 926 ? 20.010 22.831 -56.922 1.00 55.06 926 ALA A O 1
ATOM 6535 N N . PRO A 1 927 ? 22.010 21.862 -56.614 1.00 49.44 927 PRO A N 1
ATOM 6536 C CA . PRO A 1 927 ? 22.729 23.132 -56.618 1.00 49.44 927 PRO A CA 1
ATOM 6537 C C . PRO A 1 927 ? 22.612 23.832 -57.984 1.00 49.44 927 PRO A C 1
ATOM 6539 O O . PRO A 1 927 ? 23.086 23.317 -58.996 1.00 49.44 927 PRO A O 1
ATOM 6542 N N . GLY A 1 928 ? 22.037 25.041 -58.017 1.00 52.94 928 GLY A N 1
ATOM 6543 C CA . GLY A 1 928 ? 22.255 25.991 -59.119 1.00 5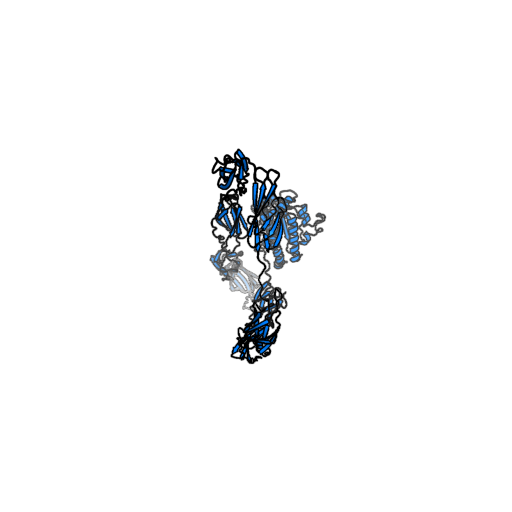2.94 928 GLY A CA 1
ATOM 6544 C C . GLY A 1 928 ? 21.157 26.176 -60.178 1.00 52.94 928 GLY A C 1
ATOM 6545 O O . GLY A 1 928 ? 21.478 26.627 -61.278 1.00 52.94 928 GLY A O 1
ATOM 6546 N N . VAL A 1 929 ? 19.875 25.921 -59.896 1.00 43.19 929 VAL A N 1
ATOM 6547 C CA . VAL A 1 929 ? 18.791 26.264 -60.843 1.00 43.19 929 VAL A CA 1
ATOM 6548 C C . VAL A 1 929 ? 18.382 27.740 -60.696 1.00 43.19 929 VAL A C 1
ATOM 6550 O O . VAL A 1 929 ? 17.413 28.091 -60.028 1.00 43.19 929 VAL A O 1
ATOM 6553 N N . GLY A 1 930 ? 19.162 28.636 -61.306 1.00 48.22 930 GLY A N 1
ATOM 6554 C CA . GLY A 1 930 ? 18.852 30.066 -61.393 1.00 48.22 930 GLY A CA 1
ATOM 6555 C C . GLY A 1 930 ? 17.806 30.345 -62.473 1.00 48.22 930 GLY A C 1
ATOM 6556 O O . GLY A 1 930 ? 18.126 30.322 -63.661 1.00 48.22 930 GLY A O 1
ATOM 6557 N N . GLY A 1 931 ? 16.565 30.617 -62.067 1.00 47.50 931 GLY A N 1
ATOM 6558 C CA . GLY A 1 931 ? 15.480 30.973 -62.990 1.00 47.50 931 GLY A CA 1
ATOM 6559 C C . GLY A 1 931 ? 14.349 31.813 -62.387 1.00 47.50 931 GLY A C 1
ATOM 6560 O O . GLY A 1 931 ? 13.771 32.623 -63.107 1.00 47.50 931 GLY A O 1
ATOM 6561 N N . GLY A 1 932 ? 14.071 31.679 -61.086 1.00 54.69 932 GLY A N 1
ATOM 6562 C CA . GLY A 1 932 ? 13.124 32.524 -60.347 1.00 54.69 932 GLY A CA 1
ATOM 6563 C C . GLY A 1 932 ? 13.849 33.522 -59.449 1.00 54.69 932 GLY A C 1
ATOM 6564 O O . GLY A 1 932 ? 14.933 33.227 -58.948 1.00 54.69 932 GLY A O 1
ATOM 6565 N N . GLY A 1 933 ? 13.271 34.709 -59.254 1.00 59.91 933 GLY A N 1
ATOM 6566 C CA . GLY A 1 933 ? 13.679 35.570 -58.140 1.00 59.91 933 GLY A CA 1
ATOM 6567 C C . GLY A 1 933 ? 13.298 34.925 -56.796 1.00 59.91 933 GLY A C 1
ATOM 6568 O O . GLY A 1 933 ? 12.438 34.047 -56.790 1.00 59.91 933 GLY A O 1
ATOM 6569 N N . PRO A 1 934 ? 13.865 35.370 -55.662 1.00 64.44 934 PRO A N 1
ATOM 6570 C CA . PRO A 1 934 ? 13.610 34.775 -54.339 1.00 64.44 934 PRO A CA 1
ATOM 6571 C C . PRO A 1 934 ? 12.140 34.885 -53.877 1.00 64.44 934 PRO A C 1
ATOM 6573 O O . PRO A 1 934 ? 11.732 34.227 -52.927 1.00 64.44 934 PRO A O 1
ATOM 6576 N N . ALA A 1 935 ? 11.322 35.689 -54.571 1.00 67.81 935 ALA A N 1
ATOM 6577 C CA . ALA A 1 935 ? 9.877 35.793 -54.361 1.00 67.81 935 ALA A CA 1
ATOM 6578 C C . ALA A 1 935 ? 9.050 34.733 -55.130 1.00 67.81 935 ALA A C 1
ATOM 6580 O O . ALA A 1 935 ? 7.837 34.639 -54.937 1.00 67.81 935 ALA A O 1
ATOM 6581 N N . ASP A 1 936 ? 9.659 33.945 -56.023 1.00 76.38 936 ASP A N 1
ATOM 6582 C CA . ASP A 1 936 ? 8.966 32.911 -56.799 1.00 76.38 936 ASP A CA 1
ATOM 6583 C C . ASP A 1 936 ? 9.131 31.526 -56.163 1.00 76.38 936 ASP A C 1
ATOM 6585 O O . ASP A 1 936 ? 10.037 30.769 -56.514 1.00 76.38 936 ASP A O 1
ATOM 6589 N N . LEU A 1 937 ? 8.226 31.195 -55.237 1.00 77.94 937 LEU A N 1
ATOM 6590 C CA . LEU A 1 937 ? 8.235 29.937 -54.480 1.00 77.94 937 LEU A CA 1
ATOM 6591 C C . LEU A 1 937 ? 7.847 28.716 -55.328 1.00 77.94 937 LEU A C 1
ATOM 6593 O O . LEU A 1 937 ? 7.920 27.591 -54.849 1.00 77.94 937 LEU A O 1
ATOM 6597 N N . THR A 1 938 ? 7.438 28.908 -56.587 1.00 72.69 938 THR A N 1
ATOM 6598 C CA . THR A 1 938 ? 7.145 27.795 -57.507 1.00 72.69 938 THR A CA 1
ATOM 6599 C C . THR A 1 938 ? 8.396 27.204 -58.157 1.00 72.69 938 THR A C 1
ATOM 6601 O O . THR A 1 938 ? 8.322 26.157 -58.804 1.00 72.69 938 THR A O 1
ATOM 6604 N N . VAL A 1 939 ? 9.548 27.864 -58.002 1.00 72.69 939 VAL A N 1
ATOM 6605 C CA . VAL A 1 939 ? 10.827 27.392 -58.533 1.00 72.69 939 VAL A CA 1
ATOM 6606 C C . VAL A 1 939 ? 11.520 26.520 -57.494 1.00 72.69 939 VAL A C 1
ATOM 6608 O O . VAL A 1 939 ? 11.891 26.998 -56.427 1.00 72.69 939 VAL A O 1
ATOM 6611 N N . ASP A 1 940 ? 11.737 25.258 -57.853 1.00 68.38 940 ASP A N 1
ATOM 6612 C CA . ASP A 1 940 ? 12.345 24.233 -57.004 1.00 68.38 940 ASP A CA 1
ATOM 6613 C C . ASP A 1 940 ? 13.867 24.440 -56.859 1.00 68.38 940 ASP A C 1
ATOM 6615 O O . ASP A 1 940 ? 14.679 23.903 -57.617 1.00 68.38 940 ASP A O 1
ATOM 6619 N N . ASN A 1 941 ? 14.257 25.312 -55.927 1.00 78.94 941 ASN A N 1
ATOM 6620 C CA . ASN A 1 941 ? 15.644 25.519 -55.516 1.00 78.94 941 ASN A CA 1
ATOM 6621 C C . ASN A 1 941 ? 15.752 25.592 -53.984 1.00 78.94 941 ASN A C 1
ATOM 6623 O O . ASN A 1 941 ? 14.765 25.848 -53.298 1.00 78.94 941 ASN A O 1
ATOM 6627 N N . ALA A 1 942 ? 16.967 25.407 -53.460 1.00 76.38 942 ALA A N 1
ATOM 6628 C CA . ALA A 1 942 ? 17.224 25.352 -52.019 1.00 76.38 942 ALA A CA 1
ATOM 6629 C C . ALA A 1 942 ? 16.683 26.567 -51.245 1.00 76.38 942 ALA A C 1
ATOM 6631 O O . ALA A 1 942 ? 16.086 26.406 -50.190 1.00 76.38 942 ALA A O 1
ATOM 6632 N N . VAL A 1 943 ? 16.860 27.785 -51.768 1.00 79.81 943 VAL A N 1
ATOM 6633 C CA . VAL A 1 943 ? 16.412 29.020 -51.097 1.00 79.81 943 VAL A CA 1
ATOM 6634 C C . VAL A 1 943 ? 14.886 29.102 -51.062 1.00 79.81 943 VAL A C 1
ATOM 6636 O O . VAL A 1 943 ? 14.302 29.454 -50.041 1.00 79.81 943 VAL A O 1
ATOM 6639 N N . ASN A 1 944 ? 14.230 28.732 -52.155 1.00 82.31 944 ASN A N 1
ATOM 6640 C CA . ASN A 1 944 ? 12.781 28.775 -52.275 1.00 82.31 944 ASN A CA 1
ATOM 6641 C C . ASN A 1 944 ? 12.098 27.694 -51.442 1.00 82.31 944 ASN A C 1
ATOM 6643 O O . ASN A 1 944 ? 11.110 28.002 -50.787 1.00 82.31 944 ASN A O 1
ATOM 6647 N N . GLN A 1 945 ? 12.632 26.469 -51.418 1.00 84.62 945 GLN A N 1
ATOM 6648 C CA . GLN A 1 945 ? 12.107 25.404 -50.559 1.00 84.62 945 GLN A CA 1
ATOM 6649 C C . GLN A 1 945 ? 12.315 25.735 -49.076 1.00 84.62 945 GLN A C 1
ATOM 6651 O O . GLN A 1 945 ? 11.413 25.564 -48.261 1.00 84.62 945 GLN A O 1
ATOM 6656 N N . TYR A 1 946 ? 13.460 26.333 -48.728 1.00 87.75 946 TYR A N 1
ATOM 6657 C CA . TYR A 1 946 ? 13.703 26.854 -47.384 1.00 87.75 946 TYR A CA 1
ATOM 6658 C C . TYR A 1 946 ? 12.686 27.948 -47.003 1.00 87.75 946 TYR A C 1
ATOM 6660 O O . TYR A 1 946 ? 12.085 27.904 -45.932 1.00 87.75 946 TYR A O 1
ATOM 6668 N N . ASN A 1 947 ? 12.414 28.905 -47.895 1.00 88.38 947 ASN A N 1
ATOM 6669 C CA . ASN A 1 947 ? 11.389 29.930 -47.669 1.00 88.38 947 ASN A CA 1
ATOM 6670 C C . ASN A 1 947 ? 9.972 29.344 -47.598 1.00 88.38 947 ASN A C 1
ATOM 6672 O O . ASN A 1 947 ? 9.163 29.781 -46.780 1.00 88.38 947 ASN A O 1
ATOM 6676 N N . GLN A 1 948 ? 9.663 28.352 -48.431 1.00 86.88 948 GLN A N 1
ATOM 6677 C CA . GLN A 1 948 ? 8.364 27.691 -48.453 1.00 86.88 948 GLN A CA 1
ATOM 6678 C C . GLN A 1 948 ? 8.111 26.913 -47.156 1.00 86.88 948 GLN A C 1
ATOM 6680 O O . GLN A 1 948 ? 7.053 27.106 -46.557 1.00 86.88 948 GLN A O 1
ATOM 6685 N N . GLY A 1 949 ? 9.079 26.128 -46.676 1.00 89.00 949 GLY A N 1
ATOM 6686 C CA . GLY A 1 949 ? 8.989 25.412 -45.400 1.00 89.00 949 GLY A CA 1
ATOM 6687 C C . GLY A 1 949 ? 8.843 26.355 -44.199 1.00 89.00 949 GLY A C 1
ATOM 6688 O O . GLY A 1 949 ? 8.020 26.112 -43.310 1.00 89.00 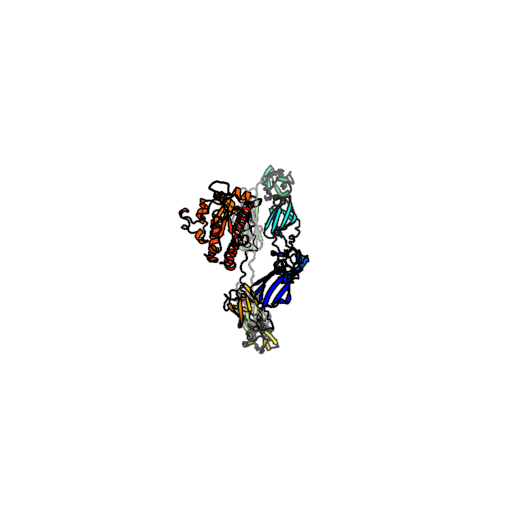949 GLY A O 1
ATOM 6689 N N . ALA A 1 950 ? 9.546 27.494 -44.206 1.00 91.38 950 ALA A N 1
ATOM 6690 C CA . ALA A 1 950 ? 9.385 28.537 -43.190 1.00 91.38 950 ALA A CA 1
ATOM 6691 C C . ALA A 1 950 ? 7.965 29.133 -43.191 1.00 91.38 950 ALA A C 1
ATOM 6693 O O . ALA A 1 950 ? 7.336 29.241 -42.136 1.00 91.38 950 ALA A O 1
ATOM 6694 N N . LEU A 1 951 ? 7.430 29.484 -44.368 1.00 91.38 951 LEU A N 1
ATOM 6695 C CA . LEU A 1 951 ? 6.071 30.018 -44.510 1.00 91.38 951 LEU A CA 1
ATOM 6696 C C . LEU A 1 951 ? 5.008 28.990 -44.114 1.00 91.38 951 LEU A C 1
ATOM 6698 O O . LEU A 1 951 ? 4.063 29.331 -43.410 1.00 91.38 951 LEU A O 1
ATOM 6702 N N . GLN A 1 952 ? 5.158 27.730 -44.516 1.00 91.00 952 GLN A N 1
ATOM 6703 C CA . GLN A 1 952 ? 4.240 26.655 -44.133 1.00 91.00 952 GLN A CA 1
ATOM 6704 C C . GLN A 1 952 ? 4.278 26.381 -42.628 1.00 91.00 952 GLN A C 1
ATOM 6706 O O . GLN A 1 952 ? 3.236 26.136 -42.022 1.00 91.00 952 GLN A O 1
ATOM 6711 N N . THR A 1 953 ? 5.448 26.492 -42.000 1.00 93.12 953 THR A N 1
ATOM 6712 C CA . THR A 1 953 ? 5.567 26.382 -40.544 1.00 93.12 953 THR A CA 1
ATOM 6713 C C . THR A 1 953 ? 4.872 27.540 -39.831 1.00 93.12 953 THR A C 1
ATOM 6715 O O . THR A 1 953 ? 4.106 27.315 -38.894 1.00 93.12 953 THR A O 1
ATOM 6718 N N . LEU A 1 954 ? 5.083 28.780 -40.280 1.00 92.88 954 LEU A N 1
ATOM 6719 C CA . LEU A 1 954 ? 4.379 29.947 -39.740 1.00 92.88 954 LEU A CA 1
ATOM 6720 C C . LEU A 1 954 ? 2.856 29.826 -39.927 1.00 92.88 954 LEU A C 1
ATOM 6722 O O . LEU A 1 954 ? 2.101 30.161 -39.016 1.00 92.88 954 LEU A O 1
ATOM 6726 N N . GLU A 1 955 ? 2.403 29.297 -41.065 1.00 91.25 955 GLU A N 1
ATOM 6727 C CA . GLU A 1 955 ? 0.995 28.990 -41.339 1.00 91.25 955 GLU A CA 1
ATOM 6728 C C . GLU A 1 955 ? 0.439 27.938 -40.369 1.00 91.25 955 GLU A C 1
ATOM 6730 O O . GLU A 1 955 ? -0.647 28.130 -39.822 1.00 91.25 955 GLU A O 1
ATOM 6735 N N . ALA A 1 956 ? 1.178 26.855 -40.109 1.00 90.38 956 ALA A N 1
ATOM 6736 C CA . ALA A 1 956 ? 0.781 25.807 -39.169 1.00 90.38 956 ALA A CA 1
ATOM 6737 C C . ALA A 1 956 ? 0.654 26.345 -37.734 1.00 90.38 956 ALA A C 1
ATOM 6739 O O . ALA A 1 956 ? -0.339 26.084 -37.051 1.00 90.38 956 ALA A O 1
ATOM 6740 N N . VAL A 1 957 ? 1.614 27.169 -37.297 1.00 91.31 957 VAL A N 1
ATOM 6741 C CA . VAL A 1 957 ? 1.557 27.845 -35.992 1.00 91.31 957 VAL A CA 1
ATOM 6742 C C . VAL A 1 957 ? 0.367 28.805 -35.932 1.00 91.31 957 VAL A C 1
ATOM 6744 O O . VAL A 1 957 ? -0.382 28.781 -34.955 1.00 91.31 957 VAL A O 1
ATOM 6747 N N . ARG A 1 958 ? 0.131 29.605 -36.981 1.00 89.12 958 ARG A N 1
ATOM 6748 C CA . ARG A 1 958 ? -1.019 30.520 -37.045 1.00 89.12 958 ARG A CA 1
ATOM 6749 C C . ARG A 1 958 ? -2.343 29.760 -36.978 1.00 89.12 958 ARG A C 1
ATOM 6751 O O . ARG A 1 958 ? -3.174 30.094 -36.145 1.00 89.12 958 ARG A O 1
ATOM 6758 N N . ASN A 1 959 ? -2.544 28.744 -37.812 1.00 87.25 959 ASN A N 1
ATOM 6759 C CA . ASN A 1 959 ? -3.799 27.985 -37.862 1.00 87.25 959 ASN A CA 1
ATOM 6760 C C . ASN A 1 959 ? -4.087 27.253 -36.548 1.00 87.25 959 ASN A C 1
ATOM 6762 O O . ASN A 1 959 ? -5.244 27.118 -36.167 1.00 87.25 959 ASN A O 1
ATOM 6766 N N . SER A 1 960 ? -3.048 26.836 -35.819 1.00 85.81 960 SER A N 1
ATOM 6767 C CA . SER A 1 960 ? -3.222 26.302 -34.470 1.00 85.81 960 SER A CA 1
ATOM 6768 C C . SER A 1 960 ? -3.741 27.371 -33.503 1.00 85.81 960 SER A C 1
ATOM 6770 O O . SER A 1 960 ? -4.633 27.089 -32.717 1.00 85.81 960 SER A O 1
ATOM 6772 N N . LEU A 1 961 ? -3.196 28.590 -33.526 1.00 82.75 961 LEU A N 1
ATOM 6773 C CA . LEU A 1 961 ? -3.551 29.661 -32.579 1.00 82.75 961 LEU A CA 1
ATOM 6774 C C . LEU A 1 961 ? -4.853 30.399 -32.932 1.00 82.75 961 LEU A C 1
ATOM 6776 O O . LEU A 1 961 ? -5.497 30.963 -32.046 1.00 82.75 961 LEU A O 1
ATOM 6780 N N . PHE A 1 962 ? -5.223 30.402 -34.212 1.00 73.31 962 PHE A N 1
ATOM 6781 C CA . PHE A 1 962 ? -6.399 31.068 -34.772 1.00 73.31 962 PHE A CA 1
ATOM 6782 C C . PHE A 1 962 ? -7.176 30.092 -35.680 1.00 73.31 962 PHE A C 1
ATOM 6784 O O . PHE A 1 962 ? -7.102 30.229 -36.905 1.00 73.31 962 PHE A O 1
ATOM 6791 N N . PRO A 1 963 ? -7.855 29.087 -35.097 1.00 55.97 963 PRO A N 1
ATOM 6792 C CA . PRO A 1 963 ? -8.587 28.070 -35.851 1.00 55.97 963 PRO A CA 1
ATOM 6793 C C . PRO A 1 963 ? -9.820 28.602 -36.595 1.00 55.97 963 PRO A C 1
ATOM 6795 O O . PRO A 1 963 ? -10.421 29.610 -36.145 1.00 55.97 963 PRO A O 1
#